Protein 9JN6 (pdb70)

Structure (mmCIF, N/CA/C/O backbone):
data_9JN6
#
_entry.id   9JN6
#
_cell.length_a   90.878
_cell.length_b   101.613
_cell.length_c   111.155
_cell.angle_alpha   90.00
_cell.angle_beta   90.00
_cell.angle_gamma   90.00
#
_symmetry.space_group_name_H-M   'P 21 21 21'
#
loop_
_entity.id
_entity.type
_entity.pdbx_description
1 polymer 'FMN-binding protein'
2 non-polymer 'PROTOPORPHYRIN IX CONTAINING FE'
3 non-polymer '(3~{S})-1,2-diazinane-3-carboxylic acid'
4 water water
#
loop_
_atom_site.group_PDB
_atom_site.id
_atom_site.type_symbol
_atom_site.label_atom_id
_atom_site.label_alt_id
_atom_site.label_comp_id
_atom_site.label_asym_id
_atom_site.label_entity_id
_atom_site.label_seq_id
_atom_site.pdbx_PDB_ins_code
_atom_site.Cartn_x
_atom_site.Cartn_y
_atom_site.Cartn_z
_atom_site.occupancy
_atom_site.B_iso_or_equiv
_atom_site.auth_seq_id
_atom_site.auth_comp_id
_atom_site.auth_asym_id
_atom_site.auth_atom_id
_atom_site.pdbx_PDB_model_num
ATOM 1 N N . GLY A 1 4 ? -33.892 7.811 21.176 1.00 45.59 -1 GLY B N 1
ATOM 2 C CA . GLY A 1 4 ? -34.911 6.737 21.030 1.00 42.61 -1 GLY B CA 1
ATOM 3 C C . GLY A 1 4 ? -36.289 7.134 21.545 1.00 40.72 -1 GLY B C 1
ATOM 4 O O . GLY A 1 4 ? -36.507 8.315 21.908 1.00 43.55 -1 GLY B O 1
ATOM 5 N N . ALA A 1 5 ? -37.215 6.178 21.555 1.00 32.63 0 ALA B N 1
ATOM 6 C CA . ALA A 1 5 ? -38.624 6.389 21.940 1.00 32.33 0 ALA B CA 1
ATOM 7 C C . ALA A 1 5 ? -38.747 6.395 23.470 1.00 30.24 0 ALA B C 1
ATOM 8 O O . ALA A 1 5 ? -39.804 6.893 23.973 1.00 27.63 0 ALA B O 1
ATOM 10 N N . MET A 1 6 ? -37.773 5.803 24.172 1.00 27.27 1 MET B N 1
ATOM 11 C CA . MET A 1 6 ? -37.742 5.811 25.657 1.00 25.17 1 MET B CA 1
ATOM 12 C C . MET A 1 6 ? -36.446 6.466 26.133 1.00 24.37 1 MET B C 1
ATOM 13 O O . MET A 1 6 ? -35.352 6.088 25.658 1.00 26.95 1 MET B O 1
ATOM 18 N N . PHE A 1 7 ? -36.542 7.398 27.072 1.00 24.12 2 PHE B N 1
ATOM 19 C CA . PHE A 1 7 ? -35.355 8.080 27.635 1.00 23.65 2 PHE B CA 1
ATOM 20 C C . PHE A 1 7 ? -34.689 7.173 28.678 1.00 26.55 2 PHE B C 1
ATOM 21 O O . PHE A 1 7 ? -35.304 6.982 29.772 1.00 25.90 2 PHE B O 1
ATOM 29 N N . VAL A 1 8 ? -33.468 6.683 28.415 1.00 22.64 3 VAL B N 1
ATOM 30 C CA . VAL A 1 8 ? -32.752 5.813 29.392 1.00 22.86 3 VAL B CA 1
ATOM 31 C C . VAL A 1 8 ? -31.330 6.310 29.520 1.00 26.26 3 VAL B C 1
ATOM 32 O O . VAL A 1 8 ? -30.533 6.036 28.613 1.00 28.16 3 VAL B O 1
ATOM 36 N N . PRO A 1 9 ? -30.991 6.978 30.648 1.00 25.96 4 PRO B N 1
ATOM 37 C CA . PRO A 1 9 ? -29.620 7.409 30.912 1.00 28.27 4 PRO B CA 1
ATOM 38 C C . PRO A 1 9 ? -28.670 6.211 30.810 1.00 28.34 4 PRO B C 1
ATOM 39 O O . PRO A 1 9 ? -29.014 5.127 31.259 1.00 24.01 4 PRO B O 1
ATOM 43 N N . GLY A 1 10 ? -27.466 6.451 30.285 1.00 29.04 5 GLY B N 1
ATOM 44 C CA . GLY A 1 10 ? -26.453 5.416 30.014 1.00 28.70 5 GLY B CA 1
ATOM 45 C C . GLY A 1 10 ? -26.246 4.451 31.179 1.00 27.56 5 GLY B C 1
ATOM 46 O O . GLY A 1 10 ? -26.142 3.235 30.970 1.00 30.15 5 GLY B O 1
ATOM 47 N N . PRO A 1 11 ? -26.149 4.923 32.442 1.00 26.00 6 PRO B N 1
ATOM 48 C CA . PRO A 1 11 ? -25.865 4.006 33.545 1.00 27.38 6 PRO B CA 1
ATOM 49 C C . PRO A 1 11 ? -26.964 2.955 33.777 1.00 25.33 6 PRO B C 1
ATOM 50 O O . PRO A 1 11 ? -26.733 1.989 34.468 1.00 22.71 6 PRO B O 1
ATOM 54 N N . TYR A 1 12 ? -28.161 3.200 33.258 1.00 23.56 7 TYR B N 1
ATOM 55 C CA . TYR A 1 12 ? -29.346 2.381 33.575 1.00 21.52 7 TYR B CA 1
ATOM 56 C C . TYR A 1 12 ? -29.691 1.461 32.408 1.00 24.84 7 TYR B C 1
ATOM 57 O O . TYR A 1 12 ? -30.759 0.833 32.393 1.00 22.66 7 TYR B O 1
ATOM 66 N N . HIS A 1 13 ? -28.797 1.346 31.436 1.00 24.84 8 HIS B N 1
ATOM 67 C CA . HIS A 1 13 ? -28.936 0.318 30.373 1.00 25.04 8 HIS B CA 1
ATOM 68 C C . HIS A 1 13 ? -28.721 -1.061 30.998 1.00 23.65 8 HIS B C 1
ATOM 69 O O . HIS A 1 13 ? -27.824 -1.225 31.821 1.00 26.86 8 HIS B O 1
ATOM 76 N N . ALA A 1 14 ? -29.506 -2.059 30.596 1.00 24.95 9 ALA B N 1
ATOM 77 C CA . ALA A 1 14 ? -29.257 -3.449 31.002 1.00 26.73 9 ALA B CA 1
ATOM 78 C C . ALA A 1 14 ? -27.863 -3.854 30.528 1.00 28.52 9 ALA B C 1
ATOM 79 O O . ALA A 1 14 ? -27.400 -3.411 29.464 1.00 26.13 9 ALA B O 1
ATOM 81 N N . PRO A 1 15 ? -27.184 -4.713 31.306 1.00 28.36 10 PRO B N 1
ATOM 82 C CA . PRO A 1 15 ? -25.929 -5.331 30.874 1.00 31.22 10 PRO B CA 1
ATOM 83 C C . PRO A 1 15 ? -26.027 -6.181 29.598 1.00 33.84 10 PRO B C 1
ATOM 84 O O . PRO A 1 15 ? -25.058 -6.267 28.888 1.00 32.63 10 PRO B O 1
ATOM 88 N N . GLU A 1 16 ? -27.180 -6.818 29.361 1.00 30.74 11 GLU B N 1
ATOM 89 C CA . GLU A 1 16 ? -27.385 -7.813 28.268 1.00 33.99 11 GLU B CA 1
ATOM 90 C C . GLU A 1 16 ? -28.803 -7.633 27.747 1.00 30.81 11 GLU B C 1
ATOM 91 O O . GLU A 1 16 ? -29.677 -7.361 28.582 1.00 27.29 11 GLU B O 1
ATOM 97 N N . ASP A 1 17 ? -29.031 -7.843 26.452 1.00 27.47 12 ASP B N 1
ATOM 98 C CA . ASP A 1 17 ? -30.391 -7.827 25.859 1.00 29.44 12 ASP B CA 1
ATOM 99 C C . ASP A 1 17 ? -31.308 -8.788 26.619 1.00 24.34 12 ASP B C 1
ATOM 100 O O . ASP A 1 17 ? -32.521 -8.508 26.680 1.00 25.42 12 ASP B O 1
ATOM 105 N N . ARG A 1 18 ? -30.785 -9.910 27.089 1.00 24.68 13 ARG B N 1
ATOM 106 C CA . ARG A 1 18 ? -31.575 -10.971 27.771 1.00 25.42 13 ARG B CA 1
ATOM 107 C C . ARG A 1 18 ? -32.349 -10.394 28.970 1.00 22.90 13 ARG B C 1
ATOM 108 O O . ARG A 1 18 ? -33.467 -10.910 29.225 1.00 24.17 13 ARG B O 1
ATOM 116 N N . TRP A 1 19 ? -31.831 -9.362 29.656 1.00 22.99 14 TRP B N 1
ATOM 117 C CA . TRP A 1 19 ? -32.500 -8.782 30.841 1.00 20.19 14 TRP B CA 1
ATOM 118 C C . TRP A 1 19 ? -33.887 -8.275 30.453 1.00 19.13 14 TRP B C 1
ATOM 119 O O . TRP A 1 19 ? -34.744 -8.281 31.329 1.00 20.24 14 TRP B O 1
ATOM 130 N N . LEU A 1 20 ? -34.040 -7.708 29.258 1.00 20.84 15 LEU B N 1
ATOM 131 C CA . LEU A 1 20 ? -35.338 -7.137 28.843 1.00 20.30 15 LEU B CA 1
ATOM 132 C C . LEU A 1 20 ? -36.321 -8.296 28.638 1.00 19.29 15 LEU B C 1
ATOM 133 O O . LEU A 1 20 ? -37.516 -8.138 28.940 1.00 19.22 15 LEU B O 1
ATOM 138 N N . VAL A 1 21 ? -35.877 -9.368 27.985 1.00 19.71 16 VAL B N 1
ATOM 139 C CA . VAL A 1 21 ? -36.729 -10.556 27.734 1.00 19.90 16 VAL B CA 1
ATOM 140 C C . VAL A 1 21 ? -37.116 -11.114 29.098 1.00 18.87 16 VAL B C 1
ATOM 141 O O . VAL A 1 21 ? -38.290 -11.437 29.303 1.00 18.09 16 VAL B O 1
ATOM 145 N N . ASP A 1 22 ? -36.174 -11.204 30.018 1.00 19.21 17 ASP B N 1
ATOM 146 C CA . ASP A 1 22 ? -36.465 -11.776 31.356 1.00 20.54 17 ASP B CA 1
ATOM 147 C C . ASP A 1 22 ? -37.553 -10.943 32.044 1.00 18.34 17 ASP B C 1
ATOM 148 O O . ASP A 1 22 ? -38.371 -11.521 32.784 1.00 18.75 17 ASP B O 1
ATOM 153 N N . LEU A 1 23 ? -37.510 -9.620 31.897 1.00 17.51 18 LEU B N 1
ATOM 154 C CA . LEU A 1 23 ? -38.471 -8.753 32.633 1.00 19.44 18 LEU B CA 1
ATOM 155 C C . LEU A 1 23 ? -39.849 -8.988 32.012 1.00 18.03 18 LEU B C 1
ATOM 156 O O . LEU A 1 23 ? -40.866 -9.087 32.743 1.00 18.62 18 LEU B O 1
ATOM 161 N N . VAL A 1 24 ? -39.912 -9.066 30.687 1.00 18.13 19 VAL B N 1
ATOM 162 C CA . VAL A 1 24 ? -41.205 -9.336 30.006 1.00 17.12 19 VAL B CA 1
ATOM 163 C C . VAL A 1 24 ? -41.795 -10.660 30.510 1.00 18.70 19 VAL B C 1
ATOM 164 O O . VAL A 1 24 ? -43.022 -10.741 30.799 1.00 19.06 19 VAL B O 1
ATOM 168 N N . ARG A 1 25 ? -40.991 -11.695 30.593 1.00 17.95 20 ARG B N 1
ATOM 169 C CA . ARG A 1 25 ? -41.453 -13.018 31.091 1.00 19.35 20 ARG B CA 1
ATOM 170 C C . ARG A 1 25 ? -41.882 -12.941 32.555 1.00 18.87 20 ARG B C 1
ATOM 171 O O . ARG A 1 25 ? -42.877 -13.592 32.935 1.00 18.14 20 ARG B O 1
ATOM 179 N N . GLY A 1 26 ? -41.173 -12.154 33.352 1.00 19.06 21 GLY B N 1
ATOM 180 C CA . GLY A 1 26 ? -41.415 -12.052 34.794 1.00 18.58 21 GLY B CA 1
ATOM 181 C C . GLY A 1 26 ? -42.669 -11.267 35.153 1.00 16.94 21 GLY B C 1
ATOM 182 O O . GLY A 1 26 ? -43.128 -11.435 36.290 1.00 17.55 21 GLY B O 1
ATOM 183 N N . HIS A 1 27 ? -43.104 -10.365 34.266 1.00 15.89 22 HIS B N 1
ATOM 184 C CA . HIS A 1 27 ? -44.096 -9.277 34.534 1.00 19.09 22 HIS B CA 1
ATOM 185 C C . HIS A 1 27 ? -45.022 -9.134 33.345 1.00 18.50 22 HIS B C 1
ATOM 186 O O . HIS A 1 27 ? -45.077 -8.079 32.705 1.00 18.66 22 HIS B O 1
ATOM 193 N N . PRO A 1 28 ? -45.786 -10.192 33.035 1.00 17.44 23 PRO B N 1
ATOM 194 C CA . PRO A 1 28 ? -46.582 -10.235 31.802 1.00 17.72 23 PRO B CA 1
ATOM 195 C C . PRO A 1 28 ? -47.793 -9.295 31.762 1.00 19.71 23 PRO B C 1
ATOM 196 O O . PRO A 1 28 ? -48.307 -9.117 30.656 1.00 17.67 23 PRO B O 1
ATOM 200 N N . LEU A 1 29 ? -48.250 -8.769 32.909 1.00 17.08 24 LEU B N 1
ATOM 201 C CA . LEU A 1 29 ? -49.398 -7.839 32.895 1.00 16.30 24 LEU B CA 1
ATOM 202 C C . LEU A 1 29 ? -48.852 -6.446 32.541 1.00 16.69 24 LEU B C 1
ATOM 203 O O . LEU A 1 29 ? -48.482 -5.683 33.417 1.00 18.13 24 LEU B O 1
ATOM 208 N N . ALA A 1 30 ? -48.863 -6.133 31.250 1.00 16.70 25 ALA B N 1
ATOM 209 C CA . ALA A 1 30 ? -48.312 -4.896 30.674 1.00 17.21 25 ALA B CA 1
ATOM 210 C C . ALA A 1 30 ? -49.365 -3.808 30.615 1.00 16.27 25 ALA B C 1
ATOM 211 O O . ALA A 1 30 ? -50.605 -4.104 30.595 1.00 18.52 25 ALA B O 1
ATOM 213 N N . GLN A 1 31 ? -48.879 -2.572 30.590 1.00 15.45 26 GLN B N 1
ATOM 214 C CA . GLN A 1 31 ? -49.741 -1.400 30.277 1.00 16.96 26 GLN B CA 1
ATOM 215 C C . GLN A 1 31 ? -49.605 -1.135 28.787 1.00 16.01 26 GLN B C 1
ATOM 216 O O . GLN A 1 31 ? -48.500 -0.795 28.279 1.00 15.57 26 GLN B O 1
ATOM 222 N N . LEU A 1 32 ? -50.686 -1.382 28.078 1.00 15.72 27 LEU B N 1
ATOM 223 C CA . LEU A 1 32 ? -50.720 -1.142 26.623 1.00 17.42 27 LEU B CA 1
ATOM 224 C C . LEU A 1 32 ? -51.256 0.278 26.402 1.00 17.29 27 LEU B C 1
ATOM 225 O O . LEU A 1 32 ? -52.346 0.522 26.832 1.00 18.03 27 LEU B O 1
ATOM 230 N N . ALA A 1 33 ? -50.519 1.114 25.693 1.00 18.33 28 ALA B N 1
ATOM 231 C CA . ALA A 1 33 ? -50.849 2.516 25.429 1.00 17.26 28 ALA B CA 1
ATOM 232 C C . ALA A 1 33 ? -50.921 2.774 23.913 1.00 17.67 28 ALA B C 1
ATOM 233 O O . ALA A 1 33 ? -50.015 2.379 23.176 1.00 17.71 28 ALA B O 1
ATOM 235 N N . SER A 1 34 ? -51.978 3.452 23.517 1.00 19.38 29 SER B N 1
ATOM 236 C CA . SER A 1 34 ? -52.127 4.049 22.179 1.00 21.53 29 SER B CA 1
ATOM 237 C C . SER A 1 34 ? -52.705 5.458 22.277 1.00 19.21 29 SER B C 1
ATOM 238 O O . SER A 1 34 ? -53.286 5.819 23.288 1.00 20.18 29 SER B O 1
ATOM 241 N N . ASN A 1 35 ? -52.590 6.214 21.202 1.00 20.15 30 ASN B N 1
ATOM 242 C CA . ASN A 1 35 ? -52.950 7.647 21.190 1.00 21.08 30 ASN B CA 1
ATOM 243 C C . ASN A 1 35 ? -54.453 7.803 21.405 1.00 21.74 30 ASN B C 1
ATOM 244 O O . ASN A 1 35 ? -55.219 6.998 20.843 1.00 21.97 30 ASN B O 1
ATOM 249 N N . GLY A 1 36 ? -54.856 8.831 22.152 1.00 21.46 31 GLY B N 1
ATOM 250 C CA . GLY A 1 36 ? -56.260 9.261 22.241 1.00 24.40 31 GLY B CA 1
ATOM 251 C C . GLY A 1 36 ? -56.604 10.001 20.965 1.00 26.53 31 GLY B C 1
ATOM 252 O O . GLY A 1 36 ? -55.671 10.512 20.297 1.00 28.73 31 GLY B O 1
ATOM 253 N N . ALA A 1 37 ? -57.879 9.975 20.589 1.00 31.09 32 ALA B N 1
ATOM 254 C CA . ALA A 1 37 ? -58.388 10.641 19.368 1.00 34.83 32 ALA B CA 1
ATOM 255 C C . ALA A 1 37 ? -58.517 12.124 19.686 1.00 36.85 32 ALA B C 1
ATOM 256 O O . ALA A 1 37 ? -58.887 12.419 20.861 1.00 34.84 32 ALA B O 1
ATOM 258 N N . GLY A 1 38 ? -58.204 12.970 18.691 1.00 42.03 33 GLY B N 1
ATOM 259 C CA . GLY A 1 38 ? -58.448 14.423 18.699 1.00 42.75 33 GLY B CA 1
ATOM 260 C C . GLY A 1 38 ? -57.916 15.042 19.976 1.00 49.13 33 GLY B C 1
ATOM 261 O O . GLY A 1 38 ? -58.724 15.585 20.753 1.00 50.89 33 GLY B O 1
ATOM 262 N N . GLY A 1 39 ? -56.618 14.854 20.231 1.00 44.07 34 GLY B N 1
ATOM 263 C CA . GLY A 1 39 ? -55.892 15.518 21.330 1.00 48.38 34 GLY B CA 1
ATOM 264 C C . GLY A 1 39 ? -56.110 14.897 22.710 1.00 41.10 34 GLY B C 1
ATOM 265 O O . GLY A 1 39 ? -55.408 15.358 23.635 1.00 44.39 34 GLY B O 1
ATOM 266 N N . ALA A 1 40 ? -56.993 13.897 22.869 1.00 36.60 35 ALA B N 1
ATOM 267 C CA . ALA A 1 40 ? -57.284 13.255 24.177 1.00 31.37 35 ALA B CA 1
ATOM 268 C C . ALA A 1 40 ? -56.040 12.516 24.654 1.00 26.44 35 ALA B C 1
ATOM 269 O O . ALA A 1 40 ? -55.117 12.294 23.859 1.00 27.94 35 ALA B O 1
ATOM 271 N N . ALA A 1 41 ? -55.977 12.258 25.955 1.00 25.53 36 ALA B N 1
ATOM 272 C CA . ALA A 1 41 ? -54.849 11.509 26.537 1.00 23.65 36 ALA B CA 1
ATOM 273 C C . ALA A 1 41 ? -54.905 10.090 25.975 1.00 22.08 36 ALA B C 1
ATOM 274 O O . ALA A 1 41 ? -55.956 9.592 25.539 1.00 19.76 36 ALA B O 1
ATOM 276 N N . PRO A 1 42 ? -53.762 9.397 25.942 1.00 19.55 37 PRO B N 1
ATOM 277 C CA . PRO A 1 42 ? -53.717 7.994 25.553 1.00 19.27 37 PRO B CA 1
ATOM 278 C C . PRO A 1 42 ? -54.722 7.094 26.289 1.00 18.33 37 PRO B C 1
ATOM 279 O O . PRO A 1 42 ? -55.038 7.317 27.470 1.00 17.91 37 PRO B O 1
ATOM 283 N N . HIS A 1 43 ? -55.184 6.052 25.595 1.00 19.75 38 HIS B N 1
ATOM 284 C CA . HIS A 1 43 ? -55.885 4.886 26.173 1.00 21.62 38 HIS B CA 1
ATOM 285 C C . HIS A 1 43 ? -54.827 3.984 26.790 1.00 20.42 38 HIS B C 1
ATOM 286 O O . HIS A 1 43 ? -53.764 3.830 26.150 1.00 19.50 38 HIS B O 1
ATOM 293 N N . ILE A 1 44 ? -55.075 3.525 28.016 1.00 18.41 39 ILE B N 1
ATOM 294 C CA . ILE A 1 44 ? -54.149 2.618 28.731 1.00 19.23 39 ILE B CA 1
ATOM 295 C C . ILE A 1 44 ? -54.954 1.429 29.244 1.00 18.47 39 ILE B C 1
ATOM 296 O O . ILE A 1 44 ? -55.986 1.633 29.913 1.00 19.03 39 ILE B O 1
ATOM 301 N N . THR A 1 45 ? -54.553 0.211 28.864 1.00 16.95 40 THR B N 1
ATOM 302 C CA . THR A 1 45 ? -55.174 -1.016 29.353 1.00 17.47 40 THR B CA 1
ATOM 303 C C . THR A 1 45 ? -54.123 -1.978 29.884 1.00 17.19 40 THR B C 1
ATOM 304 O O . THR A 1 45 ? -53.097 -2.168 29.169 1.00 16.95 40 THR B O 1
ATOM 308 N N . HIS A 1 46 ? -54.380 -2.546 31.071 1.00 17.49 41 HIS B N 1
ATOM 309 C CA . HIS A 1 46 ? -53.574 -3.680 31.591 1.00 16.61 41 HIS B CA 1
ATOM 310 C C . HIS A 1 46 ? -53.959 -4.955 30.884 1.00 16.04 41 HIS B C 1
ATOM 311 O O . HIS A 1 46 ? -55.116 -5.364 30.963 1.00 18.18 41 HIS B O 1
ATOM 318 N N . VAL A 1 47 ? -53.025 -5.538 30.181 1.00 14.76 42 VAL B N 1
ATOM 319 C CA . VAL A 1 47 ? -53.249 -6.746 29.351 1.00 15.32 42 VAL B CA 1
ATOM 320 C C . VAL A 1 47 ? -52.120 -7.735 29.527 1.00 14.22 42 VAL B C 1
ATOM 321 O O . VAL A 1 47 ? -50.932 -7.348 29.664 1.00 15.09 42 VAL B O 1
ATOM 325 N N . PRO A 1 48 ? -52.486 -9.025 29.530 1.00 15.84 43 PRO B N 1
ATOM 326 C CA . PRO A 1 48 ? -51.489 -10.088 29.638 1.00 16.97 43 PRO B CA 1
ATOM 327 C C . PRO A 1 48 ? -50.812 -10.267 28.297 1.00 16.49 43 PRO B C 1
ATOM 328 O O . PRO A 1 48 ? -51.491 -10.541 27.274 1.00 16.94 43 PRO B O 1
ATOM 332 N N . ILE A 1 49 ? -49.483 -10.243 28.322 1.00 17.27 44 ILE B N 1
ATOM 333 C CA . ILE A 1 49 ? -48.696 -10.322 27.065 1.00 17.54 44 ILE B CA 1
ATOM 334 C C . ILE A 1 49 ? -47.558 -11.320 27.245 1.00 19.76 44 ILE B C 1
ATOM 335 O O . ILE A 1 49 ? -46.872 -11.239 28.269 1.00 19.10 44 ILE B O 1
ATOM 340 N N . ILE A 1 50 ? -47.363 -12.211 26.264 1.00 18.22 45 ILE B N 1
ATOM 341 C CA . ILE A 1 50 ? -46.338 -13.298 26.308 1.00 19.18 45 ILE B CA 1
ATOM 342 C C . ILE A 1 50 ? -45.498 -13.259 25.048 1.00 19.61 45 ILE B C 1
ATOM 343 O O . ILE A 1 50 ? -45.939 -12.762 24.009 1.00 18.41 45 ILE B O 1
ATOM 348 N N . VAL A 1 51 ? -44.276 -13.751 25.163 1.00 21.03 46 VAL B N 1
ATOM 349 C CA . VAL A 1 51 ? -43.439 -14.028 23.975 1.00 20.56 46 VAL B CA 1
ATOM 350 C C . VAL A 1 51 ? -44.075 -15.126 23.125 1.00 19.67 46 VAL B C 1
ATOM 351 O O . VAL A 1 51 ? -44.584 -16.125 23.646 1.00 21.33 46 VAL B O 1
ATOM 355 N N . ASP A 1 52 ? -44.023 -14.965 21.818 1.00 22.96 47 ASP B N 1
ATOM 356 C CA . ASP A 1 52 ? -44.384 -15.974 20.803 1.00 22.26 47 ASP B CA 1
ATOM 357 C C . ASP A 1 52 ? -44.023 -17.351 21.327 1.00 20.03 47 ASP B C 1
ATOM 358 O O . ASP A 1 52 ? -42.861 -17.640 21.533 1.00 21.30 47 ASP B O 1
ATOM 363 N N . PRO A 1 53 ? -45.009 -18.213 21.572 1.00 21.66 48 PRO B N 1
ATOM 364 C CA . PRO A 1 53 ? -44.734 -19.552 22.109 1.00 23.26 48 PRO B CA 1
ATOM 365 C C . PRO A 1 53 ? -44.061 -20.506 21.113 1.00 24.80 48 PRO B C 1
ATOM 366 O O . PRO A 1 53 ? -43.618 -21.551 21.536 1.00 25.76 48 PRO B O 1
ATOM 370 N N . GLU A 1 54 ? -44.026 -20.131 19.834 1.00 24.41 49 GLU B N 1
ATOM 371 C CA . GLU A 1 54 ? -43.447 -20.975 18.757 1.00 25.03 49 GLU B CA 1
ATOM 372 C C . GLU A 1 54 ? -41.923 -20.759 18.680 1.00 29.30 49 GLU B C 1
ATOM 373 O O . GLU A 1 54 ? -41.274 -21.504 17.929 1.00 30.78 49 GLU B O 1
ATOM 379 N N . LEU A 1 55 ? -41.340 -19.795 19.399 1.00 26.02 50 LEU B N 1
ATOM 380 C CA . LEU A 1 55 ? -39.881 -19.608 19.335 1.00 31.87 50 LEU B CA 1
ATOM 381 C C . LEU A 1 55 ? -39.182 -20.790 20.003 1.00 37.81 50 LEU B C 1
ATOM 382 O O . LEU A 1 55 ? -39.544 -21.142 21.145 1.00 37.20 50 LEU B O 1
ATOM 387 N N . ASP A 1 56 ? -38.264 -21.392 19.258 1.00 44.38 51 ASP B N 1
ATOM 388 C CA . ASP A 1 56 ? -37.202 -22.294 19.769 1.00 55.17 51 ASP B CA 1
ATOM 389 C C . ASP A 1 56 ? -35.891 -21.507 19.770 1.00 62.26 51 ASP B C 1
ATOM 390 O O . ASP A 1 56 ? -35.833 -20.399 19.165 1.00 63.12 51 ASP B O 1
ATOM 395 N N . GLY A 1 57 ? -34.869 -22.096 20.378 1.00 63.76 52 GLY B N 1
ATOM 396 C CA . GLY A 1 57 ? -33.571 -21.454 20.625 1.00 65.34 52 GLY B CA 1
ATOM 397 C C . GLY A 1 57 ? -33.678 -20.505 21.812 1.00 65.38 52 GLY B C 1
ATOM 398 O O . GLY A 1 57 ? -34.787 -20.185 22.256 1.00 64.04 52 GLY B O 1
ATOM 399 N N . PRO A 1 58 ? -32.529 -20.055 22.365 1.00 61.34 53 PRO B N 1
ATOM 400 C CA . PRO A 1 58 ? -32.528 -19.001 23.376 1.00 55.08 53 PRO B CA 1
ATOM 401 C C . PRO A 1 58 ? -33.153 -17.747 22.756 1.00 45.06 53 PRO B C 1
ATOM 402 O O . PRO A 1 58 ? -32.873 -17.476 21.593 1.00 43.47 53 PRO B O 1
ATOM 406 N N . VAL A 1 59 ? -34.001 -17.046 23.513 1.00 41.34 54 VAL B N 1
ATOM 407 C CA . VAL A 1 59 ? -34.547 -15.722 23.113 1.00 33.48 54 VAL B CA 1
ATOM 408 C C . VAL A 1 59 ? -33.766 -14.649 23.868 1.00 31.72 54 VAL B C 1
ATOM 409 O O . VAL A 1 59 ? -34.015 -14.454 25.069 1.00 28.54 54 VAL B O 1
ATOM 413 N N . ASP A 1 60 ? -32.828 -13.991 23.188 1.00 33.02 55 ASP B N 1
ATOM 414 C CA . ASP A 1 60 ? -31.911 -12.998 23.808 1.00 35.21 55 ASP B CA 1
ATOM 415 C C . ASP A 1 60 ? -32.370 -11.563 23.551 1.00 34.30 55 ASP B C 1
ATOM 416 O O . ASP A 1 60 ? -31.983 -10.695 24.354 1.00 37.05 55 ASP B O 1
ATOM 421 N N . ARG A 1 61 ? -33.135 -11.318 22.483 1.00 28.70 56 ARG B N 1
ATOM 422 C CA . ARG A 1 61 ? -33.506 -9.968 22.009 1.00 29.33 56 ARG B CA 1
ATOM 423 C C . ARG A 1 61 ? -35.015 -9.916 21.795 1.00 26.45 56 ARG B C 1
ATOM 424 O O . ARG A 1 61 ? -35.558 -10.833 21.168 1.00 27.85 56 ARG B O 1
ATOM 432 N N . LEU A 1 62 ? -35.639 -8.822 22.200 1.00 24.78 57 LEU B N 1
ATOM 433 C CA . LEU A 1 62 ? -37.093 -8.610 21.925 1.00 21.95 57 LEU B CA 1
ATOM 434 C C . LEU A 1 62 ? -37.289 -8.080 20.514 1.00 23.25 57 LEU B C 1
ATOM 435 O O . LEU A 1 62 ? -38.344 -8.385 19.927 1.00 25.31 57 LEU B O 1
ATOM 440 N N . VAL A 1 63 ? -36.360 -7.270 19.999 1.00 23.99 58 VAL B N 1
ATOM 441 C CA . VAL A 1 63 ? -36.568 -6.639 18.666 1.00 23.48 58 VAL B CA 1
ATOM 442 C C . VAL A 1 63 ? -36.635 -7.757 17.617 1.00 25.22 58 VAL B C 1
ATOM 443 O O . VAL A 1 63 ? -35.694 -8.549 17.541 1.00 26.25 58 VAL B O 1
ATOM 447 N N . GLY A 1 64 ? -37.745 -7.821 16.877 1.00 24.21 59 GLY B N 1
ATOM 448 C CA . GLY A 1 64 ? -37.988 -8.748 15.757 1.00 29.37 59 GLY B CA 1
ATOM 449 C C . GLY A 1 64 ? -38.816 -9.948 16.169 1.00 31.47 59 GLY B C 1
ATOM 450 O O . GLY A 1 64 ? -39.190 -10.740 15.298 1.00 37.10 59 GLY B O 1
ATOM 451 N N . ILE A 1 65 ? -39.121 -10.112 17.456 1.00 26.38 60 ILE B N 1
ATOM 452 C CA . ILE A 1 65 ? -40.061 -11.184 17.863 1.00 25.81 60 ILE B CA 1
ATOM 453 C C . ILE A 1 65 ? -41.476 -10.602 17.932 1.00 23.28 60 ILE B C 1
ATOM 454 O O . ILE A 1 65 ? -41.645 -9.372 18.005 1.00 24.41 60 ILE B O 1
ATOM 459 N N . THR A 1 66 ? -42.447 -11.489 17.844 1.00 21.21 61 THR B N 1
ATOM 460 C CA . THR A 1 66 ? -43.892 -11.181 17.947 1.00 21.75 61 THR B CA 1
ATOM 461 C C . THR A 1 66 ? -44.325 -11.511 19.375 1.00 22.61 61 THR B C 1
ATOM 462 O O . THR A 1 66 ? -44.012 -12.596 19.849 1.00 26.02 61 THR B O 1
ATOM 466 N N . LEU A 1 67 ? -45.025 -10.596 20.014 1.00 19.61 62 LEU B N 1
ATOM 467 C CA . LEU A 1 67 ? -45.671 -10.835 21.311 1.00 19.25 62 LEU B CA 1
ATOM 468 C C . LEU A 1 67 ? -47.146 -11.130 21.058 1.00 17.90 62 LEU B C 1
ATOM 469 O O . LEU A 1 67 ? -47.706 -10.582 20.104 1.00 18.73 62 LEU B O 1
ATOM 474 N N . TRP A 1 68 ? -47.710 -12.002 21.883 1.00 16.44 63 TRP B N 1
ATOM 475 C CA . TRP A 1 68 ? -49.161 -12.314 21.845 1.00 16.98 63 TRP B CA 1
ATOM 476 C C . TRP A 1 68 ? -49.809 -11.664 23.040 1.00 17.14 63 TRP B C 1
ATOM 477 O O . TRP A 1 68 ? -49.272 -11.773 24.149 1.00 17.36 63 TRP B O 1
ATOM 488 N N . GLY A 1 69 ? -51.076 -11.278 22.923 1.00 17.26 64 GLY B N 1
ATOM 489 C CA . GLY A 1 69 ? -51.778 -10.744 24.077 1.00 17.08 64 GLY B CA 1
ATOM 490 C C . GLY A 1 69 ? -53.258 -10.769 23.811 1.00 17.55 64 GLY B C 1
ATOM 491 O O . GLY A 1 69 ? -53.666 -11.138 22.677 1.00 16.63 64 GLY B O 1
ATOM 492 N N . HIS A 1 70 ? -54.051 -10.454 24.798 1.00 15.69 65 HIS B N 1
ATOM 493 C CA . HIS A 1 70 ? -55.517 -10.329 24.600 1.00 16.82 65 HIS B CA 1
ATOM 494 C C . HIS A 1 70 ? -56.071 -9.237 25.518 1.00 20.72 65 HIS B C 1
ATOM 495 O O . HIS A 1 70 ? -55.436 -8.873 26.508 1.00 18.34 65 HIS B O 1
ATOM 502 N N . MET A 1 71 ? -57.303 -8.816 25.239 1.00 18.46 66 MET B N 1
ATOM 503 C CA . MET A 1 71 ? -57.979 -7.792 26.041 1.00 18.61 66 MET B CA 1
ATOM 504 C C . MET A 1 71 ? -59.456 -8.047 25.804 1.00 17.51 66 MET B C 1
ATOM 505 O O . MET A 1 71 ? -59.775 -9.003 25.086 1.00 19.27 66 MET B O 1
ATOM 510 N N . ASN A 1 72 ? -60.280 -7.279 26.462 1.00 16.57 67 ASN B N 1
ATOM 511 C CA . ASN A 1 72 ? -61.764 -7.374 26.355 1.00 18.36 67 ASN B CA 1
ATOM 512 C C . ASN A 1 72 ? -62.223 -6.611 25.102 1.00 19.45 67 ASN B C 1
ATOM 513 O O . ASN A 1 72 ? -61.960 -5.392 25.032 1.00 20.05 67 ASN B O 1
ATOM 518 N N . ARG A 1 73 ? -62.975 -7.261 24.199 1.00 20.57 68 ARG B N 1
ATOM 519 C CA . ARG A 1 73 ? -63.605 -6.545 23.048 1.00 27.44 68 ARG B CA 1
ATOM 520 C C . ARG A 1 73 ? -64.554 -5.443 23.507 1.00 23.73 68 ARG B C 1
ATOM 521 O O . ARG A 1 73 ? -64.748 -4.518 22.704 1.00 33.82 68 ARG B O 1
ATOM 529 N N . ALA A 1 74 ? -65.154 -5.569 24.691 1.00 26.94 69 ALA B N 1
ATOM 530 C CA . ALA A 1 74 ? -66.125 -4.621 25.274 1.00 26.64 69 ALA B CA 1
ATOM 531 C C . ALA A 1 74 ? -65.411 -3.336 25.700 1.00 26.34 69 ALA B C 1
ATOM 532 O O . ALA A 1 74 ? -66.082 -2.343 25.941 1.00 25.10 69 ALA B O 1
ATOM 534 N N . ASN A 1 75 ? -64.101 -3.413 25.952 1.00 22.59 70 ASN B N 1
ATOM 535 C CA . ASN A 1 75 ? -63.258 -2.255 26.324 1.00 22.43 70 ASN B CA 1
ATOM 536 C C . ASN A 1 75 ? -63.202 -1.321 25.120 1.00 21.48 70 ASN B C 1
ATOM 537 O O . ASN A 1 75 ? -62.696 -1.715 24.079 1.00 25.12 70 ASN B O 1
ATOM 542 N N . PRO A 1 76 ? -63.595 -0.024 25.221 1.00 19.96 71 PRO B N 1
ATOM 543 C CA . PRO A 1 76 ? -63.487 0.899 24.080 1.00 19.26 71 PRO B CA 1
ATOM 544 C C . PRO A 1 76 ? -62.112 0.990 23.422 1.00 20.83 71 PRO B C 1
ATOM 545 O O . PRO A 1 76 ? -61.929 1.417 22.278 1.00 23.02 71 PRO B O 1
ATOM 549 N N . HIS A 1 77 ? -61.095 0.602 24.165 1.00 19.16 72 HIS B N 1
ATOM 550 C CA . HIS A 1 77 ? -59.716 0.643 23.660 1.00 19.33 72 HIS B CA 1
ATOM 551 C C . HIS A 1 77 ? -59.593 -0.308 22.454 1.00 20.37 72 HIS B C 1
ATOM 552 O O . HIS A 1 77 ? -58.881 0.020 21.472 1.00 21.60 72 HIS B O 1
ATOM 559 N N . TRP A 1 78 ? -60.245 -1.457 22.527 1.00 20.27 73 TRP B N 1
ATOM 560 C CA . TRP A 1 78 ? -60.246 -2.423 21.389 1.00 20.78 73 TRP B CA 1
ATOM 561 C C . TRP A 1 78 ? -60.709 -1.729 20.089 1.00 23.94 73 TRP B C 1
ATOM 562 O O . TRP A 1 78 ? -60.010 -1.781 19.088 1.00 21.17 73 TRP B O 1
ATOM 573 N N . ALA A 1 79 ? -61.904 -1.137 20.054 1.00 23.63 74 ALA B N 1
ATOM 574 C CA . ALA A 1 79 ? -62.379 -0.403 18.853 1.00 28.53 74 ALA B CA 1
ATOM 575 C C . ALA A 1 79 ? -61.399 0.718 18.481 1.00 28.28 74 ALA B C 1
ATOM 576 O O . ALA A 1 79 ? -61.166 0.942 17.296 1.00 28.44 74 ALA B O 1
ATOM 578 N N . ALA A 1 80 ? -60.815 1.401 19.470 1.00 28.53 75 ALA B N 1
ATOM 579 C CA . ALA A 1 80 ? -59.980 2.603 19.259 1.00 28.15 75 ALA B CA 1
ATOM 580 C C . ALA A 1 80 ? -58.708 2.189 18.526 1.00 30.63 75 ALA B C 1
ATOM 581 O O . ALA A 1 80 ? -58.141 3.015 17.813 1.00 32.67 75 ALA B O 1
ATOM 583 N N . LEU A 1 81 ? -58.282 0.929 18.656 1.00 29.46 76 LEU B N 1
ATOM 584 C CA . LEU A 1 81 ? -57.008 0.497 18.030 1.00 29.73 76 LEU B CA 1
ATOM 585 C C . LEU A 1 81 ? -57.185 0.423 16.501 1.00 38.32 76 LEU B C 1
ATOM 586 O O . LEU A 1 81 ? -56.165 0.519 15.757 1.00 41.21 76 LEU B O 1
ATOM 591 N N . GLY A 1 82 ? -58.421 0.259 16.043 1.00 40.22 77 GLY B N 1
ATOM 592 C CA . GLY A 1 82 ? -58.718 0.127 14.607 1.00 53.13 77 GLY B CA 1
ATOM 593 C C . GLY A 1 82 ? -57.739 -0.830 13.944 1.00 59.98 77 GLY B C 1
ATOM 594 O O . GLY A 1 82 ? -57.547 -1.944 14.490 1.00 60.79 77 GLY B O 1
ATOM 595 N N . GLY A 1 83 ? -57.091 -0.394 12.860 1.00 59.79 78 GLY B N 1
ATOM 596 C CA . GLY A 1 83 ? -56.264 -1.258 11.994 1.00 65.87 78 GLY B CA 1
ATOM 597 C C . GLY A 1 83 ? -54.883 -1.512 12.572 1.00 64.45 78 GLY B C 1
ATOM 598 O O . GLY A 1 83 ? -54.760 -2.333 13.497 1.00 77.76 78 GLY B O 1
ATOM 599 N N . ALA A 1 84 ? -53.875 -0.825 12.038 1.00 62.06 79 ALA B N 1
ATOM 600 C CA . ALA A 1 84 ? -52.444 -1.037 12.346 1.00 57.68 79 ALA B CA 1
ATOM 601 C C . ALA A 1 84 ? -51.970 0.042 13.335 1.00 51.61 79 ALA B C 1
ATOM 602 O O . ALA A 1 84 ? -51.121 0.879 12.941 1.00 55.45 79 ALA B O 1
ATOM 604 N N . ALA A 1 85 ? -52.475 0.017 14.574 1.00 40.00 80 ALA B N 1
ATOM 605 C CA . ALA A 1 85 ? -52.184 1.062 15.589 1.00 34.04 80 ALA B CA 1
ATOM 606 C C . ALA A 1 85 ? -50.729 0.928 16.049 1.00 29.34 80 ALA B C 1
ATOM 607 O O . ALA A 1 85 ? -50.303 -0.185 16.342 1.00 26.94 80 ALA B O 1
ATOM 609 N N . ASN A 1 86 ? -50.014 2.046 16.110 1.00 25.30 81 ASN B N 1
ATOM 610 C CA . ASN A 1 86 ? -48.665 2.098 16.695 1.00 25.68 81 ASN B CA 1
ATOM 611 C C . ASN A 1 86 ? -48.864 2.180 18.199 1.00 25.15 81 ASN B C 1
ATOM 612 O O . ASN A 1 86 ? -49.616 3.044 18.646 1.00 28.13 81 ASN B O 1
ATOM 617 N N . VAL A 1 87 ? -48.303 1.233 18.927 1.00 23.08 82 VAL B N 1
ATOM 618 C CA . VAL A 1 87 ? -48.567 1.121 20.389 1.00 21.01 82 VAL B CA 1
ATOM 619 C C . VAL A 1 87 ? -47.250 1.018 21.126 1.00 19.19 82 VAL B C 1
ATOM 620 O O . VAL A 1 87 ? -46.257 0.683 20.539 1.00 18.59 82 VAL B O 1
ATOM 624 N N . VAL A 1 88 ? -47.322 1.251 22.433 1.00 18.85 83 VAL B N 1
ATOM 625 C CA . VAL A 1 88 ? -46.228 0.925 23.383 1.00 18.99 83 VAL B CA 1
ATOM 626 C C . VAL A 1 88 ? -46.823 -0.011 24.441 1.00 18.25 83 VAL B C 1
ATOM 627 O O . VAL A 1 88 ? -48.048 0.145 24.783 1.00 19.06 83 VAL B O 1
ATOM 631 N N . ALA A 1 89 ? -46.094 -1.061 24.782 1.00 17.23 84 ALA B N 1
ATOM 632 C CA . ALA A 1 89 ? -46.460 -1.948 25.931 1.00 15.83 84 ALA B CA 1
ATOM 633 C C . ALA A 1 89 ? -45.345 -1.864 26.936 1.00 15.89 84 ALA B C 1
ATOM 634 O O . ALA A 1 89 ? -44.158 -2.033 26.554 1.00 18.50 84 ALA B O 1
ATOM 636 N N . THR A 1 90 ? -45.702 -1.447 28.151 1.00 16.42 85 THR B N 1
ATOM 637 C CA . THR A 1 90 ? -44.707 -1.198 29.219 1.00 15.62 85 THR B CA 1
ATOM 638 C C . THR A 1 90 ? -44.848 -2.304 30.256 1.00 17.73 85 THR B C 1
ATOM 639 O O . THR A 1 90 ? -45.976 -2.572 30.714 1.00 16.46 85 THR B O 1
ATOM 643 N N . PHE A 1 91 ? -43.729 -2.904 30.605 1.00 15.27 86 PHE B N 1
ATOM 644 C CA . PHE A 1 91 ? -43.649 -4.023 31.565 1.00 17.26 86 PHE B CA 1
ATOM 645 C C . PHE A 1 91 ? -42.855 -3.461 32.738 1.00 19.12 86 PHE B C 1
ATOM 646 O O . PHE A 1 91 ? -41.757 -2.938 32.537 1.00 21.24 86 PHE B O 1
ATOM 654 N N . ALA A 1 92 ? -43.383 -3.562 33.932 1.00 15.61 87 ALA B N 1
ATOM 655 C CA . ALA A 1 92 ? -42.793 -2.930 35.130 1.00 19.04 87 ALA B CA 1
ATOM 656 C C . ALA A 1 92 ? -42.354 -4.058 36.065 1.00 19.24 87 ALA B C 1
ATOM 657 O O . ALA A 1 92 ? -43.202 -4.893 36.437 1.00 20.69 87 ALA B O 1
ATOM 659 N N . GLY A 1 93 ? -41.068 -4.109 36.404 1.00 16.70 88 GLY B N 1
ATOM 660 C CA . GLY A 1 93 ? -40.531 -5.145 37.277 1.00 17.92 88 GLY B CA 1
ATOM 661 C C . GLY A 1 93 ? -40.289 -4.631 38.702 1.00 18.67 88 GLY B C 1
ATOM 662 O O . GLY A 1 93 ? -40.919 -3.698 39.184 1.00 18.32 88 GLY B O 1
ATOM 663 N N . PRO A 1 94 ? -39.346 -5.283 39.403 1.00 18.80 89 PRO B N 1
ATOM 664 C CA . PRO A 1 94 ? -39.002 -4.923 40.773 1.00 17.67 89 PRO B CA 1
ATOM 665 C C . PRO A 1 94 ? -38.648 -3.442 40.881 1.00 16.59 89 PRO B C 1
ATOM 666 O O . PRO A 1 94 ? -38.070 -2.856 39.938 1.00 16.33 89 PRO B O 1
ATOM 670 N N . ASN A 1 95 ? -39.004 -2.875 42.019 1.00 16.24 90 ASN B N 1
ATOM 671 C CA . ASN A 1 95 ? -38.783 -1.442 42.271 1.00 17.10 90 ASN B CA 1
ATOM 672 C C . ASN A 1 95 ? -38.858 -1.178 43.770 1.00 16.97 90 ASN B C 1
ATOM 673 O O . ASN A 1 95 ? -39.560 -1.945 44.493 1.00 17.06 90 ASN B O 1
ATOM 678 N N . ALA A 1 96 ? -38.131 -0.160 44.227 1.00 15.36 91 ALA B N 1
ATOM 679 C CA . ALA A 1 96 ? -38.144 0.215 45.658 1.00 15.87 91 ALA B CA 1
ATOM 680 C C . ALA A 1 96 ? -37.615 1.631 45.843 1.00 15.25 91 ALA B C 1
ATOM 681 O O . ALA A 1 96 ? -36.586 2.020 45.204 1.00 17.64 91 ALA B O 1
ATOM 683 N N . TYR A 1 97 ? -38.265 2.383 46.715 1.00 15.10 92 TYR B N 1
ATOM 684 C CA . TYR A 1 97 ? -37.775 3.716 47.165 1.00 15.48 92 TYR B CA 1
ATOM 685 C C . TYR A 1 97 ? -36.398 3.607 47.852 1.00 15.16 92 TYR B C 1
ATOM 686 O O . TYR A 1 97 ? -36.118 2.635 48.599 1.00 16.72 92 TYR B O 1
ATOM 695 N N . VAL A 1 98 ? -35.560 4.557 47.568 1.00 15.27 93 VAL B N 1
ATOM 696 C CA . VAL A 1 98 ? -34.147 4.583 48.091 1.00 16.19 93 VAL B CA 1
ATOM 697 C C . VAL A 1 98 ? -34.063 5.797 49.028 1.00 15.90 93 VAL B C 1
ATOM 698 O O . VAL A 1 98 ? -34.024 6.980 48.535 1.00 16.35 93 VAL B O 1
ATOM 702 N N . SER A 1 99 ? -34.008 5.539 50.329 1.00 14.48 94 SER B N 1
ATOM 703 C CA . SER A 1 99 ? -33.834 6.599 51.344 1.00 15.84 94 SER B CA 1
ATOM 704 C C . SER A 1 99 ? -32.362 6.954 51.373 1.00 17.42 94 SER B C 1
ATOM 705 O O . SER A 1 99 ? -31.602 6.025 51.529 1.00 16.64 94 SER B O 1
ATOM 708 N N . PRO A 1 100 ? -31.944 8.240 51.329 1.00 17.29 95 PRO B N 1
ATOM 709 C CA . PRO A 1 100 ? -30.563 8.607 51.600 1.00 19.46 95 PRO B CA 1
ATOM 710 C C . PRO A 1 100 ? -30.032 8.181 52.971 1.00 19.57 95 PRO B C 1
ATOM 711 O O . PRO A 1 100 ? -28.810 8.134 53.071 1.00 19.15 95 PRO B O 1
ATOM 715 N N . ALA A 1 101 ? -30.907 7.850 53.928 1.00 19.80 96 ALA B N 1
ATOM 716 C CA . ALA A 1 101 ? -30.526 7.194 55.211 1.00 20.64 96 ALA B CA 1
ATOM 717 C C . ALA A 1 101 ? -29.677 5.958 54.936 1.00 22.56 96 ALA B C 1
ATOM 718 O O . ALA A 1 101 ? -28.701 5.733 55.677 1.00 23.34 96 ALA B O 1
ATOM 720 N N . VAL A 1 102 ? -29.954 5.218 53.870 1.00 19.33 97 VAL B N 1
ATOM 721 C CA . VAL A 1 102 ? -29.221 3.961 53.553 1.00 18.91 97 VAL B CA 1
ATOM 722 C C . VAL A 1 102 ? -27.816 4.324 53.069 1.00 20.78 97 VAL B C 1
ATOM 723 O O . VAL A 1 102 ? -26.915 3.534 53.261 1.00 22.76 97 VAL B O 1
ATOM 727 N N . TYR A 1 103 ? -27.657 5.451 52.357 1.00 20.60 98 TYR B N 1
ATOM 728 C CA . TYR A 1 103 ? -26.338 5.846 51.817 1.00 20.35 98 TYR B CA 1
ATOM 729 C C . TYR A 1 103 ? -25.358 6.128 52.938 1.00 20.58 98 TYR B C 1
ATOM 730 O O . TYR A 1 103 ? -24.129 5.872 52.740 1.00 22.28 98 TYR B O 1
ATOM 739 N N . ARG A 1 104 ? -25.863 6.730 54.029 1.00 21.43 99 ARG B N 1
ATOM 740 C CA . ARG A 1 104 ? -25.081 7.252 55.203 1.00 27.09 99 ARG B CA 1
ATOM 741 C C . ARG A 1 104 ? -24.053 8.302 54.740 1.00 29.67 99 ARG B C 1
ATOM 742 O O . ARG A 1 104 ? -22.933 8.372 55.303 1.00 32.55 99 ARG B O 1
ATOM 750 N N . THR A 1 105 ? -24.390 9.050 53.702 1.00 27.64 100 THR B N 1
ATOM 751 C CA . THR A 1 105 ? -23.531 10.090 53.077 1.00 27.20 100 THR B CA 1
ATOM 752 C C . THR A 1 105 ? -24.332 11.382 53.019 1.00 28.05 100 THR B C 1
ATOM 753 O O . THR A 1 105 ? -25.563 11.342 53.153 1.00 27.05 100 THR B O 1
ATOM 757 N N . ALA A 1 106 ? -23.660 12.506 52.867 1.00 26.77 101 ALA B N 1
ATOM 758 C CA . ALA A 1 106 ? -24.312 13.825 52.768 1.00 25.74 101 ALA B CA 1
ATOM 759 C C . ALA A 1 106 ? -23.441 14.679 51.870 1.00 27.77 101 ALA B C 1
ATOM 760 O O . ALA A 1 106 ? -22.246 14.449 51.853 1.00 27.19 101 ALA B O 1
ATOM 762 N N . PRO A 1 107 ? -24.006 15.594 51.041 1.00 26.47 102 PRO B N 1
ATOM 763 C CA . PRO A 1 107 ? -25.456 15.689 50.838 1.00 22.68 102 PRO B CA 1
ATOM 764 C C . PRO A 1 107 ? -25.956 14.581 49.893 1.00 21.33 102 PRO B C 1
ATOM 765 O O . PRO A 1 107 ? -25.168 13.875 49.275 1.00 20.82 102 PRO B O 1
ATOM 769 N N . ALA A 1 108 ? -27.281 14.500 49.698 1.00 20.05 103 ALA B N 1
ATOM 770 C CA . ALA A 1 108 ? -27.860 13.452 48.829 1.00 19.61 103 ALA B CA 1
ATOM 771 C C . ALA A 1 108 ? -29.290 13.833 48.524 1.00 18.82 103 ALA B C 1
ATOM 772 O O . ALA A 1 108 ? -29.780 14.814 49.086 1.00 18.36 103 ALA B O 1
ATOM 774 N N . ALA A 1 109 ? -29.914 13.048 47.662 1.00 18.17 104 ALA B N 1
ATOM 775 C CA . ALA A 1 109 ? -31.357 13.203 47.391 1.00 18.96 104 ALA B CA 1
ATOM 776 C C . ALA A 1 109 ? -31.913 11.804 47.263 1.00 18.34 104 ALA B C 1
ATOM 777 O O . ALA A 1 109 ? -31.197 10.882 46.894 1.00 19.49 104 ALA B O 1
ATOM 779 N N . PRO A 1 110 ? -33.202 11.561 47.586 1.00 17.53 105 PRO B N 1
ATOM 780 C CA . PRO A 1 110 ? -33.693 10.211 47.449 1.00 16.87 105 PRO B CA 1
ATOM 781 C C . PRO A 1 110 ? -33.904 9.875 45.984 1.00 18.38 105 PRO B C 1
ATOM 782 O O . PRO A 1 110 ? -33.838 10.755 45.113 1.00 19.90 105 PRO B O 1
ATOM 786 N N . THR A 1 111 ? -34.175 8.598 45.731 1.00 17.30 106 THR B N 1
ATOM 787 C CA . THR A 1 111 ? -34.630 8.175 44.402 1.00 18.03 106 THR B CA 1
ATOM 788 C C . THR A 1 111 ? -35.540 6.969 44.544 1.00 18.33 106 THR B C 1
ATOM 789 O O . THR A 1 111 ? -35.900 6.565 45.669 1.00 16.66 106 THR B O 1
ATOM 793 N N . TRP A 1 112 ? -35.931 6.451 43.402 1.00 18.36 107 TRP B N 1
ATOM 794 C CA . TRP A 1 112 ? -36.735 5.216 43.315 1.00 17.88 107 TRP B CA 1
ATOM 795 C C . TRP A 1 112 ? -36.038 4.286 42.339 1.00 19.38 107 TRP B C 1
ATOM 796 O O . TRP A 1 112 ? -35.931 4.646 41.178 1.00 17.79 107 TRP B O 1
ATOM 807 N N . ASN A 1 113 ? -35.519 3.151 42.813 1.00 16.70 108 ASN B N 1
ATOM 808 C CA . ASN A 1 113 ? -34.900 2.163 41.910 1.00 16.34 108 ASN B CA 1
ATOM 809 C C . ASN A 1 113 ? -36.060 1.438 41.226 1.00 15.46 108 ASN B C 1
ATOM 810 O O . ASN A 1 113 ? -37.021 1.035 41.940 1.00 17.02 108 ASN B O 1
ATOM 815 N N . PHE A 1 114 ? -36.017 1.216 39.914 1.00 15.46 109 PHE B N 1
ATOM 816 C CA . PHE A 1 114 ? -37.116 0.523 39.246 1.00 15.97 109 PHE B CA 1
ATOM 817 C C . PHE A 1 114 ? -36.599 -0.069 37.952 1.00 17.17 109 PHE B C 1
ATOM 818 O O . PHE A 1 114 ? -35.481 0.289 37.442 1.00 16.87 109 PHE B O 1
ATOM 826 N N . THR A 1 115 ? -37.425 -0.935 37.409 1.00 16.97 110 THR B N 1
ATOM 827 C CA . THR A 1 115 ? -37.105 -1.658 36.162 1.00 16.56 110 THR B CA 1
ATOM 828 C C . THR A 1 115 ? -38.290 -1.520 35.239 1.00 17.82 110 THR B C 1
ATOM 829 O O . THR A 1 115 ? -39.417 -1.679 35.692 1.00 17.06 110 THR B O 1
ATOM 833 N N . SER A 1 116 ? -38.027 -1.273 33.969 1.00 17.24 111 SER B N 1
ATOM 834 C CA . SER A 1 116 ? -39.138 -1.049 33.015 1.00 19.01 111 SER B CA 1
ATOM 835 C C . SER A 1 116 ? -38.669 -1.504 31.639 1.00 18.02 111 SER B C 1
ATOM 836 O O . SER A 1 116 ? -37.469 -1.281 31.334 1.00 19.51 111 SER B O 1
ATOM 839 N N . VAL A 1 117 ? -39.528 -2.174 30.890 1.00 17.16 112 VAL B N 1
ATOM 840 C CA . VAL A 1 117 ? -39.265 -2.428 29.455 1.00 16.03 112 VAL B CA 1
ATOM 841 C C . VAL A 1 117 ? -40.404 -1.803 28.680 1.00 16.34 112 VAL B C 1
ATOM 842 O O . VAL A 1 117 ? -41.579 -2.082 29.021 1.00 16.57 112 VAL B O 1
ATOM 846 N N . GLN A 1 118 ? -40.093 -0.997 27.675 1.00 16.64 113 GLN B N 1
ATOM 847 C CA . GLN A 1 118 ? -41.134 -0.455 26.766 1.00 17.27 113 GLN B CA 1
ATOM 848 C C . GLN A 1 118 ? -40.896 -1.060 25.388 1.00 17.43 113 GLN B C 1
ATOM 849 O O . GLN A 1 118 ? -39.792 -0.949 24.866 1.00 19.79 113 GLN B O 1
ATOM 855 N N . VAL A 1 119 ? -41.865 -1.757 24.862 1.00 17.51 114 VAL B N 1
ATOM 856 C CA . VAL A 1 119 ? -41.762 -2.281 23.491 1.00 18.48 114 VAL B CA 1
ATOM 857 C C . VAL A 1 119 ? -42.708 -1.459 22.630 1.00 17.98 114 VAL B C 1
ATOM 858 O O . VAL A 1 119 ? -43.863 -1.188 23.046 1.00 19.06 114 VAL B O 1
ATOM 862 N N . ARG A 1 120 ? -42.274 -1.160 21.428 1.00 20.35 115 ARG B N 1
ATOM 863 C CA . ARG A 1 120 ? -43.073 -0.377 20.461 1.00 21.15 115 ARG B CA 1
ATOM 864 C C . ARG A 1 120 ? -43.212 -1.152 19.166 1.00 20.19 115 ARG B C 1
ATOM 865 O O . ARG A 1 120 ? -42.271 -1.794 18.760 1.00 21.46 115 ARG B O 1
ATOM 873 N N . GLY A 1 121 ? -44.405 -1.179 18.617 1.00 21.32 116 GLY B N 1
ATOM 874 C CA . GLY A 1 121 ? -44.585 -1.635 17.227 1.00 22.92 116 GLY B CA 1
ATOM 875 C C . GLY A 1 121 ? -46.039 -1.579 16.873 1.00 25.36 116 GLY B C 1
ATOM 876 O O . GLY A 1 121 ? -46.784 -0.878 17.578 1.00 23.89 116 GLY B O 1
ATOM 877 N N . GLU A 1 122 ? -46.420 -2.249 15.802 1.00 24.19 117 GLU B N 1
ATOM 878 C CA . GLU A 1 122 ? -47.790 -2.178 15.245 1.00 25.36 117 GLU B CA 1
ATOM 879 C C . GLU A 1 122 ? -48.603 -3.328 15.830 1.00 25.95 117 GLU B C 1
ATOM 880 O O . GLU A 1 122 ? -48.165 -4.479 15.752 1.00 31.06 117 GLU B O 1
ATOM 886 N N . LEU A 1 123 ? -49.706 -3.015 16.500 1.00 25.84 118 LEU B N 1
ATOM 887 C CA . LEU A 1 123 ? -50.601 -4.045 17.033 1.00 25.70 118 LEU B CA 1
ATOM 888 C C . LEU A 1 123 ? -51.498 -4.470 15.887 1.00 27.53 118 LEU B C 1
ATOM 889 O O . LEU A 1 123 ? -52.034 -3.587 15.204 1.00 27.12 118 LEU B O 1
ATOM 894 N N . ARG A 1 124 ? -51.553 -5.769 15.616 1.00 25.82 119 ARG B N 1
ATOM 895 C CA . ARG A 1 124 ? -52.516 -6.307 14.638 1.00 28.47 119 ARG B CA 1
ATOM 896 C C . ARG A 1 124 ? -53.484 -7.196 15.373 1.00 26.40 119 ARG B C 1
ATOM 897 O O . ARG A 1 124 ? -53.045 -8.059 16.148 1.00 25.01 119 ARG B O 1
ATOM 905 N N . LYS A 1 125 ? -54.767 -6.967 15.133 1.00 24.64 120 LYS B N 1
ATOM 906 C CA . LYS A 1 125 ? -55.837 -7.750 15.740 1.00 25.29 120 LYS B CA 1
ATOM 907 C C . LYS A 1 125 ? -55.869 -9.113 15.069 1.00 30.60 120 LYS B C 1
ATOM 908 O O . LYS A 1 125 ? -55.642 -9.187 13.856 1.00 27.32 120 LYS B O 1
ATOM 914 N N . VAL A 1 126 ? -56.091 -10.144 15.877 1.00 28.24 121 VAL B N 1
ATOM 915 C CA . VAL A 1 126 ? -56.504 -11.506 15.475 1.00 30.56 121 VAL B CA 1
ATOM 916 C C . VAL A 1 126 ? -58.039 -11.492 15.406 1.00 29.94 121 VAL B C 1
ATOM 917 O O . VAL A 1 126 ? -58.693 -11.102 16.405 1.00 32.61 121 VAL B O 1
ATOM 921 N N . GLU A 1 127 ? -58.644 -11.882 14.295 1.00 30.51 122 GLU B N 1
ATOM 922 C CA . GLU A 1 127 ? -60.136 -11.966 14.301 1.00 34.19 122 GLU B CA 1
ATOM 923 C C . GLU A 1 127 ? -60.594 -13.434 14.321 1.00 39.29 122 GLU B C 1
ATOM 924 O O . GLU A 1 127 ? -61.707 -13.672 14.817 1.00 40.57 122 GLU B O 1
ATOM 930 N N . SER A 1 128 ? -59.766 -14.397 13.903 1.00 33.78 123 SER B N 1
ATOM 931 C CA . SER A 1 128 ? -60.200 -15.813 13.816 1.00 34.05 123 SER B CA 1
ATOM 932 C C . SER A 1 128 ? -60.341 -16.415 15.219 1.00 30.33 123 SER B C 1
ATOM 933 O O . SER A 1 128 ? -59.492 -16.107 16.139 1.00 26.29 123 SER B O 1
ATOM 936 N N . ALA A 1 129 ? -61.392 -17.206 15.395 1.00 26.18 124 ALA B N 1
ATOM 937 C CA . ALA A 1 129 ? -61.670 -17.923 16.654 1.00 29.23 124 ALA B CA 1
ATOM 938 C C . ALA A 1 129 ? -60.477 -18.848 16.919 1.00 29.96 124 ALA B C 1
ATOM 939 O O . ALA A 1 129 ? -60.136 -19.024 18.088 1.00 25.63 124 ALA B O 1
ATOM 941 N N . ASP A 1 130 ? -59.873 -19.426 15.883 1.00 27.77 125 ASP B N 1
ATOM 942 C CA . ASP A 1 130 ? -58.846 -20.478 16.123 1.00 30.44 125 ASP B CA 1
ATOM 943 C C . ASP A 1 130 ? -57.651 -19.779 16.749 1.00 26.77 125 ASP B C 1
ATOM 944 O O . ASP A 1 130 ? -57.095 -20.345 17.705 1.00 24.49 125 ASP B O 1
ATOM 949 N N . ASP A 1 131 ? -57.275 -18.602 16.240 1.00 24.40 126 ASP B N 1
ATOM 950 C CA . ASP A 1 131 ? -56.056 -17.879 16.695 1.00 24.31 126 ASP B CA 1
ATOM 951 C C . ASP A 1 131 ? -56.319 -17.168 18.032 1.00 22.22 126 ASP B C 1
ATOM 952 O O . ASP A 1 131 ? -55.345 -16.936 18.749 1.00 21.99 126 ASP B O 1
ATOM 957 N N . THR A 1 132 ? -57.568 -16.834 18.335 1.00 20.20 127 THR B N 1
ATOM 958 C CA . THR A 1 132 ? -58.033 -16.290 19.630 1.00 18.69 127 THR B CA 1
ATOM 959 C C . THR A 1 132 ? -57.922 -17.382 20.693 1.00 19.84 127 THR B C 1
ATOM 960 O O . THR A 1 132 ? -57.272 -17.158 21.726 1.00 19.82 127 THR B O 1
ATOM 964 N N . LEU A 1 133 ? -58.373 -18.600 20.367 1.00 16.72 128 LEU B N 1
ATOM 965 C CA . LEU A 1 133 ? -58.294 -19.719 21.319 1.00 17.39 128 LEU B CA 1
ATOM 966 C C . LEU A 1 133 ? -56.803 -20.031 21.527 1.00 17.61 128 LEU B C 1
ATOM 967 O O . LEU A 1 133 ? -56.421 -20.204 22.652 1.00 17.47 128 LEU B O 1
ATOM 972 N N . ALA A 1 134 ? -56.025 -20.100 20.476 1.00 16.25 129 ALA B N 1
ATOM 973 C CA . ALA A 1 134 ? -54.557 -20.315 20.614 1.00 19.38 129 ALA B CA 1
ATOM 974 C C . ALA A 1 134 ? -53.977 -19.305 21.607 1.00 20.14 129 ALA B C 1
ATOM 975 O O . ALA A 1 134 ? -53.003 -19.690 22.361 1.00 19.55 129 ALA B O 1
ATOM 977 N N . THR A 1 135 ? -54.348 -18.024 21.438 1.00 18.45 130 THR B N 1
ATOM 978 C CA . THR A 1 135 ? -53.778 -16.938 22.249 1.00 19.10 130 THR B CA 1
ATOM 979 C C . THR A 1 135 ? -54.009 -17.270 23.716 1.00 18.01 130 THR B C 1
ATOM 980 O O . THR A 1 135 ? -53.032 -17.195 24.527 1.00 16.68 130 THR B O 1
ATOM 984 N N . VAL A 1 136 ? -55.260 -17.501 24.117 1.00 17.02 131 VAL B N 1
ATOM 985 C CA . VAL A 1 136 ? -55.556 -17.692 25.554 1.00 16.76 131 VAL B CA 1
ATOM 986 C C . VAL A 1 136 ? -54.988 -19.025 26.056 1.00 16.99 131 VAL B C 1
ATOM 987 O O . VAL A 1 136 ? -54.490 -19.013 27.196 1.00 17.26 131 VAL B O 1
ATOM 991 N N . ARG A 1 137 ? -54.955 -20.113 25.255 1.00 16.53 132 ARG B N 1
ATOM 992 C CA . ARG A 1 137 ? -54.382 -21.388 25.721 1.00 16.36 132 ARG B CA 1
ATOM 993 C C . ARG A 1 137 ? -52.856 -21.216 25.890 1.00 15.95 132 ARG B C 1
ATOM 994 O O . ARG A 1 137 ? -52.327 -21.730 26.830 1.00 17.34 132 ARG B O 1
ATOM 1002 N N . ALA A 1 138 ? -52.191 -20.479 25.028 1.00 15.96 133 ALA B N 1
ATOM 1003 C CA . ALA A 1 138 ? -50.735 -20.277 25.098 1.00 15.30 133 ALA B CA 1
ATOM 1004 C C . ALA A 1 138 ? -50.427 -19.453 26.354 1.00 16.09 133 ALA B C 1
ATOM 1005 O O . ALA A 1 138 ? -49.371 -19.691 27.052 1.00 17.32 133 ALA B O 1
ATOM 1007 N N . THR A 1 139 ? -51.297 -18.508 26.627 1.00 16.54 134 THR B N 1
ATOM 1008 C CA . THR A 1 139 ? -51.148 -17.617 27.811 1.00 16.76 134 THR B CA 1
ATOM 1009 C C . THR A 1 139 ? -51.317 -18.478 29.063 1.00 16.33 134 THR B C 1
ATOM 1010 O O . THR A 1 139 ? -50.558 -18.278 30.012 1.00 17.18 134 THR B O 1
ATOM 1014 N N . VAL A 1 140 ? -52.297 -19.370 29.112 1.00 16.22 135 VAL B N 1
ATOM 1015 C CA . VAL A 1 140 ? -52.427 -20.236 30.328 1.00 17.43 135 VAL B CA 1
ATOM 1016 C C . VAL A 1 140 ? -51.110 -20.990 30.443 1.00 17.14 135 VAL B C 1
ATOM 1017 O O . VAL A 1 140 ? -50.582 -21.103 31.579 1.00 17.39 135 VAL B O 1
ATOM 1021 N N . ALA A 1 141 ? -50.663 -21.637 29.373 1.00 17.21 136 ALA B N 1
ATOM 1022 C CA . ALA A 1 141 ? -49.469 -22.515 29.485 1.00 18.50 136 ALA B CA 1
ATOM 1023 C C . ALA A 1 141 ? -48.278 -21.737 30.057 1.00 22.67 136 ALA B C 1
ATOM 1024 O O . ALA A 1 141 ? -47.554 -22.291 31.001 1.00 23.11 136 ALA B O 1
ATOM 1026 N N . ALA A 1 142 ? -48.048 -20.527 29.539 1.00 20.34 137 ALA B N 1
ATOM 1027 C CA . ALA A 1 142 ? -46.889 -19.698 29.939 1.00 18.32 137 ALA B CA 1
ATOM 1028 C C . ALA A 1 142 ? -47.098 -19.198 31.376 1.00 18.30 137 ALA B C 1
ATOM 1029 O O . ALA A 1 142 ? -46.143 -19.245 32.157 1.00 21.09 137 ALA B O 1
ATOM 1031 N N . LEU A 1 143 ? -48.312 -18.807 31.764 1.00 14.63 138 LEU B N 1
ATOM 1032 C CA . LEU A 1 143 ? -48.438 -18.111 33.079 1.00 16.31 138 LEU B CA 1
ATOM 1033 C C . LEU A 1 143 ? -48.650 -19.144 34.202 1.00 16.74 138 LEU B C 1
ATOM 1034 O O . LEU A 1 143 ? -48.152 -18.901 35.292 1.00 16.90 138 LEU B O 1
ATOM 1039 N N . GLU A 1 144 ? -49.465 -20.181 33.986 1.00 18.69 139 GLU B N 1
ATOM 1040 C CA . GLU A 1 144 ? -49.761 -21.165 35.052 1.00 17.85 139 GLU B CA 1
ATOM 1041 C C . GLU A 1 144 ? -48.429 -21.815 35.453 1.00 19.00 139 GLU B C 1
ATOM 1042 O O . GLU A 1 144 ? -48.232 -22.018 36.671 1.00 18.75 139 GLU B O 1
ATOM 1048 N N . SER A 1 145 ? -47.588 -22.161 34.481 1.00 22.40 140 SER B N 1
ATOM 1049 C CA . SER A 1 145 ? -46.253 -22.779 34.757 1.00 25.16 140 SER B CA 1
ATOM 1050 C C . SER A 1 145 ? -45.423 -21.814 35.618 1.00 23.88 140 SER B C 1
ATOM 1051 O O . SER A 1 145 ? -44.915 -22.207 36.678 1.00 26.05 140 SER B O 1
ATOM 1054 N N . ARG A 1 146 ? -45.384 -20.535 35.285 1.00 22.84 141 ARG B N 1
ATOM 1055 C CA . ARG A 1 146 ? -44.450 -19.599 35.957 1.00 22.44 141 ARG B CA 1
ATOM 1056 C C . ARG A 1 146 ? -44.992 -19.043 37.273 1.00 20.63 141 ARG B C 1
ATOM 1057 O O . ARG A 1 146 ? -44.200 -18.812 38.165 1.00 22.20 141 ARG B O 1
ATOM 1065 N N . PHE A 1 147 ? -46.297 -18.783 37.411 1.00 17.26 142 PHE B N 1
ATOM 1066 C CA . PHE A 1 147 ? -46.892 -18.030 38.538 1.00 18.26 142 PHE B CA 1
ATOM 1067 C C . PHE A 1 147 ? -47.962 -18.838 39.280 1.00 18.52 142 PHE B C 1
ATOM 1068 O O . PHE A 1 147 ? -48.484 -18.340 40.300 1.00 20.93 142 PHE B O 1
ATOM 1076 N N . GLY A 1 148 ? -48.306 -20.008 38.761 1.00 19.75 143 GLY B N 1
ATOM 1077 C CA . GLY A 1 148 ? -49.504 -20.718 39.221 1.00 20.69 143 GLY B CA 1
ATOM 1078 C C . GLY A 1 148 ? -49.227 -21.765 40.279 1.00 23.51 143 GLY B C 1
ATOM 1079 O O . GLY A 1 148 ? -48.177 -21.703 40.953 1.00 24.25 143 GLY B O 1
ATOM 1080 N N . ALA A 1 149 ? -50.143 -22.729 40.358 1.00 24.30 144 ALA B N 1
ATOM 1081 C CA . ALA A 1 149 ? -50.245 -23.721 41.452 1.00 26.20 144 ALA B CA 1
ATOM 1082 C C . ALA A 1 149 ? -50.649 -25.076 40.869 1.00 27.52 144 ALA B C 1
ATOM 1083 O O . ALA A 1 149 ? -51.349 -25.827 41.559 1.00 28.52 144 ALA B O 1
ATOM 1085 N N . GLY A 1 150 ? -50.166 -25.393 39.673 1.00 23.44 145 GLY B N 1
ATOM 1086 C CA . GLY A 1 150 ? -50.281 -26.714 39.039 1.00 23.75 145 GLY B CA 1
ATOM 1087 C C . GLY A 1 150 ? -51.677 -26.974 38.505 1.00 26.01 145 GLY B C 1
ATOM 1088 O O . GLY A 1 150 ? -52.111 -28.165 38.345 1.00 24.24 145 GLY B O 1
ATOM 1089 N N . TRP A 1 151 ? -52.391 -25.928 38.155 1.00 20.40 146 TRP B N 1
ATOM 1090 C CA . TRP A 1 151 ? -53.739 -26.128 37.588 1.00 20.40 146 TRP B CA 1
ATOM 1091 C C . TRP A 1 151 ? -53.625 -26.732 36.194 1.00 21.89 146 TRP B C 1
ATOM 1092 O O . TRP A 1 151 ? -52.822 -26.242 35.358 1.00 23.33 146 TRP B O 1
ATOM 1103 N N . ASP A 1 152 ? -54.486 -27.699 35.916 1.00 22.45 147 ASP B N 1
ATOM 1104 C CA . ASP A 1 152 ? -54.531 -28.366 34.589 1.00 20.82 147 ASP B CA 1
ATOM 1105 C C . ASP A 1 152 ? -55.722 -27.817 33.832 1.00 19.71 147 ASP B C 1
ATOM 1106 O O . ASP A 1 152 ? -56.868 -28.024 34.260 1.00 22.00 147 ASP B O 1
ATOM 1111 N N . MET A 1 153 ? -55.479 -27.142 32.706 1.00 19.77 148 MET B N 1
ATOM 1112 C CA . MET A 1 153 ? -56.539 -26.513 31.888 1.00 21.00 148 MET B CA 1
ATOM 1113 C C . MET A 1 153 ? -57.338 -27.587 31.145 1.00 21.03 148 MET B C 1
ATOM 1114 O O . MET A 1 153 ? -58.405 -27.243 30.632 1.00 19.64 148 MET B O 1
ATOM 1119 N N . THR A 1 154 ? -56.903 -28.856 31.158 1.00 21.82 149 THR B N 1
ATOM 1120 C CA . THR A 1 154 ? -57.528 -29.889 30.295 1.00 21.30 149 THR B CA 1
ATOM 1121 C C . THR A 1 154 ? -59.046 -29.888 30.498 1.00 22.67 149 THR B C 1
ATOM 1122 O O . THR A 1 154 ? -59.790 -29.804 29.505 1.00 22.43 149 THR B O 1
ATOM 1126 N N . GLY A 1 155 ? -59.491 -29.957 31.745 1.00 23.89 150 GLY B N 1
ATOM 1127 C CA . GLY A 1 155 ? -60.938 -30.008 32.047 1.00 23.33 150 GLY B CA 1
ATOM 1128 C C . GLY A 1 155 ? -61.707 -28.784 31.598 1.00 24.44 150 GLY B C 1
ATOM 1129 O O . GLY A 1 155 ? -62.992 -28.826 31.648 1.00 26.52 150 GLY B O 1
ATOM 1130 N N . SER A 1 156 ? -61.037 -27.683 31.260 1.00 20.72 151 SER B N 1
ATOM 1131 C CA . SER A 1 156 ? -61.672 -26.377 30.942 1.00 19.98 151 SER B CA 1
ATOM 1132 C C . SER A 1 156 ? -61.485 -26.053 29.466 1.00 19.07 151 SER B C 1
ATOM 1133 O O . SER A 1 156 ? -61.837 -24.955 29.010 1.00 20.42 151 SER B O 1
ATOM 1136 N N . LEU A 1 157 ? -60.927 -26.991 28.677 1.00 21.49 152 LEU B N 1
ATOM 1137 C CA . LEU A 1 157 ? -60.623 -26.615 27.275 1.00 20.64 152 LEU B CA 1
ATOM 1138 C C . LEU A 1 157 ? -61.889 -26.281 26.514 1.00 20.43 152 LEU B C 1
ATOM 1139 O O . LEU A 1 157 ? -61.877 -25.297 25.720 1.00 20.95 152 LEU B O 1
ATOM 1144 N N . ASP A 1 158 ? -62.972 -27.017 26.749 1.00 23.08 153 ASP B N 1
ATOM 1145 C CA . ASP A 1 158 ? -64.237 -26.705 26.037 1.00 25.37 153 ASP B CA 1
ATOM 1146 C C . ASP A 1 158 ? -64.861 -25.448 26.638 1.00 22.74 153 ASP B C 1
ATOM 1147 O O . ASP A 1 158 ? -65.424 -24.653 25.898 1.00 19.02 153 ASP B O 1
ATOM 1152 N N . TYR A 1 159 ? -64.749 -25.260 27.949 1.00 23.36 154 TYR B N 1
ATOM 1153 C CA . TYR A 1 159 ? -65.226 -24.014 28.609 1.00 22.14 154 TYR B CA 1
ATOM 1154 C C . TYR A 1 159 ? -64.597 -22.782 27.955 1.00 19.95 154 TYR B C 1
ATOM 1155 O O . TYR A 1 159 ? -65.248 -21.810 27.663 1.00 20.90 154 TYR B O 1
ATOM 1164 N N . PHE A 1 160 ? -63.292 -22.789 27.674 1.00 19.26 155 PHE B N 1
ATOM 1165 C CA . PHE A 1 160 ? -62.652 -21.669 26.975 1.00 19.97 155 PHE B CA 1
ATOM 1166 C C . PHE A 1 160 ? -63.399 -21.339 25.694 1.00 20.66 155 PHE B C 1
ATOM 1167 O O . PHE A 1 160 ? -63.548 -20.154 25.375 1.00 18.68 155 PHE B O 1
ATOM 1175 N N . ARG A 1 161 ? -63.760 -22.353 24.915 1.00 17.76 156 ARG B N 1
ATOM 1176 C CA . ARG A 1 161 ? -64.407 -22.121 23.631 1.00 20.74 156 ARG B CA 1
ATOM 1177 C C . ARG A 1 161 ? -65.803 -21.577 23.935 1.00 18.65 156 ARG B C 1
ATOM 1178 O O . ARG A 1 161 ? -66.246 -20.732 23.196 1.00 20.66 156 ARG B O 1
ATOM 1186 N N . ARG A 1 162 ? -66.393 -21.987 25.054 1.00 20.22 157 ARG B N 1
ATOM 1187 C CA . ARG A 1 162 ? -67.788 -21.558 25.426 1.00 20.16 157 ARG B CA 1
ATOM 1188 C C . ARG A 1 162 ? -67.822 -20.103 25.966 1.00 20.39 157 ARG B C 1
ATOM 1189 O O . ARG A 1 162 ? -68.914 -19.552 26.054 1.00 20.14 157 ARG B O 1
ATOM 1197 N N . ILE A 1 163 ? -66.693 -19.500 26.326 1.00 19.45 158 ILE B N 1
ATOM 1198 C CA . ILE A 1 163 ? -66.631 -18.094 26.808 1.00 19.40 158 ILE B CA 1
ATOM 1199 C C . ILE A 1 163 ? -65.756 -17.249 25.864 1.00 19.94 158 ILE B C 1
ATOM 1200 O O . ILE A 1 163 ? -65.474 -16.086 26.204 1.00 23.63 158 ILE B O 1
ATOM 1205 N N . LEU A 1 164 ? -65.476 -17.687 24.655 1.00 21.46 159 LEU B N 1
ATOM 1206 C CA . LEU A 1 164 ? -64.426 -17.045 23.795 1.00 20.37 159 LEU B CA 1
ATOM 1207 C C . LEU A 1 164 ? -64.813 -15.719 23.152 1.00 22.76 159 LEU B C 1
ATOM 1208 O O . LEU A 1 164 ? -63.918 -14.983 22.760 1.00 23.28 159 LEU B O 1
ATOM 1213 N N . PRO A 1 165 ? -66.077 -15.420 22.758 1.00 20.39 160 PRO B N 1
ATOM 1214 C CA . PRO A 1 165 ? -66.330 -14.246 21.919 1.00 20.92 160 PRO B CA 1
ATOM 1215 C C . PRO A 1 165 ? -65.829 -12.874 22.431 1.00 22.72 160 PRO B C 1
ATOM 1216 O O . PRO A 1 165 ? -65.513 -12.017 21.606 1.00 24.00 160 PRO B O 1
ATOM 1220 N N . GLY A 1 166 ? -65.749 -12.687 23.749 1.00 22.56 161 GLY B N 1
ATOM 1221 C CA . GLY A 1 166 ? -65.390 -11.433 24.394 1.00 21.36 161 GLY B CA 1
ATOM 1222 C C . GLY A 1 166 ? -63.892 -11.206 24.296 1.00 20.49 161 GLY B C 1
ATOM 1223 O O . GLY A 1 166 ? -63.459 -10.074 24.440 1.00 17.52 161 GLY B O 1
ATOM 1224 N N . VAL A 1 167 ? -63.135 -12.250 23.950 1.00 19.66 162 VAL B N 1
ATOM 1225 C CA . VAL A 1 167 ? -61.654 -12.085 23.792 1.00 19.89 162 VAL B CA 1
ATOM 1226 C C . VAL A 1 167 ? -61.295 -11.287 22.534 1.00 19.21 162 VAL B C 1
ATOM 1227 O O . VAL A 1 167 ? -61.640 -11.721 21.414 1.00 20.93 162 VAL B O 1
ATOM 1231 N N . GLY A 1 168 ? -60.468 -10.249 22.700 1.00 19.27 163 GLY B N 1
ATOM 1232 C CA . GLY A 1 168 ? -59.799 -9.509 21.624 1.00 17.10 163 GLY B CA 1
ATOM 1233 C C . GLY A 1 168 ? -58.332 -9.836 21.609 1.00 18.58 163 GLY B C 1
ATOM 1234 O O . GLY A 1 168 ? -57.550 -9.241 22.378 1.00 20.87 163 GLY B O 1
ATOM 1235 N N . ALA A 1 169 ? -57.956 -10.804 20.794 1.00 18.61 164 ALA B N 1
ATOM 1236 C CA . ALA A 1 169 ? -56.549 -11.250 20.731 1.00 17.39 164 ALA B CA 1
ATOM 1237 C C . ALA A 1 169 ? -55.789 -10.389 19.755 1.00 20.27 164 ALA B C 1
ATOM 1238 O O . ALA A 1 169 ? -56.379 -9.891 18.794 1.00 22.56 164 ALA B O 1
ATOM 1240 N N . PHE A 1 170 ? -54.470 -10.272 19.959 1.00 18.86 165 PHE B N 1
ATOM 1241 C CA . PHE A 1 170 ? -53.607 -9.417 19.132 1.00 19.53 165 PHE B CA 1
ATOM 1242 C C . PHE A 1 170 ? -52.181 -9.959 19.132 1.00 19.07 165 PHE B C 1
ATOM 1243 O O . PHE A 1 170 ? -51.793 -10.834 19.925 1.00 18.97 165 PHE B O 1
ATOM 1251 N N . ARG A 1 171 ? -51.453 -9.443 18.174 1.00 18.18 166 ARG B N 1
ATOM 1252 C CA . ARG A 1 171 ? -50.019 -9.705 17.923 1.00 18.39 166 ARG B CA 1
ATOM 1253 C C . ARG A 1 171 ? -49.328 -8.350 17.913 1.00 21.27 166 ARG B C 1
ATOM 1254 O O . ARG A 1 171 ? -49.826 -7.363 17.298 1.00 22.02 166 ARG B O 1
ATOM 1262 N N . LEU A 1 172 ? -48.119 -8.321 18.446 1.00 20.53 167 LEU B N 1
ATOM 1263 C CA . LEU A 1 172 ? -47.360 -7.075 18.445 1.00 21.43 167 LEU B CA 1
ATOM 1264 C C . LEU A 1 172 ? -45.949 -7.429 18.016 1.00 21.74 167 LEU B C 1
ATOM 1265 O O . LEU A 1 172 ? -45.260 -8.038 18.799 1.00 22.23 167 LEU B O 1
ATOM 1270 N N . ARG A 1 173 ? -45.560 -7.092 16.783 1.00 24.14 168 ARG B N 1
ATOM 1271 C CA . ARG A 1 173 ? -44.152 -7.321 16.359 1.00 25.93 168 ARG B CA 1
ATOM 1272 C C . ARG A 1 173 ? -43.331 -6.165 16.910 1.00 26.20 168 ARG B C 1
ATOM 1273 O O . ARG A 1 173 ? -43.593 -4.985 16.587 1.00 26.80 168 ARG B O 1
ATOM 1281 N N . VAL A 1 174 ? -42.298 -6.517 17.649 1.00 24.94 169 VAL B N 1
ATOM 1282 C CA . VAL A 1 174 ? -41.462 -5.531 18.356 1.00 25.35 169 VAL B CA 1
ATOM 1283 C C . VAL A 1 174 ? -40.518 -4.858 17.352 1.00 24.59 169 VAL B C 1
ATOM 1284 O O . VAL A 1 174 ? -39.619 -5.533 16.891 1.00 25.35 169 VAL B O 1
ATOM 1288 N N . ALA A 1 175 ? -40.748 -3.568 17.055 1.00 23.37 170 ALA B N 1
ATOM 1289 C CA . ALA A 1 175 ? -39.864 -2.726 16.212 1.00 27.83 170 ALA B CA 1
ATOM 1290 C C . ALA A 1 175 ? -38.741 -2.124 17.051 1.00 27.42 170 ALA B C 1
ATOM 1291 O O . ALA A 1 175 ? -37.629 -1.938 16.542 1.00 27.73 170 ALA B O 1
ATOM 1293 N N . GLU A 1 176 ? -39.044 -1.809 18.313 1.00 25.71 171 GLU B N 1
ATOM 1294 C CA . GLU A 1 176 ? -38.188 -1.045 19.231 1.00 24.77 171 GLU B CA 1
ATOM 1295 C C . GLU A 1 176 ? -38.388 -1.631 20.626 1.00 21.88 171 GLU B C 1
ATOM 1296 O O . GLU A 1 176 ? -39.566 -1.875 21.005 1.00 19.63 171 GLU B O 1
ATOM 1302 N N . ALA A 1 177 ? -37.292 -1.831 21.354 1.00 23.32 172 ALA B N 1
ATOM 1303 C CA . ALA A 1 177 ? -37.358 -2.247 22.768 1.00 21.87 172 ALA B CA 1
ATOM 1304 C C . ALA A 1 177 ? -36.355 -1.437 23.578 1.00 25.20 172 ALA B C 1
ATOM 1305 O O . ALA A 1 177 ? -35.138 -1.415 23.241 1.00 25.95 172 ALA B O 1
ATOM 1307 N N . ASP A 1 178 ? -36.819 -0.819 24.655 1.00 21.91 173 ASP B N 1
ATOM 1308 C CA . ASP A 1 178 ? -35.945 -0.007 25.534 1.00 24.24 173 ASP B CA 1
ATOM 1309 C C . ASP A 1 178 ? -36.169 -0.512 26.949 1.00 21.44 173 ASP B C 1
ATOM 1310 O O . ASP A 1 178 ? -37.264 -0.952 27.242 1.00 19.71 173 ASP B O 1
ATOM 1315 N N . GLY A 1 179 ? -35.109 -0.526 27.721 1.00 20.05 174 GLY B N 1
ATOM 1316 C CA . GLY A 1 179 ? -35.074 -1.084 29.075 1.00 22.11 174 GLY B CA 1
ATOM 1317 C C . GLY A 1 179 ? -34.450 -0.095 30.023 1.00 21.05 174 GLY B C 1
ATOM 1318 O O . GLY A 1 179 ? -33.230 0.289 29.799 1.00 22.26 174 GLY B O 1
ATOM 1319 N N . MET A 1 180 ? -35.193 0.272 31.065 1.00 21.05 175 MET B N 1
ATOM 1320 C CA . MET A 1 180 ? -34.689 1.080 32.198 1.00 19.47 175 MET B CA 1
ATOM 1321 C C . MET A 1 180 ? -34.395 0.159 33.381 1.00 19.63 175 MET B C 1
ATOM 1322 O O . MET A 1 180 ? -35.296 -0.506 33.862 1.00 18.51 175 MET B O 1
ATOM 1327 N N . PHE A 1 181 ? -33.115 0.016 33.747 1.00 18.73 176 PHE B N 1
ATOM 1328 C CA . PHE A 1 181 ? -32.692 -0.764 34.919 1.00 18.47 176 PHE B CA 1
ATOM 1329 C C . PHE A 1 181 ? -32.036 0.203 35.903 1.00 19.55 176 PHE B C 1
ATOM 1330 O O . PHE A 1 181 ? -30.780 0.324 35.972 1.00 19.98 176 PHE B O 1
ATOM 1338 N N . LYS A 1 182 ? -32.887 0.917 36.636 1.00 18.76 177 LYS B N 1
ATOM 1339 C CA . LYS A 1 182 ? -32.423 1.966 37.563 1.00 18.66 177 LYS B CA 1
ATOM 1340 C C . LYS A 1 182 ? -32.128 1.298 38.916 1.00 19.07 177 LYS B C 1
ATOM 1341 O O . LYS A 1 182 ? -33.065 1.046 39.675 1.00 17.74 177 LYS B O 1
ATOM 1347 N N . LEU A 1 183 ? -30.834 1.042 39.190 1.00 16.95 178 LEU B N 1
ATOM 1348 C CA . LEU A 1 183 ? -30.383 0.106 40.235 1.00 19.15 178 LEU B CA 1
ATOM 1349 C C . LEU A 1 183 ? -29.130 0.686 40.893 1.00 19.71 178 LEU B C 1
ATOM 1350 O O . LEU A 1 183 ? -28.293 -0.097 41.265 1.00 20.64 178 LEU B O 1
ATOM 1355 N N . SER A 1 184 ? -29.125 1.997 41.126 1.00 17.63 179 SER B N 1
ATOM 1356 C CA . SER A 1 184 ? -28.089 2.733 41.891 1.00 20.61 179 SER B CA 1
ATOM 1357 C C . SER A 1 184 ? -26.725 2.704 41.165 1.00 18.06 179 SER B C 1
ATOM 1358 O O . SER A 1 184 ? -25.741 3.030 41.844 1.00 21.72 179 SER B O 1
ATOM 1361 N N . GLN A 1 185 ? -26.676 2.442 39.868 1.00 18.38 180 GLN B N 1
ATOM 1362 C CA . GLN A 1 185 ? -25.399 2.409 39.097 1.00 20.28 180 GLN B CA 1
ATOM 1363 C C . GLN A 1 185 ? -24.700 3.773 39.138 1.00 24.16 180 GLN B C 1
ATOM 1364 O O . GLN A 1 185 ? -23.424 3.795 39.044 1.00 27.64 180 GLN B O 1
ATOM 1370 N N . GLU A 1 186 ? -25.430 4.859 39.361 1.00 23.08 181 GLU B N 1
ATOM 1371 C CA . GLU A 1 186 ? -24.882 6.245 39.470 1.00 26.01 181 GLU B CA 1
ATOM 1372 C C . GLU A 1 186 ? -24.086 6.436 40.774 1.00 28.65 181 GLU B C 1
ATOM 1373 O O . GLU A 1 186 ? -23.292 7.370 40.830 1.00 30.12 181 GLU B O 1
ATOM 1379 N N . GLN A 1 187 ? -24.306 5.622 41.814 1.00 27.04 182 GLN B N 1
ATOM 1380 C CA . GLN A 1 187 ? -23.634 5.822 43.122 1.00 23.55 182 GLN B CA 1
ATOM 1381 C C . GLN A 1 187 ? -22.221 5.213 43.052 1.00 22.08 182 GLN B C 1
ATOM 1382 O O . GLN A 1 187 ? -21.978 4.329 42.199 1.00 23.30 182 GLN B O 1
ATOM 1388 N N . GLN A 1 188 ? -21.372 5.626 43.976 1.00 26.09 183 GLN B N 1
ATOM 1389 C CA . GLN A 1 188 ? -20.026 5.026 44.172 1.00 28.61 183 GLN B CA 1
ATOM 1390 C C . GLN A 1 188 ? -20.222 3.580 44.626 1.00 30.39 183 GLN B C 1
ATOM 1391 O O . GLN A 1 188 ? -21.219 3.244 45.273 1.00 26.19 183 GLN B O 1
ATOM 1397 N N . PRO A 1 189 ? -19.260 2.673 44.365 1.00 30.73 184 PRO B N 1
ATOM 1398 C CA . PRO A 1 189 ? -19.439 1.257 44.701 1.00 31.21 184 PRO B CA 1
ATOM 1399 C C . PRO A 1 189 ? -19.820 0.928 46.147 1.00 29.05 184 PRO B C 1
ATOM 1400 O O . PRO A 1 189 ? -20.666 0.034 46.330 1.00 27.68 184 PRO B O 1
ATOM 1404 N N . ALA A 1 190 ? -19.189 1.588 47.126 1.00 29.63 185 ALA B N 1
ATOM 1405 C CA . ALA A 1 190 ? -19.472 1.379 48.567 1.00 29.28 185 ALA B CA 1
ATOM 1406 C C . ALA A 1 190 ? -20.943 1.743 48.861 1.00 26.68 185 ALA B C 1
ATOM 1407 O O . ALA A 1 190 ? -21.546 1.106 49.717 1.00 26.59 185 ALA B O 1
ATOM 1409 N N . ILE A 1 191 ? -21.475 2.774 48.215 1.00 26.25 186 ILE B N 1
ATOM 1410 C CA . ILE A 1 191 ? -22.879 3.232 48.436 1.00 24.93 186 ILE B CA 1
ATOM 1411 C C . ILE A 1 191 ? -23.818 2.229 47.746 1.00 24.63 186 ILE B C 1
ATOM 1412 O O . ILE A 1 191 ? -24.869 1.884 48.335 1.00 24.14 186 ILE B O 1
ATOM 1417 N N . ARG A 1 192 ? -23.488 1.776 46.547 1.00 22.89 187 ARG B N 1
ATOM 1418 C CA . ARG A 1 192 ? -24.275 0.745 45.824 1.00 26.02 187 ARG B CA 1
ATOM 1419 C C . ARG A 1 192 ? -24.394 -0.508 46.704 1.00 24.57 187 ARG B C 1
ATOM 1420 O O . ARG A 1 192 ? -25.498 -1.076 46.808 1.00 21.16 187 ARG B O 1
ATOM 1428 N N . ARG A 1 193 ? -23.287 -0.936 47.313 1.00 22.55 188 ARG B N 1
ATOM 1429 C CA . ARG A 1 193 ? -23.283 -2.126 48.200 1.00 24.29 188 ARG B CA 1
ATOM 1430 C C . ARG A 1 193 ? -24.219 -1.888 49.393 1.00 21.62 188 ARG B C 1
ATOM 1431 O O . ARG A 1 193 ? -24.917 -2.827 49.775 1.00 22.18 188 ARG B O 1
ATOM 1439 N N . ARG A 1 194 ? -24.237 -0.676 49.958 1.00 19.87 189 ARG B N 1
ATOM 1440 C CA . ARG A 1 194 ? -25.093 -0.372 51.133 1.00 20.02 189 ARG B CA 1
ATOM 1441 C C . ARG A 1 194 ? -26.564 -0.491 50.710 1.00 18.70 189 ARG B C 1
ATOM 1442 O O . ARG A 1 194 ? -27.379 -0.966 51.488 1.00 18.81 189 ARG B O 1
ATOM 1450 N N . VAL A 1 195 ? -26.901 -0.004 49.526 1.00 18.26 190 VAL B N 1
ATOM 1451 C CA . VAL A 1 195 ? -28.319 -0.085 49.038 1.00 18.44 190 VAL B CA 1
ATOM 1452 C C . VAL A 1 195 ? -28.674 -1.562 48.829 1.00 18.02 190 VAL B C 1
ATOM 1453 O O . VAL A 1 195 ? -29.765 -2.040 49.239 1.00 17.48 190 VAL B O 1
ATOM 1457 N N . ARG A 1 196 ? -27.796 -2.308 48.184 1.00 19.67 191 ARG B N 1
ATOM 1458 C CA . ARG A 1 196 ? -28.035 -3.743 47.896 1.00 19.17 191 ARG B CA 1
ATOM 1459 C C . ARG A 1 196 ? -28.255 -4.493 49.218 1.00 20.43 191 ARG B C 1
ATOM 1460 O O . ARG A 1 196 ? -29.184 -5.313 49.287 1.00 20.66 191 ARG B O 1
ATOM 1468 N N . HIS A 1 197 ? -27.393 -4.288 50.213 1.00 20.32 192 HIS B N 1
ATOM 1469 C CA . HIS A 1 197 ? -27.525 -5.004 51.513 1.00 20.39 192 HIS B CA 1
ATOM 1470 C C . HIS A 1 197 ? -28.816 -4.568 52.203 1.00 23.25 192 HIS B C 1
ATOM 1471 O O . HIS A 1 197 ? -29.483 -5.437 52.760 1.00 21.23 192 HIS B O 1
ATOM 1478 N N . SER A 1 198 ? -29.167 -3.282 52.156 1.00 20.02 193 SER B N 1
ATOM 1479 C CA . SER A 1 198 ? -30.421 -2.802 52.780 1.00 20.83 193 SER B CA 1
ATOM 1480 C C . SER A 1 198 ? -31.606 -3.511 52.099 1.00 19.50 193 SER B C 1
ATOM 1481 O O . SER A 1 198 ? -32.454 -4.077 52.808 1.00 21.91 193 SER B O 1
ATOM 1484 N N . PHE A 1 199 ? -31.643 -3.605 50.770 1.00 19.27 194 PHE B N 1
ATOM 1485 C CA . PHE A 1 199 ? -32.787 -4.224 50.035 1.00 18.35 194 PHE B CA 1
ATOM 1486 C C . PHE A 1 199 ? -32.841 -5.740 50.277 1.00 18.82 194 PHE B C 1
ATOM 1487 O O . PHE A 1 199 ? -33.937 -6.297 50.267 1.00 17.62 194 PHE B O 1
ATOM 1495 N N . GLY A 1 200 ? -31.721 -6.383 50.584 1.00 18.00 195 GLY B N 1
ATOM 1496 C CA . GLY A 1 200 ? -31.676 -7.818 50.888 1.00 17.48 195 GLY B CA 1
ATOM 1497 C C . GLY A 1 200 ? -32.263 -8.140 52.243 1.00 19.06 195 GLY B C 1
ATOM 1498 O O . GLY A 1 200 ? -32.497 -9.345 52.492 1.00 20.06 195 GLY B O 1
ATOM 1499 N N . GLY A 1 201 ? -32.537 -7.140 53.086 1.00 20.07 196 GLY B N 1
ATOM 1500 C CA . GLY A 1 201 ? -33.000 -7.331 54.468 1.00 19.97 196 GLY B CA 1
ATOM 1501 C C . GLY A 1 201 ? -34.524 -7.338 54.596 1.00 21.13 196 GLY B C 1
ATOM 1502 O O . GLY A 1 201 ? -35.000 -7.482 55.724 1.00 22.12 196 GLY B O 1
ATOM 1503 N N . ALA A 1 202 ? -35.263 -7.296 53.502 1.00 18.06 197 ALA B N 1
ATOM 1504 C CA . ALA A 1 202 ? -36.755 -7.387 53.538 1.00 20.37 197 ALA B CA 1
ATOM 1505 C C . ALA A 1 202 ? -37.254 -8.041 52.269 1.00 22.13 197 ALA B C 1
ATOM 1506 O O . ALA A 1 202 ? -36.780 -7.699 51.171 1.00 21.73 197 ALA B O 1
ATOM 1508 N N . GLU A 1 203 ? -38.233 -8.925 52.410 1.00 19.82 198 GLU B N 1
ATOM 1509 C CA . GLU A 1 203 ? -38.760 -9.653 51.251 1.00 21.83 198 GLU B CA 1
ATOM 1510 C C . GLU A 1 203 ? -39.266 -8.656 50.190 1.00 21.43 198 GLU B C 1
ATOM 1511 O O . GLU A 1 203 ? -39.096 -8.949 49.000 1.00 22.30 198 GLU B O 1
ATOM 1517 N N . ALA A 1 204 ? -39.868 -7.540 50.586 1.00 19.91 199 ALA B N 1
ATOM 1518 C CA . ALA A 1 204 ? -40.492 -6.568 49.651 1.00 23.58 199 ALA B CA 1
ATOM 1519 C C . ALA A 1 204 ? -39.457 -6.028 48.672 1.00 22.88 199 ALA B C 1
ATOM 1520 O O . ALA A 1 204 ? -39.858 -5.589 47.591 1.00 24.87 199 ALA B O 1
ATOM 1522 N N . THR A 1 205 ? -38.184 -5.997 49.051 1.00 20.77 200 THR B N 1
ATOM 1523 C CA . THR A 1 205 ? -37.103 -5.340 48.261 1.00 20.77 200 THR B CA 1
ATOM 1524 C C . THR A 1 205 ? -36.063 -6.358 47.782 1.00 19.88 200 THR B C 1
ATOM 1525 O O . THR A 1 205 ? -35.161 -5.946 47.035 1.00 20.20 200 THR B O 1
ATOM 1529 N N . ARG A 1 206 ? -36.214 -7.631 48.108 1.00 20.01 201 ARG B N 1
ATOM 1530 C CA . ARG A 1 206 ? -35.190 -8.658 47.808 1.00 20.34 201 ARG B CA 1
ATOM 1531 C C . ARG A 1 206 ? -34.991 -8.825 46.286 1.00 19.47 201 ARG B C 1
ATOM 1532 O O . ARG A 1 206 ? -33.809 -9.002 45.853 1.00 19.49 201 ARG B O 1
ATOM 1540 N N . ALA A 1 207 ? -36.046 -8.688 45.488 1.00 18.18 202 ALA B N 1
ATOM 1541 C CA . ALA A 1 207 ? -35.966 -8.846 44.017 1.00 19.99 202 ALA B CA 1
ATOM 1542 C C . ALA A 1 207 ? -35.094 -7.752 43.438 1.00 18.90 202 ALA B C 1
ATOM 1543 O O . ALA A 1 207 ? -34.330 -8.056 42.492 1.00 20.93 202 ALA B O 1
ATOM 1545 N N . VAL A 1 208 ? -35.176 -6.530 43.974 1.00 18.62 203 VAL B N 1
ATOM 1546 C CA . VAL A 1 208 ? -34.328 -5.409 43.498 1.00 18.71 203 VAL B CA 1
ATOM 1547 C C . VAL A 1 208 ? -32.890 -5.740 43.881 1.00 17.96 203 VAL B C 1
ATOM 1548 O O . VAL A 1 208 ? -31.996 -5.578 43.076 1.00 19.41 203 VAL B O 1
ATOM 1552 N N . ALA A 1 209 ? -32.663 -6.197 45.118 1.00 17.14 204 ALA B N 1
ATOM 1553 C CA . ALA A 1 209 ? -31.306 -6.579 45.570 1.00 17.78 204 ALA B CA 1
ATOM 1554 C C . ALA A 1 209 ? -30.748 -7.657 44.646 1.00 19.54 204 ALA B C 1
ATOM 1555 O O . ALA A 1 209 ? -29.527 -7.637 44.386 1.00 19.48 204 ALA B O 1
ATOM 1557 N N . GLY A 1 210 ? -31.573 -8.618 44.252 1.00 20.53 205 GLY B N 1
ATOM 1558 C CA . GLY A 1 210 ? -31.201 -9.720 43.336 1.00 21.77 205 GLY B CA 1
ATOM 1559 C C . GLY A 1 210 ? -30.679 -9.181 42.008 1.00 22.76 205 GLY B C 1
ATOM 1560 O O . GLY A 1 210 ? -29.644 -9.653 41.518 1.00 25.01 205 GLY B O 1
ATOM 1561 N N . LEU A 1 211 ? -31.379 -8.221 41.411 1.00 22.70 206 LEU B N 1
ATOM 1562 C CA . LEU A 1 211 ? -30.905 -7.604 40.148 1.00 23.70 206 LEU B CA 1
ATOM 1563 C C . LEU A 1 211 ? -29.613 -6.852 40.410 1.00 21.55 206 LEU B C 1
ATOM 1564 O O . LEU A 1 211 ? -28.703 -6.993 39.603 1.00 24.12 206 LEU B O 1
ATOM 1569 N N . MET A 1 212 ? -29.520 -6.102 41.508 1.00 19.88 207 MET B N 1
ATOM 1570 C CA . MET A 1 212 ? -28.277 -5.334 41.811 1.00 20.61 207 MET B CA 1
ATOM 1571 C C . MET A 1 212 ? -27.097 -6.281 41.965 1.00 23.72 207 MET B C 1
ATOM 1572 O O . MET A 1 212 ? -25.997 -5.935 41.518 1.00 23.85 207 MET B O 1
ATOM 1577 N N . ASP A 1 213 ? -27.332 -7.456 42.527 1.00 23.13 208 ASP B N 1
ATOM 1578 C CA . ASP A 1 213 ? -26.271 -8.463 42.740 1.00 27.04 208 ASP B CA 1
ATOM 1579 C C . ASP A 1 213 ? -25.778 -9.024 41.400 1.00 29.34 208 ASP B C 1
ATOM 1580 O O . ASP A 1 213 ? -24.655 -9.494 41.367 1.00 29.10 208 ASP B O 1
ATOM 1585 N N . ARG A 1 214 ? -26.591 -9.002 40.353 1.00 24.60 209 ARG B N 1
ATOM 1586 C CA . ARG A 1 214 ? -26.256 -9.563 39.013 1.00 28.36 209 ARG B CA 1
ATOM 1587 C C . ARG A 1 214 ? -25.640 -8.511 38.084 1.00 27.90 209 ARG B C 1
ATOM 1588 O O . ARG A 1 214 ? -25.233 -8.894 36.974 1.00 28.27 209 ARG B O 1
ATOM 1596 N N . LEU A 1 215 ? -25.505 -7.253 38.502 1.00 28.28 210 LEU B N 1
ATOM 1597 C CA . LEU A 1 215 ? -24.823 -6.235 37.666 1.00 30.62 210 LEU B CA 1
ATOM 1598 C C . LEU A 1 215 ? -23.328 -6.529 37.705 1.00 36.74 210 LEU B C 1
ATOM 1599 O O . LEU A 1 215 ? -22.834 -6.991 38.735 1.00 32.83 210 LEU B O 1
ATOM 1604 N N . PRO A 1 216 ? -22.599 -6.241 36.596 1.00 40.46 211 PRO B N 1
ATOM 1605 C CA . PRO A 1 216 ? -21.162 -6.530 36.490 1.00 46.45 211 PRO B CA 1
ATOM 1606 C C . PRO A 1 216 ? -20.317 -6.091 37.693 1.00 44.09 211 PRO B C 1
ATOM 1607 O O . PRO A 1 216 ? -20.527 -4.957 38.122 1.00 51.18 211 PRO B O 1
ATOM 1611 N N . ALA B 1 5 ? -62.979 7.223 30.307 1.00 37.88 0 ALA C N 1
ATOM 1612 C CA . ALA B 1 5 ? -61.674 7.195 29.558 1.00 38.72 0 ALA C CA 1
ATOM 1613 C C . ALA B 1 5 ? -60.838 5.969 29.959 1.00 34.95 0 ALA C C 1
ATOM 1614 O O . ALA B 1 5 ? -59.934 5.602 29.192 1.00 38.61 0 ALA C O 1
ATOM 1616 N N . MET B 1 6 ? -61.079 5.392 31.132 1.00 33.81 1 MET C N 1
ATOM 1617 C CA . MET B 1 6 ? -60.531 4.061 31.486 1.00 31.53 1 MET C CA 1
ATOM 1618 C C . MET B 1 6 ? -61.699 3.082 31.563 1.00 28.47 1 MET C C 1
ATOM 1619 O O . MET B 1 6 ? -62.694 3.384 32.239 1.00 32.90 1 MET C O 1
ATOM 1624 N N . PHE B 1 7 ? -61.571 1.905 30.964 1.00 28.87 2 PHE C N 1
ATOM 1625 C CA . PHE B 1 7 ? -62.657 0.895 31.033 1.00 29.49 2 PHE C CA 1
ATOM 1626 C C . PHE B 1 7 ? -62.540 0.111 32.338 1.00 27.56 2 PHE C C 1
ATOM 1627 O O . PHE B 1 7 ? -61.548 -0.652 32.520 1.00 31.09 2 PHE C O 1
ATOM 1635 N N . VAL B 1 8 ? -63.521 0.247 33.220 1.00 24.72 3 VAL C N 1
ATOM 1636 C CA . VAL B 1 8 ? -63.555 -0.538 34.485 1.00 22.17 3 VAL C CA 1
ATOM 1637 C C . VAL B 1 8 ? -64.883 -1.255 34.557 1.00 25.38 3 VAL C C 1
ATOM 1638 O O . VAL B 1 8 ? -65.909 -0.587 34.687 1.00 22.00 3 VAL C O 1
ATOM 1642 N N . PRO B 1 9 ? -64.897 -2.597 34.443 1.00 25.51 4 PRO C N 1
ATOM 1643 C CA . PRO B 1 9 ? -66.124 -3.360 34.662 1.00 25.22 4 PRO C CA 1
ATOM 1644 C C . PRO B 1 9 ? -66.726 -3.074 36.044 1.00 28.66 4 PRO C C 1
ATOM 1645 O O . PRO B 1 9 ? -66.007 -2.903 37.012 1.00 26.38 4 PRO C O 1
ATOM 1649 N N . GLY B 1 10 ? -68.062 -3.019 36.109 1.00 30.78 5 GLY C N 1
ATOM 1650 C CA . GLY B 1 10 ? -68.815 -2.660 37.326 1.00 30.80 5 GLY C CA 1
ATOM 1651 C C . GLY B 1 10 ? -68.286 -3.301 38.605 1.00 29.75 5 GLY C C 1
ATOM 1652 O O . GLY B 1 10 ? -68.086 -2.585 39.597 1.00 29.58 5 GLY C O 1
ATOM 1653 N N . PRO B 1 11 ? -68.027 -4.641 38.639 1.00 28.82 6 PRO C N 1
ATOM 1654 C CA . PRO B 1 11 ? -67.642 -5.317 39.864 1.00 27.83 6 PRO C CA 1
ATOM 1655 C C . PRO B 1 11 ? -66.257 -4.867 40.346 1.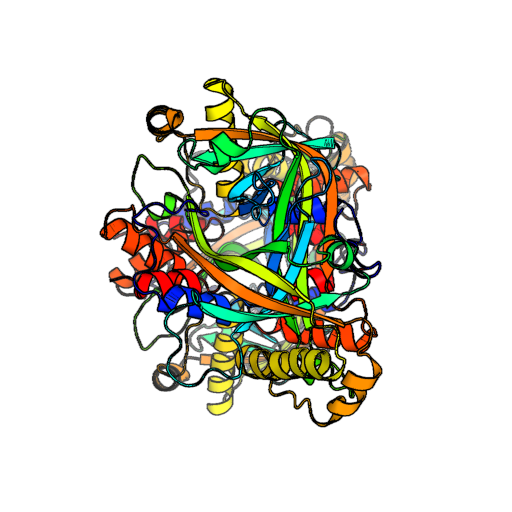00 23.53 6 PRO C C 1
ATOM 1656 O O . PRO B 1 11 ? -65.963 -5.157 41.477 1.00 22.50 6 PRO C O 1
ATOM 1660 N N . TYR B 1 12 ? -65.486 -4.159 39.515 1.00 22.83 7 TYR C N 1
ATOM 1661 C CA . TYR B 1 12 ? -64.086 -3.804 39.871 1.00 20.61 7 TYR C CA 1
ATOM 1662 C C . TYR B 1 12 ? -63.999 -2.329 40.286 1.00 23.24 7 TYR C C 1
ATOM 1663 O O . TYR B 1 12 ? -62.863 -1.788 40.475 1.00 21.10 7 TYR C O 1
ATOM 1672 N N . HIS B 1 13 ? -65.137 -1.668 40.509 1.00 21.04 8 HIS C N 1
ATOM 1673 C CA . HIS B 1 13 ? -65.112 -0.281 41.040 1.00 22.77 8 HIS C CA 1
ATOM 1674 C C . HIS B 1 13 ? -64.715 -0.308 42.505 1.00 23.29 8 HIS C C 1
ATOM 1675 O O . HIS B 1 13 ? -65.157 -1.189 43.241 1.00 26.13 8 HIS C O 1
ATOM 1682 N N . ALA B 1 14 ? -63.943 0.684 42.942 1.00 23.64 9 ALA C N 1
ATOM 1683 C CA . ALA B 1 14 ? -63.648 0.832 44.379 1.00 26.60 9 ALA C CA 1
ATOM 1684 C C . ALA B 1 14 ? -64.965 1.043 45.117 1.00 26.02 9 ALA C C 1
ATOM 1685 O O . ALA B 1 14 ? -65.863 1.712 44.605 1.00 25.33 9 ALA C O 1
ATOM 1687 N N . PRO B 1 15 ? -65.087 0.539 46.353 1.00 27.46 10 PRO C N 1
ATOM 1688 C CA . PRO B 1 15 ? -66.257 0.842 47.178 1.00 29.45 10 PRO C CA 1
ATOM 1689 C C . PRO B 1 15 ? -66.384 2.328 47.545 1.00 29.39 10 PRO C C 1
ATOM 1690 O O . PRO B 1 15 ? -67.482 2.762 47.761 1.00 28.62 10 PRO C O 1
ATOM 1694 N N . GLU B 1 16 ? -65.273 3.067 47.649 1.00 28.43 11 GLU C N 1
ATOM 1695 C CA . GLU B 1 16 ? -65.250 4.507 48.035 1.00 29.44 11 GLU C CA 1
ATOM 1696 C C . GLU B 1 16 ? -64.214 5.247 47.185 1.00 27.15 11 GLU C C 1
ATOM 1697 O O . GLU B 1 16 ? -63.178 4.642 46.857 1.00 23.35 11 GLU C O 1
ATOM 1703 N N . ASP B 1 17 ? -64.452 6.525 46.903 1.00 26.07 12 ASP C N 1
ATOM 1704 C CA . ASP B 1 17 ? -63.497 7.394 46.171 1.00 26.57 12 ASP C CA 1
ATOM 1705 C C . ASP B 1 17 ? -62.130 7.392 46.874 1.00 24.10 12 ASP C C 1
ATOM 1706 O O . ASP B 1 17 ? -61.121 7.511 46.173 1.00 21.26 12 ASP C O 1
ATOM 1711 N N . ARG B 1 18 ? -62.102 7.273 48.194 1.00 23.58 13 ARG C N 1
ATOM 1712 C CA . ARG B 1 18 ? -60.837 7.366 48.967 1.00 24.10 13 ARG C CA 1
ATOM 1713 C C . ARG B 1 18 ? -59.860 6.257 48.557 1.00 23.08 13 ARG C C 1
ATOM 1714 O O . ARG B 1 18 ? -58.600 6.489 48.659 1.00 23.26 13 ARG C O 1
ATOM 1722 N N . TRP B 1 19 ? -60.361 5.136 48.042 1.00 21.48 14 TRP C N 1
ATOM 1723 C CA . TRP B 1 19 ? -59.469 4.019 47.632 1.00 22.14 14 TRP C CA 1
ATOM 1724 C C . TRP B 1 19 ? -58.532 4.507 46.523 1.00 19.68 14 TRP C C 1
ATOM 1725 O O . TRP B 1 19 ? -57.351 4.066 46.512 1.00 20.01 14 TRP C O 1
ATOM 1736 N N . LEU B 1 20 ? -59.015 5.371 45.628 1.00 19.15 15 LEU C N 1
ATOM 1737 C CA . LEU B 1 20 ? -58.185 5.818 44.492 1.00 19.79 15 LEU C CA 1
ATOM 1738 C C . LEU B 1 20 ? -57.088 6.712 45.054 1.00 19.44 15 LEU C C 1
ATOM 1739 O O . LEU B 1 20 ? -55.944 6.558 44.646 1.00 18.65 15 LEU C O 1
ATOM 1744 N N . VAL B 1 21 ? -57.424 7.590 46.016 1.00 17.33 16 VAL C N 1
ATOM 1745 C CA . VAL B 1 21 ? -56.409 8.480 46.642 1.00 19.76 16 VAL C CA 1
ATOM 1746 C C . VAL B 1 21 ? -55.369 7.623 47.364 1.00 17.55 16 VAL C C 1
ATOM 1747 O O . VAL B 1 21 ? -54.164 7.891 47.231 1.00 18.36 16 VAL C O 1
ATOM 1751 N N . ASP B 1 22 ? -55.811 6.613 48.126 1.00 20.47 17 ASP C N 1
ATOM 1752 C CA . ASP B 1 22 ? -54.916 5.680 48.884 1.00 21.18 17 ASP C CA 1
ATOM 1753 C C . ASP B 1 22 ? -53.944 4.980 47.934 1.00 20.66 17 ASP C C 1
ATOM 1754 O O . ASP B 1 22 ? -52.745 4.850 48.283 1.00 19.59 17 ASP C O 1
ATOM 1759 N N . LEU B 1 23 ? -54.409 4.586 46.749 1.00 18.87 18 LEU C N 1
ATOM 1760 C CA . LEU B 1 23 ? -53.508 3.905 45.776 1.00 20.06 18 LEU C CA 1
ATOM 1761 C C . LEU B 1 23 ? -52.459 4.890 45.272 1.00 18.03 18 LEU C C 1
ATOM 1762 O O . LEU B 1 23 ? -51.269 4.498 45.212 1.00 18.38 18 LEU C O 1
ATOM 1767 N N . VAL B 1 24 ? -52.856 6.118 44.917 1.00 19.24 19 VAL C N 1
ATOM 1768 C CA . VAL B 1 24 ? -51.904 7.155 44.418 1.00 19.64 19 VAL C CA 1
ATOM 1769 C C . VAL B 1 24 ? -50.877 7.399 45.514 1.00 19.58 19 VAL C C 1
ATOM 1770 O O . VAL B 1 24 ? -49.661 7.442 45.224 1.00 18.06 19 VAL C O 1
ATOM 1774 N N . ARG B 1 25 ? -51.307 7.574 46.750 1.00 18.20 20 ARG C N 1
ATOM 1775 C CA . ARG B 1 25 ? -50.312 7.828 47.838 1.00 20.51 20 ARG C CA 1
ATOM 1776 C C . ARG B 1 25 ? -49.383 6.641 48.044 1.00 19.81 20 ARG C C 1
ATOM 1777 O O . ARG B 1 25 ? -48.189 6.848 48.381 1.00 19.59 20 ARG C O 1
ATOM 1785 N N . GLY B 1 26 ? -49.882 5.417 47.922 1.00 17.97 21 GLY C N 1
ATOM 1786 C CA . GLY B 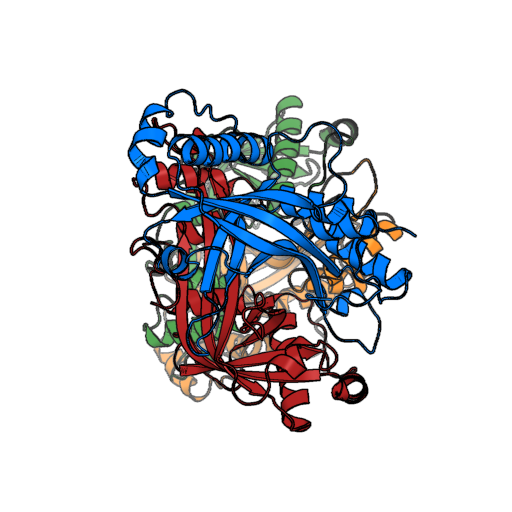1 26 ? -49.090 4.216 48.215 1.00 17.71 21 GLY C CA 1
ATOM 1787 C C . GLY B 1 26 ? -48.155 3.810 47.081 1.00 17.37 21 GLY C C 1
ATOM 1788 O O . GLY B 1 26 ? -47.313 2.909 47.345 1.00 19.70 21 GLY C O 1
ATOM 1789 N N . HIS B 1 27 ? -48.343 4.361 45.863 1.00 17.22 22 HIS C N 1
ATOM 1790 C CA . HIS B 1 27 ? -47.661 3.922 44.620 1.00 18.18 22 HIS C CA 1
ATOM 1791 C C . HIS B 1 27 ? -47.334 5.141 43.762 1.00 18.36 22 HIS C C 1
ATOM 1792 O O . HIS B 1 27 ? -47.745 5.244 42.620 1.00 17.63 22 HIS C O 1
ATOM 1799 N N . PRO B 1 28 ? -46.492 6.055 44.286 1.00 17.12 23 PRO C N 1
ATOM 1800 C CA . PRO B 1 28 ? -46.264 7.348 43.634 1.00 17.43 23 PRO C CA 1
ATOM 1801 C C . PRO B 1 28 ? -45.474 7.335 42.326 1.00 17.91 23 PRO C C 1
ATOM 1802 O O . PRO B 1 28 ? -45.499 8.350 41.633 1.00 17.78 23 PRO C O 1
ATOM 1806 N N . LEU B 1 29 ? -44.710 6.259 42.055 1.00 17.99 24 LEU C N 1
ATOM 1807 C CA . LEU B 1 29 ? -43.977 6.197 40.775 1.00 17.78 24 LEU C CA 1
ATOM 1808 C C . LEU B 1 29 ? -44.953 5.771 39.675 1.00 17.16 24 LEU C C 1
ATOM 1809 O O . LEU B 1 29 ? -45.148 4.553 39.420 1.00 18.36 24 LEU C O 1
ATOM 1814 N N . ALA B 1 30 ? -45.522 6.783 39.026 1.00 17.04 25 ALA C N 1
ATOM 1815 C CA . ALA B 1 30 ? -46.589 6.669 38.032 1.00 16.85 25 ALA C CA 1
ATOM 1816 C C . ALA B 1 30 ? -45.972 6.511 36.651 1.00 18.62 25 ALA C C 1
ATOM 1817 O O . ALA B 1 30 ? -44.844 6.931 36.462 1.00 20.34 25 ALA C O 1
ATOM 1819 N N . GLN B 1 31 ? -46.704 5.930 35.726 1.00 16.92 26 GLN C N 1
ATOM 1820 C CA . GLN B 1 31 ? -46.346 6.005 34.289 1.00 16.60 26 GLN C CA 1
ATOM 1821 C C . GLN B 1 31 ? -47.135 7.173 33.704 1.00 17.35 26 GLN C C 1
ATOM 1822 O O . GLN B 1 31 ? -48.395 7.079 33.601 1.00 18.52 26 GLN C O 1
ATOM 1828 N N . LEU B 1 32 ? -46.424 8.204 33.307 1.00 18.40 27 LEU C N 1
ATOM 1829 C CA . LEU B 1 32 ? -47.018 9.399 32.687 1.00 17.07 27 LEU C CA 1
ATOM 1830 C C . LEU B 1 32 ? -47.027 9.159 31.182 1.00 17.57 27 LEU C C 1
ATOM 1831 O O . LEU B 1 32 ? -45.932 8.914 30.617 1.00 14.52 27 LEU C O 1
ATOM 1836 N N . ALA B 1 33 ? -48.219 9.183 30.565 1.00 13.71 28 ALA C N 1
ATOM 1837 C CA . ALA B 1 33 ? -48.340 8.969 29.112 1.00 16.24 28 ALA C CA 1
ATOM 1838 C C . ALA B 1 33 ? -48.884 10.228 28.427 1.00 16.32 28 ALA C C 1
ATOM 1839 O O . ALA B 1 33 ? -49.920 10.751 28.862 1.00 17.16 28 ALA C O 1
ATOM 1841 N N . SER B 1 34 ? -48.330 10.522 27.260 1.00 18.17 29 SER C N 1
ATOM 1842 C CA . SER B 1 34 ? -48.894 11.518 26.330 1.00 17.12 29 SER C CA 1
ATOM 1843 C C . SER B 1 34 ? -48.786 11.053 24.877 1.00 18.57 29 SER C C 1
ATOM 1844 O O . SER B 1 34 ? -48.047 10.129 24.581 1.00 21.31 29 SER C O 1
ATOM 1847 N N . ASN B 1 35 ? -49.606 11.630 24.012 1.00 21.67 30 ASN C N 1
ATOM 1848 C CA . ASN B 1 35 ? -49.698 11.162 22.608 1.00 24.08 30 ASN C CA 1
ATOM 1849 C C . ASN B 1 35 ? -48.373 11.334 21.869 1.00 24.37 30 ASN C C 1
ATOM 1850 O O . ASN B 1 35 ? -47.636 12.364 22.089 1.00 24.92 30 ASN C O 1
ATOM 1855 N N . GLY B 1 36 ? -48.078 10.358 20.994 1.00 22.44 31 GLY C N 1
ATOM 1856 C CA . GLY B 1 36 ? -46.902 10.398 20.118 1.00 24.30 31 GLY C CA 1
ATOM 1857 C C . GLY B 1 36 ? -47.279 11.241 18.903 1.00 26.78 31 GLY C C 1
ATOM 1858 O O . GLY B 1 36 ? -48.439 11.180 18.499 1.00 32.07 31 GLY C O 1
ATOM 1859 N N . ALA B 1 37 ? -46.373 12.055 18.406 1.00 30.12 32 ALA C N 1
ATOM 1860 C CA . ALA B 1 37 ? -46.626 12.952 17.256 1.00 33.69 32 ALA C CA 1
ATOM 1861 C C . ALA B 1 37 ? -46.671 12.084 16.003 1.00 35.62 32 ALA C C 1
ATOM 1862 O O . ALA B 1 37 ? -45.892 11.094 15.954 1.00 34.03 32 ALA C O 1
ATOM 1864 N N . GLY B 1 38 ? -47.594 12.412 15.086 1.00 40.22 33 GLY C N 1
ATOM 1865 C CA . GLY B 1 38 ? -47.677 11.821 13.739 1.00 42.08 33 GLY C CA 1
ATOM 1866 C C . GLY B 1 38 ? -48.071 10.362 13.814 1.00 41.79 33 GLY C C 1
ATOM 1867 O O . GLY B 1 38 ? -47.487 9.576 13.089 1.00 41.04 33 GLY C O 1
ATOM 1868 N N . GLY B 1 39 ? -49.042 10.042 14.672 1.00 45.65 34 GLY C N 1
ATOM 1869 C CA . GLY B 1 39 ? -49.556 8.679 14.910 1.00 43.96 34 GLY C CA 1
ATOM 1870 C C . GLY B 1 39 ? -48.517 7.721 15.481 1.00 39.15 34 GLY C C 1
ATOM 1871 O O . GLY B 1 39 ? -48.790 6.502 15.476 1.00 43.66 34 GLY C O 1
ATOM 1872 N N . ALA B 1 40 ? -47.391 8.211 15.989 1.00 28.24 35 ALA C N 1
ATOM 1873 C CA . ALA B 1 40 ? -46.400 7.374 16.701 1.00 30.74 35 ALA C CA 1
ATOM 1874 C C . ALA B 1 40 ? -46.996 6.934 18.052 1.00 27.63 35 ALA C C 1
ATOM 1875 O O . ALA B 1 40 ? -48.002 7.501 18.509 1.00 28.67 35 ALA C O 1
ATOM 1877 N N . ALA B 1 41 ? -46.481 5.850 18.616 1.00 25.51 36 ALA C N 1
ATOM 1878 C CA . ALA B 1 41 ? -46.919 5.350 19.934 1.00 23.80 36 ALA C CA 1
ATOM 1879 C C . ALA B 1 41 ? -46.747 6.469 20.967 1.00 23.24 36 ALA C C 1
ATOM 1880 O O . ALA B 1 41 ? -45.823 7.279 20.892 1.00 20.41 36 ALA C O 1
ATOM 1882 N N . PRO B 1 42 ? -47.560 6.464 22.032 1.00 19.97 37 PRO C N 1
ATOM 1883 C CA . PRO B 1 42 ? -47.335 7.362 23.147 1.00 19.30 37 PRO C CA 1
ATOM 1884 C C . PRO B 1 42 ? -45.915 7.377 23.722 1.00 18.14 37 PRO C C 1
ATOM 1885 O O . PRO B 1 42 ? -45.222 6.389 23.667 1.00 19.07 37 PRO C O 1
ATOM 1889 N N . HIS B 1 43 ? -45.541 8.544 24.276 1.00 20.08 38 HIS C N 1
ATOM 1890 C CA . HIS B 1 43 ? -44.400 8.742 25.204 1.00 19.39 38 HIS C CA 1
ATOM 1891 C C . HIS B 1 43 ? -44.832 8.265 26.600 1.00 17.33 38 HIS C C 1
ATOM 1892 O O . HIS B 1 43 ? -45.991 8.525 26.973 1.00 18.97 38 HIS C O 1
ATOM 1899 N N . ILE B 1 44 ? -43.974 7.512 27.266 1.00 18.25 39 ILE C N 1
ATOM 1900 C CA . ILE B 1 44 ? -44.169 6.925 28.627 1.00 14.93 39 ILE C CA 1
ATOM 1901 C C . ILE B 1 44 ? -42.953 7.253 29.466 1.00 18.48 39 ILE C C 1
ATOM 1902 O O . ILE B 1 44 ? -41.861 6.827 29.070 1.00 17.57 39 ILE C O 1
ATOM 1907 N N . THR B 1 45 ? -43.149 7.916 30.614 1.00 16.47 40 THR C N 1
ATOM 1908 C CA . THR B 1 45 ? -42.036 8.144 31.558 1.00 18.47 40 THR C CA 1
ATOM 1909 C C . THR B 1 45 ? -42.520 7.797 32.953 1.00 16.62 40 THR C C 1
ATOM 1910 O O . THR B 1 45 ? -43.654 8.139 33.320 1.00 16.77 40 THR C O 1
ATOM 1914 N N . HIS B 1 46 ? -41.679 7.059 33.672 1.00 16.81 41 HIS C N 1
ATOM 1915 C CA . HIS B 1 46 ? -41.894 6.758 35.108 1.00 17.34 41 HIS C CA 1
ATOM 1916 C C . HIS B 1 46 ? -41.518 7.999 35.922 1.00 15.99 41 HIS C C 1
ATOM 1917 O O . HIS B 1 46 ? -40.369 8.411 35.912 1.00 16.24 41 HIS C O 1
ATOM 1924 N N . VAL B 1 47 ? -42.484 8.588 36.586 1.00 14.53 42 VAL C N 1
ATOM 1925 C CA . VAL B 1 47 ? -42.283 9.856 37.328 1.00 15.29 42 VAL C CA 1
ATOM 1926 C C . VAL B 1 47 ? -42.908 9.769 38.711 1.00 15.30 42 VAL C C 1
ATOM 1927 O O . VAL B 1 47 ? -44.029 9.259 38.852 1.00 14.55 42 VAL C O 1
ATOM 1931 N N . PRO B 1 48 ? -42.306 10.428 39.727 1.00 16.60 43 PRO C N 1
ATOM 19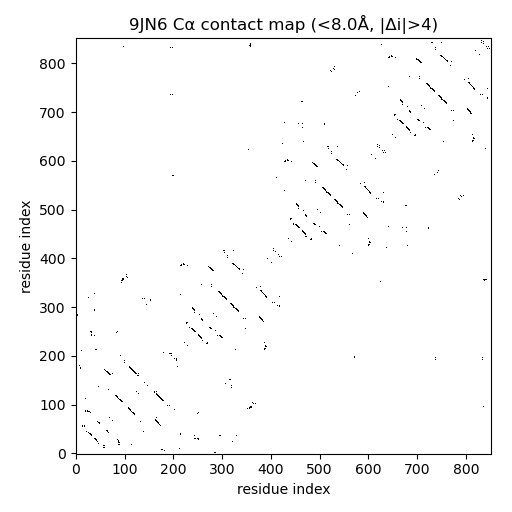32 C CA . PRO B 1 48 ? -42.840 10.510 41.088 1.00 16.66 43 PRO C CA 1
ATOM 1933 C C . PRO B 1 48 ? -43.893 11.615 41.175 1.00 17.97 43 PRO C C 1
ATOM 1934 O O . PRO B 1 48 ? -43.612 12.769 40.904 1.00 17.78 43 PRO C O 1
ATOM 1938 N N . ILE B 1 49 ? -45.138 11.207 41.433 1.00 15.72 44 ILE C N 1
ATOM 1939 C CA . ILE B 1 49 ? -46.289 12.121 41.528 1.00 16.27 44 ILE C CA 1
ATOM 1940 C C . ILE B 1 49 ? -46.879 12.019 42.928 1.00 15.30 44 ILE C C 1
ATOM 1941 O O . ILE B 1 49 ? -47.073 10.906 43.453 1.00 16.70 44 ILE C O 1
ATOM 1946 N N . ILE B 1 50 ? -47.150 13.187 43.508 1.00 15.87 45 ILE C N 1
ATOM 1947 C CA . ILE B 1 50 ? -47.833 13.294 44.828 1.00 19.14 45 ILE C CA 1
ATOM 1948 C C . ILE B 1 50 ? -49.088 14.164 44.729 1.00 17.48 45 ILE C C 1
ATOM 1949 O O . ILE B 1 50 ? -49.233 15.030 43.837 1.00 17.29 45 ILE C O 1
ATOM 1954 N N . VAL B 1 51 ? -49.955 14.003 45.706 1.00 19.24 46 VAL C N 1
ATOM 1955 C CA . VAL B 1 51 ? -51.104 14.927 45.906 1.00 22.53 46 VAL C CA 1
ATOM 1956 C C . VAL B 1 51 ? -50.604 16.295 46.421 1.00 22.57 46 VAL C C 1
ATOM 1957 O O . VAL B 1 51 ? -49.698 16.346 47.293 1.00 22.60 46 VAL C O 1
ATOM 1961 N N . ASP B 1 52 ? -51.176 17.372 45.883 1.00 24.12 47 ASP C N 1
ATOM 1962 C CA . ASP B 1 52 ? -50.977 18.784 46.326 1.00 23.25 47 ASP C CA 1
ATOM 1963 C C . ASP B 1 52 ? -50.738 18.844 47.836 1.00 23.87 47 ASP C C 1
ATOM 1964 O O . ASP B 1 52 ? -51.623 18.528 48.621 1.00 23.61 47 ASP C O 1
ATOM 1969 N N . PRO B 1 53 ? -49.496 19.119 48.299 1.00 22.94 48 PRO C N 1
ATOM 1970 C CA . PRO B 1 53 ? -49.187 19.051 49.727 1.00 26.68 48 PRO C CA 1
ATOM 1971 C C . PRO B 1 53 ? -49.819 20.191 50.542 1.00 27.98 48 PRO C C 1
ATOM 1972 O O . PRO B 1 53 ? -49.737 20.154 51.767 1.00 31.37 48 PRO C O 1
ATOM 1976 N N . GLU B 1 54 ? -50.394 21.183 49.853 1.00 30.25 49 GLU C N 1
ATOM 1977 C CA . GLU B 1 54 ? -51.038 22.372 50.483 1.00 32.78 49 GLU C CA 1
ATOM 1978 C C . GLU B 1 54 ? -52.493 22.051 50.856 1.00 33.07 49 GLU C C 1
ATOM 1979 O O . GLU B 1 54 ? -53.123 22.871 51.513 1.00 32.06 49 GLU C O 1
ATOM 1985 N N . LEU B 1 55 ? -53.022 20.899 50.466 1.00 29.11 50 LEU C N 1
ATOM 1986 C CA . LEU B 1 55 ? -54.393 20.485 50.880 1.00 33.71 50 LEU C CA 1
ATOM 1987 C C . LEU B 1 55 ? -54.289 20.058 52.338 1.00 38.34 50 LEU C C 1
ATOM 1988 O O . LEU B 1 55 ? -53.508 19.136 52.638 1.00 37.34 50 LEU C O 1
ATOM 1993 N N . ASP B 1 56 ? -54.998 20.771 53.201 1.00 47.10 51 ASP C N 1
ATOM 1994 C CA . ASP B 1 56 ? -55.222 20.390 54.612 1.00 55.25 51 ASP C CA 1
ATOM 1995 C C . ASP B 1 56 ? -56.609 19.741 54.618 1.00 56.00 51 ASP C C 1
ATOM 1996 O O . ASP B 1 56 ? -57.460 20.137 53.766 1.00 56.03 51 ASP C O 1
ATOM 2001 N N . GLY B 1 57 ? -56.787 18.735 55.476 1.00 49.90 52 GLY C N 1
ATOM 2002 C CA . GLY B 1 57 ? -58.063 18.029 55.679 1.00 43.08 52 GLY C CA 1
ATOM 2003 C C . GLY B 1 57 ? -58.079 16.764 54.838 1.00 40.27 52 GLY C C 1
ATOM 2004 O O . GLY B 1 57 ? -57.276 16.632 53.911 1.00 34.63 52 GLY C O 1
ATOM 2005 N N . PRO B 1 58 ? -58.974 15.803 55.136 1.00 35.89 53 PRO C N 1
ATOM 2006 C CA . PRO B 1 58 ? -58.967 14.526 54.428 1.00 36.65 53 PRO C CA 1
ATOM 2007 C C . PRO B 1 58 ? -59.184 14.749 52.924 1.00 33.79 53 PRO C C 1
ATOM 2008 O O . PRO B 1 58 ? -60.009 15.573 52.531 1.00 31.48 53 PRO C O 1
ATOM 2012 N N . VAL B 1 59 ? -58.376 14.074 52.109 1.00 29.59 54 VAL C N 1
ATOM 2013 C CA . VAL B 1 59 ? -58.523 14.119 50.629 1.00 26.85 54 VAL C CA 1
ATOM 2014 C C . VAL B 1 59 ? -59.268 12.855 50.248 1.00 27.77 54 VAL C C 1
ATOM 2015 O O . VAL B 1 59 ? -58.645 11.776 50.261 1.00 28.52 54 VAL C O 1
ATOM 2019 N N . ASP B 1 60 ? -60.560 12.986 49.968 1.00 30.91 55 ASP C N 1
ATOM 2020 C CA . ASP B 1 60 ? -61.430 11.813 49.724 1.00 32.36 55 ASP C CA 1
ATOM 2021 C C . ASP B 1 60 ? -61.542 11.523 48.234 1.00 28.82 55 ASP C C 1
ATOM 2022 O O . ASP B 1 60 ? -61.933 10.393 47.931 1.00 36.25 55 ASP C O 1
ATOM 2027 N N . ARG B 1 61 ? -61.312 12.506 47.360 1.00 24.97 56 ARG C N 1
ATOM 2028 C CA . ARG B 1 61 ? -61.571 12.402 45.897 1.00 26.67 56 ARG C CA 1
ATOM 2029 C C . ARG B 1 61 ? -60.368 12.969 45.143 1.00 24.59 56 ARG C C 1
ATOM 2030 O O . ARG B 1 61 ? -59.880 14.026 45.548 1.00 24.12 56 ARG C O 1
ATOM 2038 N N . LEU B 1 62 ? -59.990 12.359 44.016 1.00 23.54 57 LEU C N 1
ATOM 2039 C CA . LEU B 1 62 ? -58.922 12.882 43.143 1.00 21.20 57 LEU C CA 1
ATOM 2040 C C . LEU B 1 62 ? -59.467 13.947 42.200 1.00 22.53 57 LEU C C 1
ATOM 2041 O O . LEU B 1 62 ? -58.725 14.868 41.871 1.00 23.70 57 LEU C O 1
ATOM 2046 N N . VAL B 1 63 ? -60.696 13.795 41.685 1.00 22.17 58 VAL C N 1
ATOM 2047 C CA . VAL B 1 63 ? -61.219 14.776 40.698 1.00 25.26 58 VAL C CA 1
ATOM 2048 C C . VAL B 1 63 ? -61.277 16.143 41.375 1.00 23.79 58 VAL C C 1
ATOM 2049 O O . VAL B 1 63 ? -61.745 16.245 42.520 1.00 25.82 58 VAL C O 1
ATOM 2053 N N . GLY B 1 64 ? -60.667 17.124 40.719 1.00 23.68 59 GLY C N 1
ATOM 2054 C CA . GLY B 1 64 ? -60.666 18.520 41.164 1.00 25.17 59 GLY C CA 1
ATOM 2055 C C . GLY B 1 64 ? -59.400 18.926 41.886 1.00 29.06 59 GLY C C 1
ATOM 2056 O O . GLY B 1 64 ? -59.196 20.124 42.077 1.00 35.49 59 GLY C O 1
ATOM 2057 N N . ILE B 1 65 ? -58.539 18.000 42.268 1.00 24.59 60 ILE C N 1
ATOM 2058 C CA . ILE B 1 65 ? -57.272 18.368 42.947 1.00 25.14 60 ILE C CA 1
ATOM 2059 C C . ILE B 1 65 ? -56.140 18.405 41.923 1.00 22.58 60 ILE C C 1
ATOM 2060 O O . ILE B 1 65 ? -56.254 17.875 40.768 1.00 21.15 60 ILE C O 1
ATOM 2065 N N . THR B 1 66 ? -55.027 18.993 42.347 1.00 22.33 61 THR C N 1
ATOM 2066 C CA . THR B 1 66 ? -53.816 19.101 41.526 1.00 23.63 61 THR C CA 1
ATOM 2067 C C . THR B 1 66 ? -52.806 18.099 42.072 1.00 21.71 61 THR C C 1
ATOM 2068 O O . THR B 1 66 ? -52.605 18.032 43.304 1.00 23.96 61 THR C O 1
ATOM 2072 N N . LEU B 1 67 ? -52.226 17.337 41.159 1.00 19.24 62 LEU C N 1
ATOM 2073 C CA . LEU B 1 67 ? -51.045 16.517 41.471 1.00 18.96 62 LEU C CA 1
ATOM 2074 C C . LEU B 1 67 ? -49.797 17.271 41.055 1.00 19.14 62 LEU C C 1
ATOM 2075 O O . LEU B 1 67 ? -49.885 18.037 40.081 1.00 21.12 62 LEU C O 1
ATOM 2080 N N . TRP B 1 68 ? -48.694 17.015 41.780 1.00 17.89 63 TRP C N 1
ATOM 2081 C CA . TRP B 1 68 ? -47.329 17.586 41.625 1.00 18.13 63 TRP C CA 1
ATOM 2082 C C . TRP B 1 68 ? -46.384 16.471 41.215 1.00 16.94 63 TRP C C 1
ATOM 2083 O O . TRP B 1 68 ? -46.508 15.336 41.820 1.00 16.09 63 TRP C O 1
ATOM 2094 N N . GLY B 1 69 ? -45.592 16.683 40.153 1.00 16.65 64 GLY C N 1
ATOM 2095 C CA . GLY B 1 69 ? -44.617 15.721 39.673 1.00 17.36 64 GLY C CA 1
ATOM 2096 C C . GLY B 1 69 ? -43.364 16.393 39.163 1.00 18.95 64 GLY C C 1
ATOM 2097 O O . GLY B 1 69 ? -43.322 17.628 39.014 1.00 16.97 64 GLY C O 1
ATOM 2098 N N . HIS B 1 70 ? -42.365 15.600 38.857 1.00 17.10 65 HIS C N 1
ATOM 2099 C CA . HIS B 1 70 ? -41.158 16.088 38.141 1.00 17.83 65 HIS C CA 1
ATOM 2100 C C . HIS B 1 70 ? -40.619 15.000 37.249 1.00 15.93 65 HIS C C 1
ATOM 2101 O O . HIS B 1 70 ? -40.837 13.764 37.509 1.00 17.08 65 HIS C O 1
ATOM 2108 N N . MET B 1 71 ? -39.856 15.435 36.265 1.00 17.93 66 MET C N 1
ATOM 2109 C CA . MET B 1 71 ? -39.105 14.551 35.387 1.00 18.02 66 MET C CA 1
ATOM 2110 C C . MET B 1 71 ? -37.819 15.278 35.029 1.00 17.79 66 MET C C 1
ATOM 2111 O O . MET B 1 71 ? -37.596 16.403 35.516 1.00 16.98 66 MET C O 1
ATOM 2116 N N . ASN B 1 72 ? -37.046 14.656 34.162 1.00 19.07 67 ASN C N 1
ATOM 2117 C CA . ASN B 1 72 ? -35.763 15.199 33.690 1.00 18.19 67 ASN C CA 1
ATOM 2118 C C . ASN B 1 72 ? -36.106 16.157 32.534 1.00 18.29 67 ASN C C 1
ATOM 2119 O O . ASN B 1 72 ? -36.677 15.699 31.550 1.00 18.20 67 ASN C O 1
ATOM 2124 N N . ARG B 1 73 ? -35.741 17.422 32.621 1.00 18.14 68 ARG C N 1
ATOM 2125 C CA . ARG B 1 73 ? -35.931 18.369 31.481 1.00 21.34 68 ARG C CA 1
ATOM 2126 C C . ARG B 1 73 ? -35.237 17.898 30.210 1.00 23.05 68 ARG C C 1
ATOM 2127 O O . ARG B 1 73 ? -35.626 18.330 29.173 1.00 26.23 68 ARG C O 1
ATOM 2135 N N . ALA B 1 74 ? -34.215 17.040 30.308 1.00 22.57 69 ALA C N 1
ATOM 2136 C CA . ALA B 1 74 ? -33.429 16.535 29.169 1.00 24.48 69 ALA C CA 1
ATOM 2137 C C . ALA B 1 74 ? -34.116 15.305 28.561 1.00 21.71 69 ALA C C 1
ATOM 2138 O O . ALA B 1 74 ? -33.743 14.853 27.449 1.00 24.63 69 ALA C O 1
ATOM 2140 N N . ASN B 1 75 ? -35.103 14.737 29.242 1.00 20.41 70 ASN C N 1
ATOM 2141 C CA . ASN B 1 75 ? -35.969 13.671 28.681 1.00 20.83 70 ASN C CA 1
ATOM 2142 C C . ASN B 1 75 ? -36.750 14.285 27.514 1.00 20.55 70 ASN C C 1
ATOM 2143 O O . ASN B 1 75 ? -37.500 15.246 27.691 1.00 20.42 70 ASN C O 1
ATOM 2148 N N . PRO B 1 76 ? -36.679 13.695 26.295 1.00 19.90 71 PRO C N 1
ATOM 2149 C CA . PRO B 1 76 ? -37.434 14.246 25.164 1.00 21.32 71 PRO C CA 1
ATOM 2150 C C . PRO B 1 76 ? -38.951 14.315 25.393 1.00 19.19 71 PRO C C 1
ATOM 2151 O O . PRO B 1 76 ? -39.624 15.070 24.703 1.00 20.24 71 PRO C O 1
ATOM 2155 N N . HIS B 1 77 ? -39.472 13.581 26.375 1.00 17.97 72 HIS C N 1
ATOM 2156 C CA . HIS B 1 77 ? -40.918 13.632 26.724 1.00 17.30 72 HIS C CA 1
ATOM 2157 C C . HIS B 1 77 ? -41.240 15.063 27.192 1.00 17.43 72 HIS C C 1
ATOM 2158 O O . HIS B 1 77 ? -42.300 15.560 26.941 1.00 17.73 72 HIS C O 1
ATOM 2165 N N . TRP B 1 78 ? -40.338 15.699 27.887 1.00 17.16 73 TRP C N 1
ATOM 2166 C CA . TRP B 1 78 ? -40.588 17.083 28.399 1.00 18.38 73 TRP C CA 1
ATOM 2167 C C . TRP B 1 78 ? -40.872 18.035 27.219 1.00 19.28 73 TRP C C 1
ATOM 2168 O O . TRP B 1 78 ? -41.944 18.622 27.177 1.00 20.61 73 TRP C O 1
ATOM 2179 N N . ALA B 1 79 ? -40.033 18.033 26.197 1.00 20.63 74 ALA C N 1
ATOM 2180 C CA . ALA B 1 79 ? -40.255 18.859 24.986 1.00 22.00 74 ALA C CA 1
ATOM 2181 C C . ALA B 1 79 ? -41.576 18.467 24.301 1.00 26.46 74 ALA C C 1
ATOM 2182 O O . ALA B 1 79 ? -42.264 19.388 23.805 1.00 26.20 74 ALA C O 1
ATOM 2184 N N . ALA B 1 80 ? -41.932 17.169 24.283 1.00 23.53 75 ALA C N 1
ATOM 2185 C CA . ALA B 1 80 ? -43.051 16.647 23.507 1.00 26.30 75 ALA C CA 1
ATOM 2186 C C . ALA B 1 80 ? -44.333 17.089 24.204 1.00 28.79 75 ALA C C 1
ATOM 2187 O O . ALA B 1 80 ? -45.359 17.220 23.540 1.00 33.48 75 ALA C O 1
ATOM 2189 N N . LEU B 1 81 ? -44.290 17.396 25.493 1.00 27.23 76 LEU C N 1
ATOM 2190 C CA . LEU B 1 81 ? -45.553 17.736 26.186 1.00 28.19 76 LEU C CA 1
ATOM 2191 C C . LEU B 1 81 ? -46.086 19.056 25.625 1.00 40.25 76 LEU C C 1
ATOM 2192 O O . LEU B 1 81 ? -47.347 19.179 25.465 1.00 41.96 76 LEU C O 1
ATOM 2197 N N . GLY B 1 82 ? -45.182 19.955 25.226 1.00 43.97 77 GLY C N 1
ATOM 2198 C CA . GLY B 1 82 ? -45.599 21.293 24.790 1.00 50.37 77 GLY C CA 1
ATOM 2199 C C . GLY B 1 82 ? -46.296 21.947 25.965 1.00 57.18 77 GLY C C 1
ATOM 2200 O O . GLY B 1 82 ? -45.989 21.522 27.123 1.00 56.81 77 GLY C O 1
ATOM 2201 N N . GLY B 1 83 ? -47.262 22.833 25.700 1.00 57.98 78 GLY C N 1
ATOM 2202 C CA . GLY B 1 83 ? -47.826 23.730 26.725 1.00 54.85 78 GLY C CA 1
ATOM 2203 C C . GLY B 1 83 ? -49.004 23.108 27.450 1.00 52.91 78 GLY C C 1
ATOM 2204 O O . GLY B 1 83 ? -49.062 23.198 28.686 1.00 58.84 78 GLY C O 1
ATOM 2205 N N . ALA B 1 84 ? -49.947 22.538 26.708 1.00 53.55 79 ALA C N 1
ATOM 2206 C CA . ALA B 1 84 ? -51.309 22.232 27.200 1.00 54.01 79 ALA C CA 1
ATOM 2207 C C . ALA B 1 84 ? -51.660 20.763 26.924 1.00 45.93 79 ALA C C 1
ATOM 2208 O O . ALA B 1 84 ? -52.788 20.499 26.455 1.00 46.60 79 ALA C O 1
ATOM 2210 N N . ALA B 1 85 ? -50.739 19.845 27.237 1.00 42.66 80 ALA C N 1
ATOM 2211 C CA . ALA B 1 85 ? -50.847 18.411 26.865 1.00 36.46 80 ALA C CA 1
ATOM 2212 C C . ALA B 1 85 ? -51.924 17.739 27.721 1.00 33.01 80 ALA C C 1
ATOM 2213 O O . ALA B 1 85 ? -51.911 17.879 28.977 1.00 29.50 80 ALA C O 1
ATOM 2215 N N . ASN B 1 86 ? -52.855 17.063 27.059 1.00 27.68 81 ASN C N 1
ATOM 2216 C CA . ASN B 1 86 ? -53.796 16.131 27.736 1.00 27.93 81 ASN C CA 1
ATOM 2217 C C . ASN B 1 86 ? -53.062 14.833 28.049 1.00 24.30 81 ASN C C 1
ATOM 2218 O O . ASN B 1 86 ? -52.579 14.183 27.097 1.00 23.83 81 ASN C O 1
ATOM 2223 N N . VAL B 1 87 ? -52.937 14.531 29.333 1.00 20.10 82 VAL C N 1
ATOM 2224 C CA . VAL B 1 87 ? -52.085 13.395 29.745 1.00 18.95 82 VAL C CA 1
ATOM 2225 C C . VAL B 1 87 ? -52.881 12.411 30.580 1.00 16.53 82 VAL C C 1
ATOM 2226 O O . VAL B 1 87 ? -53.958 12.731 31.084 1.00 17.68 82 VAL C O 1
ATOM 2230 N N . VAL B 1 88 ? -52.352 11.198 30.651 1.00 16.49 83 VAL C N 1
ATOM 2231 C CA . VAL B 1 88 ? -52.810 10.212 31.658 1.00 15.85 83 VAL C CA 1
ATOM 2232 C C . VAL B 1 88 ? -51.640 9.830 32.544 1.00 16.69 83 VAL C C 1
ATOM 2233 O O . VAL B 1 88 ? -50.504 9.668 32.029 1.00 18.01 83 VAL C O 1
ATOM 2237 N N . ALA B 1 89 ? -51.904 9.665 33.833 1.00 16.50 84 ALA C N 1
ATOM 2238 C CA . ALA B 1 89 ? -50.872 9.146 34.765 1.00 15.88 84 ALA C CA 1
ATOM 2239 C C . ALA B 1 89 ? -51.470 7.923 35.426 1.00 16.87 84 ALA C C 1
ATOM 2240 O O . ALA B 1 89 ? -52.622 8.006 35.931 1.00 16.86 84 ALA C O 1
ATOM 2242 N N . THR B 1 90 ? -50.757 6.817 35.306 1.00 15.87 85 THR C N 1
ATOM 2243 C CA . THR B 1 90 ? -51.231 5.500 35.759 1.00 17.04 85 THR C CA 1
ATOM 2244 C C . THR B 1 90 ? -50.405 5.080 36.972 1.00 16.73 85 THR C C 1
ATOM 2245 O O . THR B 1 90 ? -49.109 5.050 36.929 1.00 18.84 85 THR C O 1
ATOM 2249 N N . PHE B 1 91 ? -51.127 4.793 38.028 1.00 16.13 86 PHE C N 1
ATOM 2250 C CA . PHE B 1 91 ? -50.584 4.284 39.305 1.00 17.08 86 PHE C CA 1
ATOM 2251 C C . PHE B 1 91 ? -51.021 2.830 39.438 1.00 20.32 86 PHE C C 1
ATOM 2252 O O . PHE B 1 91 ? -52.216 2.500 39.342 1.00 20.30 86 PHE C O 1
ATOM 2260 N N . ALA B 1 92 ? -50.071 1.985 39.744 1.00 17.77 87 ALA C N 1
ATOM 2261 C CA . ALA B 1 92 ? -50.273 0.532 39.807 1.00 19.45 87 ALA C CA 1
ATOM 2262 C C . ALA B 1 92 ? -49.988 0.048 41.207 1.00 18.90 87 ALA C C 1
ATOM 2263 O O . ALA B 1 92 ? -48.824 0.159 41.637 1.00 17.84 87 ALA C O 1
ATOM 2265 N N . GLY B 1 93 ? -50.978 -0.538 41.854 1.00 17.35 88 GLY C N 1
ATOM 2266 C CA . GLY B 1 93 ? -50.812 -1.155 43.169 1.00 17.99 88 GLY C CA 1
ATOM 2267 C C . GLY B 1 93 ? -50.591 -2.672 43.204 1.00 17.47 88 GLY C C 1
ATOM 2268 O O . GLY B 1 93 ? -50.079 -3.325 42.296 1.00 15.59 88 GLY C O 1
ATOM 2269 N N . PRO B 1 94 ? -50.927 -3.279 44.366 1.00 17.50 89 PRO C N 1
ATOM 2270 C CA . PRO B 1 94 ? -50.810 -4.720 44.581 1.00 18.68 89 PRO C CA 1
ATOM 2271 C C . PRO B 1 94 ? -51.461 -5.493 43.422 1.00 18.88 89 PRO C C 1
ATOM 2272 O O . PRO B 1 94 ? -52.520 -5.095 42.885 1.00 18.15 89 PRO C O 1
ATOM 2276 N N . ASN B 1 95 ? -50.877 -6.646 43.131 1.00 19.23 90 ASN C N 1
ATOM 2277 C CA . ASN B 1 95 ? -51.360 -7.505 42.033 1.00 17.36 90 ASN C CA 1
ATOM 2278 C C . ASN B 1 95 ? -50.866 -8.910 42.260 1.00 18.31 90 ASN C C 1
ATOM 2279 O O . ASN B 1 95 ? -49.767 -9.107 42.864 1.00 16.55 90 ASN C O 1
ATOM 2284 N N . ALA B 1 96 ? -51.573 -9.867 41.677 1.00 16.48 91 ALA C N 1
ATOM 2285 C CA . ALA B 1 96 ? -51.190 -11.288 41.751 1.00 14.81 91 ALA C CA 1
ATOM 2286 C C . ALA B 1 96 ? -51.931 -12.128 40.746 1.00 17.10 91 ALA C C 1
ATOM 2287 O O . ALA B 1 96 ? -53.173 -11.985 40.615 1.00 15.96 91 ALA C O 1
ATOM 2289 N N . TYR B 1 97 ? -51.208 -13.079 40.182 1.00 17.60 92 TYR C N 1
ATOM 2290 C CA . TYR B 1 97 ? -51.772 -14.151 39.336 1.00 18.16 92 TYR C CA 1
ATOM 2291 C C . TYR B 1 97 ? -52.719 -15.028 40.140 1.00 17.54 92 TYR C C 1
ATOM 2292 O O . TYR B 1 97 ? -52.408 -15.388 41.276 1.00 18.25 92 TYR C O 1
ATOM 2301 N N . VAL B 1 98 ? -53.915 -15.258 39.584 1.00 17.61 93 VAL C N 1
ATOM 2302 C CA . VAL B 1 98 ? -54.959 -16.165 40.143 1.00 16.60 93 VAL C CA 1
ATOM 2303 C C . VAL B 1 98 ? -54.967 -17.498 39.373 1.00 16.61 93 VAL C C 1
ATOM 2304 O O . VAL B 1 98 ? -55.497 -17.543 38.249 1.00 17.75 93 VAL C O 1
ATOM 2308 N N . SER B 1 99 ? -54.404 -18.526 39.996 1.00 16.20 94 SER C N 1
ATOM 2309 C CA . SER B 1 99 ? -54.463 -19.927 39.535 1.00 17.18 94 SER C CA 1
ATOM 2310 C C . SER B 1 99 ? -55.863 -20.458 39.823 1.00 17.64 94 SER C C 1
ATOM 2311 O O . SER B 1 99 ? -56.289 -20.453 40.984 1.00 18.45 94 SER C O 1
ATOM 2314 N N . PRO B 1 100 ? -56.577 -21.040 38.844 1.00 19.78 95 PRO C N 1
ATOM 2315 C CA . PRO B 1 100 ? -57.840 -21.717 39.160 1.00 18.46 95 PRO C CA 1
ATOM 2316 C C . PRO B 1 100 ? -57.690 -22.883 40.143 1.00 19.78 95 PRO C C 1
ATOM 2317 O O . PRO B 1 100 ? -58.701 -23.353 40.663 1.00 19.08 95 PRO C O 1
ATOM 2321 N N . ALA B 1 101 ? -56.463 -23.347 40.421 1.00 18.00 96 ALA C N 1
ATOM 2322 C CA . ALA B 1 101 ? -56.280 -24.431 41.412 1.00 21.53 96 ALA C CA 1
ATOM 2323 C C . ALA B 1 101 ? -56.868 -23.955 42.738 1.00 24.57 96 ALA C C 1
ATOM 2324 O O . ALA B 1 101 ? -57.342 -24.806 43.524 1.00 22.74 96 ALA C O 1
ATOM 2326 N N . VAL B 1 102 ? -56.781 -22.651 43.002 1.00 22.26 97 VAL C N 1
ATOM 2327 C CA . VAL B 1 102 ? -57.201 -22.021 44.284 1.00 26.03 97 VAL C CA 1
ATOM 2328 C C . VAL B 1 102 ? -58.728 -22.111 44.400 1.00 25.05 97 VAL C C 1
ATOM 2329 O O . VAL B 1 102 ? -59.233 -22.285 45.523 1.00 27.52 97 VAL C O 1
ATOM 2333 N N . TYR B 1 103 ? -59.423 -22.002 43.273 1.00 23.84 98 TYR C N 1
ATOM 2334 C CA . TYR B 1 103 ? -60.911 -21.987 43.230 1.00 24.54 98 TYR C CA 1
ATOM 2335 C C . TYR B 1 103 ? -61.452 -23.335 43.701 1.00 27.09 98 TYR C C 1
ATOM 2336 O O . TYR B 1 103 ? -62.540 -23.329 44.280 1.00 26.34 98 TYR C O 1
ATOM 2345 N N . ARG B 1 104 ? -60.731 -24.424 43.386 1.00 27.06 99 ARG C N 1
ATOM 2346 C CA . ARG B 1 104 ? -61.140 -25.837 43.619 1.00 30.32 99 ARG C CA 1
ATOM 2347 C C . ARG B 1 104 ? -62.473 -26.070 42.910 1.00 31.87 99 ARG C C 1
ATOM 2348 O O . ARG B 1 104 ? -63.306 -26.790 43.440 1.00 34.90 99 ARG C O 1
ATOM 2356 N N . THR B 1 105 ? -62.720 -25.378 41.805 1.00 30.44 100 THR C N 1
ATOM 2357 C CA . THR B 1 105 ? -63.967 -25.564 41.016 1.00 31.49 100 THR C CA 1
ATOM 2358 C C . THR B 1 105 ? -63.571 -25.859 39.577 1.00 29.26 100 THR C C 1
ATOM 2359 O O . THR B 1 105 ? -62.389 -25.672 39.196 1.00 26.91 100 THR C O 1
ATOM 2363 N N . ALA B 1 106 ? -64.525 -26.310 38.786 1.00 25.92 101 ALA C N 1
ATOM 2364 C CA . ALA B 1 106 ? -64.262 -26.629 37.378 1.00 24.33 101 ALA C CA 1
ATOM 2365 C C . ALA B 1 106 ? -65.561 -26.490 36.632 1.00 25.78 101 ALA C C 1
ATOM 2366 O O . ALA B 1 106 ? -66.614 -26.816 37.182 1.00 27.09 101 ALA C O 1
ATOM 2368 N N . PRO B 1 107 ? -65.554 -26.054 35.359 1.00 22.15 102 PRO C N 1
ATOM 2369 C CA . PRO B 1 107 ? -64.371 -25.534 34.678 1.00 24.00 102 PRO C CA 1
ATOM 2370 C C . PRO B 1 107 ? -64.076 -24.089 35.112 1.00 23.85 102 PRO C C 1
ATOM 2371 O O . PRO B 1 107 ? -64.892 -23.477 35.823 1.00 21.47 102 PRO C O 1
ATOM 2375 N N . ALA B 1 108 ? -62.927 -23.559 34.695 1.00 21.58 103 ALA C N 1
ATOM 2376 C CA . ALA B 1 108 ? -62.478 -22.202 35.085 1.00 20.24 103 ALA C CA 1
ATOM 2377 C C . ALA B 1 108 ? -61.449 -21.674 34.105 1.00 18.53 103 ALA C C 1
ATOM 2378 O O . ALA B 1 108 ? -60.996 -22.394 33.231 1.00 17.59 103 ALA C O 1
ATOM 2380 N N . ALA B 1 109 ? -61.095 -20.405 34.240 1.00 18.14 104 ALA C N 1
ATOM 2381 C CA . ALA B 1 109 ? -59.955 -19.827 33.521 1.00 19.75 104 ALA C CA 1
ATOM 2382 C C . ALA B 1 109 ? -59.178 -18.998 34.525 1.00 18.49 104 ALA C C 1
ATOM 2383 O O . ALA B 1 109 ? -59.748 -18.414 35.440 1.00 16.87 104 ALA C O 1
ATOM 2385 N N . PRO B 1 110 ? -57.851 -18.940 34.417 1.00 18.78 105 PRO C N 1
ATOM 2386 C CA . PRO B 1 110 ? -57.093 -18.048 35.282 1.00 16.95 105 PRO C CA 1
ATOM 2387 C C . PRO B 1 110 ? -57.356 -16.566 35.000 1.00 18.70 105 PRO C C 1
ATOM 2388 O O . PRO B 1 110 ? -57.867 -16.157 33.981 1.00 19.17 105 PRO C O 1
ATOM 2392 N N . THR B 1 111 ? -56.877 -15.726 35.911 1.00 19.22 106 THR C N 1
ATOM 2393 C CA . THR B 1 111 ? -56.819 -14.275 35.661 1.00 18.50 106 THR C CA 1
ATOM 2394 C C . THR B 1 111 ? -55.680 -13.641 36.455 1.00 17.58 106 THR C C 1
ATOM 2395 O O . THR B 1 111 ? -54.771 -14.348 36.992 1.00 17.54 106 THR C O 1
ATOM 2399 N N . TRP B 1 112 ? -55.646 -12.328 36.404 1.00 17.59 107 TRP C N 1
ATOM 2400 C CA . TRP B 1 112 ? -54.641 -11.587 37.182 1.00 18.89 107 TRP C CA 1
ATOM 2401 C C . TRP B 1 112 ? -55.393 -10.532 37.989 1.00 17.35 107 TRP C C 1
ATOM 2402 O O . TRP B 1 112 ? -56.091 -9.735 37.396 1.00 20.11 107 TRP C O 1
ATOM 2413 N N . ASN B 1 113 ? -55.327 -10.604 39.313 1.00 16.26 108 ASN C N 1
ATOM 2414 C CA . ASN B 1 113 ? -55.916 -9.547 40.174 1.00 17.52 108 ASN C CA 1
ATOM 2415 C C . ASN B 1 113 ? -54.929 -8.406 40.165 1.00 18.51 108 ASN C C 1
ATOM 2416 O O . ASN B 1 113 ? -53.714 -8.662 40.416 1.00 17.23 108 ASN C O 1
ATOM 2421 N N . PHE B 1 114 ? -55.414 -7.183 40.065 1.00 18.07 109 PHE C N 1
ATOM 2422 C CA . PHE B 1 114 ? -54.527 -6.023 40.084 1.00 18.26 109 PHE C CA 1
ATOM 2423 C C . PHE B 1 114 ? -55.333 -4.791 40.432 1.00 17.11 109 PHE C C 1
ATOM 2424 O O . PHE B 1 114 ? -56.620 -4.769 40.376 1.00 16.58 109 PHE C O 1
ATOM 2432 N N . THR B 1 115 ? -54.582 -3.771 40.776 1.00 18.28 110 THR C N 1
ATOM 2433 C CA . THR B 1 115 ? -55.103 -2.437 41.180 1.00 18.55 110 THR C CA 1
ATOM 2434 C C . THR B 1 115 ? -54.464 -1.373 40.311 1.00 18.78 110 THR C C 1
ATOM 2435 O O . THR B 1 115 ? -53.248 -1.336 40.154 1.00 18.19 110 THR C O 1
ATOM 2439 N N . SER B 1 116 ? -55.260 -0.489 39.753 1.00 19.30 111 SER C N 1
ATOM 2440 C CA . SER B 1 116 ? -54.752 0.624 38.931 1.00 18.65 111 SER C CA 1
ATOM 2441 C C . SER B 1 116 ? -55.569 1.858 39.227 1.00 18.21 111 SER C C 1
ATOM 2442 O O . SER B 1 116 ? -56.773 1.758 39.292 1.00 18.88 111 SER C O 1
ATOM 2445 N N . VAL B 1 117 ? -54.919 3.017 39.237 1.00 16.35 112 VAL C N 1
ATOM 2446 C CA . VAL B 1 117 ? -55.632 4.308 39.110 1.00 15.90 112 VAL C CA 1
ATOM 2447 C C . VAL B 1 117 ? -55.081 5.011 37.858 1.00 16.80 112 VAL C C 1
ATOM 2448 O O . VAL B 1 117 ? -53.875 5.190 37.761 1.00 15.92 112 VAL C O 1
ATOM 2452 N N . GLN B 1 118 ? -55.964 5.468 37.000 1.00 16.30 113 GLN C N 1
ATOM 2453 C CA . GLN B 1 118 ? -55.657 6.335 35.858 1.00 17.19 113 GLN C CA 1
ATOM 2454 C C . GLN B 1 118 ? -56.255 7.697 36.104 1.00 19.32 113 GLN C C 1
ATOM 2455 O O . GLN B 1 118 ? -57.501 7.810 36.249 1.00 19.66 113 GLN C O 1
ATOM 2461 N N . VAL B 1 119 ? -55.394 8.683 36.208 1.00 17.86 114 VAL C N 1
ATOM 2462 C CA . VAL B 1 119 ? -55.843 10.115 36.268 1.00 18.68 114 VAL C CA 1
ATOM 2463 C C . VAL B 1 119 ? -55.554 10.822 34.948 1.00 21.58 114 VAL C C 1
ATOM 2464 O O . VAL B 1 119 ? -54.501 10.588 34.291 1.00 19.08 114 VAL C O 1
ATOM 2468 N N . ARG B 1 120 ? -56.505 11.635 34.535 1.00 20.54 115 ARG C N 1
ATOM 2469 C CA . ARG B 1 120 ? -56.364 12.374 33.269 1.00 19.44 115 ARG C CA 1
ATOM 2470 C C . ARG B 1 120 ? -56.632 13.857 33.515 1.00 20.95 115 ARG C C 1
ATOM 2471 O O . ARG B 1 120 ? -57.569 14.223 34.339 1.00 22.01 115 ARG C O 1
ATOM 2479 N N . GLY B 1 121 ? -55.842 14.655 32.807 1.00 19.15 116 GLY C N 1
ATOM 2480 C CA . GLY B 1 121 ? -56.067 16.099 32.702 1.00 20.13 116 GLY C CA 1
ATOM 2481 C C . GLY B 1 121 ? -54.951 16.805 31.999 1.00 21.55 116 GLY C C 1
ATOM 2482 O O . GLY B 1 121 ? -54.136 16.154 31.296 1.00 20.27 116 GLY C O 1
ATOM 2483 N N . GLU B 1 122 ? -54.949 18.129 32.160 1.00 21.06 117 GLU C N 1
ATOM 2484 C CA . GLU B 1 122 ? -53.976 18.996 31.497 1.00 23.48 117 GLU C CA 1
ATOM 2485 C C . GLU B 1 122 ? -52.713 19.057 32.332 1.00 22.40 117 GLU C C 1
ATOM 2486 O O . GLU B 1 122 ? -52.811 19.273 33.553 1.00 27.60 117 GLU C O 1
ATOM 2492 N N . LEU B 1 123 ? -51.572 18.842 31.695 1.00 20.58 118 LEU C N 1
ATOM 2493 C CA . LEU B 1 123 ? -50.283 18.998 32.363 1.00 21.47 118 LEU C CA 1
ATOM 2494 C C . LEU B 1 123 ? -49.776 20.427 32.112 1.00 22.65 118 LEU C C 1
ATOM 2495 O O . LEU B 1 123 ? -49.613 20.847 30.928 1.00 26.54 118 LEU C O 1
ATOM 2500 N N . ARG B 1 124 ? -49.449 21.132 33.179 1.00 22.46 119 ARG C N 1
ATOM 2501 C CA . ARG B 1 124 ? -48.822 22.475 33.102 1.00 20.61 119 ARG C CA 1
ATOM 2502 C C . ARG B 1 124 ? -47.362 22.355 33.585 1.00 21.93 119 ARG C C 1
ATOM 2503 O O . ARG B 1 124 ? -47.121 21.862 34.696 1.00 22.46 119 ARG C O 1
ATOM 2511 N N . LYS B 1 125 ? -46.429 22.767 32.760 1.00 19.43 120 LYS C N 1
ATOM 2512 C CA . LYS B 1 125 ? -45.003 22.839 33.161 1.00 20.27 120 LYS C CA 1
ATOM 2513 C C . LYS B 1 125 ? -44.801 24.028 34.101 1.00 22.30 120 LYS C C 1
ATOM 2514 O O . LYS B 1 125 ? -45.304 25.131 33.844 1.00 20.78 120 LYS C O 1
ATOM 2520 N N . VAL B 1 126 ? -44.078 23.784 35.177 1.00 19.48 121 VAL C N 1
ATOM 2521 C CA . VAL B 1 126 ? -43.615 24.767 36.177 1.00 19.83 121 VAL C CA 1
ATOM 2522 C C . VAL B 1 126 ? -42.310 25.349 35.641 1.00 19.76 121 VAL C C 1
ATOM 2523 O O . VAL B 1 126 ? -41.474 24.560 35.176 1.00 19.35 121 VAL C O 1
ATOM 2527 N N . GLU B 1 127 ? -42.219 26.675 35.544 1.00 21.94 122 GLU C N 1
ATOM 2528 C CA . GLU B 1 127 ? -40.934 27.308 35.155 1.00 23.19 122 GLU C CA 1
ATOM 2529 C C . GLU B 1 127 ? -40.262 27.948 36.380 1.00 22.51 122 GLU C C 1
ATOM 2530 O O . GLU B 1 127 ? -39.000 28.037 36.382 1.00 26.46 122 GLU C O 1
ATOM 2536 N N . SER B 1 128 ? -41.057 28.424 37.330 1.00 25.14 123 SER C N 1
ATOM 2537 C CA . SER B 1 128 ? -40.572 29.116 38.555 1.00 25.89 123 SER C CA 1
ATOM 2538 C C . SER B 1 128 ? -39.540 28.267 39.295 1.00 23.41 123 SER C C 1
ATOM 2539 O O . SER B 1 128 ? -39.808 27.098 39.572 1.00 24.19 123 SER C O 1
ATOM 2542 N N . ALA B 1 129 ? -38.354 28.803 39.586 1.00 25.22 124 ALA C N 1
ATOM 2543 C CA . ALA B 1 129 ? -37.373 28.088 40.425 1.00 25.91 124 ALA C CA 1
ATOM 2544 C C . ALA B 1 129 ? -37.953 27.841 41.828 1.00 26.64 124 ALA C C 1
ATOM 2545 O O . ALA B 1 129 ? -37.762 26.731 42.362 1.00 22.99 124 ALA C O 1
ATOM 2547 N N . ASP B 1 130 ? -38.712 28.778 42.408 1.00 26.35 125 ASP C N 1
ATOM 2548 C CA . ASP B 1 130 ? -39.329 28.578 43.749 1.00 28.67 125 ASP C CA 1
ATOM 2549 C C . ASP B 1 130 ? -40.269 27.367 43.718 1.00 26.04 125 ASP C C 1
ATOM 2550 O O . ASP B 1 130 ? -40.137 26.480 44.612 1.00 23.59 125 ASP C O 1
ATOM 2555 N N . ASP B 1 131 ? -41.182 27.323 42.742 1.00 24.54 126 ASP C N 1
ATOM 2556 C CA . ASP B 1 131 ? -42.183 26.237 42.624 1.00 22.11 126 ASP C CA 1
ATOM 2557 C C . ASP B 1 131 ? -41.487 24.892 42.311 1.00 20.17 126 ASP C C 1
ATOM 2558 O O . ASP B 1 131 ? -41.992 23.830 42.776 1.00 20.82 126 ASP C O 1
ATOM 2563 N N . THR B 1 132 ? -40.402 24.887 41.540 1.00 21.57 127 THR C N 1
ATOM 2564 C CA . THR B 1 132 ? -39.654 23.661 41.207 1.00 20.33 127 THR C CA 1
ATOM 2565 C C . THR B 1 132 ? -39.052 23.090 42.497 1.00 19.76 127 THR C C 1
ATOM 2566 O O . THR B 1 132 ? -39.183 21.878 42.786 1.00 19.52 127 THR C O 1
ATOM 2570 N N . LEU B 1 133 ? -38.359 23.934 43.248 1.00 21.37 128 LEU C N 1
ATOM 2571 C CA . LEU B 1 133 ? -37.763 23.512 44.537 1.00 18.58 128 LEU C CA 1
ATOM 2572 C C . LEU B 1 133 ? -38.868 23.083 45.528 1.00 20.21 128 LEU C C 1
ATOM 2573 O O . LEU B 1 133 ? -38.719 22.034 46.160 1.00 19.76 128 LEU C O 1
ATOM 2578 N N . ALA B 1 134 ? -40.019 23.751 45.592 1.00 18.66 129 ALA C N 1
ATOM 2579 C CA . ALA B 1 134 ? -41.165 23.300 46.422 1.00 19.43 129 ALA C CA 1
ATOM 2580 C C . ALA B 1 134 ? -41.594 21.874 46.017 1.00 17.96 129 ALA C C 1
ATOM 2581 O O . ALA B 1 134 ? -41.974 21.027 46.879 1.00 16.99 129 ALA C O 1
ATOM 2583 N N . THR B 1 135 ? -41.661 21.639 44.712 1.00 18.05 130 THR C N 1
ATOM 2584 C CA . THR B 1 135 ? -42.076 20.331 44.157 1.00 17.06 130 THR C CA 1
ATOM 2585 C C . THR B 1 135 ? -41.177 19.222 44.695 1.00 17.81 130 THR C C 1
ATOM 2586 O O . THR B 1 135 ? -41.659 18.218 45.249 1.00 18.58 130 THR C O 1
ATOM 2590 N N . VAL B 1 136 ? -39.870 19.368 44.522 1.00 17.71 131 VAL C N 1
ATOM 2591 C CA . VAL B 1 136 ? -38.967 18.248 44.898 1.00 16.90 131 VAL C CA 1
ATOM 2592 C C . VAL B 1 136 ? -38.905 18.140 46.426 1.00 16.85 131 VAL C C 1
ATOM 2593 O O . VAL B 1 136 ? -38.885 16.980 46.921 1.00 16.77 131 VAL C O 1
ATOM 2597 N N . ARG B 1 137 ? -38.955 19.237 47.157 1.00 18.12 132 ARG C N 1
ATOM 2598 C CA . ARG B 1 137 ? -38.988 19.156 48.635 1.00 17.86 132 ARG C CA 1
ATOM 2599 C C . ARG B 1 137 ? -40.281 18.478 49.112 1.00 18.51 132 ARG C C 1
ATOM 2600 O O . ARG B 1 137 ? -40.215 17.683 50.089 1.00 18.86 132 ARG C O 1
ATOM 2608 N N . ALA B 1 138 ? -41.446 18.822 48.564 1.00 17.57 133 ALA C N 1
ATOM 2609 C CA . ALA B 1 138 ? -42.700 18.155 48.952 1.00 17.82 133 ALA C CA 1
ATOM 2610 C C . ALA B 1 138 ? -42.651 16.639 48.643 1.00 18.95 133 ALA C C 1
ATOM 2611 O O . ALA B 1 138 ? -43.222 15.822 49.422 1.00 19.58 133 ALA C O 1
ATOM 2613 N N . THR B 1 139 ? -42.072 16.270 47.503 1.00 19.68 134 THR C N 1
ATOM 2614 C CA . THR B 1 139 ? -41.894 14.862 47.084 1.00 19.25 134 THR C CA 1
ATOM 2615 C C . THR B 1 139 ? -41.046 14.139 48.133 1.00 18.55 134 THR C C 1
ATOM 2616 O O . THR B 1 139 ? -41.358 13.027 48.515 1.00 17.41 134 THR C O 1
ATOM 2620 N N . VAL B 1 140 ? -39.927 14.735 48.544 1.00 19.04 135 VAL C N 1
ATOM 2621 C CA . VAL B 1 140 ? -39.103 14.114 49.600 1.00 18.92 135 VAL C CA 1
ATOM 2622 C C . VAL B 1 140 ? -39.972 13.946 50.852 1.00 17.24 135 VAL C C 1
ATOM 2623 O O . VAL B 1 140 ? -39.965 12.854 51.441 1.00 14.82 135 VAL C O 1
ATOM 2627 N N . ALA B 1 141 ? -40.686 14.994 51.263 1.00 19.85 136 ALA C N 1
ATOM 2628 C CA . ALA B 1 141 ? -41.477 14.979 52.524 1.00 21.24 136 ALA C CA 1
ATOM 2629 C C . ALA B 1 141 ? -42.477 13.815 52.495 1.00 22.65 136 ALA C C 1
ATOM 2630 O O . ALA B 1 141 ? -42.542 12.996 53.487 1.00 21.38 136 ALA C O 1
ATOM 2632 N N . ALA B 1 142 ? -43.176 13.650 51.374 1.00 19.78 137 ALA C N 1
ATOM 2633 C CA . ALA B 1 142 ? -44.260 12.665 51.219 1.00 19.49 137 ALA C CA 1
ATOM 2634 C C . ALA B 1 142 ? -43.659 11.262 51.127 1.00 18.93 137 ALA C C 1
ATOM 2635 O O . ALA B 1 142 ? -44.128 10.379 51.831 1.00 19.74 137 ALA C O 1
ATOM 2637 N N . LEU B 1 143 ? -42.641 11.073 50.310 1.00 18.25 138 LEU C N 1
ATOM 2638 C CA . LEU B 1 143 ? -42.103 9.712 50.046 1.00 18.77 138 LEU C CA 1
ATOM 2639 C C . LEU B 1 143 ? -41.199 9.272 51.206 1.00 16.58 138 LEU C C 1
ATOM 2640 O O . LEU B 1 143 ? -41.257 8.085 51.555 1.00 16.71 138 LEU C O 1
ATOM 2645 N N . GLU B 1 144 ? -40.356 10.132 51.754 1.00 19.02 139 GLU C N 1
ATOM 2646 C CA . GLU B 1 144 ? -39.508 9.713 52.896 1.00 21.09 139 GLU C CA 1
ATOM 2647 C C . GLU B 1 144 ? -40.424 9.333 54.077 1.00 21.31 139 GLU C C 1
ATOM 2648 O O . GLU B 1 144 ? -40.191 8.271 54.740 1.00 19.04 139 GLU C O 1
ATOM 2654 N N . SER B 1 145 ? -41.537 10.034 54.278 1.00 21.76 140 SER C N 1
ATOM 2655 C CA . SER B 1 145 ? -42.491 9.678 55.354 1.00 24.22 140 SER C CA 1
ATOM 2656 C C . SER B 1 145 ? -43.095 8.270 55.154 1.00 21.86 140 SER C C 1
ATOM 2657 O O . SER B 1 145 ? -43.253 7.499 56.122 1.00 22.23 140 SER C O 1
ATOM 2660 N N . ARG B 1 146 ? -43.501 7.920 53.956 1.00 19.55 141 ARG C N 1
ATOM 2661 C CA . ARG B 1 146 ? -44.268 6.696 53.687 1.00 23.51 141 ARG C CA 1
ATOM 2662 C C . ARG B 1 146 ? -43.350 5.508 53.435 1.00 22.03 141 ARG C C 1
ATOM 2663 O O . ARG B 1 146 ? -43.776 4.384 53.732 1.00 22.85 141 ARG C O 1
ATOM 2671 N N . PHE B 1 147 ? -42.150 5.714 52.879 1.00 18.52 142 PHE C N 1
ATOM 2672 C CA . PHE B 1 147 ? -41.313 4.627 52.324 1.00 17.05 142 PHE C CA 1
ATOM 2673 C C . PHE B 1 147 ? -39.891 4.639 52.889 1.00 15.94 142 PHE C C 1
ATOM 2674 O O . PHE B 1 147 ? -39.138 3.725 52.577 1.00 19.33 142 PHE C O 1
ATOM 2682 N N . GLY B 1 148 ? -39.533 5.665 53.626 1.00 16.40 143 GLY C N 1
ATOM 2683 C CA . GLY B 1 148 ? -38.107 5.852 53.971 1.00 15.64 143 GLY C CA 1
ATOM 2684 C C . GLY B 1 148 ? -37.807 5.509 55.427 1.00 18.16 143 GLY C C 1
ATOM 2685 O O . GLY B 1 148 ? -38.343 4.522 55.968 1.00 19.85 143 GLY C O 1
ATOM 2686 N N . ALA B 1 149 ? -36.860 6.246 55.993 1.00 19.66 144 ALA C N 1
ATOM 2687 C CA . ALA B 1 149 ? -36.200 5.896 57.261 1.00 20.81 144 ALA C CA 1
ATOM 2688 C C . ALA B 1 149 ? -35.809 7.190 57.992 1.00 21.86 144 ALA C C 1
ATOM 2689 O O . ALA B 1 149 ? -34.694 7.297 58.515 1.00 24.16 144 ALA C O 1
ATOM 2691 N N . GLY B 1 150 ? -36.675 8.191 57.953 1.00 21.97 145 GLY C N 1
ATOM 2692 C CA . GLY B 1 150 ? -36.534 9.396 58.767 1.00 20.68 145 GLY C CA 1
ATOM 2693 C C . GLY B 1 150 ? -35.393 10.299 58.303 1.00 24.08 145 GLY C C 1
ATOM 2694 O O . GLY B 1 150 ? -34.943 11.122 59.117 1.00 24.05 145 GLY C O 1
ATOM 2695 N N . TRP B 1 151 ? -34.960 10.212 57.047 1.00 20.79 146 TRP C N 1
ATOM 2696 C CA . TRP B 1 151 ? -33.887 11.072 56.518 1.00 20.07 146 TRP C CA 1
ATOM 2697 C C . TRP B 1 151 ? -34.331 12.543 56.506 1.00 20.63 146 TRP C C 1
ATOM 2698 O O . TRP B 1 151 ? -35.457 12.884 56.062 1.00 20.54 146 TRP C O 1
ATOM 2709 N N . ASP B 1 152 ? -33.435 13.404 56.971 1.00 21.11 147 ASP C N 1
ATOM 2710 C CA . ASP B 1 152 ? -33.690 14.854 57.121 1.00 21.83 147 ASP C CA 1
ATOM 2711 C C . ASP B 1 152 ? -33.029 15.529 55.927 1.00 21.21 147 ASP C C 1
ATOM 2712 O O . ASP B 1 152 ? -31.777 15.443 55.776 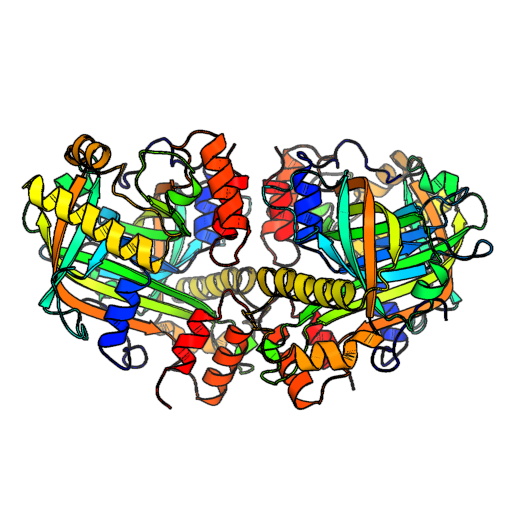1.00 21.27 147 ASP C O 1
ATOM 2717 N N . MET B 1 153 ? -33.823 16.131 55.046 1.00 22.48 148 MET C N 1
ATOM 2718 C CA . MET B 1 153 ? -33.289 16.797 53.822 1.00 22.67 148 MET C CA 1
ATOM 2719 C C . MET B 1 153 ? -32.576 18.133 54.131 1.00 22.46 148 MET C C 1
ATOM 2720 O O . MET B 1 153 ? -31.929 18.644 53.205 1.00 21.95 148 MET C O 1
ATOM 2725 N N . THR B 1 154 ? -32.628 18.644 55.366 1.00 23.90 149 THR C N 1
ATOM 2726 C CA . THR B 1 154 ? -32.206 20.039 55.708 1.00 25.49 149 THR C CA 1
ATOM 2727 C C . THR B 1 154 ? -30.774 20.264 55.221 1.00 26.79 149 THR C C 1
ATOM 2728 O O . THR B 1 154 ? -30.517 21.257 54.502 1.00 26.79 149 THR C O 1
ATOM 2732 N N . GLY B 1 155 ? -29.870 19.368 55.562 1.00 23.48 150 GLY C N 1
ATOM 2733 C CA . GLY B 1 155 ? -28.455 19.528 55.158 1.00 23.04 150 GLY C CA 1
ATOM 2734 C C . GLY B 1 155 ? -28.185 19.316 53.668 1.00 24.87 150 GLY C C 1
ATOM 2735 O O . GLY B 1 155 ? -26.986 19.433 53.241 1.00 26.88 150 GLY C O 1
ATOM 2736 N N . SER B 1 156 ? -29.194 18.967 52.873 1.00 21.30 151 SER C N 1
ATOM 2737 C CA . SER B 1 156 ? -29.000 18.715 51.424 1.00 21.23 151 SER C CA 1
ATOM 2738 C C . SER B 1 156 ? -29.712 19.798 50.605 1.00 21.68 151 SER C C 1
ATOM 2739 O O . SER B 1 156 ? -29.636 19.691 49.362 1.00 21.84 151 SER C O 1
ATOM 2742 N N . LEU B 1 157 ? -30.371 20.771 51.239 1.00 23.64 152 LEU C N 1
ATOM 2743 C CA . LEU B 1 157 ? -31.113 21.823 50.470 1.00 26.84 152 LEU C CA 1
ATOM 2744 C C . LEU B 1 157 ? -30.174 22.596 49.534 1.00 27.84 152 LEU C C 1
ATOM 2745 O O . LEU B 1 157 ? -30.623 22.930 48.434 1.00 26.75 152 LEU C O 1
ATOM 2750 N N . ASP B 1 158 ? -28.931 22.910 49.914 1.00 27.19 153 ASP C N 1
ATOM 2751 C CA . ASP B 1 158 ? -28.010 23.618 48.980 1.00 29.78 153 ASP C CA 1
ATOM 2752 C C . ASP B 1 158 ? -27.735 22.726 47.768 1.00 25.33 153 ASP C C 1
ATOM 2753 O O . ASP B 1 158 ? -27.715 23.235 46.610 1.00 22.49 153 ASP C O 1
ATOM 2758 N N . TYR B 1 159 ? -27.566 21.416 47.984 1.00 22.39 154 TYR C N 1
ATOM 2759 C CA . TYR B 1 159 ? -27.351 20.435 46.899 1.00 19.91 154 TYR C CA 1
ATOM 2760 C C . TYR B 1 159 ? -28.583 20.445 45.993 1.00 18.74 154 TYR C C 1
ATOM 2761 O O . TYR B 1 159 ? -28.443 20.410 44.765 1.00 21.78 154 TYR C O 1
ATOM 2770 N N . PHE B 1 160 ? -29.765 20.469 46.572 1.00 19.93 155 PHE C N 1
ATOM 2771 C CA . PHE B 1 160 ? -30.975 20.454 45.746 1.00 17.73 155 PHE C CA 1
ATOM 2772 C C . PHE B 1 160 ? -30.893 21.668 44.802 1.00 19.68 155 PHE C C 1
ATOM 2773 O O . PHE B 1 160 ? -31.248 21.555 43.631 1.00 20.54 155 PHE C O 1
ATOM 2781 N N . ARG B 1 161 ? -30.534 22.839 45.343 1.00 20.88 156 ARG C N 1
ATOM 2782 C CA . ARG B 1 161 ? -30.549 24.084 44.531 1.00 20.96 156 ARG C CA 1
ATOM 2783 C C . ARG B 1 161 ? -29.510 23.951 43.432 1.00 22.20 156 ARG C C 1
ATOM 2784 O O . ARG B 1 161 ? -29.761 24.418 42.290 1.00 21.88 156 ARG C O 1
ATOM 2792 N N . ARG B 1 162 ? -28.381 23.320 43.725 1.00 20.86 157 ARG C N 1
ATOM 2793 C CA . ARG B 1 162 ? -27.296 23.130 42.736 1.00 24.65 157 ARG C CA 1
ATOM 2794 C C . ARG B 1 162 ? -27.786 22.268 41.546 1.00 22.27 157 ARG C C 1
ATOM 2795 O O . ARG B 1 162 ? -27.396 22.557 40.389 1.00 22.16 157 ARG C O 1
ATOM 2803 N N . ILE B 1 163 ? -28.635 21.258 41.767 1.00 22.60 158 ILE C N 1
ATOM 2804 C CA . ILE B 1 163 ? -29.035 20.338 40.669 1.00 20.33 158 ILE C CA 1
ATOM 2805 C C . ILE B 1 163 ? -30.433 20.711 40.124 1.00 19.71 158 ILE C C 1
ATOM 2806 O O . ILE B 1 163 ? -30.807 20.148 39.105 1.00 20.05 158 ILE C O 1
ATOM 2811 N N . LEU B 1 164 ? -31.107 21.650 40.745 1.00 19.80 159 LEU C N 1
ATOM 2812 C CA . LEU B 1 164 ? -32.462 22.153 40.379 1.00 19.90 159 LEU C CA 1
ATOM 2813 C C . LEU B 1 164 ? -32.607 22.454 38.881 1.00 20.00 159 LEU C C 1
ATOM 2814 O O . LEU B 1 164 ? -33.687 22.238 38.320 1.00 18.10 159 LEU C O 1
ATOM 2819 N N . PRO B 1 165 ? -31.625 23.020 38.156 1.00 20.57 160 PRO C N 1
ATOM 2820 C CA . PRO B 1 165 ? -31.869 23.384 36.750 1.00 19.47 160 PRO C CA 1
ATOM 2821 C C . PRO B 1 165 ? -32.318 22.219 35.848 1.00 20.13 160 PRO C C 1
ATOM 2822 O O . PRO B 1 165 ? -32.966 22.480 34.858 1.00 19.68 160 PRO C O 1
ATOM 2826 N N . GLY B 1 166 ? -31.988 20.984 36.209 1.00 18.48 161 GLY C N 1
ATOM 2827 C CA . GLY B 1 166 ? -32.337 19.779 35.433 1.00 17.63 161 GLY C CA 1
ATOM 2828 C C . GLY B 1 166 ? -33.790 19.358 35.657 1.00 17.43 161 GLY C C 1
ATOM 2829 O O . GLY B 1 166 ? -34.291 18.567 34.893 1.00 18.74 161 GLY C O 1
ATOM 2830 N N . VAL B 1 167 ? -34.426 19.858 36.684 1.00 16.96 162 VAL C N 1
ATOM 2831 C CA . VAL B 1 167 ? -35.791 19.424 37.053 1.00 17.36 162 VAL C CA 1
ATOM 2832 C C . VAL B 1 167 ? -36.815 20.041 36.100 1.00 16.84 162 VAL C C 1
ATOM 2833 O O . VAL B 1 167 ? -36.803 21.269 35.916 1.00 16.57 162 VAL C O 1
ATOM 2837 N N . GLY B 1 168 ? -37.660 19.185 35.530 1.00 16.96 163 GLY C N 1
ATOM 2838 C CA . GLY B 1 168 ? -38.910 19.561 34.893 1.00 16.88 163 GLY C CA 1
ATOM 2839 C C . GLY B 1 168 ? -40.081 19.273 35.819 1.00 16.56 163 GLY C C 1
ATOM 2840 O O . GLY B 1 168 ? -40.630 18.139 35.784 1.00 18.60 163 GLY C O 1
ATOM 2841 N N . ALA B 1 169 ? -40.483 20.254 36.601 1.00 16.50 164 ALA C N 1
ATOM 2842 C CA . ALA B 1 169 ? -41.587 20.098 37.554 1.00 15.98 164 ALA C CA 1
ATOM 2843 C C . ALA B 1 169 ? -42.870 20.350 36.802 1.00 14.59 164 ALA C C 1
ATOM 2844 O O . ALA B 1 169 ? -42.898 21.134 35.843 1.00 18.28 164 ALA C O 1
ATOM 2846 N N . PHE B 1 170 ? -43.940 19.706 37.232 1.00 16.91 165 PHE C N 1
ATOM 2847 C CA . PHE B 1 170 ? -45.246 19.934 36.598 1.00 16.60 165 PHE C CA 1
ATOM 2848 C C . PHE B 1 170 ? -46.384 19.838 37.599 1.00 18.75 165 PHE C C 1
ATOM 2849 O O . PHE B 1 170 ? -46.263 19.342 38.723 1.00 19.19 165 PHE C O 1
ATOM 2857 N N . ARG B 1 171 ? -47.530 20.264 37.081 1.00 18.64 166 ARG C N 1
ATOM 2858 C CA . ARG B 1 171 ? -48.821 20.288 37.794 1.00 20.96 166 ARG C CA 1
ATOM 2859 C C . ARG B 1 171 ? -49.837 19.601 36.884 1.00 20.39 166 ARG C C 1
ATOM 2860 O O . ARG B 1 171 ? -49.902 19.913 35.671 1.00 23.16 166 ARG C O 1
ATOM 2868 N N . LEU B 1 172 ? -50.584 18.665 37.459 1.00 20.95 167 LEU C N 1
ATOM 2869 C CA . LEU B 1 172 ? -51.616 17.912 36.712 1.00 22.71 167 LEU C CA 1
ATOM 2870 C C . LEU B 1 172 ? -52.941 18.108 37.448 1.00 22.47 167 LEU C C 1
ATOM 2871 O O . LEU B 1 172 ? -53.141 17.552 38.516 1.00 20.27 167 LEU C O 1
ATOM 2876 N N . ARG B 1 173 ? -53.814 18.914 36.858 1.00 26.69 168 ARG C N 1
ATOM 2877 C CA . ARG B 1 173 ? -55.181 19.216 37.335 1.00 27.57 168 ARG C CA 1
ATOM 2878 C C . ARG B 1 173 ? -56.048 18.020 36.939 1.00 19.95 168 ARG C C 1
ATOM 2879 O O . ARG B 1 173 ? -56.136 17.754 35.780 1.00 23.22 168 ARG C O 1
ATOM 2887 N N . VAL B 1 174 ? -56.545 17.280 37.913 1.00 22.29 169 VAL C N 1
ATOM 2888 C CA . VAL B 1 174 ? -57.235 15.985 37.672 1.00 21.17 169 VAL C CA 1
ATOM 2889 C C . VAL B 1 174 ? -58.663 16.295 37.218 1.00 19.23 169 VAL C C 1
ATOM 2890 O O . VAL B 1 174 ? -59.429 16.754 38.042 1.00 20.29 169 VAL C O 1
ATOM 2894 N N . ALA B 1 175 ? -58.921 16.111 35.930 1.00 21.73 170 ALA C N 1
ATOM 2895 C CA . ALA B 1 175 ? -60.272 16.250 35.327 1.00 21.83 170 ALA C CA 1
ATOM 2896 C C . ALA B 1 175 ? -61.078 14.951 35.461 1.00 24.36 170 ALA C C 1
ATOM 2897 O O . ALA B 1 175 ? -62.324 15.017 35.573 1.00 25.01 170 ALA C O 1
ATOM 2899 N N . GLU B 1 176 ? -60.413 13.804 35.304 1.00 23.35 171 GLU C N 1
ATOM 2900 C CA . GLU B 1 176 ? -61.036 12.454 35.262 1.00 24.92 171 GLU C CA 1
ATOM 2901 C C . GLU B 1 176 ? -60.190 11.526 36.134 1.00 21.32 171 GLU C C 1
ATOM 2902 O O . GLU B 1 176 ? -58.955 11.582 36.043 1.00 19.57 171 GLU C O 1
ATOM 2908 N N . ALA B 1 177 ? -60.793 10.665 36.920 1.00 21.34 172 ALA C N 1
ATOM 2909 C CA . ALA B 1 177 ? -60.032 9.636 37.681 1.00 22.18 172 ALA C CA 1
ATOM 2910 C C . ALA B 1 177 ? -60.830 8.354 37.686 1.00 24.46 172 ALA C C 1
ATOM 2911 O O . ALA B 1 177 ? -62.057 8.383 37.979 1.00 25.16 172 ALA C O 1
ATOM 2913 N N . ASP B 1 178 ? -60.158 7.262 37.345 1.00 23.82 173 ASP C N 1
ATOM 2914 C CA . ASP B 1 178 ? -60.765 5.922 37.217 1.00 24.31 173 ASP C CA 1
ATOM 2915 C C . ASP B 1 178 ? -59.901 4.962 38.043 1.00 22.77 173 ASP C C 1
ATOM 2916 O O . ASP B 1 178 ? -58.664 5.141 38.075 1.00 22.04 173 ASP C O 1
ATOM 2921 N N . GLY B 1 179 ? -60.537 4.024 38.722 1.00 21.69 174 GLY C N 1
ATOM 2922 C CA . GLY B 1 179 ? -59.837 3.012 39.536 1.00 22.32 174 GLY C CA 1
ATOM 2923 C C . GLY B 1 179 ? -60.309 1.596 39.239 1.00 21.08 174 GLY C C 1
ATOM 2924 O O . GLY B 1 179 ? -61.516 1.335 39.301 1.00 18.92 174 GLY C O 1
ATOM 2925 N N . MET B 1 180 ? -59.393 0.764 38.813 1.00 19.09 175 MET C N 1
ATOM 2926 C CA . MET B 1 180 ? -59.566 -0.682 38.585 1.00 19.07 175 MET C CA 1
ATOM 2927 C C . MET B 1 180 ? -59.182 -1.384 39.881 1.00 17.98 175 MET C C 1
ATOM 2928 O O . MET B 1 180 ? -57.954 -1.392 40.250 1.00 20.43 175 MET C O 1
ATOM 2933 N N . PHE B 1 181 ? -60.150 -1.996 40.561 1.00 18.23 176 PHE C N 1
ATOM 2934 C CA . PHE B 1 181 ? -59.826 -2.843 41.727 1.00 19.25 176 PHE C CA 1
ATOM 2935 C C . PHE B 1 181 ? -60.271 -4.276 41.392 1.00 20.11 176 PHE C C 1
ATOM 2936 O O . PHE B 1 181 ? -61.403 -4.708 41.761 1.00 18.39 176 PHE C O 1
ATOM 2944 N N . LYS B 1 182 ? -59.422 -4.958 40.617 1.00 20.26 177 LYS C N 1
ATOM 2945 C CA . LYS B 1 182 ? -59.791 -6.268 40.051 1.00 20.14 177 LYS C CA 1
ATOM 2946 C C . LYS B 1 182 ? -59.398 -7.305 41.086 1.00 19.21 177 LYS C C 1
ATOM 2947 O O . LYS B 1 182 ? -58.163 -7.662 41.214 1.00 17.00 177 LYS C O 1
ATOM 2953 N N . LEU B 1 183 ? -60.366 -7.723 41.890 1.00 16.92 178 LEU C N 1
ATOM 2954 C CA . LEU B 1 183 ? -60.083 -8.448 43.150 1.00 18.44 178 LEU C CA 1
ATOM 2955 C C . LEU B 1 183 ? -61.060 -9.619 43.318 1.00 19.20 178 LEU C C 1
ATOM 2956 O O . LEU B 1 183 ? -61.489 -9.865 44.463 1.00 19.52 178 LEU C O 1
ATOM 2961 N N . SER B 1 184 ? -61.350 -10.338 42.239 1.00 19.05 179 SER C N 1
ATOM 2962 C CA . SER B 1 184 ? -62.174 -11.580 42.274 1.00 19.65 179 SER C CA 1
ATOM 2963 C C . SER B 1 184 ? -63.628 -11.296 42.657 1.00 21.10 179 SER C C 1
ATOM 2964 O O . SER B 1 184 ? -64.340 -12.266 42.963 1.00 22.89 179 SER C O 1
ATOM 2967 N N . GLN B 1 185 ? -64.085 -10.059 42.534 1.00 20.33 180 GLN C N 1
ATOM 2968 C CA . GLN B 1 185 ? -65.507 -9.712 42.816 1.00 22.59 180 GLN C CA 1
ATOM 2969 C C . GLN B 1 185 ? -66.465 -10.460 41.871 1.00 26.13 180 GLN C C 1
ATOM 2970 O O . GLN B 1 185 ? -67.630 -10.621 42.297 1.00 25.42 180 GLN C O 1
ATOM 2976 N N . GLU B 1 186 ? -66.029 -10.872 40.671 1.00 25.39 181 GLU C N 1
ATOM 2977 C CA . GLU B 1 186 ? -66.821 -11.644 39.667 1.00 29.39 181 GLU C CA 1
ATOM 2978 C C . GLU B 1 186 ? -67.111 -13.063 40.179 1.00 30.28 181 GLU C C 1
ATOM 2979 O O . GLU B 1 186 ? -68.108 -13.634 39.733 1.00 33.20 181 GLU C O 1
ATOM 2985 N N . GLN B 1 187 ? -66.303 -13.605 41.080 1.00 25.35 182 GLN C N 1
ATOM 2986 C CA . GLN B 1 187 ? -66.486 -14.989 41.582 1.00 25.72 182 GLN C CA 1
ATOM 2987 C C . GLN B 1 187 ? -67.577 -15.015 42.665 1.00 24.22 182 GLN C C 1
ATOM 2988 O O . GLN B 1 187 ? -67.916 -13.974 43.280 1.00 26.16 182 GLN C O 1
ATOM 2994 N N . GLN B 1 188 ? -68.115 -16.201 42.890 1.00 26.13 183 GLN C N 1
ATOM 2995 C CA . GLN B 1 188 ? -69.051 -16.480 44.002 1.00 28.68 183 GLN C CA 1
ATOM 2996 C C . GLN B 1 188 ? -68.332 -16.293 45.341 1.00 27.29 183 GLN C C 1
ATOM 2997 O O . GLN B 1 188 ? -67.110 -16.515 45.453 1.00 24.75 183 GLN C O 1
ATOM 3003 N N . PRO B 1 189 ? -69.055 -15.917 46.416 1.00 32.77 184 PRO C N 1
ATOM 3004 C CA . PRO B 1 189 ? -68.434 -15.614 47.723 1.00 34.02 184 PRO C CA 1
ATOM 3005 C C . PRO B 1 189 ? -67.458 -16.645 48.309 1.00 33.51 184 PRO C C 1
ATOM 3006 O O . PRO B 1 189 ? -66.410 -16.245 48.784 1.00 33.46 184 PRO C O 1
ATOM 3010 N N . ALA B 1 190 ? -67.785 -17.934 48.284 1.00 30.47 185 ALA C N 1
ATOM 3011 C CA . ALA B 1 190 ? -66.895 -18.993 48.802 1.00 31.71 185 ALA C CA 1
ATOM 3012 C C . ALA B 1 190 ? -65.598 -19.033 47.992 1.00 29.57 185 ALA C C 1
ATOM 3013 O O . ALA B 1 190 ? -64.569 -19.431 48.546 1.00 33.56 185 ALA C O 1
ATOM 3015 N N . ILE B 1 191 ? -65.668 -18.758 46.687 1.00 27.83 186 ILE C N 1
ATOM 3016 C CA . ILE B 1 191 ? -64.468 -18.769 45.816 1.00 28.87 186 ILE C CA 1
ATOM 3017 C C . ILE B 1 191 ? -63.611 -17.536 46.155 1.00 25.32 186 ILE C C 1
ATOM 3018 O O . ILE B 1 191 ? -62.376 -17.685 46.250 1.00 24.40 186 ILE C O 1
ATOM 3023 N N . ARG B 1 192 ? -64.225 -16.365 46.305 1.00 26.50 187 ARG C N 1
ATOM 3024 C CA . ARG B 1 192 ? -63.503 -15.137 46.753 1.00 26.39 187 ARG C CA 1
ATOM 3025 C C . ARG B 1 192 ? -62.767 -15.429 48.065 1.00 26.07 187 ARG C C 1
ATOM 3026 O O . ARG B 1 192 ? -61.557 -15.079 48.206 1.00 22.62 187 ARG C O 1
ATOM 3034 N N . ARG B 1 193 ? -63.411 -16.147 48.984 1.00 26.05 188 ARG C N 1
ATOM 3035 C CA . ARG B 1 193 ? -62.779 -16.527 50.283 1.00 28.35 188 ARG C CA 1
ATOM 3036 C C . ARG B 1 193 ? -61.591 -17.450 50.040 1.00 26.20 188 ARG C C 1
ATOM 3037 O O . ARG B 1 193 ? -60.569 -17.234 50.699 1.00 22.50 188 ARG C O 1
ATOM 3045 N N . ARG B 1 194 ? -61.690 -18.392 49.091 1.00 22.11 189 ARG C N 1
ATOM 3046 C CA . ARG B 1 194 ? -60.564 -19.316 48.831 1.00 22.54 189 ARG C CA 1
ATOM 3047 C C . ARG B 1 194 ? -59.379 -18.533 48.256 1.00 22.16 189 ARG C C 1
ATOM 3048 O O . ARG B 1 194 ? -58.240 -18.851 48.627 1.00 22.76 189 ARG C O 1
ATOM 3056 N N . VAL B 1 195 ? -59.662 -17.570 47.373 1.00 22.98 190 VAL C N 1
ATOM 3057 C CA . VAL B 1 195 ? -58.602 -16.720 46.758 1.00 22.45 190 VAL C CA 1
ATOM 3058 C C . VAL B 1 195 ? -57.928 -15.916 47.864 1.00 21.89 190 VAL C C 1
ATOM 3059 O O . VAL B 1 195 ? -56.675 -15.943 47.951 1.00 20.69 190 VAL C O 1
ATOM 3063 N N . ARG B 1 196 ? -58.729 -15.233 48.677 1.00 23.09 191 ARG C N 1
ATOM 3064 C CA . ARG B 1 196 ? -58.225 -14.381 49.788 1.00 26.02 191 ARG C CA 1
ATOM 3065 C C . ARG B 1 196 ? -57.340 -15.245 50.687 1.00 27.74 191 ARG C C 1
ATOM 3066 O O . ARG B 1 196 ? -56.230 -14.785 51.035 1.00 26.23 191 ARG C O 1
ATOM 3074 N N . HIS B 1 197 ? -57.793 -16.453 51.053 1.00 26.17 192 HIS C N 1
ATOM 3075 C CA . HIS B 1 197 ? -57.053 -17.319 52.003 1.00 27.34 192 HIS C CA 1
ATOM 3076 C C . HIS B 1 197 ? -55.708 -17.682 51.375 1.00 27.78 192 HIS C C 1
ATOM 3077 O O . HIS B 1 197 ? -54.651 -17.635 52.067 1.00 28.94 192 HIS C O 1
ATOM 3084 N N . SER B 1 198 ? -55.747 -18.034 50.095 1.00 25.68 193 SER C N 1
ATOM 3085 C CA . SER B 1 198 ? -54.558 -18.474 49.337 1.00 26.48 193 SER C CA 1
ATOM 3086 C C . SER B 1 198 ? -53.500 -17.352 49.285 1.00 23.20 193 SER C C 1
ATOM 3087 O O . SER B 1 198 ? -52.324 -17.634 49.441 1.00 29.37 193 SER C O 1
ATOM 3090 N N . PHE B 1 199 ? -53.910 -16.113 49.119 1.00 22.63 194 PHE C N 1
ATOM 3091 C CA . PHE B 1 199 ? -52.984 -14.962 48.999 1.00 21.44 194 PHE C CA 1
ATOM 3092 C C . PHE B 1 199 ? -52.433 -14.551 50.379 1.00 23.86 194 PHE C C 1
ATOM 3093 O O . PHE B 1 199 ? -51.407 -13.863 50.424 1.00 23.20 194 PHE C O 1
ATOM 3101 N N . GLY B 1 200 ? -53.149 -14.890 51.451 1.00 24.70 195 GLY C N 1
ATOM 3102 C CA . GLY B 1 200 ? -52.707 -14.658 52.845 1.00 28.42 195 GLY C CA 1
ATOM 3103 C C . GLY B 1 200 ? -51.379 -15.317 53.186 1.00 33.26 195 GLY C C 1
ATOM 3104 O O . GLY B 1 200 ? -50.701 -14.822 54.096 1.00 38.15 195 GLY C O 1
ATOM 3105 N N . GLY B 1 201 ? -51.022 -16.408 52.513 1.00 38.61 196 GLY C N 1
ATOM 3106 C CA . GLY B 1 201 ? -49.953 -17.311 52.969 1.00 42.15 196 GLY C CA 1
ATOM 3107 C C . GLY B 1 201 ? -48.594 -16.974 52.380 1.00 44.24 196 GLY C C 1
ATOM 3108 O O . GLY B 1 201 ? -47.678 -17.814 52.536 1.00 44.89 196 GLY C O 1
ATOM 3109 N N . ALA B 1 202 ? -48.435 -15.821 51.724 1.00 39.44 197 ALA C N 1
ATOM 3110 C CA . ALA B 1 202 ? -47.157 -15.461 51.063 1.00 40.14 197 ALA C CA 1
ATOM 3111 C C . ALA B 1 202 ? -47.009 -13.951 50.951 1.00 34.66 197 ALA C C 1
ATOM 3112 O O . ALA B 1 202 ? -47.988 -13.279 50.665 1.00 37.52 197 ALA C O 1
ATOM 3114 N N . GLU B 1 203 ? -45.802 -13.419 51.128 1.00 34.06 198 GLU C N 1
ATOM 3115 C CA . GLU B 1 203 ? -45.547 -11.965 51.068 1.00 30.60 198 GLU C CA 1
ATOM 3116 C C . GLU B 1 203 ? -45.969 -11.325 49.731 1.00 35.64 198 GLU C C 1
ATOM 3117 O O . GLU B 1 203 ? -46.395 -10.152 49.747 1.00 35.02 198 GLU C O 1
ATOM 3123 N N . ALA B 1 204 ? -45.744 -12.013 48.604 1.00 31.62 199 ALA C N 1
ATOM 3124 C CA . ALA B 1 204 ? -45.934 -11.496 47.229 1.00 30.89 199 ALA C CA 1
ATOM 3125 C C . ALA B 1 204 ? -47.404 -11.105 47.039 1.00 26.97 199 ALA C C 1
ATOM 3126 O O . ALA B 1 204 ? -47.709 -10.306 46.138 1.00 27.33 199 ALA C O 1
ATOM 3128 N N . THR B 1 205 ? -48.280 -11.734 47.811 1.00 25.48 200 THR C N 1
ATOM 3129 C CA . THR B 1 205 ? -49.763 -11.690 47.590 1.00 23.96 200 THR C CA 1
ATOM 3130 C C . THR B 1 205 ? -50.529 -11.146 48.800 1.00 24.65 200 THR C C 1
ATOM 3131 O O . THR B 1 205 ? -51.781 -10.969 48.688 1.00 22.76 200 THR C O 1
ATOM 3135 N N . ARG B 1 206 ? -49.867 -10.857 49.931 1.00 23.98 201 ARG C N 1
ATOM 3136 C CA . ARG B 1 206 ? -50.600 -10.429 51.153 1.00 25.78 201 ARG C CA 1
ATOM 3137 C C . ARG B 1 206 ? -51.306 -9.076 50.986 1.00 23.55 201 ARG C C 1
ATOM 3138 O O . ARG B 1 206 ? -52.410 -8.888 51.583 1.00 24.62 201 ARG C O 1
ATOM 3146 N N . ALA B 1 207 ? -50.736 -8.140 50.221 1.00 22.21 202 ALA C N 1
ATOM 3147 C CA . ALA B 1 207 ? -51.331 -6.807 50.025 1.00 23.88 202 ALA C CA 1
ATOM 3148 C C . ALA B 1 207 ? -52.608 -6.952 49.203 1.00 20.25 202 ALA C C 1
ATOM 3149 O O . ALA B 1 207 ? -53.492 -6.166 49.422 1.00 23.39 202 ALA C O 1
ATOM 3151 N N . VAL B 1 208 ? -52.649 -7.896 48.252 1.00 20.57 203 VAL C N 1
ATOM 3152 C CA . VAL B 1 208 ? -53.900 -8.192 47.499 1.00 20.23 203 VAL C CA 1
ATOM 3153 C C . VAL B 1 208 ? -54.936 -8.749 48.478 1.00 18.98 203 VAL C C 1
ATOM 3154 O O . VAL B 1 208 ? -56.105 -8.281 48.430 1.00 19.58 203 VAL C O 1
ATOM 3158 N N . ALA B 1 209 ? -54.555 -9.750 49.288 1.00 19.06 204 ALA C N 1
ATOM 3159 C CA . ALA B 1 209 ? -55.436 -10.355 50.305 1.00 21.28 204 ALA C CA 1
ATOM 3160 C C . ALA B 1 209 ? -55.986 -9.244 51.222 1.00 22.13 204 ALA C C 1
ATOM 3161 O O . ALA B 1 209 ? -57.175 -9.259 51.561 1.00 24.76 204 ALA C O 1
ATOM 3163 N N . GLY B 1 210 ? -55.126 -8.303 51.601 1.00 22.36 205 GLY C N 1
ATOM 3164 C CA . GLY B 1 210 ? -55.469 -7.130 52.431 1.00 25.38 205 GLY C CA 1
ATOM 3165 C C . GLY B 1 210 ? -56.592 -6.325 51.808 1.00 24.68 205 GLY C C 1
ATOM 3166 O O . GLY B 1 210 ? -57.563 -5.969 52.499 1.00 26.01 205 GLY C O 1
ATOM 3167 N N . LEU B 1 211 ? -56.510 -6.044 50.507 1.00 21.81 206 LEU C N 1
ATOM 3168 C CA . LEU B 1 211 ? -57.585 -5.257 49.865 1.00 19.82 206 LEU C CA 1
ATOM 3169 C C . LEU B 1 211 ? -58.868 -6.095 49.745 1.00 21.28 206 LEU C C 1
ATOM 3170 O O . LEU B 1 211 ? -59.999 -5.531 49.897 1.00 21.36 206 LEU C O 1
ATOM 3175 N N . MET B 1 212 ? -58.737 -7.389 49.395 1.00 22.72 207 MET C N 1
ATOM 3176 C CA . MET B 1 212 ? -59.912 -8.297 49.273 1.00 22.96 207 MET C CA 1
ATOM 3177 C C . MET B 1 212 ? -60.668 -8.330 50.607 1.00 25.64 207 MET C C 1
ATOM 3178 O O . MET B 1 212 ? -61.937 -8.328 50.605 1.00 24.54 207 MET C O 1
ATOM 3183 N N . ASP B 1 213 ? -59.938 -8.294 51.710 1.00 26.81 208 ASP C N 1
ATOM 3184 C CA . ASP B 1 213 ? -60.483 -8.263 53.094 1.00 30.10 208 ASP C CA 1
ATOM 3185 C C . ASP B 1 213 ? -61.307 -6.994 53.332 1.00 32.15 208 ASP C C 1
ATOM 3186 O O . ASP B 1 213 ? -62.278 -7.068 54.103 1.00 33.89 208 ASP C O 1
ATOM 3191 N N . ARG B 1 214 ? -60.963 -5.876 52.697 1.00 29.32 209 ARG C N 1
ATOM 3192 C CA . ARG B 1 214 ? -61.608 -4.564 52.948 1.00 33.90 209 ARG C CA 1
ATOM 3193 C C . ARG B 1 214 ? -62.804 -4.333 52.046 1.00 33.14 209 ARG C C 1
ATOM 3194 O O . ARG B 1 214 ? -63.460 -3.334 52.276 1.00 36.38 209 ARG C O 1
ATOM 3202 N N . LEU B 1 215 ? -63.121 -5.228 51.101 1.00 31.69 210 LEU C N 1
ATOM 3203 C CA . LEU B 1 215 ? -64.323 -5.036 50.266 1.00 36.16 210 LEU C CA 1
ATOM 3204 C C . LEU B 1 215 ? -65.565 -5.283 51.122 1.00 40.30 210 LEU C C 1
ATOM 3205 O O . LEU B 1 215 ? -65.559 -6.142 51.987 1.00 42.79 210 LEU C O 1
ATOM 3210 N N . PRO B 1 216 ? -66.674 -4.538 50.918 1.00 52.18 211 PRO C N 1
ATOM 3211 C CA . PRO B 1 216 ? -67.866 -4.675 51.765 1.00 55.35 211 PRO C CA 1
ATOM 3212 C C . PRO B 1 216 ? -68.300 -6.129 52.026 1.00 56.37 211 PRO C C 1
ATOM 3213 O O . PRO B 1 216 ? -68.559 -6.856 51.079 1.00 56.18 211 PRO C O 1
ATOM 3217 N N . GLY C 1 4 ? -66.386 -12.670 81.319 1.00 61.90 -1 GLY D N 1
ATOM 3218 C CA . GLY C 1 4 ? -65.137 -12.324 80.567 1.00 56.92 -1 GLY D CA 1
ATOM 3219 C C . GLY C 1 4 ? -63.909 -12.297 81.471 1.00 50.77 -1 GLY D C 1
ATOM 3220 O O . GLY C 1 4 ? -63.950 -11.597 82.510 1.00 48.39 -1 GLY D O 1
ATOM 3221 N N . ALA C 1 5 ? -62.839 -13.004 81.078 1.00 39.47 0 ALA D N 1
ATOM 3222 C CA . ALA C 1 5 ? -61.534 -13.025 81.781 1.00 36.90 0 ALA D CA 1
ATOM 3223 C C . ALA C 1 5 ? -60.715 -11.787 81.400 1.00 32.65 0 ALA D C 1
ATOM 3224 O O . ALA C 1 5 ? -59.818 -11.413 82.175 1.00 32.41 0 ALA D O 1
ATOM 3226 N N . MET C 1 6 ? -61.049 -11.128 80.290 1.00 32.33 1 MET D N 1
ATOM 3227 C CA . MET C 1 6 ? -60.477 -9.808 79.923 1.00 30.71 1 MET D CA 1
ATOM 3228 C C . MET C 1 6 ? -61.610 -8.790 79.911 1.00 28.55 1 MET D C 1
ATOM 3229 O O . MET C 1 6 ? -62.659 -9.097 79.338 1.00 29.16 1 MET D O 1
ATOM 3234 N N . PHE C 1 7 ? -61.424 -7.629 80.529 1.00 26.92 2 PHE D N 1
ATOM 3235 C CA . PHE C 1 7 ? -62.453 -6.553 80.529 1.00 27.29 2 PHE D CA 1
ATOM 3236 C C . PHE C 1 7 ? -62.364 -5.775 79.209 1.00 26.33 2 PHE D C 1
ATOM 3237 O O . PHE C 1 7 ? -61.326 -5.160 78.945 1.00 29.58 2 PHE D O 1
ATOM 3245 N N . VAL C 1 8 ? -63.387 -5.902 78.367 1.00 23.84 3 VAL D N 1
ATOM 3246 C CA . VAL C 1 8 ? -63.482 -5.199 77.050 1.00 20.66 3 VAL D CA 1
ATOM 3247 C C . VAL C 1 8 ? -64.853 -4.572 76.958 1.00 24.08 3 VAL D C 1
ATOM 3248 O O . VAL C 1 8 ? -65.823 -5.288 76.733 1.00 25.38 3 VAL D O 1
ATOM 3252 N N . PRO C 1 9 ? -64.933 -3.241 77.061 1.00 25.51 4 PRO D N 1
ATOM 3253 C CA . PRO C 1 9 ? -66.193 -2.537 76.838 1.00 26.77 4 PRO D CA 1
ATOM 3254 C C . PRO C 1 9 ? -66.772 -2.889 75.464 1.00 28.75 4 PRO D C 1
ATOM 3255 O O . PRO C 1 9 ? -66.049 -3.039 74.482 1.00 26.51 4 PRO D O 1
ATOM 3259 N N . GLY C 1 10 ? -68.101 -3.021 75.406 1.00 28.60 5 GLY D N 1
ATOM 3260 C CA . GLY C 1 10 ? -68.845 -3.389 74.183 1.00 29.41 5 GLY D CA 1
ATOM 3261 C C . GLY C 1 10 ? -68.361 -2.666 72.921 1.00 27.86 5 GLY D C 1
ATOM 3262 O O . GLY C 1 10 ? -68.142 -3.315 71.897 1.00 28.88 5 GLY D O 1
ATOM 3263 N N . PRO C 1 11 ? -68.137 -1.330 72.957 1.00 27.77 6 PRO D N 1
ATOM 3264 C CA . PRO C 1 11 ? -67.769 -0.572 71.767 1.00 26.18 6 PRO D CA 1
ATOM 3265 C C . PRO C 1 11 ? -66.385 -0.956 71.219 1.00 23.69 6 PRO D C 1
ATOM 3266 O O . PRO C 1 11 ? -66.105 -0.589 70.105 1.00 23.36 6 PRO D O 1
ATOM 3270 N N . TYR C 1 12 ? -65.564 -1.625 72.027 1.00 21.29 7 TYR D N 1
ATOM 3271 C CA . TYR C 1 12 ? -64.170 -1.972 71.612 1.00 21.59 7 TYR D CA 1
ATOM 3272 C C . TYR C 1 12 ? -64.038 -3.444 71.247 1.00 23.14 7 TYR D C 1
ATOM 3273 O O . TYR C 1 12 ? -62.897 -3.973 71.082 1.00 19.66 7 TYR D O 1
ATOM 3282 N N . HIS C 1 13 ? -65.157 -4.137 71.083 1.00 21.98 8 HIS D N 1
ATOM 3283 C CA . HIS C 1 13 ? -65.169 -5.504 70.512 1.00 24.45 8 HIS D CA 1
ATOM 3284 C C . HIS C 1 13 ? -64.819 -5.467 69.017 1.00 24.66 8 HIS D C 1
ATOM 3285 O O . HIS C 1 13 ? -65.277 -4.543 68.281 1.00 23.88 8 HIS D O 1
ATOM 3292 N N . ALA C 1 14 ? -64.085 -6.484 68.529 1.00 26.93 9 ALA D N 1
ATOM 3293 C CA . ALA C 1 14 ? -63.764 -6.590 67.082 1.00 28.57 9 ALA D CA 1
ATOM 3294 C C . ALA C 1 14 ? -65.063 -6.744 66.305 1.00 28.30 9 ALA D C 1
ATOM 3295 O O . ALA C 1 14 ? -65.983 -7.375 66.791 1.00 25.30 9 ALA D O 1
ATOM 3297 N N . PRO C 1 15 ? -65.184 -6.191 65.086 1.00 29.62 10 PRO D N 1
ATOM 3298 C CA . PRO C 1 15 ? -66.379 -6.437 64.284 1.00 32.02 10 PRO D CA 1
ATOM 3299 C C . PRO C 1 15 ? -66.532 -7.916 63.882 1.00 32.78 10 PRO D C 1
ATOM 3300 O O . PRO C 1 15 ? -67.626 -8.298 63.541 1.00 32.31 10 PRO D O 1
ATOM 3304 N N . GLU C 1 16 ? -65.446 -8.693 63.846 1.00 30.33 11 GLU D N 1
ATOM 3305 C CA . GLU C 1 16 ? -65.468 -10.128 63.443 1.00 30.13 11 GLU D CA 1
ATOM 3306 C C . GLU C 1 16 ? -64.405 -10.879 64.238 1.00 28.85 11 GLU D C 1
ATOM 3307 O O . GLU C 1 16 ? -63.362 -10.278 64.503 1.00 25.51 11 GLU D O 1
ATOM 3313 N N . ASP C 1 17 ? -64.612 -12.171 64.483 1.00 26.93 12 ASP D N 1
ATOM 3314 C CA . ASP C 1 17 ? -63.647 -13.045 65.202 1.00 27.87 12 ASP D CA 1
ATOM 3315 C C . ASP C 1 17 ? -62.284 -13.048 64.489 1.00 27.91 12 ASP D C 1
ATOM 3316 O O . ASP C 1 17 ? -61.236 -13.178 65.172 1.00 23.77 12 ASP D O 1
ATOM 3321 N N . ARG C 1 18 ? -62.276 -12.956 63.159 1.00 24.97 13 ARG D N 1
ATOM 3322 C CA . ARG C 1 18 ? -61.011 -13.084 62.370 1.00 25.60 13 ARG D CA 1
ATOM 3323 C C . ARG C 1 18 ? -60.025 -11.960 62.756 1.00 24.09 13 ARG D C 1
ATOM 3324 O O . ARG C 1 18 ? -58.800 -12.190 62.618 1.00 22.85 13 ARG D O 1
ATOM 3332 N N . TRP C 1 19 ? -60.500 -10.818 63.279 1.00 21.70 14 TRP D N 1
ATOM 3333 C CA . TRP C 1 19 ? -59.612 -9.688 63.668 1.00 22.20 14 TRP D CA 1
ATOM 3334 C C . TRP C 1 19 ? -58.646 -10.167 64.753 1.00 20.22 14 TRP D C 1
ATOM 3335 O O . TRP C 1 19 ? -57.477 -9.744 64.762 1.00 19.70 14 TRP D O 1
ATOM 3346 N N . LEU C 1 20 ? -59.115 -11.014 65.661 1.00 21.68 15 LEU D N 1
ATOM 3347 C CA . LEU C 1 20 ? -58.288 -11.526 66.775 1.00 20.62 15 LEU D CA 1
ATOM 3348 C C . LEU C 1 20 ? -57.220 -12.444 66.197 1.00 20.51 15 LEU D C 1
ATOM 3349 O O . LEU C 1 20 ? -56.076 -12.339 66.613 1.00 18.15 15 LEU D O 1
ATOM 3354 N N . VAL C 1 21 ? -57.560 -13.288 65.219 1.00 18.28 16 VAL D N 1
ATOM 3355 C CA . VAL C 1 21 ? -56.557 -14.187 64.561 1.00 21.10 16 VAL D CA 1
ATOM 3356 C C . VAL C 1 21 ? -55.514 -13.332 63.825 1.00 20.48 16 VAL D C 1
ATOM 3357 O O . VAL C 1 21 ? -54.301 -13.623 63.961 1.00 19.96 16 VAL D O 1
ATOM 3361 N N . ASP C 1 22 ? -55.968 -12.310 63.094 1.00 20.02 17 ASP D N 1
ATOM 3362 C CA . ASP C 1 22 ? -55.089 -11.367 62.356 1.00 22.12 17 ASP D CA 1
ATOM 3363 C C . ASP C 1 22 ? -54.106 -10.741 63.332 1.00 20.64 17 ASP D C 1
ATOM 3364 O O . ASP C 1 22 ? -52.901 -10.622 62.971 1.00 19.07 17 ASP D O 1
ATOM 3369 N N . LEU C 1 23 ? -54.558 -10.350 64.524 1.00 20.30 18 LEU D N 1
ATOM 3370 C CA . LEU C 1 23 ? -53.630 -9.659 65.457 1.00 20.86 18 LEU D CA 1
ATOM 3371 C C . LEU C 1 23 ? -52.600 -10.668 65.923 1.00 19.08 18 LEU D C 1
ATOM 3372 O O . LEU C 1 23 ? -51.375 -10.276 65.935 1.00 19.19 18 LEU D O 1
ATOM 3377 N N . VAL C 1 24 ? -53.015 -11.914 66.254 1.00 19.12 19 VAL D N 1
ATOM 3378 C CA . VAL C 1 24 ? -52.045 -12.958 66.703 1.00 19.92 19 VAL D CA 1
ATOM 3379 C C . VAL C 1 24 ? -50.997 -13.176 65.601 1.00 19.08 19 VAL D C 1
ATOM 3380 O O . VAL C 1 24 ? -49.786 -13.221 65.893 1.00 18.80 19 VAL D O 1
ATOM 3384 N N . ARG C 1 25 ? -51.407 -13.315 64.361 1.00 20.45 20 ARG D N 1
ATOM 3385 C CA . ARG C 1 25 ? -50.460 -13.539 63.242 1.00 21.55 20 ARG D CA 1
ATOM 3386 C C . ARG C 1 25 ? -49.561 -12.327 63.042 1.00 22.46 20 ARG D C 1
ATOM 3387 O O . ARG C 1 25 ? -48.360 -12.561 62.747 1.00 20.70 20 ARG D O 1
ATOM 3395 N N . GLY C 1 26 ? -50.071 -11.086 63.217 1.00 18.94 21 GLY D N 1
ATOM 3396 C CA . GLY C 1 26 ? -49.302 -9.871 62.940 1.00 19.54 21 GLY D CA 1
ATOM 3397 C C . GLY C 1 26 ? -48.293 -9.554 64.019 1.00 17.82 21 GLY D C 1
ATOM 3398 O O . GLY C 1 26 ? -47.482 -8.690 63.767 1.00 19.35 21 GLY D O 1
ATOM 3399 N N . HIS C 1 27 ? -48.467 -10.117 65.230 1.00 17.22 22 HIS D N 1
ATOM 3400 C CA . HIS C 1 27 ? -47.760 -9.694 66.460 1.00 18.06 22 HIS D CA 1
ATOM 3401 C C . HIS C 1 27 ? -47.440 -10.904 67.326 1.00 19.35 22 HIS D C 1
ATOM 3402 O O . HIS C 1 27 ? -47.873 -11.032 68.485 1.00 19.10 22 HIS D O 1
ATOM 3409 N N . PRO C 1 28 ? -46.626 -11.839 66.794 1.00 17.99 23 PRO D N 1
ATOM 3410 C CA . PRO C 1 28 ? -46.427 -13.122 67.457 1.00 17.89 23 PRO D CA 1
ATOM 3411 C C . PRO C 1 28 ? -45.598 -13.117 68.743 1.00 16.85 23 PRO D C 1
ATOM 3412 O O . PRO C 1 28 ? -45.599 -14.141 69.398 1.00 16.70 23 PRO D O 1
ATOM 3416 N N . LEU C 1 29 ? -44.853 -12.046 69.022 1.00 16.81 24 LEU D N 1
ATOM 3417 C CA . LEU C 1 29 ? -44.054 -12.025 70.259 1.00 17.67 24 LEU D CA 1
ATOM 3418 C C . LEU C 1 29 ? -45.038 -11.635 71.359 1.00 17.70 24 LEU D C 1
ATOM 3419 O O . LEU C 1 29 ? -45.209 -10.417 71.573 1.00 17.24 24 LEU D O 1
ATOM 3424 N N . ALA C 1 30 ? -45.581 -12.663 72.018 1.00 18.18 25 ALA D N 1
ATOM 3425 C CA . ALA C 1 30 ? -46.626 -12.560 73.047 1.00 18.81 25 ALA D CA 1
ATOM 3426 C C . ALA C 1 30 ? -45.963 -12.403 74.422 1.00 19.53 25 ALA D C 1
ATOM 3427 O O . ALA C 1 30 ? -44.847 -12.852 74.594 1.00 20.18 25 ALA D O 1
ATOM 3429 N N . GLN C 1 31 ? -46.672 -11.773 75.355 1.00 17.77 26 GLN D N 1
ATOM 3430 C CA . GLN C 1 31 ? -46.345 -11.869 76.793 1.00 17.38 26 GLN D CA 1
ATOM 3431 C C . GLN C 1 31 ? -47.111 -13.037 77.393 1.00 18.64 26 GLN D C 1
ATOM 3432 O O . GLN C 1 31 ? -48.370 -12.965 77.482 1.00 18.96 26 GLN D O 1
ATOM 3438 N N . LEU C 1 32 ? -46.379 -14.073 77.769 1.00 17.43 27 LEU D N 1
ATOM 3439 C CA . LEU C 1 32 ? -46.982 -15.276 78.406 1.00 17.39 27 LEU D CA 1
ATOM 3440 C C . LEU C 1 32 ? -46.957 -15.029 79.913 1.00 17.68 27 LEU D C 1
ATOM 3441 O O . LEU C 1 32 ? -45.876 -14.778 80.452 1.00 16.14 27 LEU D O 1
ATOM 3446 N N . ALA C 1 33 ? -48.120 -15.040 80.560 1.00 15.95 28 ALA D N 1
ATOM 3447 C CA . ALA C 1 33 ? -48.188 -14.831 82.032 1.00 15.69 28 ALA D CA 1
ATOM 3448 C C . ALA C 1 33 ? -48.787 -16.066 82.718 1.00 16.12 28 ALA D C 1
ATOM 3449 O O . ALA C 1 33 ? -49.805 -16.616 82.283 1.00 18.60 28 ALA D O 1
ATOM 3451 N N . SER C 1 34 ? -48.224 -16.400 83.863 1.00 18.37 29 SER D N 1
ATOM 3452 C CA . SER C 1 34 ? -48.778 -17.439 84.749 1.00 20.22 29 SER D CA 1
ATOM 3453 C C . SER C 1 34 ? -48.641 -16.973 86.190 1.00 21.15 29 SER D C 1
ATOM 3454 O O . SER C 1 34 ? -47.788 -16.111 86.462 1.00 21.03 29 SER D O 1
ATOM 3457 N N . ASN C 1 35 ? -49.464 -17.530 87.073 1.00 21.13 30 ASN D N 1
ATOM 3458 C CA . ASN C 1 35 ? -49.477 -17.107 88.497 1.00 24.39 30 ASN D CA 1
ATOM 3459 C C . ASN C 1 35 ? -48.122 -17.301 89.167 1.00 25.08 30 ASN D C 1
ATOM 3460 O O . ASN C 1 35 ? -47.425 -18.288 88.911 1.00 24.43 30 ASN D O 1
ATOM 3465 N N . GLY C 1 36 ? -47.756 -16.347 90.025 1.00 25.94 31 GLY D N 1
ATOM 3466 C CA . GLY C 1 36 ? -46.558 -16.424 90.862 1.00 26.70 31 GLY D CA 1
ATOM 3467 C C . GLY C 1 36 ? -46.913 -17.249 92.081 1.00 29.09 31 GLY D C 1
ATOM 3468 O O . GLY C 1 36 ? -48.086 -17.241 92.443 1.00 32.94 31 GLY D O 1
ATOM 3469 N N . ALA C 1 37 ? -45.981 -18.041 92.582 1.00 32.32 32 ALA D N 1
ATOM 3470 C CA . ALA C 1 37 ? -46.195 -18.948 93.735 1.00 34.39 32 ALA D CA 1
ATOM 3471 C C . ALA C 1 37 ? -46.198 -18.108 95.008 1.00 36.93 32 ALA D C 1
ATOM 3472 O O . ALA C 1 37 ? -45.394 -17.177 95.064 1.00 34.12 32 ALA D O 1
ATOM 3474 N N . GLY C 1 38 ? -47.043 -18.453 95.985 1.00 41.94 33 GLY D N 1
ATOM 3475 C CA . GLY C 1 38 ? -47.101 -17.812 97.315 1.00 47.18 33 GLY D CA 1
ATOM 3476 C C . GLY C 1 38 ? -47.566 -16.367 97.218 1.00 47.52 33 GLY D C 1
ATOM 3477 O O . GLY C 1 38 ? -46.919 -15.510 97.829 1.00 48.97 33 GLY D O 1
ATOM 3478 N N . GLY C 1 39 ? -48.617 -16.105 96.431 1.00 44.98 34 GLY D N 1
ATOM 3479 C CA . GLY C 1 39 ? -49.140 -14.752 96.144 1.00 43.95 34 GLY D CA 1
ATOM 3480 C C . GLY C 1 39 ? -48.083 -13.790 95.596 1.00 40.09 34 GLY D C 1
ATOM 3481 O O . GLY C 1 39 ? -48.316 -12.564 95.677 1.00 42.86 34 GLY D O 1
ATOM 3482 N N . ALA C 1 40 ? -46.959 -14.276 95.068 1.00 34.17 35 ALA D N 1
ATOM 3483 C CA . ALA C 1 40 ? -45.979 -13.422 94.349 1.00 34.62 35 ALA D CA 1
ATOM 3484 C C . ALA C 1 40 ? -46.619 -12.959 93.031 1.00 30.68 35 ALA D C 1
ATOM 3485 O O . ALA C 1 40 ? -47.704 -13.445 92.658 1.00 32.57 35 ALA D O 1
ATOM 3487 N N . ALA C 1 41 ? -46.048 -11.921 92.430 1.00 30.29 36 ALA D N 1
ATOM 3488 C CA . ALA C 1 41 ? -46.491 -11.372 91.130 1.00 28.03 36 ALA D CA 1
ATOM 3489 C C . ALA C 1 41 ? -46.358 -12.470 90.080 1.00 23.63 36 ALA D C 1
ATOM 3490 O O . ALA C 1 41 ? -45.429 -13.287 90.131 1.00 22.39 36 ALA D O 1
ATOM 3492 N N . PRO C 1 42 ? -47.207 -12.452 89.042 1.00 22.26 37 PRO D N 1
ATOM 3493 C CA . PRO C 1 42 ? -47.015 -13.359 87.915 1.00 20.55 37 PRO D CA 1
ATOM 3494 C C . PRO C 1 42 ? -45.627 -13.346 87.274 1.00 20.28 37 PRO D C 1
ATOM 3495 O O . PRO C 1 42 ? -45.011 -12.282 87.247 1.00 20.62 37 PRO D O 1
ATOM 3499 N N . HIS C 1 43 ? -45.260 -14.508 86.724 1.00 19.39 38 HIS D N 1
ATOM 3500 C CA . HIS C 1 43 ? -44.161 -14.678 85.748 1.00 20.48 38 HIS D CA 1
ATOM 3501 C C . HIS C 1 43 ? -44.666 -14.144 84.407 1.00 17.87 38 HIS D C 1
ATOM 3502 O O . HIS C 1 43 ? -45.818 -14.414 84.042 1.00 19.27 38 HIS D O 1
ATOM 3509 N N . ILE C 1 44 ? -43.818 -13.418 83.716 1.00 19.15 39 ILE D N 1
ATOM 3510 C CA . ILE C 1 44 ? -44.077 -12.831 82.370 1.00 16.59 39 ILE D CA 1
ATOM 3511 C C . ILE C 1 44 ? -42.857 -13.148 81.508 1.00 17.68 39 ILE D C 1
ATOM 3512 O O . ILE C 1 44 ? -41.755 -12.723 81.874 1.00 19.23 39 ILE D O 1
ATOM 3517 N N . THR C 1 45 ? -43.050 -13.840 80.406 1.00 16.68 40 THR D N 1
ATOM 3518 C CA . THR C 1 45 ? -41.975 -14.037 79.407 1.00 17.76 40 THR D CA 1
ATOM 3519 C C . THR C 1 45 ? -42.483 -13.673 78.020 1.00 16.93 40 THR D C 1
ATOM 3520 O O . THR C 1 45 ? -43.657 -14.007 77.674 1.00 15.48 40 THR D O 1
ATOM 3524 N N . HIS C 1 46 ? -41.664 -12.944 77.279 1.00 18.59 41 HIS D N 1
ATOM 3525 C CA . HIS C 1 46 ? -41.885 -12.641 75.848 1.00 18.76 41 HIS D CA 1
ATOM 3526 C C . HIS C 1 46 ? -41.508 -13.865 75.013 1.00 18.68 41 HIS D C 1
ATOM 3527 O O . HIS C 1 46 ? -40.335 -14.232 75.006 1.00 15.87 41 HIS D O 1
ATOM 3534 N N . VAL C 1 47 ? -42.502 -14.470 74.367 1.00 15.90 42 VAL D N 1
ATOM 3535 C CA . VAL C 1 47 ? -42.351 -15.747 73.633 1.00 17.39 42 VAL D CA 1
ATOM 3536 C C . VAL C 1 47 ? -43.012 -15.641 72.270 1.00 17.86 42 VAL D C 1
ATOM 3537 O O . VAL C 1 47 ? -44.102 -15.057 72.134 1.00 17.14 42 VAL D O 1
ATOM 3541 N N . PRO C 1 48 ? -42.422 -16.258 71.234 1.00 17.81 43 PRO D N 1
ATOM 3542 C CA . PRO C 1 48 ? -43.017 -16.324 69.904 1.00 18.14 43 PRO D CA 1
ATOM 3543 C C . PRO C 1 48 ? -44.095 -17.405 69.845 1.00 17.68 43 PRO D C 1
ATOM 3544 O O . PRO C 1 48 ? -43.807 -18.576 70.126 1.00 18.03 43 PRO D O 1
ATOM 3548 N N . ILE C 1 49 ? -45.310 -17.001 69.471 1.00 17.80 44 ILE D N 1
ATOM 3549 C CA . ILE C 1 49 ? -46.471 -17.905 69.468 1.00 17.95 44 ILE D CA 1
ATOM 3550 C C . ILE C 1 49 ? -47.124 -17.805 68.096 1.00 18.60 44 ILE D C 1
ATOM 3551 O O . ILE C 1 49 ? -47.323 -16.681 67.595 1.00 19.11 44 ILE D O 1
ATOM 3556 N N . ILE C 1 50 ? -47.370 -18.974 67.491 1.00 16.93 45 ILE D N 1
ATOM 3557 C CA . ILE C 1 50 ? -48.079 -19.094 66.193 1.00 18.77 45 ILE D CA 1
ATOM 3558 C C . ILE C 1 50 ? -49.336 -19.968 66.332 1.00 18.22 45 ILE D C 1
ATOM 3559 O O . ILE C 1 50 ? -49.440 -20.837 67.249 1.00 17.92 45 ILE D O 1
ATOM 3564 N N . VAL C 1 51 ? -50.235 -19.762 65.395 1.00 21.31 46 VAL D N 1
ATOM 3565 C CA . VAL C 1 51 ? -51.411 -20.658 65.204 1.00 22.57 46 VAL D CA 1
ATOM 3566 C C . VAL C 1 51 ? -50.904 -22.025 64.702 1.00 23.86 46 VAL D C 1
ATOM 3567 O O . VAL C 1 51 ? -49.957 -22.072 63.878 1.00 21.06 46 VAL D O 1
ATOM 3571 N N . ASP C 1 52 ? -51.472 -23.113 65.234 1.00 23.00 47 ASP D N 1
ATOM 3572 C CA . ASP C 1 52 ? -51.254 -24.514 64.796 1.00 25.33 47 ASP D CA 1
ATOM 3573 C C . ASP C 1 52 ? -51.029 -24.547 63.286 1.00 24.61 47 ASP D C 1
ATOM 3574 O O . ASP C 1 52 ? -51.941 -24.266 62.514 1.00 22.32 47 ASP D O 1
ATOM 3579 N N . PRO C 1 53 ? -49.812 -24.845 62.807 1.00 24.60 48 PRO D N 1
ATOM 3580 C CA . PRO C 1 53 ? -49.544 -24.792 61.371 1.00 27.22 48 PRO D CA 1
ATOM 3581 C C . PRO C 1 53 ? -50.211 -25.915 60.567 1.00 29.91 48 PRO D C 1
ATOM 3582 O O . PRO C 1 53 ? -50.153 -25.848 59.351 1.00 30.04 48 PRO D O 1
ATOM 3586 N N . GLU C 1 54 ? -50.771 -26.923 61.250 1.00 30.18 49 GLU D N 1
ATOM 3587 C CA . GLU C 1 54 ? -51.418 -28.098 60.593 1.00 30.93 49 GLU D CA 1
ATOM 3588 C C . GLU C 1 54 ? -52.857 -27.749 60.214 1.00 35.55 49 GLU D C 1
ATOM 3589 O O . GLU C 1 54 ? -53.468 -28.525 59.473 1.00 35.26 49 GLU D O 1
ATOM 3595 N N . LEU C 1 55 ? -53.400 -26.635 60.705 1.00 32.57 50 LEU D N 1
ATOM 3596 C CA . LEU C 1 55 ? -54.740 -26.182 60.257 1.00 37.82 50 LEU D CA 1
ATOM 3597 C C . LEU C 1 55 ? -54.592 -25.713 58.810 1.00 44.95 50 LEU D C 1
ATOM 3598 O O . LEU C 1 55 ? -53.845 -24.758 58.558 1.00 45.97 50 LEU D O 1
ATOM 3603 N N . ASP C 1 56 ? -55.216 -26.448 57.899 1.00 52.16 51 ASP D N 1
ATOM 3604 C CA . ASP C 1 56 ? -55.450 -26.016 56.502 1.00 59.32 51 ASP D CA 1
ATOM 3605 C C . ASP C 1 56 ? -56.806 -25.295 56.503 1.00 55.25 51 ASP D C 1
ATOM 3606 O O . ASP C 1 56 ? -57.691 -25.671 57.310 1.00 59.73 51 ASP D O 1
ATOM 3611 N N . GLY C 1 57 ? -56.944 -24.267 55.669 1.00 52.37 52 GLY D N 1
ATOM 3612 C CA . GLY C 1 57 ? -58.205 -23.514 55.517 1.00 46.57 52 GLY D CA 1
ATOM 3613 C C . GLY C 1 57 ? -58.215 -22.301 56.438 1.00 41.54 52 GLY D C 1
ATOM 3614 O O . GLY C 1 57 ? -57.430 -22.233 57.385 1.00 38.91 52 GLY D O 1
ATOM 3615 N N . PRO C 1 58 ? -59.107 -21.321 56.185 1.00 39.68 53 PRO D N 1
ATOM 3616 C CA . PRO C 1 58 ? -59.122 -20.079 56.953 1.00 37.65 53 PRO D CA 1
ATOM 3617 C C . PRO C 1 58 ? -59.382 -20.406 58.429 1.00 35.70 53 PRO D C 1
ATOM 3618 O O . PRO C 1 58 ? -60.202 -21.259 58.707 1.00 33.04 53 PRO D O 1
ATOM 3622 N N . VAL C 1 59 ? -58.621 -19.768 59.313 1.00 31.68 54 VAL D N 1
ATOM 3623 C CA . VAL C 1 59 ? -58.819 -19.821 60.784 1.00 29.43 54 VAL D CA 1
ATOM 3624 C C . VAL C 1 59 ? -59.562 -18.540 61.135 1.00 29.79 54 VAL D C 1
ATOM 3625 O O . VAL C 1 59 ? -58.952 -17.459 61.086 1.00 29.89 54 VAL D O 1
ATOM 3629 N N . ASP C 1 60 ? -60.852 -18.658 61.395 1.00 32.54 55 ASP D N 1
ATOM 3630 C CA . ASP C 1 60 ? -61.760 -17.506 61.633 1.00 34.96 55 ASP D CA 1
ATOM 3631 C C . ASP C 1 60 ? -61.897 -17.201 63.125 1.00 30.07 55 ASP D C 1
ATOM 3632 O O . ASP C 1 60 ? -62.321 -16.087 63.430 1.00 32.28 55 ASP D O 1
ATOM 3637 N N . ARG C 1 61 ? -61.609 -18.159 64.003 1.00 25.99 56 ARG D N 1
ATOM 3638 C CA . ARG C 1 61 ? -61.793 -18.045 65.472 1.00 28.97 56 ARG D CA 1
ATOM 3639 C C . ARG C 1 61 ? -60.569 -18.635 66.185 1.00 25.00 56 ARG D C 1
ATOM 3640 O O . ARG C 1 61 ? -60.074 -19.715 65.781 1.00 27.45 56 ARG D O 1
ATOM 3648 N N . LEU C 1 62 ? -60.171 -18.023 67.290 1.00 23.46 57 LEU D N 1
ATOM 3649 C CA . LEU C 1 62 ? -59.112 -18.546 68.171 1.00 23.29 57 LEU D CA 1
ATOM 3650 C C . LEU C 1 62 ? -59.643 -19.621 69.125 1.00 24.28 57 LEU D C 1
ATOM 3651 O O . LEU C 1 62 ? -58.909 -20.546 69.397 1.00 23.44 57 LEU D O 1
ATOM 3656 N N . VAL C 1 63 ? -60.871 -19.506 69.634 1.00 23.97 58 VAL D N 1
ATOM 3657 C CA . VAL C 1 63 ? -61.359 -20.462 70.662 1.00 24.25 58 VAL D CA 1
ATOM 3658 C C . VAL C 1 63 ? -61.432 -21.831 69.991 1.00 22.94 58 VAL D C 1
ATOM 3659 O O . VAL C 1 63 ? -61.957 -21.941 68.880 1.00 26.62 58 VAL D O 1
ATOM 3663 N N . GLY C 1 64 ? -60.868 -22.831 70.648 1.00 24.77 59 GLY D N 1
ATOM 3664 C CA . GLY C 1 64 ? -60.885 -24.219 70.189 1.00 25.84 59 GLY D CA 1
ATOM 3665 C C . GLY C 1 64 ? -59.656 -24.592 69.380 1.00 27.62 59 GLY D C 1
ATOM 3666 O O . GLY C 1 64 ? -59.516 -25.770 69.107 1.00 34.26 59 GLY D O 1
ATOM 3667 N N . ILE C 1 65 ? -58.803 -23.665 68.964 1.00 25.96 60 ILE D N 1
ATOM 3668 C CA . ILE C 1 65 ? -57.534 -24.041 68.273 1.00 25.33 60 ILE D CA 1
ATOM 3669 C C . ILE C 1 65 ? -56.397 -24.120 69.282 1.00 23.61 60 ILE D C 1
ATOM 3670 O O . ILE C 1 65 ? -56.538 -23.642 70.407 1.00 22.93 60 ILE D O 1
ATOM 3675 N N . THR C 1 66 ? -55.282 -24.708 68.853 1.00 22.19 61 THR D N 1
ATOM 3676 C CA . THR C 1 66 ? -54.064 -24.833 69.666 1.00 22.30 61 THR D CA 1
ATOM 3677 C C . THR C 1 66 ? -53.042 -23.845 69.115 1.00 22.85 61 THR D C 1
ATOM 3678 O O . THR C 1 66 ? -52.894 -23.758 67.886 1.00 23.26 61 THR D O 1
ATOM 3682 N N . LEU C 1 67 ? -52.408 -23.104 70.022 1.00 19.80 62 LEU D N 1
ATOM 3683 C CA . LEU C 1 67 ? -51.259 -22.244 69.652 1.00 19.02 62 LEU D CA 1
ATOM 3684 C C . LEU C 1 67 ? -49.986 -23.004 70.015 1.00 18.16 62 LEU D C 1
ATOM 3685 O O . LEU C 1 67 ? -50.023 -23.813 70.942 1.00 20.64 62 LEU D O 1
ATOM 3690 N N . TRP C 1 68 ? -48.931 -22.774 69.246 1.00 18.51 63 TRP D N 1
ATOM 3691 C CA . TRP C 1 68 ? -47.570 -23.323 69.442 1.00 17.69 63 TRP D CA 1
ATOM 3692 C C . TRP C 1 68 ? -46.629 -22.189 69.820 1.00 19.78 63 TRP D C 1
ATOM 3693 O O . TRP C 1 68 ? -46.685 -21.100 69.188 1.00 17.66 63 TRP D O 1
ATOM 3704 N N . GLY C 1 69 ? -45.778 -22.445 70.796 1.00 17.65 64 GLY D N 1
ATOM 3705 C CA . GLY C 1 69 ? -44.723 -21.508 71.188 1.00 18.49 64 GLY D CA 1
ATOM 3706 C C . GLY C 1 69 ? -43.547 -22.218 71.775 1.00 16.53 64 GLY D C 1
ATOM 3707 O O . GLY C 1 69 ? -43.567 -23.452 71.897 1.00 18.21 64 GLY D O 1
ATOM 3708 N N . HIS C 1 70 ? -42.485 -21.471 72.040 1.00 18.25 65 HIS D N 1
ATOM 3709 C CA . HIS C 1 70 ? -41.328 -21.953 72.825 1.00 18.53 65 HIS D CA 1
ATOM 3710 C C . HIS C 1 70 ? -40.742 -20.849 73.686 1.00 19.37 65 HIS D C 1
ATOM 3711 O O . HIS C 1 70 ? -40.986 -19.629 73.445 1.00 18.76 65 HIS D O 1
ATOM 3718 N N . MET C 1 71 ? -39.975 -21.293 74.659 1.00 19.52 66 MET D N 1
ATOM 3719 C CA . MET C 1 71 ? -39.209 -20.419 75.555 1.00 20.46 66 MET D CA 1
ATOM 3720 C C . MET C 1 71 ? -37.913 -21.164 75.870 1.00 18.00 66 MET D C 1
ATOM 3721 O O . MET C 1 71 ? -37.741 -22.316 75.397 1.00 19.50 66 MET D O 1
ATOM 3726 N N . ASN C 1 72 ? -37.130 -20.569 76.728 1.00 18.69 67 ASN D N 1
ATOM 3727 C CA . ASN C 1 72 ? -35.828 -21.117 77.171 1.00 18.53 67 ASN D CA 1
ATOM 3728 C C . ASN C 1 72 ? -36.119 -22.062 78.348 1.00 17.83 67 ASN D C 1
ATOM 3729 O O . ASN C 1 72 ? -36.764 -21.617 79.308 1.00 16.43 67 ASN D O 1
ATOM 3734 N N . ARG C 1 73 ? -35.769 -23.348 78.241 1.00 18.46 68 ARG D N 1
ATOM 3735 C CA . ARG C 1 73 ? -35.909 -24.272 79.407 1.00 21.80 68 ARG D CA 1
ATOM 3736 C C . ARG C 1 73 ? -35.213 -23.716 80.633 1.00 24.23 68 ARG D C 1
ATOM 3737 O O . ARG C 1 73 ? -35.604 -24.111 81.705 1.00 26.42 68 ARG D O 1
ATOM 3745 N N . ALA C 1 74 ? -34.151 -22.931 80.475 1.00 22.52 69 ALA D N 1
ATOM 3746 C CA . ALA C 1 74 ? -33.348 -22.358 81.585 1.00 24.50 69 ALA D CA 1
ATOM 3747 C C . ALA C 1 74 ? -34.064 -21.176 82.226 1.00 23.38 69 ALA D C 1
ATOM 3748 O O . ALA C 1 74 ? -33.680 -20.740 83.326 1.00 22.63 69 ALA D O 1
ATOM 3750 N N . ASN C 1 75 ? -35.083 -20.643 81.575 1.00 23.22 70 ASN D N 1
ATOM 3751 C CA . ASN C 1 75 ? -35.910 -19.581 82.173 1.00 21.20 70 ASN D CA 1
ATOM 3752 C C . ASN C 1 75 ? -36.650 -20.206 83.347 1.00 19.77 70 ASN D C 1
ATOM 3753 O O . ASN C 1 75 ? -37.423 -21.144 83.151 1.00 20.77 70 ASN D O 1
ATOM 3758 N N . PRO C 1 76 ? -36.546 -19.655 84.562 1.00 19.32 71 PRO D N 1
ATOM 3759 C CA . PRO C 1 76 ? -37.337 -20.181 85.687 1.00 20.89 71 PRO D CA 1
ATOM 3760 C C . PRO C 1 76 ? -38.846 -20.265 85.473 1.00 20.42 71 PRO D C 1
ATOM 3761 O O . PRO C 1 76 ? -39.513 -21.004 86.184 1.00 20.50 71 PRO D O 1
ATOM 3765 N N . HIS C 1 77 ? -39.380 -19.476 84.538 1.00 20.41 72 HIS D N 1
ATOM 3766 C CA . HIS C 1 77 ? -40.825 -19.545 84.167 1.00 18.70 72 HIS D CA 1
ATOM 3767 C C . HIS C 1 77 ? -41.160 -20.968 83.697 1.00 18.72 72 HIS D C 1
ATOM 3768 O O . HIS C 1 77 ? -42.247 -21.493 83.980 1.00 19.14 72 HIS D O 1
ATOM 3775 N N . TRP C 1 78 ? -40.264 -21.575 82.974 1.00 19.32 73 TRP D N 1
ATOM 3776 C CA . TRP C 1 78 ? -40.496 -22.943 82.443 1.00 20.33 73 TRP D CA 1
ATOM 3777 C C . TRP C 1 78 ? -40.756 -23.887 83.634 1.00 22.50 73 TRP D C 1
ATOM 3778 O O . TRP C 1 78 ? -41.723 -24.639 83.573 1.00 23.98 73 TRP D O 1
ATOM 3789 N N . ALA C 1 79 ? -39.929 -23.838 84.677 1.00 20.59 74 ALA D N 1
ATOM 3790 C CA . ALA C 1 79 ? -40.037 -24.777 85.825 1.00 25.37 74 ALA D CA 1
ATOM 3791 C C . ALA C 1 79 ? -41.308 -24.449 86.603 1.00 27.32 74 ALA D C 1
ATOM 3792 O O . ALA C 1 79 ? -41.991 -25.390 87.083 1.00 30.65 74 ALA D O 1
ATOM 3794 N N . ALA C 1 80 ? -41.722 -23.174 86.569 1.00 28.04 75 ALA D N 1
ATOM 3795 C CA . ALA C 1 80 ? -42.870 -22.653 87.344 1.00 25.00 75 ALA D CA 1
ATOM 3796 C C . ALA C 1 80 ? -44.158 -23.055 86.673 1.00 29.52 75 ALA D C 1
ATOM 3797 O O . ALA C 1 80 ? -45.193 -23.191 87.391 1.00 30.92 75 ALA D O 1
ATOM 3799 N N . LEU C 1 81 ? -44.119 -23.348 85.382 1.00 29.35 76 LEU D N 1
ATOM 3800 C CA . LEU C 1 81 ? -45.348 -23.747 84.671 1.00 31.53 76 LEU D CA 1
ATOM 3801 C C . LEU C 1 81 ? -45.789 -25.134 85.149 1.00 44.66 76 LEU D C 1
ATOM 3802 O O . LEU C 1 81 ? -47.006 -25.314 85.423 1.00 48.23 76 LEU D O 1
ATOM 3807 N N . GLY C 1 82 ? -44.844 -26.054 85.309 1.00 47.10 77 GLY D N 1
ATOM 3808 C CA . GLY C 1 82 ? -45.176 -27.414 85.767 1.00 58.82 77 GLY D CA 1
ATOM 3809 C C . GLY C 1 82 ? -46.265 -28.021 84.900 1.00 65.88 77 GLY D C 1
ATOM 3810 O O . GLY C 1 82 ? -46.322 -27.697 83.679 1.00 70.08 77 GLY D O 1
ATOM 3811 N N . GLY C 1 83 ? -47.123 -28.837 85.510 1.00 72.03 78 GLY D N 1
ATOM 3812 C CA . GLY C 1 83 ? -47.962 -29.814 84.796 1.00 72.74 78 GLY D CA 1
ATOM 3813 C C . GLY C 1 83 ? -48.863 -29.152 83.776 1.00 69.72 78 GLY D C 1
ATOM 3814 O O . GLY C 1 83 ? -48.605 -29.313 82.568 1.00 77.60 78 GLY D O 1
ATOM 3815 N N . ALA C 1 84 ? -49.876 -28.431 84.256 1.00 61.97 79 ALA D N 1
ATOM 3816 C CA . ALA C 1 84 ? -51.079 -28.048 83.484 1.00 52.76 79 ALA D CA 1
ATOM 3817 C C . ALA C 1 84 ? -51.482 -26.625 83.881 1.00 50.94 79 ALA D C 1
ATOM 3818 O O . ALA C 1 84 ? -52.629 -26.417 84.324 1.00 49.26 79 ALA D O 1
ATOM 3820 N N . ALA C 1 85 ? -50.553 -25.678 83.746 1.00 42.47 80 ALA D N 1
ATOM 3821 C CA . ALA C 1 85 ? -50.753 -24.283 84.200 1.00 36.66 80 ALA D CA 1
ATOM 3822 C C . ALA C 1 85 ? -51.851 -23.622 83.361 1.00 32.28 80 ALA D C 1
ATOM 3823 O O . ALA C 1 85 ? -51.891 -23.828 82.108 1.00 30.64 80 ALA D O 1
ATOM 3825 N N . ASN C 1 86 ? -52.734 -22.874 84.023 1.00 29.67 81 ASN D N 1
ATOM 3826 C CA . ASN C 1 86 ? -53.721 -21.981 83.355 1.00 28.96 81 ASN D CA 1
ATOM 3827 C C . ASN C 1 86 ? -53.016 -20.665 83.054 1.00 24.71 81 ASN D C 1
ATOM 3828 O O . ASN C 1 86 ? -52.514 -20.042 84.004 1.00 25.88 81 ASN D O 1
ATOM 3833 N N . VAL C 1 87 ? -52.883 -20.314 81.779 1.00 21.97 82 VAL D N 1
ATOM 3834 C CA . VAL C 1 87 ? -52.003 -19.173 81.423 1.00 21.66 82 VAL D CA 1
ATOM 3835 C C . VAL C 1 87 ? -52.819 -18.182 80.618 1.00 19.37 82 VAL D C 1
ATOM 3836 O O . VAL C 1 87 ? -53.914 -18.517 80.154 1.00 19.84 82 VAL D O 1
ATOM 3840 N N . VAL C 1 88 ? -52.258 -16.993 80.468 1.00 18.52 83 VAL D N 1
ATOM 3841 C CA . VAL C 1 88 ? -52.743 -15.999 79.474 1.00 17.19 83 VAL D CA 1
ATOM 3842 C C . VAL C 1 88 ? -51.562 -15.648 78.594 1.00 15.76 83 VAL D C 1
ATOM 3843 O O . VAL C 1 88 ? -50.409 -15.476 79.108 1.00 17.95 83 VAL D O 1
ATOM 3847 N N . ALA C 1 89 ? -51.840 -15.513 77.304 1.00 16.55 84 ALA D N 1
ATOM 3848 C CA . ALA C 1 89 ? -50.886 -14.964 76.313 1.00 17.81 84 ALA D CA 1
ATOM 3849 C C . ALA C 1 89 ? -51.537 -13.746 75.697 1.00 16.44 84 ALA D C 1
ATOM 3850 O O . ALA C 1 89 ? -52.687 -13.805 75.180 1.00 19.36 84 ALA D O 1
ATOM 3852 N N . THR C 1 90 ? -50.839 -12.647 75.835 1.00 16.49 85 THR D N 1
ATOM 3853 C CA . THR C 1 90 ? -51.299 -11.326 75.370 1.00 16.16 85 THR D CA 1
ATOM 3854 C C . THR C 1 90 ? -50.507 -10.904 74.156 1.00 15.83 85 THR D C 1
ATOM 3855 O O . THR C 1 90 ? -49.232 -10.874 74.201 1.00 15.94 85 THR D O 1
ATOM 3859 N N . PHE C 1 91 ? -51.243 -10.558 73.129 1.00 14.64 86 PHE D N 1
ATOM 3860 C CA . PHE C 1 91 ? -50.712 -10.050 71.848 1.00 16.98 86 PHE D CA 1
ATOM 3861 C C . PHE C 1 91 ? -51.106 -8.598 71.687 1.00 17.09 86 PHE D C 1
ATOM 3862 O O . PHE C 1 91 ? -52.293 -8.229 71.711 1.00 19.08 86 PHE D O 1
ATOM 3870 N N . ALA C 1 92 ? -50.117 -7.767 71.472 1.00 17.70 87 ALA D N 1
ATOM 3871 C CA . ALA C 1 92 ? -50.333 -6.290 71.416 1.00 19.54 87 ALA D CA 1
ATOM 3872 C C . ALA C 1 92 ? -50.055 -5.780 70.024 1.00 20.83 87 ALA D C 1
ATOM 3873 O O . ALA C 1 92 ? -48.929 -5.966 69.530 1.00 19.08 87 ALA D O 1
ATOM 3875 N N . GLY C 1 93 ? -51.047 -5.158 69.438 1.00 18.45 88 GLY D N 1
ATOM 3876 C CA . GLY C 1 93 ? -50.961 -4.595 68.088 1.00 17.98 88 GLY D CA 1
ATOM 3877 C C . GLY C 1 93 ? -50.690 -3.106 68.043 1.00 17.04 88 GLY D C 1
ATOM 3878 O O . GLY C 1 93 ? -50.115 -2.489 68.960 1.00 17.88 88 GLY D O 1
ATOM 3879 N N . PRO C 1 94 ? -51.020 -2.514 66.883 1.00 19.23 89 PRO D N 1
ATOM 3880 C CA . PRO C 1 94 ? -50.883 -1.085 66.693 1.00 19.81 89 PRO D CA 1
ATOM 3881 C C . PRO C 1 94 ? -51.521 -0.305 67.854 1.00 17.50 89 PRO D C 1
ATOM 3882 O O . PRO C 1 94 ? -52.597 -0.661 68.401 1.00 17.41 89 PRO D O 1
ATOM 3886 N N . ASN C 1 95 ? -50.924 0.849 68.115 1.00 18.27 90 ASN D N 1
ATOM 3887 C CA . ASN C 1 95 ? -51.405 1.725 69.218 1.00 16.30 90 ASN D CA 1
ATOM 3888 C C . ASN C 1 95 ? -50.911 3.143 68.963 1.00 17.12 90 ASN D C 1
ATOM 3889 O O . ASN C 1 95 ? -49.798 3.324 68.432 1.00 17.42 90 ASN D O 1
ATOM 3894 N N . ALA C 1 96 ? -51.601 4.135 69.514 1.00 17.22 91 ALA D N 1
ATOM 3895 C CA . ALA C 1 96 ? -51.130 5.533 69.487 1.00 17.66 91 ALA D CA 1
ATOM 3896 C C . ALA C 1 96 ? -51.856 6.366 70.531 1.00 19.08 91 ALA D C 1
ATOM 3897 O O . ALA C 1 96 ? -53.091 6.194 70.699 1.00 17.22 91 ALA D O 1
ATOM 3899 N N . TYR C 1 97 ? -51.126 7.302 71.113 1.00 19.74 92 TYR D N 1
ATOM 3900 C CA . TYR C 1 97 ?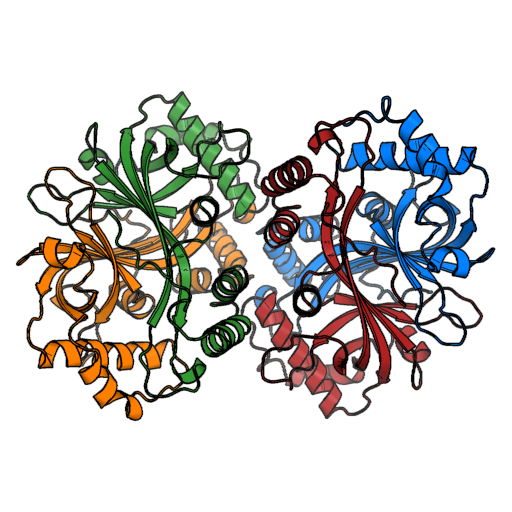 -51.711 8.349 71.988 1.00 18.96 92 TYR D CA 1
ATOM 3901 C C . TYR C 1 97 ? -52.696 9.223 71.222 1.00 18.23 92 TYR D C 1
ATOM 3902 O O . TYR C 1 97 ? -52.418 9.589 70.069 1.00 17.28 92 TYR D O 1
ATOM 3911 N N . VAL C 1 98 ? -53.884 9.458 71.812 1.00 18.43 93 VAL D N 1
ATOM 3912 C CA . VAL C 1 98 ? -54.921 10.360 71.245 1.00 16.30 93 VAL D CA 1
ATOM 3913 C C . VAL C 1 98 ? -54.908 11.667 72.034 1.00 17.94 93 VAL D C 1
ATOM 3914 O O . VAL C 1 98 ? -55.363 11.702 73.210 1.00 17.84 93 VAL D O 1
ATOM 3918 N N . SER C 1 99 ? -54.444 12.721 71.388 1.00 17.21 94 SER D N 1
ATOM 3919 C CA . SER C 1 99 ? -54.509 14.114 71.909 1.00 17.14 94 SER D CA 1
ATOM 3920 C C . SER C 1 99 ? -55.901 14.686 71.681 1.00 16.76 94 SER D C 1
ATOM 3921 O O . SER C 1 99 ? -56.325 14.810 70.543 1.00 18.22 94 SER D O 1
ATOM 3924 N N . PRO C 1 100 ? -56.592 15.206 72.717 1.00 18.67 95 PRO D N 1
ATOM 3925 C CA . PRO C 1 100 ? -57.910 15.801 72.456 1.00 18.68 95 PRO D CA 1
ATOM 3926 C C . PRO C 1 100 ? -57.770 17.005 71.506 1.00 18.00 95 PRO D C 1
ATOM 3927 O O . PRO C 1 100 ? -58.730 17.500 71.025 1.00 18.86 95 PRO D O 1
ATOM 3931 N N . ALA C 1 101 ? -56.551 17.538 71.302 1.00 17.58 96 ALA D N 1
ATOM 3932 C CA . ALA C 1 101 ? -56.425 18.659 70.331 1.00 19.81 96 ALA D CA 1
ATOM 3933 C C . ALA C 1 101 ? -56.977 18.202 68.973 1.00 23.03 96 ALA D C 1
ATOM 3934 O O . ALA C 1 101 ? -57.392 19.060 68.201 1.00 23.40 96 ALA D O 1
ATOM 3936 N N . VAL C 1 102 ? -56.954 16.897 68.673 1.00 20.86 97 VAL D N 1
ATOM 3937 C CA . VAL C 1 102 ? -57.282 16.377 67.314 1.00 21.46 97 VAL D CA 1
ATOM 3938 C C . VAL C 1 102 ? -58.815 16.397 67.227 1.00 21.94 97 VAL D C 1
ATOM 3939 O O . VAL C 1 102 ? -59.342 16.576 66.141 1.00 26.84 97 VAL D O 1
ATOM 3943 N N . TYR C 1 103 ? -59.492 16.216 68.350 1.00 21.28 98 TYR D N 1
ATOM 3944 C CA . TYR C 1 103 ? -60.997 16.194 68.398 1.00 18.84 98 TYR D CA 1
ATOM 3945 C C . TYR C 1 103 ? -61.605 17.546 68.023 1.00 22.99 98 TYR D C 1
ATOM 3946 O O . TYR C 1 103 ? -62.711 17.526 67.446 1.00 26.23 98 TYR D O 1
ATOM 3955 N N . ARG C 1 104 ? -60.946 18.659 68.353 1.00 22.11 99 ARG D N 1
ATOM 3956 C CA . ARG C 1 104 ? -61.460 20.052 68.214 1.00 28.88 99 ARG D CA 1
ATOM 3957 C C . ARG C 1 104 ? -62.799 20.188 68.961 1.00 30.83 99 ARG D C 1
ATOM 3958 O O . ARG C 1 104 ? -63.716 20.813 68.444 1.00 35.07 99 ARG D O 1
ATOM 3966 N N . THR C 1 105 ? -62.919 19.562 70.131 1.00 32.34 100 THR D N 1
ATOM 3967 C CA . THR C 1 105 ? -64.135 19.603 70.973 1.00 30.97 100 THR D CA 1
ATOM 3968 C C . THR C 1 105 ? -63.719 19.881 72.409 1.00 30.86 100 THR D C 1
ATOM 3969 O O . THR C 1 105 ? -62.540 19.696 72.744 1.00 25.01 100 THR D O 1
ATOM 3973 N N . ALA C 1 106 ? -64.669 20.307 73.216 1.00 26.30 101 ALA D N 1
ATOM 3974 C CA . ALA C 1 106 ? -64.458 20.607 74.644 1.00 25.63 101 ALA D CA 1
ATOM 3975 C C . ALA C 1 106 ? -65.771 20.367 75.345 1.00 25.87 101 ALA D C 1
ATOM 3976 O O . ALA C 1 106 ? -66.814 20.567 74.730 1.00 27.96 101 ALA D O 1
ATOM 3978 N N . PRO C 1 107 ? -65.763 19.790 76.557 1.00 24.62 102 PRO D N 1
ATOM 3979 C CA . PRO C 1 107 ? -64.543 19.309 77.176 1.00 23.00 102 PRO D CA 1
ATOM 3980 C C . PRO C 1 107 ? -64.189 17.897 76.688 1.00 22.29 102 PRO D C 1
ATOM 3981 O O . PRO C 1 107 ? -64.944 17.293 75.917 1.00 19.01 102 PRO D O 1
ATOM 3985 N N . ALA C 1 108 ? -63.001 17.442 77.050 1.00 21.69 103 ALA D N 1
ATOM 3986 C CA . ALA C 1 108 ? -62.472 16.131 76.592 1.00 20.03 103 ALA D CA 1
ATOM 3987 C C . ALA C 1 108 ? -61.412 15.621 77.557 1.00 18.84 103 ALA D C 1
ATOM 3988 O O . ALA C 1 108 ? -61.034 16.299 78.527 1.00 17.72 103 ALA D O 1
ATOM 3990 N N . ALA C 1 109 ? -61.006 14.381 77.372 1.00 19.20 104 ALA D N 1
ATOM 3991 C CA . ALA C 1 109 ? -59.827 13.831 78.066 1.00 20.11 104 ALA D CA 1
ATOM 3992 C C . ALA C 1 109 ? -59.060 12.986 77.056 1.00 18.78 104 ALA D C 1
ATOM 3993 O O . ALA C 1 109 ? -59.641 12.471 76.121 1.00 17.13 104 ALA D O 1
ATOM 3995 N N . PRO C 1 110 ? -57.715 12.876 77.181 1.00 17.18 105 PRO D N 1
ATOM 3996 C CA . PRO C 1 110 ? -56.939 12.098 76.237 1.00 16.61 105 PRO D CA 1
ATOM 3997 C C . PRO C 1 110 ? -57.205 10.616 76.467 1.00 17.39 105 PRO D C 1
ATOM 3998 O O . PRO C 1 110 ? -57.793 10.172 77.505 1.00 19.14 105 PRO D O 1
ATOM 4002 N N . THR C 1 111 ? -56.785 9.843 75.492 1.00 16.20 106 THR D N 1
ATOM 4003 C CA . THR C 1 111 ? -56.784 8.373 75.655 1.00 17.88 106 THR D CA 1
ATOM 4004 C C . THR C 1 111 ? -55.604 7.764 74.893 1.00 18.32 106 THR D C 1
ATOM 4005 O O . THR C 1 111 ? -54.776 8.489 74.342 1.00 18.99 106 THR D O 1
ATOM 4009 N N . TRP C 1 112 ? -55.502 6.445 74.954 1.00 17.98 107 TRP D N 1
ATOM 4010 C CA . TRP C 1 112 ? -54.528 5.721 74.116 1.00 17.38 107 TRP D CA 1
ATOM 4011 C C . TRP C 1 112 ? -55.333 4.721 73.329 1.00 19.67 107 TRP D C 1
ATOM 4012 O O . TRP C 1 112 ? -56.000 3.880 73.953 1.00 20.73 107 TRP D O 1
ATOM 4023 N N . ASN C 1 113 ? -55.304 4.828 72.015 1.00 17.08 108 ASN D N 1
ATOM 4024 C CA . ASN C 1 113 ? -55.958 3.812 71.184 1.00 15.50 108 ASN D CA 1
ATOM 4025 C C . ASN C 1 113 ? -54.998 2.628 71.115 1.00 17.11 108 ASN D C 1
ATOM 4026 O O . ASN C 1 113 ? -53.780 2.854 70.857 1.00 17.58 108 ASN D O 1
ATOM 4031 N N . PHE C 1 114 ? -55.512 1.406 71.210 1.00 16.09 109 PHE D N 1
ATOM 4032 C CA . PHE C 1 114 ? -54.619 0.231 71.185 1.00 17.66 109 PHE D CA 1
ATOM 4033 C C . PHE C 1 114 ? -55.408 -1.017 70.856 1.00 17.08 109 PHE D C 1
ATOM 4034 O O . PHE C 1 114 ? -56.646 -1.012 70.927 1.00 16.82 109 PHE D O 1
ATOM 4042 N N . THR C 1 115 ? -54.642 -2.039 70.470 1.00 17.01 110 THR D N 1
ATOM 4043 C CA . THR C 1 115 ? -55.160 -3.353 70.071 1.00 18.62 110 THR D CA 1
ATOM 4044 C C . THR C 1 115 ? -54.526 -4.391 70.957 1.00 18.31 110 THR D C 1
ATOM 4045 O O . THR C 1 115 ? -53.289 -4.373 71.141 1.00 15.13 110 THR D O 1
ATOM 4049 N N . SER C 1 116 ? -55.327 -5.280 71.502 1.00 18.06 111 SER D N 1
ATOM 4050 C CA . SER C 1 116 ? -54.806 -6.374 72.339 1.00 19.86 111 SER D CA 1
ATOM 4051 C C . SER C 1 116 ? -55.701 -7.596 72.145 1.00 19.68 111 SER D C 1
ATOM 4052 O O . SER C 1 116 ? -56.917 -7.469 72.145 1.00 22.86 111 SER D O 1
ATOM 4055 N N . VAL C 1 117 ? -55.065 -8.744 72.098 1.00 17.08 112 VAL D N 1
ATOM 4056 C CA . VAL C 1 117 ? -55.729 -10.059 72.186 1.00 17.95 112 VAL D CA 1
ATOM 4057 C C . VAL C 1 117 ? -55.154 -10.781 73.392 1.00 17.39 112 VAL D C 1
ATOM 4058 O O . VAL C 1 117 ? -53.907 -10.893 73.506 1.00 15.85 112 VAL D O 1
ATOM 4062 N N . GLN C 1 118 ? -56.060 -11.269 74.231 1.00 15.65 113 GLN D N 1
ATOM 4063 C CA . GLN C 1 118 ? -55.744 -12.131 75.373 1.00 16.15 113 GLN D CA 1
ATOM 4064 C C . GLN C 1 118 ? -56.370 -13.494 75.160 1.00 19.02 113 GLN D C 1
ATOM 4065 O O . GLN C 1 118 ? -57.601 -13.602 75.034 1.00 18.75 113 GLN D O 1
ATOM 4071 N N . VAL C 1 119 ? -55.519 -14.486 75.073 1.00 17.72 114 VAL D N 1
ATOM 4072 C CA . VAL C 1 119 ? -55.923 -15.912 74.991 1.00 18.89 114 VAL D CA 1
ATOM 4073 C C . VAL C 1 119 ? -55.578 -16.614 76.308 1.00 19.36 114 VAL D C 1
ATOM 4074 O O . VAL C 1 119 ? -54.470 -16.466 76.881 1.00 19.68 114 VAL D O 1
ATOM 4078 N N . ARG C 1 120 ? -56.529 -17.388 76.772 1.00 21.00 115 ARG D N 1
ATOM 4079 C CA . ARG C 1 120 ? -56.382 -18.159 78.015 1.00 19.80 115 ARG D CA 1
ATOM 4080 C C . ARG C 1 120 ? -56.652 -19.632 77.729 1.00 21.86 115 ARG D C 1
ATOM 4081 O O . ARG C 1 120 ? -57.587 -19.960 76.948 1.00 21.01 115 ARG D O 1
ATOM 4089 N N . GLY C 1 121 ? -55.854 -20.458 78.380 1.00 20.25 116 GLY D N 1
ATOM 4090 C CA . GLY C 1 121 ? -56.100 -21.902 78.450 1.00 21.01 116 GLY D CA 1
ATOM 4091 C C . GLY C 1 121 ? -55.000 -22.625 79.178 1.00 23.34 116 GLY D C 1
ATOM 4092 O O . GLY C 1 121 ? -54.166 -21.997 79.870 1.00 22.34 116 GLY D O 1
ATOM 4093 N N . GLU C 1 122 ? -54.984 -23.938 78.985 1.00 25.11 117 GLU D N 1
ATOM 4094 C CA . GLU C 1 122 ? -54.027 -24.851 79.641 1.00 27.91 117 GLU D CA 1
ATOM 4095 C C . GLU C 1 122 ? -52.757 -24.895 78.807 1.00 24.58 117 GLU D C 1
ATOM 4096 O O . GLU C 1 122 ? -52.835 -25.122 77.605 1.00 28.61 117 GLU D O 1
ATOM 4102 N N . LEU C 1 123 ? -51.620 -24.697 79.430 1.00 23.16 118 LEU D N 1
ATOM 4103 C CA . LEU C 1 123 ? -50.343 -24.850 78.723 1.00 22.85 118 LEU D CA 1
ATOM 4104 C C . LEU C 1 123 ? -49.804 -26.249 78.996 1.00 23.04 118 LEU D C 1
ATOM 4105 O O . LEU C 1 123 ? -49.669 -26.623 80.169 1.00 24.33 118 LEU D O 1
ATOM 4110 N N . ARG C 1 124 ? -49.518 -26.980 77.930 1.00 23.07 119 ARG D N 1
ATOM 4111 C CA . ARG C 1 124 ? -48.892 -28.327 78.013 1.00 22.97 119 ARG D CA 1
ATOM 4112 C C . ARG C 1 124 ? -47.457 -28.207 77.510 1.00 25.35 119 ARG D C 1
ATOM 4113 O O . ARG C 1 124 ? -47.284 -27.666 76.431 1.00 23.67 119 ARG D O 1
ATOM 4121 N N . LYS C 1 125 ? -46.491 -28.684 78.288 1.00 23.95 120 LYS D N 1
ATOM 4122 C CA . LYS C 1 125 ? -45.079 -28.737 77.841 1.00 24.92 120 LYS D CA 1
ATOM 4123 C C . LYS C 1 125 ? -44.907 -29.875 76.850 1.00 27.90 120 LYS D C 1
ATOM 4124 O O . LYS C 1 125 ? -45.363 -31.004 77.110 1.00 28.14 120 LYS D O 1
ATOM 4130 N N . VAL C 1 126 ? -44.218 -29.598 75.761 1.00 23.63 121 VAL D N 1
ATOM 4131 C CA . VAL C 1 126 ? -43.768 -30.594 74.776 1.00 22.77 121 VAL D CA 1
ATOM 4132 C C . VAL C 1 126 ? -42.471 -31.168 75.306 1.00 22.06 121 VAL D C 1
ATOM 4133 O O . VAL C 1 126 ? -41.613 -30.403 75.753 1.00 22.12 121 VAL D O 1
ATOM 4137 N N . GLU C 1 127 ? -42.389 -32.503 75.349 1.00 25.65 122 GLU D N 1
ATOM 4138 C CA . GLU C 1 127 ? -41.117 -33.167 75.693 1.00 26.34 122 GLU D CA 1
ATOM 4139 C C . GLU C 1 127 ? -40.543 -33.863 74.462 1.00 26.93 122 GLU D C 1
ATOM 4140 O O . GLU C 1 127 ? -39.298 -33.966 74.425 1.00 27.30 122 GLU D O 1
ATOM 4146 N N . SER C 1 128 ? -41.384 -34.361 73.552 1.00 24.19 123 SER D N 1
ATOM 4147 C CA . SER C 1 128 ? -40.954 -35.002 72.290 1.00 25.22 123 SER D CA 1
ATOM 4148 C C . SER C 1 128 ? -39.929 -34.137 71.560 1.00 30.11 123 SER D C 1
ATOM 4149 O O . SER C 1 128 ? -40.146 -32.926 71.480 1.00 28.56 123 SER D O 1
ATOM 4152 N N . ALA C 1 129 ? -38.841 -34.734 71.069 1.00 29.54 124 ALA D N 1
ATOM 4153 C CA . ALA C 1 129 ? -37.825 -34.035 70.247 1.00 32.61 124 ALA D CA 1
ATOM 4154 C C . ALA C 1 129 ? -38.432 -33.703 68.888 1.00 29.88 124 ALA D C 1
ATOM 4155 O O . ALA C 1 129 ? -38.166 -32.601 68.357 1.00 28.69 124 ALA D O 1
ATOM 4157 N N . ASP C 1 130 ? -39.193 -34.630 68.312 1.00 30.85 125 ASP D N 1
ATOM 4158 C CA . ASP C 1 130 ? -39.825 -34.403 66.987 1.00 36.15 125 ASP D CA 1
ATOM 4159 C C . ASP C 1 130 ? -40.745 -33.168 67.076 1.00 31.13 125 ASP D C 1
ATOM 4160 O O . ASP C 1 130 ? -40.680 -32.307 66.150 1.00 27.11 125 ASP D O 1
ATOM 4165 N N . ASP C 1 131 ? -41.571 -33.090 68.117 1.00 25.89 126 ASP D N 1
ATOM 4166 C CA . ASP C 1 131 ? -42.595 -32.023 68.253 1.00 26.82 126 ASP D CA 1
ATOM 4167 C C . ASP C 1 131 ? -41.885 -30.712 68.600 1.00 23.22 126 ASP D C 1
ATOM 4168 O O . ASP C 1 131 ? -42.356 -29.647 68.152 1.00 21.78 126 ASP D O 1
ATOM 4173 N N . THR C 1 132 ? -40.758 -30.777 69.293 1.00 22.01 127 THR D N 1
ATOM 4174 C CA . THR C 1 132 ? -39.974 -29.564 69.631 1.00 21.91 127 THR D CA 1
ATOM 4175 C C . THR C 1 132 ? -39.391 -29.005 68.334 1.00 21.24 127 THR D C 1
ATOM 4176 O O . THR C 1 132 ? -39.517 -27.806 68.063 1.00 19.39 127 THR D O 1
ATOM 4180 N N . LEU C 1 133 ? -38.754 -29.852 67.539 1.00 22.50 128 LEU D N 1
ATOM 4181 C CA . LEU C 1 133 ? -38.154 -29.383 66.272 1.00 22.96 128 LEU D CA 1
ATOM 4182 C C . LEU C 1 133 ? -39.264 -28.881 65.356 1.00 22.01 128 LEU D C 1
ATOM 4183 O O . LEU C 1 133 ? -39.081 -27.850 64.714 1.00 20.38 128 LEU D O 1
ATOM 4188 N N . ALA C 1 134 ? -40.393 -29.565 65.292 1.00 20.76 129 ALA D N 1
ATOM 4189 C CA . ALA C 1 134 ? -41.542 -29.097 64.486 1.00 22.11 129 ALA D CA 1
ATOM 4190 C C . ALA C 1 134 ? -41.958 -27.676 64.914 1.00 20.69 129 ALA D C 1
ATOM 4191 O O . ALA C 1 134 ? -42.335 -26.854 64.028 1.00 18.74 129 ALA D O 1
ATOM 4193 N N . THR C 1 135 ? -41.968 -27.396 66.211 1.00 19.90 130 THR D N 1
ATOM 4194 C CA . THR C 1 135 ? -42.442 -26.102 66.742 1.00 17.25 130 THR D CA 1
ATOM 4195 C C . THR C 1 135 ? -41.554 -24.984 66.189 1.00 19.38 130 THR D C 1
ATOM 4196 O O . THR C 1 135 ? -42.054 -24.008 65.636 1.00 19.21 130 THR D O 1
ATOM 4200 N N . VAL C 1 136 ? -40.238 -25.167 66.306 1.00 18.31 131 VAL D N 1
ATOM 4201 C CA . VAL C 1 136 ? -39.313 -24.067 65.930 1.00 19.69 131 VAL D CA 1
ATOM 4202 C C . VAL C 1 136 ? -39.270 -23.926 64.401 1.00 17.90 131 VAL D C 1
ATOM 4203 O O . VAL C 1 136 ? -39.202 -22.776 63.933 1.00 19.13 131 VAL D O 1
ATOM 4207 N N . ARG C 1 137 ? -39.362 -25.019 63.659 1.00 19.39 132 ARG D N 1
ATOM 4208 C CA . ARG C 1 137 ? -39.427 -24.950 62.184 1.00 20.15 132 ARG D CA 1
ATOM 4209 C C . ARG C 1 137 ? -40.697 -24.254 61.722 1.00 20.68 132 ARG D C 1
ATOM 4210 O O . ARG C 1 137 ? -40.646 -23.427 60.776 1.00 22.48 132 ARG D O 1
ATOM 4218 N N . ALA C 1 138 ? -41.817 -24.550 62.343 1.00 18.27 133 ALA D N 1
ATOM 4219 C CA . ALA C 1 138 ? -43.072 -23.896 61.946 1.00 18.46 133 ALA D CA 1
ATOM 4220 C C . ALA C 1 138 ? -42.948 -22.404 62.294 1.00 19.11 133 ALA D C 1
ATOM 4221 O O . ALA C 1 138 ? -43.550 -21.566 61.603 1.00 19.01 133 ALA D O 1
ATOM 4223 N N . THR C 1 139 ? -42.272 -22.090 63.393 1.00 17.28 134 THR D N 1
ATOM 4224 C CA . THR C 1 139 ? -42.165 -20.669 63.833 1.00 18.04 134 THR D CA 1
ATOM 4225 C C . THR C 1 139 ? -41.328 -19.920 62.797 1.00 19.16 134 THR D C 1
ATOM 4226 O O . THR C 1 139 ? -41.692 -18.807 62.376 1.00 19.27 134 THR D O 1
ATOM 4230 N N . VAL C 1 140 ? -40.192 -20.509 62.395 1.00 18.22 135 VAL D N 1
ATOM 4231 C CA . VAL C 1 140 ? -39.409 -19.901 61.294 1.00 18.69 135 VAL D CA 1
ATOM 4232 C C . VAL C 1 140 ? -40.304 -19.733 60.056 1.00 20.50 135 VAL D C 1
ATOM 4233 O O . VAL C 1 140 ? -40.315 -18.650 59.452 1.00 18.99 135 VAL D O 1
ATOM 4237 N N . ALA C 1 141 ? -41.011 -20.771 59.633 1.00 20.14 136 ALA D N 1
ATOM 4238 C CA . ALA C 1 141 ? -41.826 -20.700 58.402 1.00 22.40 136 ALA D CA 1
ATOM 4239 C C . ALA C 1 141 ? -42.807 -19.516 58.470 1.00 23.01 136 ALA D C 1
ATOM 4240 O O . ALA C 1 141 ? -42.877 -18.694 57.497 1.00 21.55 136 ALA D O 1
ATOM 4242 N N . ALA C 1 142 ? -43.506 -19.372 59.591 1.00 21.54 137 ALA D N 1
ATOM 4243 C CA . ALA C 1 142 ? -44.560 -18.347 59.750 1.00 20.29 137 ALA D CA 1
ATOM 4244 C C . ALA C 1 142 ? -43.926 -16.954 59.844 1.00 20.86 137 ALA D C 1
ATOM 4245 O O . ALA C 1 142 ? -44.418 -16.027 59.187 1.00 19.93 137 ALA D O 1
ATOM 4247 N N . LEU C 1 143 ? -42.886 -16.793 60.660 1.00 18.00 138 LEU D N 1
ATOM 4248 C CA . LEU C 1 143 ? -42.331 -15.448 60.941 1.00 18.32 138 LEU D CA 1
ATOM 4249 C C . LEU C 1 143 ? -41.448 -14.987 59.782 1.00 17.59 138 LEU D C 1
ATOM 4250 O O . LEU C 1 143 ? -41.494 -13.793 59.434 1.00 16.41 138 LEU D O 1
ATOM 4255 N N . GLU C 1 144 ? -40.638 -15.880 59.210 1.00 19.01 139 GLU D N 1
ATOM 4256 C CA . GLU C 1 144 ? -39.768 -15.458 58.071 1.00 18.92 139 GLU D CA 1
ATOM 4257 C C . GLU C 1 144 ? -40.674 -15.034 56.906 1.00 20.20 139 GLU D C 1
ATOM 4258 O O . GLU C 1 144 ? -40.411 -13.996 56.246 1.00 19.10 139 GLU D O 1
ATOM 4264 N N . SER C 1 145 ? -41.765 -15.746 56.668 1.00 19.70 140 SER D N 1
ATOM 4265 C CA . SER C 1 145 ? -42.743 -15.378 55.610 1.00 23.40 140 SER D CA 1
ATOM 4266 C C . SER C 1 145 ? -43.320 -13.971 55.839 1.00 20.11 140 SER D C 1
ATOM 4267 O O . SER C 1 145 ? -43.430 -13.166 54.901 1.00 21.50 140 SER D O 1
ATOM 4270 N N . ARG C 1 146 ? -43.726 -13.660 57.052 1.00 19.31 141 ARG D N 1
ATOM 4271 C CA . ARG C 1 146 ? -44.460 -12.432 57.360 1.00 21.36 141 ARG D CA 1
ATOM 4272 C C . ARG C 1 146 ? -43.517 -11.272 57.634 1.00 18.79 141 ARG D C 1
ATOM 4273 O O . ARG C 1 146 ? -43.882 -10.134 57.273 1.00 21.65 141 ARG D O 1
ATOM 4281 N N . PHE C 1 147 ? -42.327 -11.463 58.216 1.00 17.45 142 PHE D N 1
ATOM 4282 C CA . PHE C 1 147 ? -41.524 -10.337 58.737 1.00 16.78 142 PHE D CA 1
ATOM 4283 C C . PHE C 1 147 ? -40.092 -10.365 58.144 1.00 17.23 142 PHE D C 1
ATOM 4284 O O . PHE C 1 147 ? -39.310 -9.477 58.446 1.00 18.54 142 PHE D O 1
ATOM 4292 N N . GLY C 1 148 ? -39.775 -11.365 57.342 1.00 18.48 143 GLY D N 1
ATOM 4293 C CA . GLY C 1 148 ? -38.377 -11.685 57.002 1.00 17.46 143 GLY D CA 1
ATOM 4294 C C . GLY C 1 148 ? -37.996 -11.274 55.587 1.00 19.62 143 GLY D C 1
ATOM 4295 O O . GLY C 1 148 ? -38.537 -10.281 55.045 1.00 19.54 143 GLY D O 1
ATOM 4296 N N . ALA C 1 149 ? -37.039 -12.008 55.020 1.00 19.45 144 ALA D N 1
ATOM 4297 C CA . ALA C 1 149 ? -36.393 -11.655 53.738 1.00 20.45 144 ALA D CA 1
ATOM 4298 C C . ALA C 1 149 ? -36.050 -12.958 52.980 1.00 22.22 144 ALA D C 1
ATOM 4299 O O . ALA C 1 149 ? -34.920 -13.102 52.459 1.00 21.91 144 ALA D O 1
ATOM 4301 N N . GLY C 1 150 ? -36.975 -13.906 52.953 1.00 22.06 145 GLY D N 1
ATOM 4302 C CA . GLY C 1 150 ? -36.822 -15.141 52.159 1.00 21.96 145 GLY D CA 1
ATOM 4303 C C . GLY C 1 150 ? -35.667 -16.039 52.591 1.00 23.55 145 GLY D C 1
ATOM 4304 O O . GLY C 1 150 ? -35.234 -16.881 51.782 1.00 23.88 145 GLY D O 1
ATOM 4305 N N . TRP C 1 151 ? -35.235 -15.975 53.847 1.00 20.96 146 TRP D N 1
ATOM 4306 C CA . TRP C 1 151 ? -34.226 -16.910 54.395 1.00 20.30 146 TRP D CA 1
ATOM 4307 C C . TRP C 1 151 ? -34.735 -18.353 54.356 1.00 19.55 146 TRP D C 1
ATOM 4308 O O . TRP C 1 151 ? -35.876 -18.641 54.737 1.00 22.19 146 TRP D O 1
ATOM 4319 N N . ASP C 1 152 ? -33.895 -19.222 53.821 1.00 24.62 147 ASP D N 1
ATOM 4320 C CA . ASP C 1 152 ? -34.171 -20.669 53.667 1.00 23.28 147 ASP D CA 1
ATOM 4321 C C . ASP C 1 152 ? -33.497 -21.389 54.830 1.00 22.76 147 ASP D C 1
ATOM 4322 O O . ASP C 1 152 ? -32.259 -21.349 54.934 1.00 20.44 147 ASP D O 1
ATOM 4327 N N . MET C 1 153 ? -34.283 -21.995 55.712 1.00 23.01 148 MET D N 1
ATOM 4328 C CA . MET C 1 153 ? -33.742 -22.670 56.919 1.00 24.03 148 MET D CA 1
ATOM 4329 C C . MET C 1 153 ? -33.024 -23.992 56.569 1.00 23.66 148 MET D C 1
ATOM 4330 O O . MET C 1 153 ? -32.375 -24.515 57.469 1.00 22.67 148 MET D O 1
ATOM 4335 N N . THR C 1 154 ? -33.151 -24.498 55.341 1.00 26.29 149 THR D N 1
ATOM 4336 C CA . THR C 1 154 ? -32.728 -25.872 54.957 1.00 27.77 149 THR D CA 1
ATOM 4337 C C . THR C 1 154 ? -31.285 -26.122 55.406 1.00 27.60 149 THR D C 1
ATOM 4338 O O . THR C 1 154 ? -31.064 -27.130 56.139 1.00 27.82 149 THR D O 1
ATOM 4342 N N . GLY C 1 155 ? -30.351 -25.214 55.097 1.00 25.06 150 GLY D N 1
ATOM 4343 C CA . GLY C 1 155 ? -28.933 -25.349 55.481 1.00 24.37 150 GLY D CA 1
ATOM 4344 C C . GLY C 1 155 ? -28.673 -25.239 56.977 1.00 26.74 150 GLY D C 1
ATOM 4345 O O . GLY C 1 155 ? -27.510 -25.426 57.418 1.00 26.74 150 GLY D O 1
ATOM 4346 N N . SER C 1 156 ? -29.683 -24.898 57.784 1.00 24.48 151 SER D N 1
ATOM 4347 C CA . SER C 1 156 ? -29.472 -24.687 59.233 1.00 23.80 151 SER D CA 1
ATOM 4348 C C . SER C 1 156 ? -30.188 -25.758 60.051 1.00 23.55 151 SER D C 1
ATOM 4349 O O . SER C 1 156 ? -30.130 -25.639 61.281 1.00 23.25 151 SER D O 1
ATOM 4352 N N . LEU C 1 157 ? -30.843 -26.721 59.408 1.00 27.02 152 LEU D N 1
ATOM 4353 C CA . LEU C 1 157 ? -31.677 -27.714 60.143 1.00 29.15 152 LEU D CA 1
ATOM 4354 C C . LEU C 1 157 ? -30.781 -28.532 61.062 1.00 30.57 152 LEU D C 1
ATOM 4355 O O . LEU C 1 157 ? -31.227 -28.832 62.188 1.00 28.12 152 LEU D O 1
ATOM 4360 N N . ASP C 1 158 ? -29.553 -28.879 60.654 1.00 32.19 153 ASP D N 1
ATOM 4361 C CA . ASP C 1 158 ? -28.648 -29.628 61.556 1.00 31.92 153 ASP D CA 1
ATOM 4362 C C . ASP C 1 158 ? -28.316 -28.748 62.752 1.00 28.87 153 ASP D C 1
ATOM 4363 O O . ASP C 1 158 ? -28.140 -29.270 63.883 1.00 28.05 153 ASP D O 1
ATOM 4368 N N . TYR C 1 159 ? -28.177 -27.436 62.552 1.00 25.30 154 TYR D N 1
ATOM 4369 C CA . TYR C 1 159 ? -27.861 -26.515 63.658 1.00 21.23 154 TYR D CA 1
ATOM 4370 C C . TYR C 1 159 ? -29.045 -26.460 64.622 1.00 17.92 154 TYR D C 1
ATOM 4371 O O . TYR C 1 159 ? -28.790 -26.439 65.821 1.00 21.95 154 TYR D O 1
ATOM 4380 N N . PHE C 1 160 ? -30.275 -26.417 64.106 1.00 20.16 155 PHE D N 1
ATOM 4381 C CA . PHE C 1 160 ? -31.489 -26.416 64.952 1.00 18.26 155 PHE D CA 1
ATOM 4382 C C . PHE C 1 160 ? -31.440 -27.660 65.862 1.00 21.06 155 PHE D C 1
ATOM 4383 O O . PHE C 1 160 ? -31.551 -27.522 67.100 1.00 21.35 155 PHE D O 1
ATOM 4391 N N . ARG C 1 161 ? -31.135 -28.831 65.288 1.00 25.50 156 ARG D N 1
ATOM 4392 C CA . ARG C 1 161 ? -31.064 -30.096 66.082 1.00 25.28 156 ARG D CA 1
ATOM 4393 C C . ARG C 1 161 ? -29.984 -29.977 67.158 1.00 25.09 156 ARG D C 1
ATOM 4394 O O . ARG C 1 161 ? -30.209 -30.435 68.315 1.00 24.60 156 ARG D O 1
ATOM 4402 N N . ARG C 1 162 ? -28.857 -29.364 66.843 1.00 22.75 157 ARG D N 1
ATOM 4403 C CA . ARG C 1 162 ? -27.751 -29.150 67.804 1.00 24.99 157 ARG D CA 1
ATOM 4404 C C . ARG C 1 162 ? -28.153 -28.314 69.022 1.00 25.13 157 ARG D C 1
ATOM 4405 O O . ARG C 1 162 ? -27.725 -28.657 70.149 1.00 23.53 157 ARG D O 1
ATOM 4413 N N . ILE C 1 163 ? -28.948 -27.259 68.861 1.00 23.82 158 ILE D N 1
ATOM 4414 C CA . ILE C 1 163 ? -29.275 -26.380 70.018 1.00 21.55 158 ILE D CA 1
ATOM 4415 C C . ILE C 1 163 ? -30.666 -26.713 70.590 1.00 20.24 158 ILE D C 1
ATOM 4416 O O . ILE C 1 163 ? -31.000 -26.081 71.638 1.00 20.11 158 ILE D O 1
ATOM 4421 N N . LEU C 1 164 ? -31.346 -27.684 69.979 1.00 23.19 159 LEU D N 1
ATOM 4422 C CA . LEU C 1 164 ? -32.718 -28.126 70.320 1.00 23.10 159 LEU D CA 1
ATOM 4423 C C . LEU C 1 164 ? -32.877 -28.438 71.821 1.00 24.29 159 LEU D C 1
ATOM 4424 O O . LEU C 1 164 ? -33.965 -28.183 72.382 1.00 20.97 159 LEU D O 1
ATOM 4429 N N . PRO C 1 165 ? -31.901 -29.023 72.544 1.00 21.32 160 PRO D N 1
ATOM 4430 C CA . PRO C 1 165 ? -32.159 -29.379 73.966 1.00 20.70 160 PRO D CA 1
ATOM 4431 C C . PRO C 1 165 ? -32.596 -28.227 74.897 1.00 19.74 160 PRO D C 1
ATOM 4432 O O . PRO C 1 165 ? -33.247 -28.410 75.923 1.00 18.71 160 PRO D O 1
ATOM 4436 N N . GLY C 1 166 ? -32.194 -27.000 74.564 1.00 20.66 161 GLY D N 1
ATOM 4437 C CA . GLY C 1 166 ? -32.554 -25.832 75.377 1.00 20.33 161 GLY D CA 1
ATOM 4438 C C . GLY C 1 166 ? -33.966 -25.324 75.117 1.00 18.71 161 GLY D C 1
ATOM 4439 O O . GLY C 1 166 ? -34.432 -24.521 75.951 1.00 20.02 161 GLY D O 1
ATOM 4440 N N . VAL C 1 167 ? -34.649 -25.819 74.090 1.00 17.82 162 VAL D N 1
ATOM 4441 C CA . VAL C 1 167 ? -35.994 -25.331 73.677 1.00 19.29 162 VAL D CA 1
ATOM 4442 C C . VAL C 1 167 ? -37.043 -25.912 74.607 1.00 20.98 162 VAL D C 1
ATOM 4443 O O . VAL C 1 167 ? -37.121 -27.147 74.704 1.00 20.72 162 VAL D O 1
ATOM 4447 N N . GLY C 1 168 ? -37.823 -25.050 75.244 1.00 18.99 163 GLY D N 1
ATOM 4448 C CA . GLY C 1 168 ? -39.062 -25.461 75.928 1.00 19.71 163 GLY D CA 1
ATOM 4449 C C . GLY C 1 168 ? -40.264 -25.175 75.056 1.00 18.82 163 GLY D C 1
ATOM 4450 O O . GLY C 1 168 ? -40.744 -24.055 75.103 1.00 20.49 163 GLY D O 1
ATOM 4451 N N . ALA C 1 169 ? -40.654 -26.118 74.223 1.00 17.80 164 ALA D N 1
ATOM 4452 C CA . ALA C 1 169 ? -41.800 -25.927 73.318 1.00 18.23 164 ALA D CA 1
ATOM 4453 C C . ALA C 1 169 ? -43.049 -26.213 74.141 1.00 17.70 164 ALA D C 1
ATOM 4454 O O . ALA C 1 169 ? -43.001 -27.046 75.066 1.00 19.82 164 ALA D O 1
ATOM 4456 N N . PHE C 1 170 ? -44.156 -25.587 73.781 1.00 18.45 165 PHE D N 1
ATOM 4457 C CA . PHE C 1 170 ? -45.439 -25.758 74.495 1.00 17.44 165 PHE D CA 1
ATOM 4458 C C . PHE C 1 170 ? -46.573 -25.659 73.498 1.00 19.39 165 PHE D C 1
ATOM 4459 O O . PHE C 1 170 ? -46.436 -25.175 72.350 1.00 17.25 165 PHE D O 1
ATOM 4467 N N . ARG C 1 171 ? -47.728 -26.102 73.989 1.00 19.11 166 ARG D N 1
ATOM 4468 C CA . ARG C 1 171 ? -49.012 -26.059 73.269 1.00 20.38 166 ARG D CA 1
ATOM 4469 C C . ARG C 1 171 ? -49.997 -25.365 74.196 1.00 21.13 166 ARG D C 1
ATOM 4470 O O . ARG C 1 171 ? -49.971 -25.624 75.391 1.00 20.07 166 ARG D O 1
ATOM 4478 N N . LEU C 1 172 ? -50.820 -24.483 73.654 1.00 22.62 167 LEU D N 1
ATOM 4479 C CA . LEU C 1 172 ? -51.824 -23.720 74.445 1.00 23.78 167 LEU D CA 1
ATOM 4480 C C . LEU C 1 172 ? -53.160 -23.919 73.741 1.00 24.84 167 LEU D C 1
ATOM 4481 O O . LEU C 1 172 ? -53.367 -23.338 72.654 1.00 20.95 167 LEU D O 1
ATOM 4486 N N . ARG C 1 173 ? -54.007 -24.792 74.278 1.00 26.69 168 ARG D N 1
ATOM 4487 C CA . ARG C 1 173 ? -55.375 -24.982 73.754 1.00 29.20 168 ARG D CA 1
ATOM 4488 C C . ARG C 1 173 ? -56.193 -23.782 74.224 1.00 23.09 168 ARG D C 1
ATOM 4489 O O . ARG C 1 173 ? -56.312 -23.557 75.435 1.00 26.19 168 ARG D O 1
ATOM 4497 N N . VAL C 1 174 ? -56.693 -22.997 73.282 1.00 24.21 169 VAL D N 1
ATOM 4498 C CA . VAL C 1 174 ? -57.409 -21.741 73.600 1.00 22.07 169 VAL D CA 1
ATOM 4499 C C . VAL C 1 174 ? -58.829 -22.077 74.082 1.00 21.32 169 VAL D C 1
ATOM 4500 O O . VAL C 1 174 ? -59.562 -22.614 73.288 1.00 22.11 169 VAL D O 1
ATOM 4504 N N . ALA C 1 175 ? -59.100 -21.808 75.361 1.00 22.77 170 ALA D N 1
ATOM 4505 C CA . ALA C 1 175 ? -60.426 -21.952 76.006 1.00 23.44 170 ALA D CA 1
ATOM 4506 C C . ALA C 1 175 ? -61.192 -20.635 75.890 1.00 23.20 170 ALA D C 1
ATOM 4507 O O . ALA C 1 175 ? -62.421 -20.661 75.778 1.00 24.25 170 ALA D O 1
ATOM 4509 N N . GLU C 1 176 ? -60.502 -19.500 75.975 1.00 23.91 171 GLU D N 1
ATOM 4510 C CA . GLU C 1 176 ? -61.143 -18.158 75.913 1.00 26.11 171 GLU D CA 1
ATOM 4511 C C . GLU C 1 176 ? -60.254 -17.248 75.089 1.00 22.20 171 GLU D C 1
ATOM 4512 O O . GLU C 1 176 ? -59.029 -17.390 75.194 1.00 21.99 171 GLU D O 1
ATOM 4518 N N . ALA C 1 177 ? -60.858 -16.350 74.328 1.00 22.69 172 ALA D N 1
ATOM 4519 C CA . ALA C 1 177 ? -60.132 -15.364 73.495 1.00 21.85 172 ALA D CA 1
ATOM 4520 C C . ALA C 1 177 ? -60.878 -14.056 73.589 1.00 23.66 172 ALA D C 1
ATOM 4521 O O . ALA C 1 177 ? -62.096 -14.043 73.310 1.00 25.01 172 ALA D O 1
ATOM 4523 N N . ASP C 1 178 ? -60.196 -13.026 74.062 1.00 22.37 173 ASP D N 1
ATOM 4524 C CA . ASP C 1 178 ? -60.777 -11.675 74.213 1.00 23.69 173 ASP D CA 1
ATOM 4525 C C . ASP C 1 178 ? -59.943 -10.722 73.373 1.00 20.80 173 ASP D C 1
ATOM 4526 O O . ASP C 1 178 ? -58.733 -10.862 73.369 1.00 20.91 173 ASP D O 1
ATOM 4531 N N . GLY C 1 179 ? -60.587 -9.738 72.757 1.00 21.41 174 GLY D N 1
ATOM 4532 C CA . GLY C 1 179 ? -59.933 -8.764 71.879 1.00 22.26 174 GLY D CA 1
ATOM 4533 C C . GLY C 1 179 ? -60.367 -7.360 72.221 1.00 24.03 174 GLY D C 1
ATOM 4534 O O . GLY C 1 179 ? -61.572 -7.080 72.149 1.00 23.96 174 GLY D O 1
ATOM 4535 N N . MET C 1 180 ? -59.406 -6.527 72.600 1.00 20.73 175 MET D N 1
ATOM 4536 C CA . MET C 1 180 ? -59.598 -5.075 72.783 1.00 21.75 175 MET D CA 1
ATOM 4537 C C . MET C 1 180 ? -59.191 -4.337 71.518 1.00 19.68 175 MET D C 1
ATOM 4538 O O . MET C 1 180 ? -57.985 -4.360 71.156 1.00 20.55 175 MET D O 1
ATOM 4543 N N . PHE C 1 181 ? -60.167 -3.766 70.823 1.00 19.07 176 PHE D N 1
ATOM 4544 C CA . PHE C 1 181 ? -59.906 -2.902 69.646 1.00 17.95 176 PHE D CA 1
ATOM 4545 C C . PHE C 1 181 ? -60.326 -1.485 70.027 1.00 18.93 176 PHE D C 1
ATOM 4546 O O . PHE C 1 181 ? -61.409 -1.066 69.662 1.00 19.34 176 PHE D O 1
ATOM 4554 N N . LYS C 1 182 ? -59.454 -0.795 70.745 1.00 17.79 177 LYS D N 1
ATOM 4555 C CA . LYS C 1 182 ? -59.757 0.535 71.320 1.00 18.90 177 LYS D CA 1
ATOM 4556 C C . LYS C 1 182 ? -59.381 1.566 70.261 1.00 18.27 177 LYS D C 1
ATOM 4557 O O . LYS C 1 182 ? -58.185 1.910 70.169 1.00 19.45 177 LYS D O 1
ATOM 4563 N N . LEU C 1 183 ? -60.367 1.959 69.441 1.00 17.72 178 LEU D N 1
ATOM 4564 C CA . LEU C 1 183 ? -60.126 2.684 68.178 1.00 18.41 178 LEU D CA 1
ATOM 4565 C C . LEU C 1 183 ? -61.150 3.825 68.038 1.00 19.06 178 LEU D C 1
ATOM 4566 O O . LEU C 1 183 ? -61.533 4.137 66.908 1.00 21.30 178 LEU D O 1
ATOM 4571 N N . SER C 1 184 ? -61.459 4.518 69.127 1.00 18.67 179 SER D N 1
ATOM 4572 C CA . SER C 1 184 ? -62.262 5.775 69.123 1.00 20.01 179 SER D CA 1
ATOM 4573 C C . SER C 1 184 ? -63.737 5.495 68.735 1.00 20.31 179 SER D C 1
ATOM 4574 O O . SER C 1 184 ? -64.484 6.471 68.446 1.00 21.46 179 SER D O 1
ATOM 4577 N N . GLN C 1 185 ? -64.187 4.256 68.825 1.00 19.69 180 GLN D N 1
ATOM 4578 C CA . GLN C 1 185 ? -65.612 3.886 68.546 1.00 22.11 180 GLN D CA 1
ATOM 4579 C C . GLN C 1 185 ? -66.588 4.648 69.448 1.00 22.66 180 GLN D C 1
ATOM 4580 O O . GLN C 1 185 ? -67.752 4.802 68.990 1.00 26.17 180 GLN D O 1
ATOM 4586 N N . GLU C 1 186 ? -66.172 5.076 70.641 1.00 22.21 181 GLU D N 1
ATOM 4587 C CA . GLU C 1 186 ? -66.945 5.855 71.652 1.00 25.44 181 GLU D CA 1
ATOM 4588 C C . GLU C 1 186 ? -67.183 7.285 71.154 1.00 27.36 181 GLU D C 1
ATOM 4589 O O . GLU C 1 186 ? -68.173 7.923 71.625 1.00 28.81 181 GLU D O 1
ATOM 4595 N N . GLN C 1 187 ? -66.361 7.797 70.229 1.00 24.64 182 GLN D N 1
ATOM 4596 C CA . GLN C 1 187 ? -66.539 9.192 69.758 1.00 23.75 182 GLN D CA 1
ATOM 4597 C C . GLN C 1 187 ? -67.636 9.270 68.680 1.00 22.18 182 GLN D C 1
ATOM 4598 O O . GLN C 1 187 ? -67.980 8.241 68.046 1.00 22.88 182 GLN D O 1
ATOM 4604 N N . GLN C 1 188 ? -68.145 10.481 68.467 1.00 22.98 183 GLN D N 1
ATOM 4605 C CA . GLN C 1 188 ? -69.081 10.783 67.366 1.00 25.58 183 GLN D CA 1
ATOM 4606 C C . GLN C 1 188 ? -68.330 10.588 66.042 1.00 27.36 183 GLN D C 1
ATOM 4607 O O . GLN C 1 188 ? -67.108 10.741 65.965 1.00 24.20 183 GLN D O 1
ATOM 4613 N N . PRO C 1 189 ? -69.046 10.231 64.961 1.00 29.87 184 PRO D N 1
ATOM 4614 C CA . PRO C 1 189 ? -68.447 10.039 63.631 1.00 29.68 184 PRO D CA 1
ATOM 4615 C C . PRO C 1 189 ? -67.475 11.130 63.158 1.00 28.94 184 PRO D C 1
ATOM 4616 O O . PRO C 1 189 ? -66.418 10.771 62.671 1.00 28.11 184 PRO D O 1
ATOM 4620 N N . ALA C 1 190 ? -67.833 12.412 63.306 1.00 29.48 185 ALA D N 1
ATOM 4621 C CA . ALA C 1 190 ? -66.989 13.545 62.874 1.00 30.62 185 ALA D CA 1
ATOM 4622 C C . ALA C 1 190 ? -65.680 13.498 63.661 1.00 29.45 185 ALA D C 1
ATOM 4623 O O . ALA C 1 190 ? -64.643 13.838 63.087 1.00 28.31 185 ALA D O 1
ATOM 4625 N N . ILE C 1 191 ? -65.727 13.107 64.943 1.00 28.25 186 ILE D N 1
ATOM 4626 C CA . ILE C 1 191 ? -64.492 13.066 65.783 1.00 27.24 186 ILE D CA 1
ATOM 4627 C C . ILE C 1 191 ? -63.647 11.883 65.321 1.00 24.57 186 ILE D C 1
ATOM 4628 O O . ILE C 1 191 ? -62.419 12.043 65.180 1.00 22.20 186 ILE D O 1
ATOM 4633 N N . ARG C 1 192 ? -64.263 10.725 65.135 1.00 24.50 187 ARG D N 1
ATOM 4634 C CA . ARG C 1 192 ? -63.563 9.507 64.649 1.00 25.74 187 ARG D CA 1
ATOM 4635 C C . ARG C 1 192 ? -62.842 9.831 63.338 1.00 24.13 187 ARG D C 1
ATOM 4636 O O . ARG C 1 192 ? -61.669 9.409 63.204 1.00 22.82 187 ARG D O 1
ATOM 4644 N N . ARG C 1 193 ? -63.457 10.621 62.458 1.00 25.46 188 ARG D N 1
ATOM 4645 C CA . ARG C 1 193 ? -62.827 10.950 61.153 1.00 26.48 188 ARG D CA 1
ATOM 4646 C C . ARG C 1 193 ? -61.640 11.879 61.393 1.00 24.22 188 ARG D C 1
ATOM 4647 O O . ARG C 1 193 ? -60.569 11.631 60.773 1.00 23.14 188 ARG D O 1
ATOM 4655 N N . ARG C 1 194 ? -61.736 12.795 62.369 1.00 21.23 189 ARG D N 1
ATOM 4656 C CA . ARG C 1 194 ? -60.589 13.690 62.672 1.00 21.31 189 ARG D CA 1
ATOM 4657 C C . ARG C 1 194 ? -59.438 12.882 63.253 1.00 21.39 189 ARG D C 1
ATOM 4658 O O . ARG C 1 194 ? -58.306 13.112 62.839 1.00 21.14 189 ARG D O 1
ATOM 4666 N N . VAL C 1 195 ? -59.722 11.942 64.149 1.00 21.64 190 VAL D N 1
ATOM 4667 C CA . VAL C 1 195 ? -58.662 11.051 64.686 1.00 22.46 190 VAL D CA 1
ATOM 4668 C C . VAL C 1 195 ? -57.983 10.284 63.543 1.00 20.76 190 VAL D C 1
ATOM 4669 O O . VAL C 1 195 ? -56.732 10.280 63.447 1.00 21.73 190 VAL D O 1
ATOM 4673 N N . ARG C 1 196 ? -58.766 9.574 62.759 1.00 23.55 191 ARG D N 1
ATOM 4674 C CA . ARG C 1 196 ? -58.242 8.763 61.626 1.00 28.80 191 ARG D CA 1
ATOM 4675 C C . ARG C 1 196 ? -57.339 9.632 60.744 1.00 26.92 191 ARG D C 1
ATOM 4676 O O . ARG C 1 196 ? -56.236 9.161 60.378 1.00 27.49 191 ARG D O 1
ATOM 4684 N N . HIS C 1 197 ? -57.775 10.847 60.420 1.00 26.03 192 HIS D N 1
ATOM 4685 C CA . HIS C 1 197 ? -57.053 11.752 59.480 1.00 25.00 192 HIS D CA 1
ATOM 4686 C C . HIS C 1 197 ? -55.754 12.145 60.149 1.00 27.26 192 HIS D C 1
ATOM 4687 O O . HIS C 1 197 ? -54.705 12.105 59.469 1.00 31.86 192 HIS D O 1
ATOM 4694 N N . SER C 1 198 ? -55.790 12.407 61.452 1.00 25.43 193 SER D N 1
ATOM 4695 C CA . SER C 1 198 ? -54.591 12.782 62.238 1.00 26.41 193 SER D CA 1
ATOM 4696 C C . SER C 1 198 ? -53.533 11.698 62.178 1.00 23.73 193 SER D C 1
ATOM 4697 O O . SER C 1 198 ? -52.369 12.055 62.178 1.00 29.72 193 SER D O 1
ATOM 4700 N N . PHE C 1 199 ? -53.926 10.442 62.258 1.00 22.19 194 PHE D N 1
ATOM 4701 C CA . PHE C 1 199 ? -53.026 9.264 62.327 1.00 20.78 194 PHE D CA 1
ATOM 4702 C C . PHE C 1 199 ? -52.491 8.897 60.940 1.00 23.32 194 PHE D C 1
ATOM 4703 O O . PHE C 1 199 ? -51.490 8.173 60.865 1.00 22.46 194 PHE D O 1
ATOM 4711 N N . GLY C 1 200 ? -53.171 9.310 59.879 1.00 26.08 195 GLY D N 1
ATOM 4712 C CA . GLY C 1 200 ? -52.755 8.951 58.500 1.00 29.18 195 GLY D CA 1
ATOM 4713 C C . GLY C 1 200 ? -51.468 9.642 58.074 1.00 32.56 195 GLY D C 1
ATOM 4714 O O . GLY C 1 200 ? -50.822 9.159 57.096 1.00 37.38 195 GLY D O 1
ATOM 4715 N N . GLY C 1 201 ? -51.084 10.719 58.758 1.00 35.75 196 GLY D N 1
ATOM 4716 C CA . GLY C 1 201 ? -49.978 11.599 58.340 1.00 41.49 196 GLY D CA 1
ATOM 4717 C C . GLY C 1 201 ? -48.604 11.142 58.808 1.00 45.68 196 GLY D C 1
ATOM 4718 O O . GLY C 1 201 ? -47.664 11.932 58.596 1.00 52.91 196 GLY D O 1
ATOM 4719 N N . ALA C 1 202 ? -48.449 9.969 59.441 1.00 41.60 197 ALA D N 1
ATOM 4720 C CA . ALA C 1 202 ? -47.151 9.571 60.049 1.00 39.18 197 ALA D CA 1
ATOM 4721 C C . ALA C 1 202 ? -46.991 8.052 60.164 1.00 37.75 197 ALA D C 1
ATOM 4722 O O . ALA C 1 202 ? -47.957 7.344 60.502 1.00 39.62 197 ALA D O 1
ATOM 4724 N N . GLU C 1 203 ? -45.782 7.552 59.905 1.00 37.26 198 GLU D N 1
ATOM 4725 C CA . GLU C 1 203 ? -45.466 6.110 59.973 1.00 34.58 198 GLU D CA 1
ATOM 4726 C C . GLU C 1 203 ? -45.867 5.535 61.332 1.00 32.77 198 GLU D C 1
ATOM 4727 O O . GLU C 1 203 ? -46.421 4.439 61.339 1.00 35.57 198 GLU D O 1
ATOM 4733 N N . ALA C 1 204 ? -45.598 6.248 62.435 1.00 30.73 199 ALA D N 1
ATOM 4734 C CA . ALA C 1 204 ? -45.818 5.766 63.818 1.00 30.26 199 ALA D CA 1
ATOM 4735 C C . ALA C 1 204 ? -47.286 5.369 64.032 1.00 27.04 199 ALA D C 1
ATOM 4736 O O . ALA C 1 204 ? -47.566 4.557 64.933 1.00 27.09 199 ALA D O 1
ATOM 4738 N N . THR C 1 205 ? -48.198 5.969 63.279 1.00 25.25 200 THR D N 1
ATOM 4739 C CA . THR C 1 205 ? -49.668 5.885 63.556 1.00 23.33 200 THR D CA 1
ATOM 4740 C C . THR C 1 205 ? -50.468 5.355 62.365 1.00 22.53 200 THR D C 1
ATOM 4741 O O . THR C 1 205 ? -51.690 5.235 62.476 1.00 20.10 200 THR D O 1
ATOM 4745 N N . ARG C 1 206 ? -49.852 5.147 61.208 1.00 22.65 201 ARG D N 1
ATOM 4746 C CA . ARG C 1 206 ? -50.586 4.718 59.985 1.00 26.21 201 ARG D CA 1
ATOM 4747 C C . ARG C 1 206 ? -51.286 3.361 60.207 1.00 22.68 201 ARG D C 1
ATOM 4748 O O . ARG C 1 206 ? -52.413 3.164 59.666 1.00 23.54 201 ARG D O 1
ATOM 4756 N N . ALA C 1 207 ? -50.729 2.438 60.987 1.00 21.80 202 ALA D N 1
ATOM 4757 C CA . ALA C 1 207 ? -51.315 1.094 61.228 1.00 22.47 202 ALA D CA 1
ATOM 4758 C C . ALA C 1 207 ? -52.603 1.247 62.064 1.00 20.76 202 ALA D C 1
ATOM 4759 O O . ALA C 1 207 ? -53.593 0.562 61.809 1.00 23.33 202 ALA D O 1
ATOM 4761 N N . VAL C 1 208 ? -52.591 2.190 63.012 1.00 22.34 203 VAL D N 1
ATOM 4762 C CA . VAL C 1 208 ? -53.843 2.509 63.741 1.00 22.13 203 VAL D CA 1
ATOM 4763 C C . VAL C 1 208 ? -54.866 3.101 62.780 1.00 20.30 203 VAL D C 1
ATOM 4764 O O . VAL C 1 208 ? -56.034 2.610 62.781 1.00 23.52 203 VAL D O 1
ATOM 4768 N N . ALA C 1 209 ? -54.483 4.095 61.988 1.00 20.97 204 ALA D N 1
ATOM 4769 C CA . ALA C 1 209 ? -55.378 4.704 60.975 1.00 22.63 204 ALA D CA 1
ATOM 4770 C C . ALA C 1 209 ? -55.971 3.597 60.082 1.00 24.65 204 ALA D C 1
ATOM 4771 O O . ALA C 1 209 ? -57.208 3.600 59.821 1.00 23.41 204 ALA D O 1
ATOM 4773 N N . GLY C 1 210 ? -55.134 2.660 59.630 1.00 24.72 205 GLY D N 1
ATOM 4774 C CA . GLY C 1 210 ? -55.597 1.536 58.781 1.00 27.15 205 GLY D CA 1
ATOM 4775 C C . GLY C 1 210 ? -56.677 0.685 59.447 1.00 24.73 205 GLY D C 1
ATOM 4776 O O . GLY C 1 210 ? -57.654 0.309 58.760 1.00 26.74 205 GLY D O 1
ATOM 4777 N N . LEU C 1 211 ? -56.541 0.345 60.734 1.00 21.77 206 LEU D N 1
ATOM 4778 C CA . LEU C 1 211 ? -57.600 -0.408 61.446 1.00 22.30 206 LEU D CA 1
ATOM 4779 C C . LEU C 1 211 ? -58.870 0.440 61.594 1.00 22.39 206 LEU D C 1
ATOM 4780 O O . LEU C 1 211 ? -59.950 -0.107 61.464 1.00 21.67 206 LEU D O 1
ATOM 4785 N N . MET C 1 212 ? -58.758 1.708 61.981 1.00 23.08 207 MET D N 1
ATOM 4786 C CA . MET C 1 212 ? -59.932 2.603 62.087 1.00 24.85 207 MET D CA 1
ATOM 4787 C C . MET C 1 212 ? -60.666 2.671 60.741 1.00 27.42 207 MET D C 1
ATOM 4788 O O . MET C 1 212 ? -61.896 2.690 60.768 1.00 26.69 207 MET D O 1
ATOM 4793 N N . ASP C 1 213 ? -59.943 2.645 59.621 1.00 26.51 208 ASP D N 1
ATOM 4794 C CA . ASP C 1 213 ? -60.519 2.608 58.245 1.00 30.39 208 ASP D CA 1
ATOM 4795 C C . ASP C 1 213 ? -61.381 1.364 58.001 1.00 30.95 208 ASP D C 1
ATOM 4796 O O . ASP C 1 213 ? -62.271 1.465 57.153 1.00 33.37 208 ASP D O 1
ATOM 4801 N N . ARG C 1 214 ? -61.119 0.244 58.663 1.00 30.64 209 ARG D N 1
ATOM 4802 C CA . ARG C 1 214 ? -61.788 -1.069 58.412 1.00 35.83 209 ARG D CA 1
ATOM 4803 C C . ARG C 1 214 ? -63.011 -1.261 59.306 1.00 37.31 209 ARG D C 1
ATOM 4804 O O . ARG C 1 214 ? -63.718 -2.251 59.069 1.00 37.77 209 ARG D O 1
ATOM 4812 N N . LEU C 1 215 ? -63.256 -0.376 60.283 1.00 34.26 210 LEU D N 1
ATOM 4813 C CA . LEU C 1 215 ? -64.424 -0.505 61.182 1.00 36.93 210 LEU D CA 1
ATOM 4814 C C . LEU C 1 215 ? -65.670 -0.196 60.369 1.00 42.61 210 LEU D C 1
ATOM 4815 O O . LEU C 1 215 ? -65.642 0.741 59.577 1.00 47.70 210 LEU D O 1
ATOM 4820 N N . PRO C 1 216 ? -66.780 -0.948 60.556 1.00 52.45 211 PRO D N 1
ATOM 4821 C CA . PRO C 1 216 ? -68.009 -0.722 59.790 1.00 56.14 211 PRO D CA 1
ATOM 4822 C C . PRO C 1 216 ? -68.515 0.729 59.865 1.00 57.96 211 PRO D C 1
ATOM 4823 O O . PRO C 1 216 ? -68.461 1.313 60.945 1.00 58.78 211 PRO D O 1
ATOM 4827 N N . GLY D 1 4 ? -33.593 -13.648 89.923 1.00 51.36 -1 GLY A N 1
ATOM 4828 C CA . GLY D 1 4 ? -34.458 -12.565 89.356 1.00 48.83 -1 GLY A CA 1
ATOM 4829 C C . GLY D 1 4 ? -35.913 -12.993 89.247 1.00 40.72 -1 GLY A C 1
ATOM 4830 O O . GLY D 1 4 ? -36.183 -14.223 89.180 1.00 39.82 -1 GLY A O 1
ATOM 4831 N N . ALA D 1 5 ? -36.839 -12.026 89.258 1.00 34.81 0 ALA A N 1
ATOM 4832 C CA . ALA D 1 5 ? -38.279 -12.263 89.002 1.00 36.30 0 ALA A CA 1
ATOM 4833 C C . ALA D 1 5 ? -38.509 -12.322 87.482 1.00 32.41 0 ALA A C 1
ATOM 4834 O O . ALA D 1 5 ? -39.477 -12.932 87.051 1.00 30.22 0 ALA A O 1
ATOM 4836 N N . MET D 1 6 ? -37.641 -11.683 86.712 1.00 31.79 1 MET A N 1
ATOM 4837 C CA . MET D 1 6 ? -37.657 -11.714 85.225 1.00 28.44 1 MET A CA 1
ATOM 4838 C C . MET D 1 6 ? -36.355 -12.354 84.760 1.00 30.10 1 MET A C 1
ATOM 4839 O O . MET D 1 6 ? -35.286 -12.013 85.313 1.00 32.52 1 MET A O 1
ATOM 4844 N N . PHE D 1 7 ? -36.451 -13.310 83.838 1.00 27.78 2 PHE A N 1
ATOM 4845 C CA . PHE D 1 7 ? -35.273 -13.994 83.271 1.00 27.42 2 PHE A CA 1
ATOM 4846 C C . PHE D 1 7 ? -34.651 -13.089 82.205 1.00 27.87 2 PHE A C 1
ATOM 4847 O O . PHE D 1 7 ? -35.340 -12.793 81.193 1.00 27.29 2 PHE A O 1
ATOM 4855 N N . VAL D 1 8 ? -33.399 -12.653 82.417 1.00 25.89 3 VAL A N 1
ATOM 4856 C CA . VAL D 1 8 ? -32.701 -11.799 81.425 1.00 24.44 3 VAL A CA 1
ATOM 4857 C C . VAL D 1 8 ? -31.289 -12.325 81.262 1.00 25.60 3 VAL A C 1
ATOM 4858 O O . VAL D 1 8 ? -30.482 -12.130 82.156 1.00 27.24 3 VAL A O 1
ATOM 4862 N N . PRO D 1 9 ? -30.968 -13.002 80.143 1.00 26.63 4 PRO A N 1
ATOM 4863 C CA . PRO D 1 9 ? -29.582 -13.361 79.845 1.00 27.95 4 PRO A CA 1
ATOM 4864 C C . PRO D 1 9 ? -28.640 -12.163 80.012 1.00 30.38 4 PRO A C 1
ATOM 4865 O O . PRO D 1 9 ? -28.987 -11.041 79.639 1.00 28.76 4 PRO A O 1
ATOM 4869 N N . GLY D 1 10 ? -27.439 -12.431 80.533 1.00 32.40 5 GLY A N 1
ATOM 4870 C CA . GLY D 1 10 ? -26.373 -11.434 80.764 1.00 33.24 5 GLY A CA 1
ATOM 4871 C C . GLY D 1 10 ? -26.179 -10.463 79.599 1.00 28.19 5 GLY A C 1
ATOM 4872 O O . GLY D 1 10 ? -26.123 -9.260 79.824 1.00 31.45 5 GLY A O 1
ATOM 4873 N N . PRO D 1 11 ? -26.106 -10.926 78.333 1.00 28.29 6 PRO A N 1
ATOM 4874 C CA . PRO D 1 11 ? -25.794 -10.043 77.218 1.00 27.86 6 PRO A CA 1
ATOM 4875 C C . PRO D 1 11 ? -26.879 -8.987 77.000 1.00 26.90 6 PRO A C 1
ATOM 4876 O O . PRO D 1 11 ? -26.595 -7.997 76.368 1.00 23.61 6 PRO A O 1
ATOM 4880 N N . TYR D 1 12 ? -28.098 -9.244 77.494 1.00 23.47 7 TYR A N 1
ATOM 4881 C CA . TYR D 1 12 ? -29.275 -8.382 77.222 1.00 24.31 7 TYR A CA 1
ATOM 4882 C C . TYR D 1 12 ? -29.606 -7.454 78.389 1.00 24.94 7 TYR A C 1
ATOM 4883 O O . TYR D 1 12 ? -30.703 -6.849 78.381 1.00 24.30 7 TYR A O 1
ATOM 4892 N N . HIS D 1 13 ? -28.702 -7.298 79.360 1.00 26.93 8 HIS A N 1
ATOM 4893 C CA . HIS D 1 13 ? -28.832 -6.274 80.430 1.00 27.55 8 HIS A CA 1
ATOM 4894 C C . HIS D 1 13 ? -28.605 -4.896 79.807 1.00 26.39 8 HIS A C 1
ATOM 4895 O O . HIS D 1 13 ? -27.735 -4.783 78.920 1.00 27.48 8 HIS A O 1
ATOM 4902 N N . ALA D 1 14 ? -29.379 -3.880 80.222 1.00 27.77 9 ALA A N 1
ATOM 4903 C CA . ALA D 1 14 ? -29.143 -2.467 79.852 1.00 26.54 9 ALA A CA 1
ATOM 4904 C C . ALA D 1 14 ? -27.726 -2.082 80.275 1.00 29.29 9 ALA A C 1
ATOM 4905 O O . ALA D 1 14 ? -27.211 -2.589 81.285 1.00 29.55 9 ALA A O 1
ATOM 4907 N N . PRO D 1 15 ? -27.045 -1.254 79.461 1.00 29.92 10 PRO A N 1
ATOM 4908 C CA . PRO D 1 15 ? -25.753 -0.668 79.816 1.00 35.68 10 PRO A CA 1
ATOM 4909 C C . PRO D 1 15 ? -25.814 0.213 81.080 1.00 35.79 10 PRO A C 1
ATOM 4910 O O . PRO D 1 15 ? -24.811 0.332 81.760 1.00 38.81 10 PRO A O 1
ATOM 4914 N N . GLU D 1 16 ? -26.973 0.820 81.347 1.00 31.75 11 GLU A N 1
ATOM 4915 C CA . GLU D 1 16 ? -27.185 1.863 82.387 1.00 34.53 11 GLU A CA 1
ATOM 4916 C C . GLU D 1 16 ? -28.578 1.686 82.979 1.00 32.12 11 GLU A C 1
ATOM 4917 O O . GLU D 1 16 ? -29.516 1.426 82.206 1.00 27.38 11 GLU A O 1
ATOM 4923 N N . ASP D 1 17 ? -28.733 1.886 84.283 1.00 28.42 12 ASP A N 1
ATOM 4924 C CA . ASP D 1 17 ? -30.072 1.824 84.921 1.00 28.65 12 ASP A CA 1
ATOM 4925 C C . ASP D 1 17 ? -31.046 2.795 84.235 1.00 28.47 12 ASP A C 1
ATOM 4926 O O . ASP D 1 17 ? -32.266 2.501 84.221 1.00 24.15 12 ASP A O 1
ATOM 4931 N N . ARG D 1 18 ? -30.564 3.957 83.789 1.00 24.46 13 ARG A N 1
ATOM 4932 C CA . ARG D 1 18 ? -31.417 5.008 83.182 1.00 24.78 13 ARG A CA 1
ATOM 4933 C C . ARG D 1 18 ? -32.188 4.482 81.952 1.00 23.91 13 ARG A C 1
ATOM 4934 O O . ARG D 1 18 ? -33.294 5.065 81.632 1.00 22.09 13 ARG A O 1
ATOM 4942 N N . TRP D 1 19 ? -31.683 3.446 81.280 1.00 21.82 14 TRP A N 1
ATOM 4943 C CA . TRP D 1 19 ? -32.371 2.894 80.092 1.00 22.34 14 TRP A CA 1
ATOM 4944 C C . TRP D 1 19 ? -33.740 2.372 80.513 1.00 20.54 14 TRP A C 1
ATOM 4945 O O . TRP D 1 19 ? -34.641 2.445 79.662 1.00 23.54 14 TRP A O 1
ATOM 4956 N N . LEU D 1 20 ? -33.876 1.812 81.727 1.00 21.09 15 LEU A N 1
ATOM 4957 C CA . LEU D 1 20 ? -35.161 1.217 82.126 1.00 21.18 15 LEU A CA 1
ATOM 4958 C C . LEU D 1 20 ? -36.136 2.372 82.344 1.00 20.27 15 LEU A C 1
ATOM 4959 O O . LEU D 1 20 ? -37.346 2.248 82.026 1.00 20.29 15 LEU A O 1
ATOM 4964 N N . VAL D 1 21 ? -35.669 3.448 82.986 1.00 21.20 16 VAL A N 1
ATOM 4965 C CA . VAL D 1 21 ? -36.529 4.640 83.212 1.00 19.98 16 VAL A CA 1
ATOM 4966 C C . VAL D 1 21 ? -36.936 5.184 81.840 1.00 17.25 16 VAL A C 1
ATOM 4967 O O . VAL D 1 21 ? -38.162 5.515 81.678 1.00 20.94 16 VAL A O 1
ATOM 4971 N N . ASP D 1 22 ? -35.992 5.307 80.911 1.00 20.84 17 ASP A N 1
ATOM 4972 C CA . ASP D 1 22 ? -36.275 5.878 79.570 1.00 21.29 17 ASP A CA 1
ATOM 4973 C C . ASP D 1 22 ? -37.399 5.041 78.928 1.00 21.62 17 ASP A C 1
ATOM 4974 O O . ASP D 1 22 ? -38.328 5.640 78.283 1.00 22.45 17 ASP A O 1
ATOM 4979 N N . LEU D 1 23 ? -37.346 3.708 79.057 1.00 21.01 18 LEU A N 1
ATOM 4980 C CA . LEU D 1 23 ? -38.367 2.834 78.380 1.00 19.94 18 LEU A CA 1
ATOM 4981 C C . LEU D 1 23 ? -39.739 3.052 79.040 1.00 19.55 18 LEU A C 1
ATOM 4982 O O . LEU D 1 23 ? -40.766 3.167 78.306 1.00 18.29 18 LEU A O 1
ATOM 4987 N N . VAL D 1 24 ? -39.801 3.140 80.372 1.00 18.74 19 VAL A N 1
ATOM 4988 C CA . VAL D 1 24 ? -41.080 3.384 81.083 1.00 19.49 19 VAL A CA 1
ATOM 4989 C C . VAL D 1 24 ? -41.650 4.719 80.602 1.00 19.74 19 VAL A C 1
ATOM 4990 O O . VAL D 1 24 ? -42.876 4.818 80.358 1.00 18.55 19 VAL A O 1
ATOM 4994 N N . ARG D 1 25 ? -40.814 5.760 80.496 1.00 18.95 20 ARG A N 1
ATOM 4995 C CA . ARG D 1 25 ? -41.274 7.098 80.060 1.00 20.35 20 ARG A CA 1
ATOM 4996 C C . ARG D 1 25 ? -41.768 7.026 78.609 1.00 18.81 20 ARG A C 1
ATOM 4997 O O . ARG D 1 25 ? -42.721 7.725 78.276 1.00 20.69 20 ARG A O 1
ATOM 5005 N N . GLY D 1 26 ? -41.115 6.227 77.778 1.00 20.37 21 GLY A N 1
ATOM 5006 C CA . GLY D 1 26 ? -41.372 6.224 76.323 1.00 18.96 21 GLY A CA 1
ATOM 5007 C C . GLY D 1 26 ? -42.596 5.411 75.963 1.00 20.13 21 GLY A C 1
ATOM 5008 O O . GLY D 1 26 ? -43.095 5.578 74.852 1.00 18.49 21 GLY A O 1
ATOM 5009 N N . HIS D 1 27 ? -43.018 4.496 76.847 1.00 17.78 22 HIS A N 1
ATOM 5010 C CA . HIS D 1 27 ? -44.005 3.435 76.529 1.00 18.66 22 HIS A CA 1
ATOM 5011 C C . HIS D 1 27 ? -44.967 3.255 77.688 1.00 19.41 22 HIS A C 1
ATOM 5012 O O . HIS D 1 27 ? -44.956 2.220 78.331 1.00 18.49 22 HIS A O 1
ATOM 5019 N N . PRO D 1 28 ? -45.745 4.293 78.048 1.00 17.11 23 PRO A N 1
ATOM 5020 C CA . PRO D 1 28 ? -46.472 4.304 79.324 1.00 18.55 23 PRO A CA 1
ATOM 5021 C C . PRO D 1 28 ? -47.699 3.377 79.392 1.00 20.26 23 PRO A C 1
ATOM 5022 O O . PRO D 1 28 ? -48.209 3.130 80.484 1.00 16.48 23 PRO A O 1
ATOM 5026 N N . LEU D 1 29 ? -48.168 2.854 78.256 1.00 15.97 24 LEU A N 1
ATOM 5027 C CA . LEU D 1 29 ? -49.337 1.953 78.307 1.00 17.63 24 LEU A CA 1
ATOM 5028 C C . LEU D 1 29 ? -48.804 0.555 78.636 1.00 17.45 24 LEU A C 1
ATOM 5029 O O . LEU D 1 29 ? -48.382 -0.197 77.753 1.00 17.98 24 LEU A O 1
ATOM 5034 N N . ALA D 1 30 ? -48.711 0.262 79.938 1.00 17.32 25 ALA A N 1
ATOM 5035 C CA . ALA D 1 30 ? -48.141 -0.964 80.497 1.00 17.14 25 ALA A CA 1
ATOM 5036 C C . ALA D 1 30 ? -49.187 -2.068 80.570 1.00 17.69 25 ALA A C 1
ATOM 5037 O O . ALA D 1 30 ? -50.412 -1.755 80.578 1.00 17.89 25 ALA A O 1
ATOM 5039 N N . GLN D 1 31 ? -48.703 -3.301 80.574 1.00 15.19 26 GLN A N 1
ATOM 5040 C CA . GLN D 1 31 ? -49.585 -4.458 80.898 1.00 17.16 26 GLN A CA 1
ATOM 5041 C C . GLN D 1 31 ? -49.474 -4.749 82.387 1.00 15.10 26 GLN A C 1
ATOM 5042 O O . GLN D 1 31 ? -48.386 -5.104 82.869 1.00 18.91 26 GLN A O 1
ATOM 5048 N N . LEU D 1 32 ? -50.521 -4.468 83.117 1.00 17.45 27 LEU A N 1
ATOM 5049 C CA . LEU D 1 32 ? -50.562 -4.725 84.593 1.00 17.26 27 LEU A CA 1
ATOM 5050 C C . LEU D 1 32 ? -51.090 -6.151 84.804 1.00 18.96 27 LEU A C 1
ATOM 5051 O O . LEU D 1 32 ? -52.205 -6.454 84.338 1.00 18.44 27 LEU A O 1
ATOM 5056 N N . ALA D 1 33 ? -50.336 -6.986 85.495 1.00 18.93 28 ALA A N 1
ATOM 5057 C CA . ALA D 1 33 ? -50.693 -8.404 85.726 1.00 18.14 28 ALA A CA 1
ATOM 5058 C C . ALA D 1 33 ? -50.710 -8.702 87.224 1.00 18.15 28 ALA A C 1
ATOM 5059 O O . ALA D 1 33 ? -49.800 -8.287 87.956 1.00 19.65 28 ALA A O 1
ATOM 5061 N N . SER D 1 34 ? -51.722 -9.427 87.644 1.00 18.69 29 SER A N 1
ATOM 5062 C CA . SER D 1 34 ? -51.792 -9.971 89.020 1.00 19.86 29 SER A CA 1
ATOM 5063 C C . SER D 1 34 ? -52.394 -11.380 88.967 1.00 21.11 29 SER A C 1
ATOM 5064 O O . SER D 1 34 ? -53.055 -11.740 87.978 1.00 19.90 29 SER A O 1
ATOM 5067 N N . ASN D 1 35 ? -52.175 -12.139 90.020 1.00 20.90 30 ASN A N 1
ATOM 5068 C CA . ASN D 1 35 ? -52.545 -13.566 90.040 1.00 23.88 30 ASN A CA 1
ATOM 5069 C C . ASN D 1 35 ? -54.061 -13.711 89.888 1.00 25.11 30 ASN A C 1
ATOM 5070 O O . ASN D 1 35 ? -54.817 -12.873 90.427 1.00 25.67 30 ASN A O 1
ATOM 5075 N N . GLY D 1 36 ? -54.469 -14.745 89.164 1.00 24.25 31 GLY A N 1
ATOM 5076 C CA . GLY D 1 36 ? -55.870 -15.189 89.081 1.00 25.26 31 GLY A CA 1
ATOM 5077 C C . GLY D 1 36 ? -56.212 -15.979 90.342 1.00 28.73 31 GLY A C 1
ATOM 5078 O O . GLY D 1 36 ? -55.336 -16.672 90.861 1.00 31.11 31 GLY A O 1
ATOM 5079 N N . ALA D 1 37 ? -57.444 -15.861 90.818 1.00 33.22 32 ALA A N 1
ATOM 5080 C CA . ALA D 1 37 ? -57.938 -16.593 92.011 1.00 35.85 32 ALA A CA 1
ATOM 5081 C C . ALA D 1 37 ? -58.066 -18.072 91.649 1.00 38.12 32 ALA A C 1
ATOM 5082 O O . ALA D 1 37 ? -58.625 -18.344 90.563 1.00 38.14 32 ALA A O 1
ATOM 5084 N N . GLY D 1 38 ? -57.611 -18.955 92.551 1.00 42.39 33 GLY A N 1
ATOM 5085 C CA . GLY D 1 38 ? -57.779 -20.422 92.502 1.00 46.71 33 GLY A CA 1
ATOM 5086 C C . GLY D 1 38 ? -57.199 -21.009 91.232 1.00 49.37 33 GLY A C 1
ATOM 5087 O O . GLY D 1 38 ? -57.974 -21.588 90.447 1.00 53.44 33 GLY A O 1
ATOM 5088 N N . GLY D 1 39 ? -55.905 -20.766 90.991 1.00 47.94 34 GLY A N 1
ATOM 5089 C CA . GLY D 1 39 ? -55.142 -21.335 89.862 1.00 48.32 34 GLY A CA 1
ATOM 5090 C C . GLY D 1 39 ? -55.599 -20.867 88.477 1.00 44.79 34 GLY A C 1
ATOM 5091 O O . GLY D 1 39 ? -55.056 -21.428 87.495 1.00 47.49 34 GLY A O 1
ATOM 5092 N N . ALA D 1 40 ? -56.540 -19.912 88.365 1.00 39.24 35 ALA A N 1
ATOM 5093 C CA . ALA D 1 40 ? -56.961 -19.292 87.079 1.00 36.09 35 ALA A CA 1
ATOM 5094 C C . ALA D 1 40 ? -55.793 -18.478 86.526 1.00 27.61 35 ALA A C 1
ATOM 5095 O O . ALA D 1 40 ? -54.867 -18.143 87.293 1.00 29.06 35 ALA A O 1
ATOM 5097 N N . ALA D 1 41 ? -55.835 -18.167 85.226 1.00 27.11 36 ALA A N 1
ATOM 5098 C CA . ALA D 1 41 ? -54.774 -17.361 84.578 1.00 24.47 36 ALA A CA 1
ATOM 5099 C C . ALA D 1 41 ? -54.735 -15.970 85.226 1.00 22.11 36 ALA A C 1
ATOM 5100 O O . ALA D 1 41 ? -55.750 -15.456 85.689 1.00 21.46 36 ALA A O 1
ATOM 5102 N N . PRO D 1 42 ? -53.571 -15.302 85.258 1.00 19.07 37 PRO A N 1
ATOM 5103 C CA . PRO D 1 42 ? -53.509 -13.901 85.656 1.00 18.57 37 PRO A CA 1
ATOM 5104 C C . PRO D 1 42 ? -54.528 -12.988 84.960 1.00 19.46 37 PRO A C 1
ATOM 5105 O O . PRO D 1 42 ? -54.927 -13.172 83.796 1.00 18.75 37 PRO A O 1
ATOM 5109 N N . HIS D 1 43 ? -54.960 -11.972 85.708 1.00 21.14 38 HIS A N 1
ATOM 5110 C CA . HIS D 1 43 ? -55.636 -10.776 85.184 1.00 21.41 38 HIS A CA 1
ATOM 5111 C C . HIS D 1 43 ? -54.600 -9.911 84.488 1.00 18.48 38 HIS A C 1
ATOM 5112 O O . HIS D 1 43 ? -53.529 -9.699 85.062 1.00 22.73 38 HIS A O 1
ATOM 5119 N N . ILE D 1 44 ? -54.924 -9.408 83.307 1.00 19.18 39 ILE A N 1
ATOM 5120 C CA . ILE D 1 44 ? -54.022 -8.474 82.553 1.00 19.12 39 ILE A CA 1
ATOM 5121 C C . ILE D 1 44 ? -54.863 -7.287 82.109 1.00 18.55 39 ILE A C 1
ATOM 5122 O O . ILE D 1 44 ? -55.879 -7.499 81.413 1.00 19.39 39 ILE A O 1
ATOM 5127 N N . THR D 1 45 ? -54.441 -6.082 82.461 1.00 17.26 40 THR A N 1
ATOM 5128 C CA . THR D 1 45 ? -55.062 -4.831 81.971 1.00 18.64 40 THR A CA 1
ATOM 5129 C C . THR D 1 45 ? -53.983 -3.913 81.421 1.00 16.55 40 THR A C 1
ATOM 5130 O O . THR D 1 45 ? -52.938 -3.727 82.100 1.00 19.10 40 THR A O 1
ATOM 5134 N N . HIS D 1 46 ? -54.230 -3.344 80.237 1.00 17.46 41 HIS A N 1
ATOM 5135 C CA . HIS D 1 46 ? -53.470 -2.197 79.710 1.00 17.18 41 HIS A CA 1
ATOM 5136 C C . HIS D 1 46 ? -53.874 -0.914 80.449 1.00 17.34 41 HIS A C 1
ATOM 5137 O O . HIS D 1 46 ? -55.021 -0.490 80.323 1.00 18.96 41 HIS A O 1
ATOM 5144 N N . VAL D 1 47 ? -52.895 -0.294 81.089 1.00 17.72 42 VAL A N 1
ATOM 5145 C CA . VAL D 1 47 ? -53.104 0.893 81.966 1.00 17.12 42 VAL A CA 1
ATOM 5146 C C . VAL D 1 47 ? -51.988 1.891 81.734 1.00 17.12 42 VAL A C 1
ATOM 5147 O O . VAL D 1 47 ? -50.806 1.528 81.620 1.00 15.47 42 VAL A O 1
ATOM 5151 N N . PRO D 1 48 ? -52.340 3.204 81.768 1.00 16.05 43 PRO A N 1
ATOM 5152 C CA . PRO D 1 48 ? -51.372 4.286 81.702 1.00 18.38 43 PRO A CA 1
ATOM 5153 C C . PRO D 1 48 ? -50.652 4.468 83.040 1.00 18.74 43 PRO A C 1
ATOM 5154 O O . PRO D 1 48 ? -51.329 4.708 84.034 1.00 18.74 43 PRO A O 1
ATOM 5158 N N . ILE D 1 49 ? -49.319 4.345 83.005 1.00 18.65 44 ILE A N 1
ATOM 5159 C CA . ILE D 1 49 ? -48.458 4.425 84.218 1.00 19.21 44 ILE A CA 1
ATOM 5160 C C . ILE D 1 49 ? -47.321 5.418 83.971 1.00 20.22 44 ILE A C 1
ATOM 5161 O O . ILE D 1 49 ? -46.670 5.340 82.943 1.00 18.79 44 ILE A O 1
ATOM 5166 N N . ILE D 1 50 ? -47.147 6.333 84.927 1.00 20.83 45 ILE A N 1
ATOM 5167 C CA . ILE D 1 50 ? -46.110 7.387 84.891 1.00 20.50 45 ILE A CA 1
ATOM 5168 C C . ILE D 1 50 ? -45.240 7.310 86.127 1.00 22.13 45 ILE A C 1
ATOM 5169 O O . ILE D 1 50 ? -45.701 6.800 87.148 1.00 20.04 45 ILE A O 1
ATOM 5174 N N . VAL D 1 51 ? -44.027 7.851 85.996 1.00 22.84 46 VAL A N 1
ATOM 5175 C CA . VAL D 1 51 ? -43.122 8.084 87.152 1.00 23.92 46 VAL A CA 1
ATOM 5176 C C . VAL D 1 51 ? -43.714 9.203 88.031 1.00 24.39 46 VAL A C 1
ATOM 5177 O O . VAL D 1 51 ? -44.244 10.173 87.488 1.00 24.96 46 VAL A O 1
ATOM 5181 N N . ASP D 1 52 ? -43.689 9.011 89.364 1.00 22.34 47 ASP A N 1
ATOM 5182 C CA . ASP D 1 52 ? -44.034 10.014 90.404 1.00 23.24 47 ASP A CA 1
ATOM 5183 C C . ASP D 1 52 ? -43.713 11.409 89.882 1.00 21.12 47 ASP A C 1
ATOM 5184 O O . ASP D 1 52 ? -42.546 11.745 89.727 1.00 23.12 47 ASP A O 1
ATOM 5189 N N . PRO D 1 53 ? -44.708 12.264 89.621 1.00 21.94 48 PRO A N 1
ATOM 5190 C CA . PRO D 1 53 ? -44.452 13.613 89.088 1.00 23.99 48 PRO A CA 1
ATOM 5191 C C . PRO D 1 53 ? -43.755 14.560 90.073 1.00 27.62 48 PRO A C 1
ATOM 5192 O O . PRO D 1 53 ? -43.262 15.586 89.634 1.00 28.28 48 PRO A O 1
ATOM 5196 N N . GLU D 1 54 ? -43.673 14.179 91.350 1.00 29.67 49 GLU A N 1
ATOM 5197 C CA . GLU D 1 54 ? -43.098 15.043 92.416 1.00 31.62 49 GLU A CA 1
ATOM 5198 C C . GLU D 1 54 ? -41.581 14.834 92.541 1.00 32.60 49 GLU A C 1
ATOM 5199 O O . GLU D 1 54 ? -41.006 15.572 93.329 1.00 28.98 49 GLU A O 1
ATOM 5205 N N . LEU D 1 55 ? -40.945 13.939 91.763 1.00 30.76 50 LEU A N 1
ATOM 5206 C CA . LEU D 1 55 ? -39.464 13.700 91.830 1.00 35.03 50 LEU A CA 1
ATOM 5207 C C . LEU D 1 55 ? -38.702 14.843 91.150 1.00 38.49 50 LEU A C 1
ATOM 5208 O O . LEU D 1 55 ? -39.076 15.242 90.056 1.00 39.24 50 LEU A O 1
ATOM 5213 N N . ASP D 1 56 ? -37.676 15.372 91.805 1.00 51.57 51 ASP A N 1
ATOM 5214 C CA . ASP D 1 56 ? -36.849 16.486 91.266 1.00 58.30 51 ASP A CA 1
ATOM 5215 C C . ASP D 1 56 ? -35.463 15.941 90.914 1.00 61.78 51 ASP A C 1
ATOM 5216 O O . ASP D 1 56 ? -35.038 14.941 91.533 1.00 63.22 51 ASP A O 1
ATOM 5221 N N . GLY D 1 57 ? -34.782 16.585 89.965 1.00 64.23 52 GLY A N 1
ATOM 5222 C CA . GLY D 1 57 ? -33.433 16.177 89.527 1.00 60.80 52 GLY A CA 1
ATOM 5223 C C . GLY D 1 57 ? -33.501 14.802 88.875 1.00 62.43 52 GLY A C 1
ATOM 5224 O O . GLY D 1 57 ? -34.597 14.236 88.763 1.00 55.92 52 GLY A O 1
ATOM 5225 N N . PRO D 1 58 ? -32.344 14.231 88.459 1.00 57.43 53 PRO A N 1
ATOM 5226 C CA . PRO D 1 58 ? -32.324 13.149 87.471 1.00 57.38 53 PRO A CA 1
ATOM 5227 C C . PRO D 1 58 ? -32.894 11.855 88.072 1.00 45.38 53 PRO A C 1
ATOM 5228 O O . PRO D 1 58 ? -32.654 11.600 89.241 1.00 48.39 53 PRO A O 1
ATOM 5232 N N . VAL D 1 59 ? -33.689 11.102 87.308 1.00 39.53 54 VAL A N 1
ATOM 5233 C CA . VAL D 1 59 ? -34.265 9.815 87.798 1.00 35.34 54 VAL A CA 1
ATOM 5234 C C . VAL D 1 59 ? -33.497 8.708 87.072 1.00 30.47 54 VAL A C 1
ATOM 5235 O O . VAL D 1 59 ? -33.730 8.533 85.898 1.00 30.53 54 VAL A O 1
ATOM 5239 N N . ASP D 1 60 ? -32.532 8.066 87.716 1.00 32.33 55 ASP A N 1
ATOM 5240 C CA . ASP D 1 60 ? -31.667 7.062 87.033 1.00 34.74 55 ASP A CA 1
ATOM 5241 C C . ASP D 1 60 ? -32.125 5.631 87.331 1.00 31.86 55 ASP A C 1
ATOM 5242 O O . ASP D 1 60 ? -31.797 4.727 86.546 1.00 33.36 55 ASP A O 1
ATOM 5247 N N . ARG D 1 61 ? -32.826 5.391 88.426 1.00 29.98 56 ARG A N 1
ATOM 5248 C CA . ARG D 1 61 ? -33.136 4.021 88.867 1.00 33.59 56 ARG A CA 1
ATOM 5249 C C . ARG D 1 61 ? -34.632 3.958 89.105 1.00 29.35 56 ARG A C 1
ATOM 5250 O O . ARG D 1 61 ? -35.172 4.874 89.733 1.00 31.66 56 ARG A O 1
ATOM 5258 N N . LEU D 1 62 ? -35.269 2.873 88.688 1.00 27.02 57 LEU A N 1
ATOM 5259 C CA . LEU D 1 62 ? -36.710 2.658 88.999 1.00 23.08 57 LEU A CA 1
ATOM 5260 C C . LEU D 1 62 ? -36.882 2.141 90.433 1.00 24.18 57 LEU A C 1
ATOM 5261 O O . LEU D 1 62 ? -37.911 2.437 91.059 1.00 25.36 57 LEU A O 1
ATOM 5266 N N . VAL D 1 63 ? -35.968 1.307 90.922 1.00 26.28 58 VAL A N 1
ATOM 5267 C CA . VAL D 1 63 ? -36.156 0.647 92.251 1.00 28.53 58 VAL A CA 1
ATOM 5268 C C . VAL D 1 63 ? -36.235 1.738 93.324 1.00 26.91 58 VAL A C 1
ATOM 5269 O O . VAL D 1 63 ? -35.308 2.570 93.374 1.00 29.36 58 VAL A O 1
ATOM 5273 N N . GLY D 1 64 ? -37.292 1.722 94.126 1.00 26.18 59 GLY A N 1
ATOM 5274 C CA . GLY D 1 64 ? -37.501 2.686 95.216 1.00 29.17 59 GLY A CA 1
ATOM 5275 C C . GLY D 1 64 ? -38.340 3.876 94.822 1.00 30.94 59 GLY A C 1
ATOM 5276 O O . GLY D 1 64 ? -38.699 4.639 95.733 1.00 37.14 59 GLY A O 1
ATOM 5277 N N . ILE D 1 65 ? -38.667 4.065 93.540 1.00 25.57 60 ILE A N 1
ATOM 5278 C CA . ILE D 1 65 ? -39.619 5.149 93.191 1.00 27.27 60 ILE A CA 1
ATOM 5279 C C . ILE D 1 65 ? -41.028 4.568 93.165 1.00 24.38 60 ILE A C 1
ATOM 5280 O O . ILE D 1 65 ? -41.213 3.327 93.102 1.00 25.69 60 ILE A O 1
ATOM 5285 N N . THR D 1 66 ? -41.975 5.468 93.239 1.00 23.65 61 THR A N 1
ATOM 5286 C CA . THR D 1 66 ? -43.413 5.142 93.184 1.00 24.31 61 THR A CA 1
ATOM 5287 C C . THR D 1 66 ? -43.902 5.477 91.781 1.00 24.28 61 THR A C 1
ATOM 5288 O O . THR D 1 66 ? -43.664 6.590 91.307 1.00 25.32 61 THR A O 1
ATOM 5292 N N . LEU D 1 67 ? -44.589 4.532 91.159 1.00 22.69 62 LEU A N 1
ATOM 5293 C CA . LEU D 1 67 ? -45.285 4.784 89.893 1.00 21.07 62 LEU A CA 1
ATOM 5294 C C . LEU D 1 67 ? -46.756 5.052 90.160 1.00 18.21 62 LEU A C 1
ATOM 5295 O O . LEU D 1 67 ? -47.358 4.523 91.080 1.00 20.38 62 LEU A O 1
ATOM 5300 N N . TRP D 1 68 ? -47.293 5.945 89.361 1.00 18.53 63 TRP A N 1
ATOM 5301 C CA . TRP D 1 68 ? -48.720 6.352 89.423 1.00 17.74 63 TRP A CA 1
ATOM 5302 C C . TRP D 1 68 ? -49.460 5.758 88.227 1.00 19.50 63 TRP A C 1
ATOM 5303 O O . TRP D 1 68 ? -48.953 5.857 87.116 1.00 18.81 63 TRP A O 1
ATOM 5314 N N . GLY D 1 69 ? -50.719 5.339 88.408 1.00 17.70 64 GLY A N 1
ATOM 5315 C CA . GLY D 1 69 ? -51.466 4.776 87.276 1.00 17.42 64 GLY A CA 1
ATOM 5316 C C . GLY D 1 69 ? -52.926 4.712 87.582 1.00 17.28 64 GLY A C 1
ATOM 5317 O O . GLY D 1 69 ? -53.308 5.065 88.737 1.00 17.67 64 GLY A O 1
ATOM 5318 N N . HIS D 1 70 ? -53.744 4.438 86.577 1.00 17.62 65 HIS A N 1
ATOM 5319 C CA . HIS D 1 70 ? -55.206 4.283 86.791 1.00 17.71 65 HIS A CA 1
ATOM 5320 C C . HIS D 1 70 ? -55.750 3.221 85.848 1.00 22.35 65 HIS A C 1
ATOM 5321 O O . HIS D 1 70 ? -55.125 2.904 84.860 1.00 19.91 65 HIS A O 1
ATOM 5328 N N . MET D 1 71 ? -56.917 2.707 86.217 1.00 20.67 66 MET A N 1
ATOM 5329 C CA . MET D 1 71 ? -57.673 1.734 85.438 1.00 20.62 66 MET A CA 1
ATOM 5330 C C . MET D 1 71 ? -59.138 2.025 85.733 1.00 19.36 66 MET A C 1
ATOM 5331 O O . MET D 1 71 ? -59.436 3.000 86.460 1.00 20.99 66 MET A O 1
ATOM 5336 N N . ASN D 1 72 ? -60.012 1.325 85.043 1.00 19.08 67 ASN A N 1
ATOM 5337 C CA . ASN D 1 72 ? -61.479 1.434 85.215 1.00 18.57 67 ASN A CA 1
ATOM 5338 C C . ASN D 1 72 ? -61.896 0.688 86.486 1.00 20.14 67 ASN A C 1
ATOM 5339 O O . ASN D 1 72 ? -61.623 -0.497 86.614 1.00 21.34 67 ASN A O 1
ATOM 5344 N N . ARG D 1 73 ? -62.525 1.374 87.437 1.00 24.20 68 ARG A N 1
ATOM 5345 C CA . ARG D 1 73 ? -63.057 0.743 88.670 1.00 27.40 68 ARG A CA 1
ATOM 5346 C C . ARG D 1 73 ? -64.044 -0.369 88.342 1.00 28.64 68 ARG A C 1
ATOM 5347 O O . ARG D 1 73 ? -64.195 -1.290 89.184 1.00 29.68 68 ARG A O 1
ATOM 5355 N N . ALA D 1 74 ? -64.685 -0.329 87.182 1.00 26.52 69 ALA A N 1
ATOM 5356 C CA . ALA D 1 74 ? -65.675 -1.346 86.764 1.00 29.56 69 ALA A CA 1
ATOM 5357 C C . ALA D 1 74 ? -64.975 -2.582 86.200 1.00 28.20 69 ALA A C 1
ATOM 5358 O O . ALA D 1 74 ? -65.622 -3.612 86.001 1.00 28.56 69 ALA A O 1
ATOM 5360 N N . ASN D 1 75 ? -63.683 -2.478 85.895 1.00 25.82 70 ASN A N 1
ATOM 5361 C CA . ASN D 1 75 ? -62.885 -3.625 85.438 1.00 21.49 70 ASN A CA 1
ATOM 5362 C C . ASN D 1 75 ? -62.828 -4.594 86.605 1.00 21.63 70 ASN A C 1
ATOM 5363 O O . ASN D 1 75 ? -62.382 -4.215 87.663 1.00 23.63 70 ASN A O 1
ATOM 5368 N N . PRO D 1 76 ? -63.259 -5.867 86.469 1.00 22.99 71 PRO A N 1
ATOM 5369 C CA . PRO D 1 76 ? -63.121 -6.852 87.560 1.00 22.09 71 PRO A CA 1
ATOM 5370 C C . PRO D 1 76 ? -61.726 -6.981 88.147 1.00 21.53 71 PRO A C 1
ATOM 5371 O O . PRO D 1 76 ? -61.546 -7.392 89.279 1.00 23.34 71 PRO A O 1
ATOM 5375 N N . HIS D 1 77 ? -60.726 -6.595 87.365 1.00 21.94 72 HIS A N 1
ATOM 5376 C CA . HIS D 1 77 ? -59.322 -6.628 87.821 1.00 19.43 72 HIS A CA 1
ATOM 5377 C C . HIS D 1 77 ? -59.221 -5.732 89.065 1.00 19.62 72 HIS A C 1
ATOM 5378 O O . HIS D 1 77 ? -58.487 -6.076 90.002 1.00 22.38 72 HIS A O 1
ATOM 5385 N N . TRP D 1 78 ? -59.943 -4.615 89.072 1.00 20.51 73 TRP A N 1
ATOM 5386 C CA . TRP D 1 78 ? -59.858 -3.641 90.204 1.00 22.10 73 TRP A CA 1
ATOM 5387 C C . TRP D 1 78 ? -60.253 -4.324 91.523 1.00 21.90 73 TRP A C 1
ATOM 5388 O O . TRP D 1 78 ? -59.492 -4.267 92.464 1.00 23.39 73 TRP A O 1
ATOM 5399 N N . ALA D 1 79 ? -61.392 -5.014 91.547 1.00 25.91 74 ALA A N 1
ATOM 5400 C CA . ALA D 1 79 ? -61.880 -5.771 92.734 1.00 26.70 74 ALA A CA 1
ATOM 5401 C C . ALA D 1 79 ? -60.878 -6.873 93.071 1.00 31.19 74 ALA A C 1
ATOM 5402 O O . ALA D 1 79 ? -60.604 -7.121 94.253 1.00 31.47 74 ALA A O 1
ATOM 5404 N N . ALA D 1 80 ? -60.280 -7.493 92.058 1.00 29.74 75 ALA A N 1
ATOM 5405 C CA . ALA D 1 80 ? -59.422 -8.683 92.245 1.00 30.41 75 ALA A CA 1
ATOM 5406 C C . ALA D 1 80 ? -58.122 -8.260 92.912 1.00 31.00 75 ALA A C 1
ATOM 5407 O O . ALA D 1 80 ? -57.517 -9.081 93.623 1.00 35.63 75 ALA A O 1
ATOM 5409 N N . LEU D 1 81 ? -57.722 -7.000 92.773 1.00 30.98 76 LEU A N 1
ATOM 5410 C CA . LEU D 1 81 ? -56.446 -6.537 93.372 1.00 35.12 76 LEU A CA 1
ATOM 5411 C C . LEU D 1 81 ? -56.611 -6.431 94.896 1.00 45.25 76 LEU A C 1
ATOM 5412 O O . LEU D 1 81 ? -55.576 -6.405 95.589 1.00 43.59 76 LEU A O 1
ATOM 5417 N N . GLY D 1 82 ? -57.858 -6.350 95.384 1.00 44.72 77 GLY A N 1
ATOM 5418 C CA . GLY D 1 82 ? -58.158 -6.283 96.826 1.00 54.35 77 GLY A CA 1
ATOM 5419 C C . GLY D 1 82 ? -57.357 -5.174 97.485 1.00 62.77 77 GLY A C 1
ATOM 5420 O O . GLY D 1 82 ? -57.502 -4.017 97.045 1.00 68.46 77 GLY A O 1
ATOM 5421 N N . GLY D 1 83 ? -56.515 -5.512 98.469 1.00 66.18 78 GLY A N 1
ATOM 5422 C CA . GLY D 1 83 ? -55.695 -4.544 99.220 1.00 66.22 78 GLY A CA 1
ATOM 5423 C C . GLY D 1 83 ? -54.303 -4.413 98.625 1.00 71.59 78 GLY A C 1
ATOM 5424 O O . GLY D 1 83 ? -54.140 -3.658 97.640 1.00 85.88 78 GLY A O 1
ATOM 5425 N N . ALA D 1 84 ? -53.346 -5.156 99.182 1.00 66.53 79 ALA A N 1
ATOM 5426 C CA . ALA D 1 84 ? -51.893 -5.038 98.920 1.00 63.06 79 ALA A CA 1
ATOM 5427 C C . ALA D 1 84 ? -51.447 -6.147 97.957 1.00 56.24 79 ALA A C 1
ATOM 5428 O O . ALA D 1 84 ? -50.634 -7.017 98.374 1.00 55.05 79 ALA A O 1
ATOM 5430 N N . ALA D 1 85 ? -51.933 -6.103 96.711 1.00 43.67 80 ALA A N 1
ATOM 5431 C CA . ALA D 1 85 ? -51.633 -7.116 95.665 1.00 37.64 80 ALA A CA 1
ATOM 5432 C C . ALA D 1 85 ? -50.174 -6.990 95.201 1.00 32.50 80 ALA A C 1
ATOM 5433 O O . ALA D 1 85 ? -49.728 -5.871 94.907 1.00 28.49 80 ALA A O 1
ATOM 5435 N N . ASN D 1 86 ? -49.478 -8.115 95.081 1.00 27.51 81 ASN A N 1
ATOM 5436 C CA . ASN D 1 86 ? -48.140 -8.168 94.444 1.00 29.90 81 ASN A CA 1
ATOM 5437 C C . ASN D 1 86 ? -48.363 -8.200 92.939 1.00 26.37 81 ASN A C 1
ATOM 5438 O O . ASN D 1 86 ? -49.057 -9.124 92.489 1.00 28.56 81 ASN A O 1
ATOM 5443 N N . VAL D 1 87 ? -47.884 -7.188 92.217 1.00 22.95 82 VAL A N 1
ATOM 5444 C CA . VAL D 1 87 ? -48.185 -7.057 90.757 1.00 21.20 82 VAL A CA 1
ATOM 5445 C C . VAL D 1 87 ? -46.887 -6.911 89.991 1.00 18.38 82 VAL A C 1
ATOM 5446 O O . VAL D 1 87 ? -45.805 -6.699 90.578 1.00 19.79 82 VAL A O 1
ATOM 5450 N N . VAL D 1 88 ? -46.991 -7.171 88.699 1.00 20.23 83 VAL A N 1
ATOM 5451 C CA . VAL D 1 88 ? -45.926 -6.852 87.713 1.00 20.58 83 VAL A CA 1
ATOM 5452 C C . VAL D 1 88 ? -46.566 -5.918 86.685 1.00 20.68 83 VAL A C 1
ATOM 5453 O O . VAL D 1 88 ? -47.747 -6.157 86.305 1.00 18.95 83 VAL A O 1
ATOM 5457 N N . ALA D 1 89 ? -45.841 -4.862 86.307 1.00 19.84 84 ALA A N 1
ATOM 5458 C CA . ALA D 1 89 ? -46.215 -3.968 85.192 1.00 18.47 84 ALA A CA 1
ATOM 5459 C C . ALA D 1 89 ? -45.127 -4.050 84.151 1.00 18.86 84 ALA A C 1
ATOM 5460 O O . ALA D 1 89 ? -43.906 -3.936 84.511 1.00 17.63 84 ALA A O 1
ATOM 5462 N N . THR D 1 90 ? -45.540 -4.421 82.939 1.00 19.06 85 THR A N 1
ATOM 5463 C CA . THR D 1 90 ? -44.616 -4.700 81.829 1.00 17.42 85 THR A CA 1
ATOM 5464 C C . THR D 1 90 ? -44.746 -3.559 80.829 1.00 16.55 85 THR A C 1
ATOM 5465 O O . THR D 1 90 ? -45.905 -3.240 80.378 1.00 14.32 85 THR A O 1
ATOM 5469 N N . PHE D 1 91 ? -43.598 -2.952 80.523 1.00 15.89 86 PHE A N 1
ATOM 5470 C CA . PHE D 1 91 ? -43.463 -1.849 79.560 1.00 18.37 86 PHE A CA 1
ATOM 5471 C C . PHE D 1 91 ? -42.719 -2.417 78.350 1.00 17.16 86 PHE A C 1
ATOM 5472 O O . PHE D 1 91 ? -41.607 -2.973 78.533 1.00 22.56 86 PHE A O 1
ATOM 5480 N N . ALA D 1 92 ? -43.306 -2.335 77.168 1.00 16.20 87 ALA A N 1
ATOM 5481 C CA . ALA D 1 92 ? -42.737 -2.919 75.926 1.00 18.07 87 ALA A CA 1
ATOM 5482 C C . ALA D 1 92 ? -42.289 -1.796 74.995 1.00 19.85 87 ALA A C 1
ATOM 5483 O O . ALA D 1 92 ? -43.139 -0.947 74.613 1.00 21.27 87 ALA A O 1
ATOM 5485 N N . GLY D 1 93 ? -41.006 -1.792 74.643 1.00 16.69 88 GLY A N 1
ATOM 5486 C CA . GLY D 1 93 ? -40.483 -0.754 73.755 1.00 20.14 88 GLY A CA 1
ATOM 5487 C C . GLY D 1 93 ? -40.246 -1.242 72.321 1.00 18.43 88 GLY A C 1
ATOM 5488 O O . GLY D 1 93 ? -40.864 -2.183 71.871 1.00 19.72 88 GLY A O 1
ATOM 5489 N N . PRO D 1 94 ? -39.327 -0.563 71.603 1.00 19.03 89 PRO A N 1
ATOM 5490 C CA . PRO D 1 94 ? -38.956 -0.901 70.231 1.00 19.70 89 PRO A CA 1
ATOM 5491 C C . PRO D 1 94 ? -38.638 -2.386 70.085 1.00 17.45 89 PRO A C 1
ATOM 5492 O O . PRO D 1 94 ? -38.051 -2.964 71.006 1.00 17.48 89 PRO A O 1
ATOM 5496 N N . ASN D 1 95 ? -38.971 -2.954 68.937 1.00 17.67 90 ASN A N 1
ATOM 5497 C CA . ASN D 1 95 ? -38.771 -4.397 68.719 1.00 18.25 90 ASN A CA 1
ATOM 5498 C C . ASN D 1 95 ? -38.791 -4.630 67.223 1.00 17.94 90 ASN A C 1
ATOM 5499 O O . ASN D 1 95 ? -39.492 -3.874 66.535 1.00 17.46 90 ASN A O 1
ATOM 5504 N N . ALA D 1 96 ? -38.094 -5.646 66.756 1.00 16.31 91 ALA A N 1
ATOM 5505 C CA . ALA D 1 96 ? -38.149 -6.028 65.328 1.00 16.33 91 ALA A CA 1
ATOM 5506 C C . ALA D 1 96 ? -37.638 -7.435 65.149 1.00 16.99 91 ALA A C 1
ATOM 5507 O O . ALA D 1 96 ? -36.646 -7.818 65.810 1.00 16.55 91 ALA A O 1
ATOM 5509 N N . TYR D 1 97 ? -38.294 -8.154 64.257 1.00 15.46 92 TYR A N 1
ATOM 5510 C CA . TYR D 1 97 ? -37.864 -9.485 63.768 1.00 14.45 92 TYR A CA 1
ATOM 5511 C C . TYR D 1 97 ? -36.523 -9.381 63.065 1.00 14.67 92 TYR A C 1
ATOM 5512 O O . TYR D 1 97 ? -36.291 -8.402 62.301 1.00 15.36 92 TYR A O 1
ATOM 5521 N N . VAL D 1 98 ? -35.640 -10.301 63.414 1.00 16.23 93 VAL A N 1
ATOM 5522 C CA . VAL D 1 98 ? -34.293 -10.438 62.780 1.00 15.30 93 VAL A CA 1
ATOM 5523 C C . VAL D 1 98 ? -34.265 -11.664 61.868 1.00 14.26 93 VAL A C 1
ATOM 5524 O O . VAL D 1 98 ? -34.253 -12.834 62.349 1.00 14.64 93 VAL A O 1
ATOM 5528 N N . SER D 1 99 ? -34.275 -11.420 60.562 1.00 15.73 94 SER A N 1
ATOM 5529 C CA . SER D 1 99 ? -34.091 -12.459 59.528 1.00 16.37 94 SER A CA 1
ATOM 5530 C C . SER D 1 99 ? -32.623 -12.841 59.469 1.00 17.98 94 SER A C 1
ATOM 5531 O O . SER D 1 99 ? -31.835 -11.944 59.298 1.00 18.08 94 SER A O 1
ATOM 5534 N N . PRO D 1 100 ? -32.207 -14.125 59.512 1.00 19.82 95 PRO A N 1
ATOM 5535 C CA . PRO D 1 100 ? -30.783 -14.442 59.288 1.00 19.72 95 PRO A CA 1
ATOM 5536 C C . PRO D 1 100 ? -30.237 -14.066 57.894 1.00 20.35 95 PRO A C 1
ATOM 5537 O O . PRO D 1 100 ? -28.993 -14.041 57.731 1.00 19.76 95 PRO A O 1
ATOM 5541 N N . ALA D 1 101 ? -31.100 -13.694 56.947 1.00 19.76 96 ALA A N 1
ATOM 5542 C CA . ALA D 1 101 ? -30.673 -13.051 55.672 1.00 21.67 96 ALA A CA 1
ATOM 5543 C C . ALA D 1 101 ? -29.808 -11.817 55.949 1.00 21.60 96 ALA A C 1
ATOM 5544 O O . ALA D 1 101 ? -28.857 -11.627 55.187 1.00 23.36 96 ALA A O 1
ATOM 5546 N N . VAL D 1 102 ? -30.054 -11.073 57.033 1.00 16.91 97 VAL A N 1
ATOM 5547 C CA . VAL D 1 102 ? -29.378 -9.807 57.353 1.00 18.83 97 VAL A CA 1
ATOM 5548 C C . VAL D 1 102 ? -27.973 -10.203 57.796 1.00 20.80 97 VAL A C 1
ATOM 5549 O O . VAL D 1 102 ? -27.050 -9.442 57.574 1.00 22.78 97 VAL A O 1
ATOM 5553 N N . TYR D 1 103 ? -27.833 -11.361 58.469 1.00 19.68 98 TYR A N 1
ATOM 5554 C CA . TYR D 1 103 ? -26.516 -11.802 58.994 1.00 20.20 98 TYR A CA 1
ATOM 5555 C C . TYR D 1 103 ? -25.543 -12.091 57.857 1.00 19.63 98 TYR A C 1
ATOM 5556 O O . TYR D 1 103 ? -24.311 -11.842 58.056 1.00 24.91 98 TYR A O 1
ATOM 5565 N N . ARG D 1 104 ? -26.020 -12.709 56.768 1.00 22.73 99 ARG A N 1
ATOM 5566 C CA . ARG D 1 104 ? -25.230 -13.220 55.607 1.00 26.15 99 ARG A CA 1
ATOM 5567 C C . ARG D 1 104 ? -24.219 -14.279 56.082 1.00 32.03 99 ARG A C 1
ATOM 5568 O O . ARG D 1 104 ? -23.079 -14.362 55.534 1.00 31.27 99 ARG A O 1
ATOM 5576 N N . THR D 1 105 ? -24.609 -15.038 57.092 1.00 26.90 100 THR A N 1
ATOM 5577 C CA . THR D 1 105 ? -23.820 -16.155 57.676 1.00 29.92 100 THR A CA 1
ATOM 5578 C C . THR D 1 105 ? -24.681 -17.407 57.666 1.00 28.77 100 THR A C 1
ATOM 5579 O O . THR D 1 105 ? -25.901 -17.299 57.518 1.00 26.60 100 THR A O 1
ATOM 5583 N N . ALA D 1 106 ? -24.049 -18.558 57.840 1.00 29.34 101 ALA A N 1
ATOM 5584 C CA . ALA D 1 106 ? -24.712 -19.876 57.903 1.00 29.13 101 ALA A CA 1
ATOM 5585 C C . ALA D 1 106 ? -23.861 -20.768 58.795 1.00 29.33 101 ALA A C 1
ATOM 5586 O O . ALA D 1 106 ? -22.627 -20.646 58.809 1.00 25.37 101 ALA A O 1
ATOM 5588 N N . PRO D 1 107 ? -24.472 -21.591 59.669 1.00 26.19 102 PRO A N 1
ATOM 5589 C CA . PRO D 1 107 ? -25.923 -21.663 59.834 1.00 23.81 102 PRO A CA 1
ATOM 5590 C C . PRO D 1 107 ? -26.382 -20.568 60.809 1.00 21.95 102 PRO A C 1
ATOM 5591 O O . PRO D 1 107 ? -25.581 -19.852 61.379 1.00 23.79 102 PRO A O 1
ATOM 5595 N N . ALA D 1 108 ? -27.692 -20.469 61.033 1.00 21.14 103 ALA A N 1
ATOM 5596 C CA . ALA D 1 108 ? -28.242 -19.432 61.908 1.00 20.90 103 ALA A CA 1
ATOM 5597 C C . ALA D 1 108 ? -29.676 -19.837 62.215 1.00 18.91 103 ALA A C 1
ATOM 5598 O O . ALA D 1 108 ? -30.183 -20.808 61.647 1.00 21.38 103 ALA A O 1
ATOM 5600 N N . ALA D 1 109 ? -30.255 -19.074 63.112 1.00 20.80 104 ALA A N 1
ATOM 5601 C CA . ALA D 1 109 ? -31.687 -19.138 63.460 1.00 20.25 104 ALA A CA 1
ATOM 5602 C C . ALA D 1 109 ? -32.147 -17.695 63.580 1.00 18.94 104 ALA A C 1
ATOM 5603 O O . ALA D 1 109 ? -31.378 -16.813 63.961 1.00 19.57 104 ALA A O 1
ATOM 5605 N N . PRO D 1 110 ? -33.420 -17.416 63.259 1.00 18.91 105 PRO A N 1
ATOM 5606 C CA . PRO D 1 110 ? -33.940 -16.069 63.389 1.00 17.89 105 PRO A CA 1
ATOM 5607 C C . PRO D 1 110 ? -34.106 -15.725 64.872 1.00 16.11 105 PRO A C 1
ATOM 5608 O O . PRO D 1 110 ? -34.064 -16.614 65.760 1.00 20.58 105 PRO A O 1
ATOM 5612 N N . THR D 1 111 ? -34.365 -14.451 65.155 1.00 17.86 106 THR A N 1
ATOM 5613 C CA . THR D 1 111 ? -34.738 -14.039 66.522 1.00 18.47 106 THR A CA 1
ATOM 5614 C C . THR D 1 111 ? -35.692 -12.850 66.411 1.00 18.59 106 THR A C 1
ATOM 5615 O O . THR D 1 111 ? -36.012 -12.388 65.285 1.00 17.29 106 THR A O 1
ATOM 5619 N N . TRP D 1 112 ? -36.073 -12.320 67.553 1.00 18.27 107 TRP A N 1
ATOM 5620 C CA . TRP D 1 112 ? -36.832 -11.061 67.621 1.00 17.67 107 TRP A CA 1
ATOM 5621 C C . TRP D 1 112 ? -36.097 -10.150 68.586 1.00 19.52 107 TRP A C 1
ATOM 5622 O O . TRP D 1 112 ? -36.006 -10.513 69.777 1.00 18.92 107 TRP A O 1
ATOM 5633 N N . ASN D 1 113 ? -35.484 -9.078 68.093 1.00 15.39 108 ASN A N 1
ATOM 5634 C CA . ASN D 1 113 ? -34.902 -8.107 69.010 1.00 15.78 108 ASN A CA 1
ATOM 5635 C C . ASN D 1 113 ? -36.038 -7.430 69.713 1.00 11.00 108 ASN A C 1
ATOM 5636 O O . ASN D 1 113 ? -36.946 -6.869 69.014 1.00 15.37 108 ASN A O 1
ATOM 5641 N N . PHE D 1 114 ? -35.967 -7.230 70.979 1.00 13.05 109 PHE A N 1
ATOM 5642 C CA . PHE D 1 114 ? -37.004 -6.455 71.647 1.00 15.20 109 PHE A CA 1
ATOM 5643 C C . PHE D 1 114 ? -36.495 -5.861 72.945 1.00 17.00 109 PHE A C 1
ATOM 5644 O O . PHE D 1 114 ? -35.443 -6.265 73.457 1.00 16.11 109 PHE A O 1
ATOM 5652 N N . THR D 1 115 ? -37.307 -4.972 73.481 1.00 16.97 110 THR A N 1
ATOM 5653 C CA . THR D 1 115 ? -37.026 -4.256 74.756 1.00 17.41 110 THR A CA 1
ATOM 5654 C C . THR D 1 115 ? -38.218 -4.381 75.700 1.00 18.99 110 THR A C 1
ATOM 5655 O O . THR D 1 115 ? -39.354 -4.162 75.283 1.00 16.91 110 THR A O 1
ATOM 5659 N N . SER D 1 116 ? -37.960 -4.656 76.971 1.00 19.72 111 SER A N 1
ATOM 5660 C CA . SER D 1 116 ? -39.057 -4.846 77.943 1.00 20.01 111 SER A CA 1
ATOM 5661 C C . SER D 1 116 ? -38.529 -4.432 79.310 1.00 19.82 111 SER A C 1
ATOM 5662 O O . SER D 1 116 ? -37.344 -4.702 79.613 1.00 19.84 111 SER A O 1
ATOM 5665 N N . VAL D 1 117 ? -39.309 -3.690 80.043 1.00 17.50 112 VAL A N 1
ATOM 5666 C CA . VAL D 1 117 ? -39.056 -3.523 81.499 1.00 16.73 112 VAL A CA 1
ATOM 5667 C C . VAL D 1 117 ? -40.212 -4.182 82.235 1.00 18.19 112 VAL A C 1
ATOM 5668 O O . VAL D 1 117 ? -41.335 -3.854 81.909 1.00 18.27 112 VAL A O 1
ATOM 5672 N N . GLN D 1 118 ? -39.913 -4.934 83.290 1.00 18.87 113 GLN A N 1
ATOM 5673 C CA . GLN D 1 118 ? -40.946 -5.464 84.206 1.00 17.57 113 GLN A CA 1
ATOM 5674 C C . GLN D 1 118 ? -40.626 -4.902 85.585 1.00 19.96 113 GLN A C 1
ATOM 5675 O O . GLN D 1 118 ? -39.481 -5.037 86.091 1.00 20.35 113 GLN A O 1
ATOM 5681 N N . VAL D 1 119 ? -41.549 -4.161 86.114 1.00 18.89 114 VAL A N 1
ATOM 5682 C CA . VAL D 1 119 ? -41.400 -3.689 87.517 1.00 20.50 114 VAL A CA 1
ATOM 5683 C C . VAL D 1 119 ? -42.359 -4.478 88.373 1.00 20.59 114 VAL A C 1
ATOM 5684 O O . VAL D 1 119 ? -43.492 -4.728 87.963 1.00 21.81 114 VAL A O 1
ATOM 5688 N N . ARG D 1 120 ? -41.908 -4.771 89.574 1.00 22.42 115 ARG A N 1
ATOM 5689 C CA . ARG D 1 120 ? -42.687 -5.550 90.540 1.00 23.63 115 ARG A CA 1
ATOM 5690 C C . ARG D 1 120 ? -42.762 -4.769 91.838 1.00 21.86 115 ARG A C 1
ATOM 5691 O O . ARG D 1 120 ? -41.739 -4.221 92.286 1.00 22.56 115 ARG A O 1
ATOM 5699 N N . GLY D 1 121 ? -43.939 -4.772 92.419 1.00 22.02 116 GLY A N 1
ATOM 5700 C CA . GLY D 1 121 ? -44.071 -4.369 93.821 1.00 25.56 116 GLY A CA 1
ATOM 5701 C C . GLY D 1 121 ? -45.489 -4.534 94.262 1.00 26.39 116 GLY A C 1
ATOM 5702 O O . GLY D 1 121 ? -46.273 -5.239 93.604 1.00 27.04 116 GLY A O 1
ATOM 5703 N N . GLU D 1 122 ? -45.805 -3.874 95.347 1.00 24.87 117 GLU A N 1
ATOM 5704 C CA . GLU D 1 122 ? -47.151 -3.906 95.933 1.00 27.49 117 GLU A CA 1
ATOM 5705 C C . GLU D 1 122 ? -47.961 -2.751 95.347 1.00 26.65 117 GLU A C 1
ATOM 5706 O O . GLU D 1 122 ? -47.518 -1.576 95.399 1.00 31.16 117 GLU A O 1
ATOM 5712 N N . LEU D 1 123 ? -49.156 -3.059 94.852 1.00 27.68 118 LEU A N 1
ATOM 5713 C CA . LEU D 1 123 ? -50.044 -2.049 94.264 1.00 26.39 118 LEU A CA 1
ATOM 5714 C C . LEU D 1 123 ? -50.949 -1.589 95.399 1.00 29.51 118 LEU A C 1
ATOM 5715 O O . LEU D 1 123 ? -51.550 -2.435 96.063 1.00 28.86 118 LEU A O 1
ATOM 5720 N N . ARG D 1 124 ? -50.956 -0.290 95.665 1.00 26.17 119 ARG A N 1
ATOM 5721 C CA . ARG D 1 124 ? -51.831 0.307 96.689 1.00 28.50 119 ARG A CA 1
ATOM 5722 C C . ARG D 1 124 ? -52.898 1.106 95.975 1.00 25.19 119 ARG A C 1
ATOM 5723 O O . ARG D 1 124 ? -52.557 1.974 95.171 1.00 22.67 119 ARG A O 1
ATOM 5731 N N . LYS D 1 125 ? -54.161 0.837 96.278 1.00 25.07 120 LYS A N 1
ATOM 5732 C CA . LYS D 1 125 ? -55.271 1.597 95.710 1.00 25.11 120 LYS A CA 1
ATOM 5733 C C . LYS D 1 125 ? -55.335 2.973 96.358 1.00 28.54 120 LYS A C 1
ATOM 5734 O O . LYS D 1 125 ? -55.117 3.090 97.593 1.00 28.90 120 LYS A O 1
ATOM 5740 N N . VAL D 1 126 ? -55.546 3.991 95.532 1.00 25.44 121 VAL A N 1
ATOM 5741 C CA . VAL D 1 126 ? -55.879 5.352 95.981 1.00 25.64 121 VAL A CA 1
ATOM 5742 C C . VAL D 1 126 ? -57.403 5.372 96.201 1.00 30.57 121 VAL A C 1
ATOM 5743 O O . VAL D 1 126 ? -58.193 5.080 95.248 1.00 31.83 121 VAL A O 1
ATOM 5747 N N . GLU D 1 127 ? -57.821 5.688 97.427 1.00 34.23 122 GLU A N 1
ATOM 5748 C CA . GLU D 1 127 ? -59.269 5.821 97.748 1.00 41.58 122 GLU A CA 1
ATOM 5749 C C . GLU D 1 127 ? -59.533 7.216 98.339 1.00 44.90 122 GLU A C 1
ATOM 5750 O O . GLU D 1 127 ? -60.470 7.328 99.127 1.00 48.85 122 GLU A O 1
ATOM 5756 N N . SER D 1 128 ? -58.738 8.233 97.994 1.00 39.92 123 SER A N 1
ATOM 5757 C CA . SER D 1 128 ? -59.103 9.673 98.142 1.00 37.30 123 SER A CA 1
ATOM 5758 C C . SER D 1 128 ? -59.391 10.252 96.745 1.00 32.43 123 SER A C 1
ATOM 5759 O O . SER D 1 128 ? -58.538 10.112 95.867 1.00 31.56 123 SER A O 1
ATOM 5762 N N . ALA D 1 129 ? -60.562 10.834 96.526 1.00 29.99 124 ALA A N 1
ATOM 5763 C CA . ALA D 1 129 ? -60.911 11.620 95.316 1.00 30.53 124 ALA A CA 1
ATOM 5764 C C . ALA D 1 129 ? -59.815 12.650 94.975 1.00 32.60 124 ALA A C 1
ATOM 5765 O O . ALA D 1 129 ? -59.482 12.806 93.788 1.00 30.16 124 ALA A O 1
ATOM 5767 N N . ASP D 1 130 ? -59.259 13.357 95.954 1.00 31.72 125 ASP A N 1
ATOM 5768 C CA . ASP D 1 130 ? -58.215 14.377 95.656 1.00 32.41 125 ASP A CA 1
ATOM 5769 C C . ASP D 1 130 ? -56.982 13.697 95.021 1.00 31.24 125 ASP A C 1
ATOM 5770 O O . ASP D 1 130 ? -56.405 14.277 94.066 1.00 25.69 125 ASP A O 1
ATOM 5775 N N . ASP D 1 131 ? -56.641 12.485 95.436 1.00 25.96 126 ASP A N 1
ATOM 5776 C CA . ASP D 1 131 ? -55.409 11.785 94.970 1.00 28.56 126 ASP A CA 1
ATOM 5777 C C . ASP D 1 131 ? -55.698 11.132 93.605 1.00 25.72 126 ASP A C 1
ATOM 5778 O O . ASP D 1 131 ? -54.774 10.941 92.809 1.00 23.86 126 ASP A O 1
ATOM 5783 N N . THR D 1 132 ? -56.952 10.823 93.354 1.00 22.28 127 THR A N 1
ATOM 5784 C CA . THR D 1 132 ? -57.443 10.235 92.080 1.00 21.82 127 THR A CA 1
ATOM 5785 C C . THR D 1 132 ? -57.401 11.329 91.013 1.00 21.76 127 THR A C 1
ATOM 5786 O O . THR D 1 132 ? -56.940 11.076 89.896 1.00 20.25 127 THR A O 1
ATOM 5790 N N . LEU D 1 133 ? -57.871 12.533 91.353 1.00 20.33 128 LEU A N 1
ATOM 5791 C CA . LEU D 1 133 ? -57.745 13.703 90.464 1.00 20.48 128 LEU A CA 1
ATOM 5792 C C . LEU D 1 133 ? -56.276 14.013 90.183 1.00 18.83 128 LEU A C 1
ATOM 5793 O O . LEU D 1 133 ? -55.931 14.230 89.006 1.00 20.51 128 LEU A O 1
ATOM 5798 N N . ALA D 1 134 ? -55.426 14.037 91.197 1.00 17.72 129 ALA A N 1
ATOM 5799 C CA . ALA D 1 134 ? -53.966 14.261 91.025 1.00 17.66 129 ALA A CA 1
ATOM 5800 C C . ALA D 1 134 ? -53.401 13.263 89.997 1.00 18.73 129 ALA A C 1
ATOM 5801 O O . ALA D 1 134 ? -52.609 13.659 89.122 1.00 21.88 129 ALA A O 1
ATOM 5803 N N . THR D 1 135 ? -53.742 11.975 90.154 1.00 18.71 130 THR A N 1
ATOM 5804 C CA . THR D 1 135 ? -53.248 10.895 89.284 1.00 17.09 130 THR A CA 1
ATOM 5805 C C . THR D 1 135 ? -53.578 11.244 87.827 1.00 17.13 130 THR A C 1
ATOM 5806 O O . THR D 1 135 ? -52.662 11.214 87.003 1.00 19.40 130 THR A O 1
ATOM 5810 N N . VAL D 1 136 ? -54.836 11.521 87.495 1.00 17.22 131 VAL A N 1
ATOM 5811 C CA . VAL D 1 136 ? -55.206 11.730 86.068 1.00 18.07 131 VAL A CA 1
ATOM 5812 C C . VAL D 1 136 ? -54.635 13.052 85.520 1.00 18.77 131 VAL A C 1
ATOM 5813 O O . VAL D 1 136 ? -54.236 13.093 84.317 1.00 16.83 131 VAL A O 1
ATOM 5817 N N . ARG D 1 137 ? -54.517 14.098 86.341 1.00 17.04 132 ARG A N 1
ATOM 5818 C CA . ARG D 1 137 ? -54.001 15.390 85.818 1.00 16.85 132 ARG A CA 1
ATOM 5819 C C . ARG D 1 137 ? -52.511 15.224 85.580 1.00 15.79 132 ARG A C 1
ATOM 5820 O O . ARG D 1 137 ? -51.993 15.809 84.612 1.00 16.52 132 ARG A O 1
ATOM 5828 N N . ALA D 1 138 ? -51.854 14.497 86.472 1.00 16.06 133 ALA A N 1
ATOM 5829 C CA . ALA D 1 138 ? -50.401 14.286 86.359 1.00 15.94 133 ALA A CA 1
ATOM 5830 C C . ALA D 1 138 ? -50.189 13.474 85.078 1.00 17.53 133 ALA A C 1
ATOM 5831 O O . ALA D 1 138 ? -49.194 13.709 84.401 1.00 17.09 133 ALA A O 1
ATOM 5833 N N . THR D 1 139 ? -51.137 12.576 84.769 1.00 16.75 134 THR A N 1
ATOM 5834 C CA . THR D 1 139 ? -51.018 11.669 83.591 1.00 16.93 134 THR A CA 1
ATOM 5835 C C . THR D 1 139 ? -51.138 12.532 82.327 1.00 16.18 134 THR A C 1
ATOM 5836 O O . THR D 1 139 ? -50.378 12.333 81.377 1.00 15.59 134 THR A O 1
ATOM 5840 N N . VAL D 1 140 ? -52.131 13.410 82.295 1.00 15.60 135 VAL A N 1
ATOM 5841 C CA . VAL D 1 140 ? -52.334 14.333 81.163 1.00 15.13 135 VAL A CA 1
ATOM 5842 C C . VAL D 1 140 ? -51.057 15.154 80.970 1.00 19.30 135 VAL A C 1
ATOM 5843 O O . VAL D 1 140 ? -50.538 15.198 79.797 1.00 17.97 135 VAL A O 1
ATOM 5847 N N . ALA D 1 141 ? -50.566 15.783 82.027 1.00 17.92 136 ALA A N 1
ATOM 5848 C CA . ALA D 1 141 ? -49.378 16.635 81.909 1.00 20.22 136 ALA A CA 1
ATOM 5849 C C . ALA D 1 141 ? -48.204 15.862 81.268 1.00 21.68 136 ALA A C 1
ATOM 5850 O O . ALA D 1 141 ? -47.546 16.390 80.291 1.00 23.35 136 ALA A O 1
ATOM 5852 N N . ALA D 1 142 ? -47.957 14.646 81.731 1.00 18.57 137 ALA A N 1
ATOM 5853 C CA . ALA D 1 142 ? -46.803 13.812 81.334 1.00 19.33 137 ALA A CA 1
ATOM 5854 C C . ALA D 1 142 ? -47.022 13.329 79.894 1.00 17.92 137 ALA A C 1
ATOM 5855 O O . ALA D 1 142 ? -46.080 13.441 79.077 1.00 21.26 137 ALA A O 1
ATOM 5857 N N . LEU D 1 143 ? -48.222 12.822 79.569 1.00 16.10 138 LEU A N 1
ATOM 5858 C CA . LEU D 1 143 ? -48.410 12.181 78.244 1.00 16.12 138 LEU A CA 1
ATOM 5859 C C . LEU D 1 143 ? -48.677 13.240 77.177 1.00 19.18 138 LEU A C 1
ATOM 5860 O O . LEU D 1 143 ? -48.215 13.024 76.017 1.00 16.78 138 LEU A O 1
ATOM 5865 N N . GLU D 1 144 ? -49.472 14.267 77.461 1.00 18.54 139 GLU A N 1
ATOM 5866 C CA . GLU D 1 144 ? -49.748 15.289 76.419 1.00 18.67 139 GLU A CA 1
ATOM 5867 C C . GLU D 1 144 ? -48.429 15.979 76.038 1.00 20.24 139 GLU A C 1
ATOM 5868 O O . GLU D 1 144 ? -48.209 16.230 74.847 1.00 20.58 139 GLU A O 1
ATOM 5874 N N . SER D 1 145 ? -47.546 16.246 76.981 1.00 20.89 140 SER A N 1
ATOM 5875 C CA . SER D 1 145 ? -46.249 16.912 76.659 1.00 23.87 140 SER A CA 1
ATOM 5876 C C . SER D 1 145 ? -45.412 15.988 75.771 1.00 24.35 140 SER A C 1
ATOM 5877 O O . SER D 1 145 ? -44.923 16.427 74.723 1.00 26.44 140 SER A O 1
ATOM 5880 N N . ARG D 1 146 ? -45.298 14.715 76.127 1.00 24.07 141 ARG A N 1
ATOM 5881 C CA . ARG D 1 146 ? -44.398 13.765 75.417 1.00 23.09 141 ARG A CA 1
ATOM 5882 C C . ARG D 1 146 ? -44.989 13.240 74.105 1.00 21.70 141 ARG A C 1
ATOM 5883 O O . ARG D 1 146 ? -44.207 12.992 73.175 1.00 23.24 141 ARG A O 1
ATOM 5891 N N . PHE D 1 147 ? -46.305 13.019 73.991 1.00 18.76 142 PHE A N 1
ATOM 5892 C CA . PHE D 1 147 ? -46.916 12.334 72.820 1.00 19.73 142 PHE A CA 1
ATOM 5893 C C . PHE D 1 147 ? -48.012 13.166 72.130 1.00 19.08 142 PHE A C 1
ATOM 5894 O O . PHE D 1 147 ? -48.518 12.712 71.073 1.00 19.78 142 PHE A O 1
ATOM 5902 N N . GLY D 1 148 ? -48.363 14.312 72.690 1.00 19.19 143 GLY A N 1
ATOM 5903 C CA . GLY D 1 148 ? -49.611 15.009 72.291 1.00 20.36 143 GLY A CA 1
ATOM 5904 C C . GLY D 1 148 ? -49.367 16.124 71.287 1.00 23.90 143 GLY A C 1
ATOM 5905 O O . GLY D 1 148 ? -48.306 16.135 70.612 1.00 22.63 143 GLY A O 1
ATOM 5906 N N . ALA D 1 149 ? -50.340 17.031 71.187 1.00 21.79 144 ALA A N 1
ATOM 5907 C CA . ALA D 1 149 ? -50.424 18.094 70.158 1.00 23.13 144 ALA A CA 1
ATOM 5908 C C . ALA D 1 149 ? -50.812 19.429 70.811 1.00 21.95 144 ALA A C 1
ATOM 5909 O O . ALA D 1 149 ? -51.537 20.227 70.196 1.00 29.56 144 ALA A O 1
ATOM 5911 N N . GLY D 1 150 ? -50.352 19.695 72.031 1.00 22.96 145 GLY A N 1
ATOM 5912 C CA . GLY D 1 150 ? -50.487 21.001 72.680 1.00 20.77 145 GLY A CA 1
ATOM 5913 C C . GLY D 1 150 ? -51.847 21.223 73.297 1.00 25.72 145 GLY A C 1
ATOM 5914 O O . GLY D 1 150 ? -52.190 22.367 73.536 1.00 26.52 145 GLY A O 1
ATOM 5915 N N . TRP D 1 151 ? -52.612 20.163 73.576 1.00 22.08 146 TRP A N 1
ATOM 5916 C CA . TRP D 1 151 ? -53.962 20.329 74.196 1.00 19.90 146 TRP A CA 1
ATOM 5917 C C . TRP D 1 151 ? -53.808 20.891 75.615 1.00 20.40 146 TRP A C 1
ATOM 5918 O O . TRP D 1 151 ? -52.887 20.465 76.383 1.00 21.18 146 TRP A O 1
ATOM 5929 N N . ASP D 1 152 ? -54.718 21.786 75.970 1.00 21.62 147 ASP A N 1
ATOM 5930 C CA . ASP D 1 152 ? -54.795 22.422 77.300 1.00 20.02 147 ASP A CA 1
ATOM 5931 C C . ASP D 1 152 ? -55.988 21.810 78.023 1.00 21.61 147 ASP A C 1
ATOM 5932 O O . ASP D 1 152 ? -57.146 22.020 77.536 1.00 21.47 147 ASP A O 1
ATOM 5937 N N . MET D 1 153 ? -55.711 21.093 79.112 1.00 21.03 148 MET A N 1
ATOM 5938 C CA . MET D 1 153 ? -56.758 20.426 79.922 1.00 20.57 148 MET A CA 1
ATOM 5939 C C . MET D 1 153 ? -57.612 21.453 80.722 1.00 20.16 148 MET A C 1
ATOM 5940 O O . MET D 1 153 ? -58.631 21.039 81.369 1.00 22.19 148 MET A O 1
ATOM 5945 N N . THR D 1 154 ? -57.268 22.724 80.721 1.00 23.64 149 THR A N 1
ATOM 5946 C CA . THR D 1 154 ? -57.866 23.685 81.703 1.00 22.52 149 THR A CA 1
ATOM 5947 C C . THR D 1 154 ? -59.398 23.663 81.648 1.00 23.52 149 THR A C 1
ATOM 5948 O O . THR D 1 154 ? -60.012 23.499 82.716 1.00 25.98 149 THR A O 1
ATOM 5952 N N . GLY D 1 155 ? -59.974 23.786 80.458 1.00 23.84 150 GLY A N 1
ATOM 5953 C CA . GLY D 1 155 ? -61.445 23.801 80.232 1.00 26.35 150 GLY A CA 1
ATOM 5954 C C . GLY D 1 155 ? -62.161 22.492 80.557 1.00 25.91 150 GLY A C 1
ATOM 5955 O O . GLY D 1 155 ? -63.427 22.454 80.491 1.00 27.86 150 GLY A O 1
ATOM 5956 N N . SER D 1 156 ? -61.419 21.423 80.836 1.00 23.20 151 SER A N 1
ATOM 5957 C CA . SER D 1 156 ? -61.927 20.060 81.084 1.00 18.12 151 SER A CA 1
ATOM 5958 C C . SER D 1 156 ? -61.718 19.654 82.537 1.00 17.49 151 SER A C 1
ATOM 5959 O O . SER D 1 156 ? -62.129 18.536 82.861 1.00 17.63 151 SER A O 1
ATOM 5962 N N . LEU D 1 157 ? -61.321 20.569 83.441 1.00 19.24 152 LEU A N 1
ATOM 5963 C CA . LEU D 1 157 ? -61.174 20.202 84.895 1.00 20.07 152 LEU A CA 1
ATOM 5964 C C . LEU D 1 157 ? -62.508 19.778 85.481 1.00 20.18 152 LEU A C 1
ATOM 5965 O O . LEU D 1 157 ? -62.579 18.763 86.233 1.00 21.78 152 LEU A O 1
ATOM 5970 N N . ASP D 1 158 ? -63.589 20.481 85.141 1.00 21.49 153 ASP A N 1
ATOM 5971 C CA . ASP D 1 158 ? -64.919 20.125 85.710 1.00 22.34 153 ASP A CA 1
ATOM 5972 C C . ASP D 1 158 ? -65.340 18.740 85.219 1.00 19.26 153 ASP A C 1
ATOM 5973 O O . ASP D 1 158 ? -65.860 17.943 86.014 1.00 21.22 153 ASP A O 1
ATOM 5978 N N . TYR D 1 159 ? -65.128 18.475 83.935 1.00 20.30 154 TYR A N 1
ATOM 5979 C CA . TYR D 1 159 ? -65.370 17.162 83.300 1.00 21.06 154 TYR A CA 1
ATOM 5980 C C . TYR D 1 159 ? -64.593 16.074 84.037 1.00 19.57 154 TYR A C 1
ATOM 5981 O O . TYR D 1 159 ? -65.157 15.038 84.432 1.00 20.15 154 TYR A O 1
ATOM 5990 N N . PHE D 1 160 ? -63.264 16.269 84.239 1.00 18.79 155 PHE A N 1
ATOM 5991 C CA . PHE D 1 160 ? -62.464 15.276 84.965 1.00 18.08 155 PHE A CA 1
ATOM 5992 C C . PHE D 1 160 ? -63.101 14.962 86.332 1.00 19.71 155 PHE A C 1
ATOM 5993 O O . PHE D 1 160 ? -63.113 13.758 86.771 1.00 18.86 155 PHE A O 1
ATOM 6001 N N . ARG D 1 161 ? -63.545 16.006 87.038 1.00 18.97 156 ARG A N 1
ATOM 6002 C CA . ARG D 1 161 ? -64.017 15.822 88.434 1.00 20.71 156 ARG A CA 1
ATOM 6003 C C . ARG D 1 161 ? -65.338 15.039 88.406 1.00 22.01 156 ARG A C 1
ATOM 6004 O O . ARG D 1 161 ? -65.586 14.239 89.320 1.00 24.75 156 ARG A O 1
ATOM 6012 N N . ARG D 1 162 ? -66.100 15.237 87.356 1.00 18.47 157 ARG A N 1
ATOM 6013 C CA . ARG D 1 162 ? -67.400 14.557 87.218 1.00 22.19 157 ARG A CA 1
ATOM 6014 C C . ARG D 1 162 ? -67.169 13.069 86.930 1.00 23.52 157 ARG A C 1
ATOM 6015 O O . ARG D 1 162 ? -67.965 12.260 87.502 1.00 23.67 157 ARG A O 1
ATOM 6023 N N . ILE D 1 163 ? -66.146 12.684 86.128 1.00 23.49 158 ILE A N 1
ATOM 6024 C CA . ILE D 1 163 ? -65.982 11.256 85.713 1.00 20.95 158 ILE A CA 1
ATOM 6025 C C . ILE D 1 163 ? -65.085 10.520 86.707 1.00 22.84 158 ILE A C 1
ATOM 6026 O O . ILE D 1 163 ? -65.040 9.275 86.658 1.00 24.65 158 ILE A O 1
ATOM 6031 N N . LEU D 1 164 ? -64.560 11.238 87.667 1.00 19.06 159 LEU A N 1
ATOM 6032 C CA . LEU D 1 164 ? -63.535 10.738 88.597 1.00 23.70 159 LEU A CA 1
ATOM 6033 C C . LEU D 1 164 ? -64.012 9.485 89.332 1.00 22.76 159 LEU A C 1
ATOM 6034 O O . LEU D 1 164 ? -63.168 8.668 89.670 1.00 22.58 159 LEU A O 1
ATOM 6039 N N . PRO D 1 165 ? -65.323 9.312 89.691 1.00 23.69 160 PRO A N 1
ATOM 6040 C CA . PRO D 1 165 ? -65.791 8.100 90.374 1.00 24.26 160 PRO A CA 1
ATOM 6041 C C . PRO D 1 165 ? -65.488 6.781 89.642 1.00 23.15 160 PRO A C 1
ATOM 6042 O O . PRO D 1 165 ? -65.411 5.792 90.321 1.00 25.22 160 PRO A O 1
ATOM 6046 N N . GLY D 1 166 ? -65.337 6.811 88.314 1.00 22.31 161 GLY A N 1
ATOM 6047 C CA . GLY D 1 166 ? -65.006 5.674 87.437 1.00 22.26 161 GLY A CA 1
ATOM 6048 C C . GLY D 1 166 ? -63.542 5.287 87.479 1.00 22.24 161 GLY A C 1
ATOM 6049 O O . GLY D 1 166 ? -63.213 4.198 86.989 1.00 20.84 161 GLY A O 1
ATOM 6050 N N . VAL D 1 167 ? -62.696 6.140 88.054 1.00 21.47 162 VAL A N 1
ATOM 6051 C CA . VAL D 1 167 ? -61.219 5.928 88.056 1.00 18.68 162 VAL A CA 1
ATOM 6052 C C . VAL D 1 167 ? -60.826 5.087 89.270 1.00 21.11 162 VAL A C 1
ATOM 6053 O O . VAL D 1 167 ? -61.083 5.517 90.446 1.00 21.57 162 VAL A O 1
ATOM 6057 N N . GLY D 1 168 ? -60.102 3.993 89.020 1.00 21.22 163 GLY A N 1
ATOM 6058 C CA . GLY D 1 168 ? -59.301 3.293 90.026 1.00 20.00 163 GLY A CA 1
ATOM 6059 C C . GLY D 1 168 ? -57.850 3.742 89.942 1.00 20.98 163 GLY A C 1
ATOM 6060 O O . GLY D 1 168 ? -57.104 3.159 89.155 1.00 19.28 163 GLY A O 1
ATOM 6061 N N . ALA D 1 169 ? -57.445 4.744 90.723 1.00 20.79 164 ALA A N 1
ATOM 6062 C CA . ALA D 1 169 ? -56.046 5.208 90.745 1.00 19.11 164 ALA A CA 1
ATOM 6063 C C . ALA D 1 169 ? -55.232 4.337 91.683 1.00 19.95 164 ALA A C 1
ATOM 6064 O O . ALA D 1 169 ? -55.760 3.800 92.685 1.00 21.71 164 ALA A O 1
ATOM 6066 N N . PHE D 1 170 ? -53.922 4.241 91.457 1.00 19.74 165 PHE A N 1
ATOM 6067 C CA . PHE D 1 170 ? -53.088 3.363 92.271 1.00 19.00 165 PHE A CA 1
ATOM 6068 C C . PHE D 1 170 ? -51.676 3.907 92.249 1.00 19.81 165 PHE A C 1
ATOM 6069 O O . PHE D 1 170 ? -51.377 4.804 91.457 1.00 18.94 165 PHE A O 1
ATOM 6077 N N . ARG D 1 171 ? -50.921 3.428 93.199 1.00 19.16 166 ARG A N 1
ATOM 6078 C CA . ARG D 1 171 ? -49.476 3.679 93.394 1.00 20.42 166 ARG A CA 1
ATOM 6079 C C . ARG D 1 171 ? -48.771 2.342 93.403 1.00 23.01 166 ARG A C 1
ATOM 6080 O O . ARG D 1 171 ? -49.208 1.379 94.121 1.00 23.62 166 ARG A O 1
ATOM 6088 N N . LEU D 1 172 ? -47.628 2.261 92.746 1.00 23.81 167 LEU A N 1
ATOM 6089 C CA . LEU D 1 172 ? -46.837 1.027 92.733 1.00 22.87 167 LEU A CA 1
ATOM 6090 C C . LEU D 1 172 ? -45.419 1.405 93.120 1.00 25.74 167 LEU A C 1
ATOM 6091 O O . LEU D 1 172 ? -44.741 2.049 92.316 1.00 25.33 167 LEU A O 1
ATOM 6096 N N . ARG D 1 173 ? -45.025 1.107 94.355 1.00 24.17 168 ARG A N 1
ATOM 6097 C CA . ARG D 1 173 ? -43.638 1.340 94.786 1.00 26.77 168 ARG A CA 1
ATOM 6098 C C . ARG D 1 173 ? -42.847 0.206 94.166 1.00 22.73 168 ARG A C 1
ATOM 6099 O O . ARG D 1 173 ? -43.137 -0.951 94.471 1.00 24.31 168 ARG A O 1
ATOM 6107 N N . VAL D 1 174 ? -41.838 0.539 93.389 1.00 25.39 169 VAL A N 1
ATOM 6108 C CA . VAL D 1 174 ? -41.021 -0.455 92.676 1.00 24.20 169 VAL A CA 1
ATOM 6109 C C . VAL D 1 174 ? -40.070 -1.125 93.674 1.00 26.06 169 VAL A C 1
ATOM 6110 O O . VAL D 1 174 ? -39.149 -0.454 94.147 1.00 27.96 169 VAL A O 1
ATOM 6114 N N . ALA D 1 175 ? -40.284 -2.412 93.941 1.00 26.65 170 ALA A N 1
ATOM 6115 C CA . ALA D 1 175 ? -39.399 -3.265 94.771 1.00 27.90 170 ALA A CA 1
ATOM 6116 C C . ALA D 1 175 ? -38.310 -3.890 93.905 1.00 28.66 170 ALA A C 1
ATOM 6117 O O . ALA D 1 175 ? -37.140 -3.953 94.338 1.00 28.72 170 ALA A O 1
ATOM 6119 N N . GLU D 1 176 ? -38.663 -4.301 92.680 1.00 26.83 171 GLU A N 1
ATOM 6120 C CA . GLU D 1 176 ? -37.704 -4.884 91.723 1.00 28.99 171 GLU A CA 1
ATOM 6121 C C . GLU D 1 176 ? -37.999 -4.339 90.322 1.00 25.28 171 GLU A C 1
ATOM 6122 O O . GLU D 1 176 ? -39.168 -4.184 89.938 1.00 21.53 171 GLU A O 1
ATOM 6128 N N . ALA D 1 177 ? -36.949 -4.144 89.567 1.00 22.72 172 ALA A N 1
ATOM 6129 C CA . ALA D 1 177 ? -37.091 -3.727 88.159 1.00 24.83 172 ALA A CA 1
ATOM 6130 C C . ALA D 1 177 ? -36.084 -4.493 87.328 1.00 27.94 172 ALA A C 1
ATOM 6131 O O . ALA D 1 177 ? -34.879 -4.473 87.653 1.00 30.21 172 ALA A O 1
ATOM 6133 N N . ASP D 1 178 ? -36.558 -5.107 86.263 1.00 23.92 173 ASP A N 1
ATOM 6134 C CA . ASP D 1 178 ? -35.698 -5.901 85.362 1.00 23.61 173 ASP A CA 1
ATOM 6135 C C . ASP D 1 178 ? -35.892 -5.379 83.941 1.00 23.23 173 ASP A C 1
ATOM 6136 O O . ASP D 1 178 ? -37.043 -5.040 83.589 1.00 21.75 173 ASP A O 1
ATOM 6141 N N . GLY D 1 179 ? -34.802 -5.264 83.196 1.00 21.89 174 GLY A N 1
ATOM 6142 C CA . GLY D 1 179 ? -34.830 -4.783 81.807 1.00 21.76 174 GLY A CA 1
ATOM 6143 C C . GLY D 1 179 ? -34.255 -5.828 80.879 1.00 24.72 174 GLY A C 1
ATOM 6144 O O . GLY D 1 179 ? -33.073 -6.214 81.060 1.00 24.99 174 GLY A O 1
ATOM 6145 N N . MET D 1 180 ? -35.027 -6.218 79.877 1.00 21.39 175 MET A N 1
ATOM 6146 C CA . MET D 1 180 ? -34.552 -7.020 78.735 1.00 20.83 175 MET A CA 1
ATOM 6147 C C . MET D 1 180 ? -34.258 -6.084 77.557 1.00 20.23 175 MET A C 1
ATOM 6148 O O . MET D 1 180 ? -35.211 -5.445 77.060 1.00 20.56 175 MET A O 1
ATOM 6153 N N . PHE D 1 181 ? -32.982 -5.917 77.187 1.00 18.03 176 PHE A N 1
ATOM 6154 C CA . PHE D 1 181 ? -32.591 -5.129 76.006 1.00 20.62 176 PHE A CA 1
ATOM 6155 C C . PHE D 1 181 ? -31.970 -6.085 74.982 1.00 20.17 176 PHE A C 1
ATOM 6156 O O . PHE D 1 181 ? -30.711 -6.244 74.928 1.00 20.91 176 PHE A O 1
ATOM 6164 N N . LYS D 1 182 ? -32.826 -6.822 74.281 1.00 19.91 177 LYS A N 1
ATOM 6165 C CA . LYS D 1 182 ? -32.389 -7.915 73.372 1.00 17.30 177 LYS A CA 1
ATOM 6166 C C . LYS D 1 182 ? -32.108 -7.298 71.996 1.00 19.21 177 LYS A C 1
ATOM 6167 O O . LYS D 1 182 ? -33.047 -7.020 71.262 1.00 14.76 177 LYS A O 1
ATOM 6173 N N . LEU D 1 183 ? -30.816 -6.993 71.739 1.00 18.17 178 LEU A N 1
ATOM 6174 C CA . LEU D 1 183 ? -30.373 -6.068 70.661 1.00 20.11 178 LEU A CA 1
ATOM 6175 C C . LEU D 1 183 ? -29.123 -6.640 69.970 1.00 18.89 178 LEU A C 1
ATOM 6176 O O . LEU D 1 183 ? -28.267 -5.846 69.553 1.00 21.87 178 LEU A O 1
ATOM 6181 N N . SER D 1 184 ? -29.109 -7.947 69.762 1.00 18.98 179 SER A N 1
ATOM 6182 C CA . SER D 1 184 ? -28.120 -8.703 68.950 1.00 20.55 179 SER A CA 1
ATOM 6183 C C . SER D 1 184 ? -26.773 -8.711 69.665 1.00 21.09 179 SER A C 1
ATOM 6184 O O . SER D 1 184 ? -25.766 -9.015 68.985 1.00 22.21 179 SER A O 1
ATOM 6187 N N . GLN D 1 185 ? -26.746 -8.466 70.979 1.00 20.44 180 GLN A N 1
ATOM 6188 C CA . GLN D 1 185 ? -25.444 -8.440 71.727 1.00 22.40 180 GLN A CA 1
ATOM 6189 C C . GLN D 1 185 ? -24.749 -9.808 71.652 1.00 25.25 180 GLN A C 1
ATOM 6190 O O . GLN D 1 185 ? -23.471 -9.854 71.742 1.00 26.39 180 GLN A O 1
ATOM 6196 N N . GLU D 1 186 ? -25.474 -10.891 71.420 1.00 25.06 181 GLU A N 1
ATOM 6197 C CA . GLU D 1 186 ? -24.912 -12.264 71.365 1.00 28.35 181 GLU A CA 1
ATOM 6198 C C . GLU D 1 186 ? -24.133 -12.475 70.058 1.00 28.50 181 GLU A C 1
ATOM 6199 O O . GLU D 1 186 ? -23.446 -13.492 69.929 1.00 29.01 181 GLU A O 1
ATOM 6205 N N . GLN D 1 187 ? -24.337 -11.631 69.051 1.00 25.97 182 GLN A N 1
ATOM 6206 C CA . GLN D 1 187 ? -23.706 -11.838 67.722 1.00 24.48 182 GLN A CA 1
ATOM 6207 C C . GLN D 1 187 ? -22.286 -11.271 67.768 1.00 24.16 182 GLN A C 1
ATOM 6208 O O . GLN D 1 187 ? -22.024 -10.440 68.649 1.00 25.15 182 GLN A O 1
ATOM 6214 N N . GLN D 1 188 ? -21.440 -11.705 66.836 1.00 25.59 183 GLN A N 1
ATOM 6215 C CA . GLN D 1 188 ? -20.090 -11.135 66.589 1.00 27.79 183 GLN A CA 1
ATOM 6216 C C . GLN D 1 188 ? -20.273 -9.685 66.135 1.00 30.28 183 GLN A C 1
ATOM 6217 O O . GLN D 1 188 ? -21.272 -9.360 65.495 1.00 28.95 183 GLN A O 1
ATOM 6223 N N . PRO D 1 189 ? -19.349 -8.761 66.476 1.00 33.33 184 PRO A N 1
ATOM 6224 C CA . PRO D 1 189 ? -19.549 -7.333 66.217 1.00 33.41 184 PRO A CA 1
ATOM 6225 C C . PRO D 1 189 ? -19.849 -6.965 64.749 1.00 32.73 184 PRO A C 1
ATOM 6226 O O . PRO D 1 189 ? -20.628 -6.041 64.552 1.00 32.59 184 PRO A O 1
ATOM 6230 N N . ALA D 1 190 ? -19.253 -7.659 63.771 1.00 30.85 185 ALA A N 1
ATOM 6231 C CA . ALA D 1 190 ? -19.525 -7.460 62.327 1.00 29.27 185 ALA A CA 1
ATOM 6232 C C . ALA D 1 190 ? -20.993 -7.799 62.010 1.00 28.01 185 ALA A C 1
ATOM 6233 O O . ALA D 1 190 ? -21.621 -7.069 61.218 1.00 25.20 185 ALA A O 1
ATOM 6235 N N . ILE D 1 191 ? -21.533 -8.845 62.617 1.00 24.36 186 ILE A N 1
ATOM 6236 C CA . ILE D 1 191 ? -22.961 -9.239 62.388 1.00 23.78 186 ILE A CA 1
ATOM 6237 C C . ILE D 1 191 ? -23.869 -8.218 63.079 1.00 23.74 186 ILE A C 1
ATOM 6238 O O . ILE D 1 191 ? -24.902 -7.832 62.457 1.00 22.64 186 ILE A O 1
ATOM 6243 N N . ARG D 1 192 ? -23.549 -7.810 64.303 1.00 20.48 187 ARG A N 1
ATOM 6244 C CA . ARG D 1 192 ? -24.300 -6.758 65.040 1.00 23.48 187 ARG A CA 1
ATOM 6245 C C . ARG D 1 192 ? -24.402 -5.502 64.178 1.00 23.93 187 ARG A C 1
ATOM 6246 O O . ARG D 1 192 ? -25.473 -4.890 64.112 1.00 22.05 187 ARG A O 1
ATOM 6254 N N . ARG D 1 193 ? -23.298 -5.127 63.539 1.00 23.68 188 ARG A N 1
ATOM 6255 C CA . ARG D 1 193 ? -23.258 -3.972 62.614 1.00 24.17 188 ARG A CA 1
ATOM 6256 C C . ARG D 1 193 ? -24.231 -4.197 61.450 1.00 20.62 188 ARG A C 1
ATOM 6257 O O . ARG D 1 193 ? -24.925 -3.233 61.090 1.00 21.61 188 ARG A O 1
ATOM 6265 N N . ARG D 1 194 ? -24.270 -5.402 60.870 1.00 20.06 189 ARG A N 1
ATOM 6266 C CA . ARG D 1 194 ? -25.134 -5.672 59.695 1.00 19.29 189 ARG A CA 1
ATOM 6267 C C . ARG D 1 194 ? -26.600 -5.545 60.128 1.00 18.85 189 ARG A C 1
ATOM 6268 O O . ARG D 1 194 ? -27.412 -4.999 59.383 1.00 20.34 189 ARG A O 1
ATOM 6276 N N . VAL D 1 195 ? -26.923 -5.978 61.337 1.00 17.80 190 VAL A N 1
ATOM 6277 C CA . VAL D 1 195 ? -28.324 -5.854 61.838 1.00 16.99 190 VAL A CA 1
ATOM 6278 C C . VAL D 1 195 ? -28.660 -4.370 62.068 1.00 17.63 190 VAL A C 1
ATOM 6279 O O . VAL D 1 195 ? -29.739 -3.885 61.652 1.00 18.10 190 VAL A O 1
ATOM 6283 N N . ARG D 1 196 ? -27.759 -3.617 62.678 1.00 18.89 191 ARG A N 1
ATOM 6284 C CA . ARG D 1 196 ? -27.992 -2.193 62.975 1.00 18.63 191 ARG A CA 1
ATOM 6285 C C . ARG D 1 196 ? -28.157 -1.424 61.654 1.00 19.68 191 ARG A C 1
ATOM 6286 O O . ARG D 1 196 ? -29.126 -0.654 61.557 1.00 19.05 191 ARG A O 1
ATOM 6294 N N . HIS D 1 197 ? -27.274 -1.593 60.664 1.00 21.54 192 HIS A N 1
ATOM 6295 C CA . HIS D 1 197 ? -27.446 -0.972 59.315 1.00 22.22 192 HIS A CA 1
ATOM 6296 C C . HIS D 1 197 ? -28.785 -1.370 58.662 1.00 21.05 192 HIS A C 1
A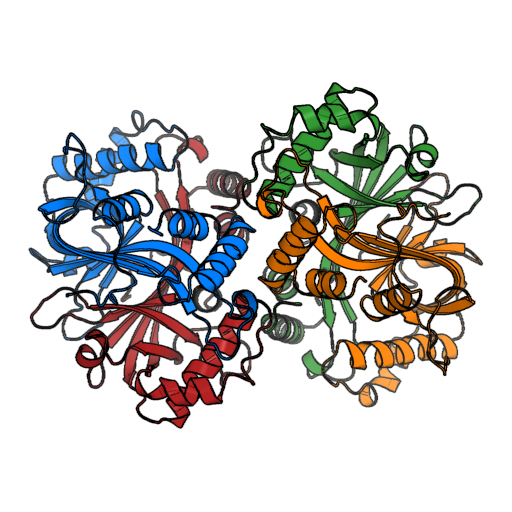TOM 6297 O O . HIS D 1 197 ? -29.469 -0.476 58.155 1.00 19.93 192 HIS A O 1
ATOM 6304 N N . SER D 1 198 ? -29.177 -2.631 58.644 1.00 18.43 193 SER A N 1
ATOM 6305 C CA . SER D 1 198 ? -30.494 -3.084 58.124 1.00 20.75 193 SER A CA 1
ATOM 6306 C C . SER D 1 198 ? -31.640 -2.321 58.796 1.00 20.79 193 SER A C 1
ATOM 6307 O O . SER D 1 198 ? -32.490 -1.745 58.112 1.00 22.13 193 SER A O 1
ATOM 6310 N N . PHE D 1 199 ? -31.681 -2.290 60.099 1.00 17.82 194 PHE A N 1
ATOM 6311 C CA . PHE D 1 199 ? -32.793 -1.660 60.852 1.00 18.77 194 PHE A CA 1
ATOM 6312 C C . PHE D 1 199 ? -32.782 -0.148 60.657 1.00 18.83 194 PHE A C 1
ATOM 6313 O O . PHE D 1 199 ? -33.860 0.439 60.725 1.00 15.22 194 PHE A O 1
ATOM 6321 N N . GLY D 1 200 ? -31.634 0.447 60.298 1.00 18.71 195 GLY A N 1
ATOM 6322 C CA . GLY D 1 200 ? -31.607 1.899 60.046 1.00 19.57 195 GLY A CA 1
ATOM 6323 C C . GLY D 1 200 ? -32.168 2.270 58.684 1.00 21.25 195 GLY A C 1
ATOM 6324 O O . GLY D 1 200 ? -32.335 3.488 58.435 1.00 20.89 195 GLY A O 1
ATOM 6325 N N . GLY D 1 201 ? -32.533 1.281 57.870 1.00 19.00 196 GLY A N 1
ATOM 6326 C CA . GLY D 1 201 ? -32.977 1.487 56.481 1.00 19.00 196 GLY A CA 1
ATOM 6327 C C . GLY D 1 201 ? -34.485 1.569 56.355 1.00 21.37 196 GLY A C 1
ATOM 6328 O O . GLY D 1 201 ? -34.952 1.699 55.206 1.00 23.13 196 GLY A O 1
ATOM 6329 N N . ALA D 1 202 ? -35.234 1.452 57.453 1.00 17.92 197 ALA A N 1
ATOM 6330 C CA . ALA D 1 202 ? -36.711 1.651 57.408 1.00 20.28 197 ALA A CA 1
ATOM 6331 C C . ALA D 1 202 ? -37.184 2.311 58.686 1.00 22.20 197 ALA A C 1
ATOM 6332 O O . ALA D 1 202 ? -36.702 1.949 59.799 1.00 20.49 197 ALA A O 1
ATOM 6334 N N . GLU D 1 203 ? -38.177 3.189 58.563 1.00 19.87 198 GLU A N 1
ATOM 6335 C CA . GLU D 1 203 ? -38.692 3.937 59.724 1.00 21.77 198 GLU A CA 1
ATOM 6336 C C . GLU D 1 203 ? -39.174 2.952 60.809 1.00 21.69 198 GLU A C 1
ATOM 6337 O O . GLU D 1 203 ? -38.985 3.238 61.967 1.00 22.27 198 GLU A O 1
ATOM 6343 N N . AL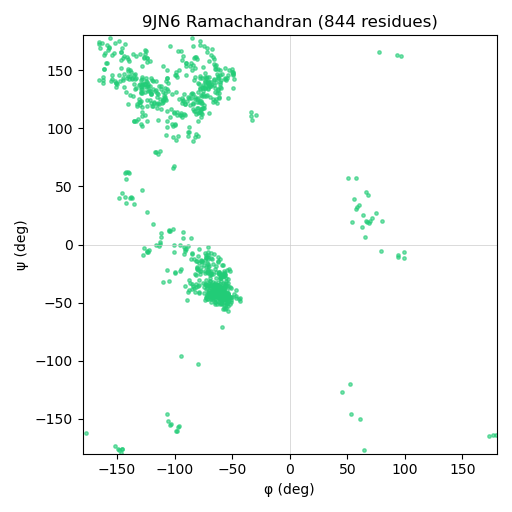A D 1 204 ? -39.797 1.850 60.427 1.00 21.00 199 ALA A N 1
ATOM 6344 C CA . ALA D 1 204 ? -40.427 0.884 61.355 1.00 23.65 199 ALA A CA 1
ATOM 6345 C C . ALA D 1 204 ? -39.386 0.312 62.328 1.00 23.13 199 ALA A C 1
ATOM 6346 O O . ALA D 1 204 ? -39.767 -0.120 63.427 1.00 23.56 199 ALA A O 1
ATOM 6348 N N . THR D 1 205 ? -38.134 0.246 61.911 1.00 19.36 200 THR A N 1
ATOM 6349 C CA . THR D 1 205 ? -37.064 -0.427 62.699 1.00 21.23 200 THR A CA 1
ATOM 6350 C C . THR D 1 205 ? -36.017 0.570 63.193 1.00 18.42 200 THR A C 1
ATOM 6351 O O . THR D 1 205 ? -35.093 0.127 63.879 1.00 19.79 200 THR A O 1
ATOM 6355 N N . ARG D 1 206 ? -36.152 1.848 62.867 1.00 19.17 201 ARG A N 1
ATOM 6356 C CA . ARG D 1 206 ? -35.123 2.854 63.182 1.00 21.95 201 ARG A CA 1
ATOM 6357 C C . ARG D 1 206 ? -34.925 3.007 64.703 1.00 19.04 201 ARG A C 1
ATOM 6358 O O . ARG D 1 206 ? -33.771 3.125 65.126 1.00 21.08 201 ARG A O 1
ATOM 6366 N N . ALA D 1 207 ? -35.974 2.892 65.522 1.00 18.66 202 ALA A N 1
A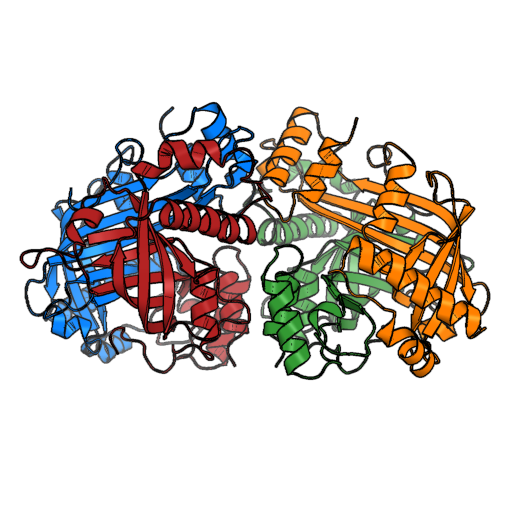TOM 6367 C CA . ALA D 1 207 ? -35.837 3.022 66.996 1.00 21.72 202 ALA A CA 1
ATOM 6368 C C . ALA D 1 207 ? -34.972 1.886 67.528 1.00 19.25 202 ALA A C 1
ATOM 6369 O O . ALA D 1 207 ? -34.225 2.096 68.472 1.00 22.65 202 ALA A O 1
ATOM 6371 N N . VAL D 1 208 ? -35.082 0.679 66.964 1.00 20.05 203 VAL A N 1
ATOM 6372 C CA . VAL D 1 208 ? -34.254 -0.466 67.398 1.00 20.58 203 VAL A CA 1
ATOM 6373 C C . VAL D 1 208 ? -32.820 -0.138 67.003 1.00 17.27 203 VAL A C 1
ATOM 6374 O O . VAL D 1 208 ? -31.941 -0.352 67.798 1.00 18.60 203 VAL A O 1
ATOM 6378 N N . ALA D 1 209 ? -32.603 0.360 65.792 1.00 18.22 204 ALA A N 1
ATOM 6379 C CA . ALA D 1 209 ? -31.237 0.708 65.317 1.00 18.27 204 ALA A CA 1
ATOM 6380 C C . ALA D 1 209 ? -30.626 1.762 66.260 1.00 19.23 204 ALA A C 1
ATOM 6381 O O . ALA D 1 209 ? -29.422 1.625 66.580 1.00 21.86 204 ALA A O 1
ATOM 6383 N N . GLY D 1 210 ? -31.419 2.747 66.688 1.00 21.33 205 GLY A N 1
ATOM 6384 C CA . GLY D 1 210 ? -31.059 3.831 67.644 1.00 22.78 205 GLY A CA 1
ATOM 6385 C C . GLY D 1 210 ? -30.499 3.258 68.934 1.00 23.61 205 GLY A C 1
ATOM 6386 O O . GLY D 1 210 ? -29.379 3.698 69.439 1.00 23.57 205 GLY A O 1
ATOM 6387 N N . LEU D 1 211 ? -31.212 2.272 69.496 1.00 22.58 206 LEU A N 1
ATOM 6388 C CA . LEU D 1 211 ? -30.745 1.623 70.746 1.00 20.98 206 LEU A CA 1
ATOM 6389 C C . LEU D 1 211 ? -29.468 0.849 70.481 1.00 23.15 206 LEU A C 1
ATOM 6390 O O . LEU D 1 211 ? -28.541 0.939 71.314 1.00 22.60 206 LEU A O 1
ATOM 6395 N N . MET D 1 212 ? -29.381 0.144 69.358 1.00 19.93 207 MET A N 1
ATOM 6396 C CA . MET D 1 212 ? -28.181 -0.656 69.049 1.00 19.49 207 MET A CA 1
ATOM 6397 C C . MET D 1 212 ? -26.995 0.295 68.914 1.00 21.78 207 MET A C 1
ATOM 6398 O O . MET D 1 212 ? -25.856 -0.084 69.305 1.00 22.34 207 MET A O 1
ATOM 6403 N N . ASP D 1 213 ? -27.223 1.482 68.358 1.00 23.98 208 ASP A N 1
ATOM 6404 C CA . ASP D 1 213 ? -26.138 2.469 68.132 1.00 28.00 208 ASP A CA 1
ATOM 6405 C C . ASP D 1 213 ? -25.638 3.010 69.477 1.00 25.73 208 ASP A C 1
ATOM 6406 O O . ASP D 1 213 ? -24.497 3.483 69.485 1.00 30.53 208 ASP A O 1
ATOM 6411 N N . ARG D 1 214 ? -26.457 3.002 70.536 1.00 23.40 209 ARG A N 1
ATOM 6412 C CA . ARG D 1 214 ? -26.169 3.619 71.843 1.00 25.21 209 ARG A CA 1
ATOM 6413 C C . ARG D 1 214 ? -25.498 2.589 72.756 1.00 28.77 209 ARG A C 1
ATOM 6414 O O . ARG D 1 214 ? -25.114 2.986 73.870 1.00 34.04 209 ARG A O 1
ATOM 6422 N N . LEU D 1 215 ? -25.385 1.325 72.333 1.00 26.71 210 LEU A N 1
ATOM 6423 C CA . LEU D 1 215 ? -24.739 0.266 73.146 1.00 31.19 210 LEU A CA 1
ATOM 6424 C C . LEU D 1 215 ? -23.235 0.486 73.135 1.00 35.89 210 LEU A C 1
ATOM 6425 O O . LEU D 1 215 ? -22.692 0.855 72.106 1.00 35.13 210 LEU A O 1
ATOM 6430 N N . PRO D 1 216 ? -22.528 0.200 74.252 1.00 41.27 211 PRO A N 1
ATOM 6431 C CA . PRO D 1 216 ? -21.069 0.354 74.289 1.00 48.32 211 PRO A CA 1
ATOM 6432 C C . PRO D 1 216 ? -20.356 -0.606 73.318 1.00 52.28 211 PRO A C 1
ATOM 6433 O O . PRO D 1 216 ? -20.917 -1.642 73.023 1.00 52.22 211 PRO A O 1
ATOM 6437 N N . THR D 1 217 ? -19.146 -0.230 72.869 1.00 64.26 212 THR A N 1
ATOM 6438 C CA . THR D 1 217 ? -18.317 -0.885 71.808 1.00 71.62 212 THR A CA 1
ATOM 6439 C C . THR D 1 217 ? -19.021 -0.732 70.456 1.00 73.35 212 THR A C 1
ATOM 6440 O O . THR D 1 217 ? -18.788 0.272 69.798 1.00 73.57 212 THR A O 1
#

Foldseek 3Di:
DVDDAPPLFADPFQQVLLVLCLVFQQWWKWFPDPPPDHIDTDGKGKAWDPPDDDDDRHQAQTKIKIKDFCVPVVLVVLPAFTKMKIKGWGAKAKADCVLLVDPDDDIDMFTKMKIFIFTKHWDDDLVVQLVRVVSSCVSCCVPPHDPDDCVVCSVVCSVPRPRMTMIMGNGNDMGMGGRQCSVPDPVSSVSRLVVLCVDPSRVVSSVSSVPDD/DDDAPPLQADPFQQVLLVLCLQFQQWWKWFPDPPNDHIDTDGKGKHWDPPDPDDDRHQAQTKIKIKDFCPPVVVVVCPAWTKMKIKGWDAKAKADCVLLVDPDDDIDMFTKMKIFIGTKGWDPDLVVLLVRVVVSCVSCCVNPNDPDDCVVCSVVCSVCSVRMGMIMGNGNDMGMGRRQCSVPDPVSSVSRLVVLCPDPSRPVSNVVSVVGD/DVDDAPPLQADPFQQVLLVLCLQFQQWWKWFQDPPNDHIDTDGKGKHWDPPDDDDDRHQAQTKIKIKDFCPPVVVVVLPAWTWIKIKGWDAKAKADCVLLVDPDDDIDIFTKMKIFIATKHWDPDLVVLLVRVVVSCVSCCVNPHDPDDCVVCSVVCSVVSVRIGMIMGNGNDMGMGRRQCSVPDPVSSVSRLVVQCPDPSRVVSSVSSVVGD/DVDDAPPLQADPFQQVLLVLCLQFQQWWKWFPDPPNDHIDTDGKGKDWDLPDDDDDGHQAQTKIKIKDFCPPVVVVVLPAFTKIKIKGWDAKAKADCVLLVDPDDDIDIFTKMKIFIATKGWDPDLVVLLVRVVSSCVSCCVVPHDPDDCPVCSVVCSVCSVRITMIMGNGNDMGMGRRQCSVPDVVSSVSRLVVLCPDPSRVVSSVSSVVDDD

Sequence (852 aa):
GAMFVPGPYHAPEDRWLVDLVRGHPLAQLASNGAGGAAPHITHVPIIVDPELDGPVDRLVGITLWGHMNRANPHWAALGGAANVVATFAGPNAYVSPAVYRTAPAAPTWNFTSVQVRGELRKVESADDTLATVRATVAALESRFGAGWDMTGSLDYFRRILPGVGAFRLRVAEADGMFKLSQEQQPAIRRRVRHSFGGAEATRAVAGLMDRLPAMFVPGPYHAPEDRWLVDLVRGHPLAQLASNGAGGAAPHITHVPIIVDPELDGPVDRLVGITLWGHMNRANPHWAALGGAANVVATFAGPNAYVSPAVYRTAPAAPTWNFTSVQVRGELRKVESADDTLATVRATVAALESRFGAGWDMTGSLDYFRRILPGVGAFRLRVAEADGMFKLSQEQQPAIRRRVRHSFGGAEATRAVAGLMDRLPGAMFVPGPYHAPEDRWLVDLVRGHPLAQLASNGAGGAAPHITHVPIIVDPELDGPVDRLVGITLWGHMNRANPHWAALGGAANVVATFAGPNAYVSPAVYRTAPAAPTWNFTSVQVRGELRKVESADDTLATVRATVAALESRFGAGWDMTGSLDYFRRILPGVGAFRLRVAEADGMFKLSQEQQPAIRRRVRHSFGGAEATRAVAGLMDRLPGAMFVPGPYHAPEDRWLVDLVRGHPLAQLASNGAGGAAPHITHVPIIVDPELDGPVDRLVGITLWGHMNRANPHWAALGGAANVVATFAGPNAYVSPAVYRTAPAAPTWNFTSVQVRGELRKVESADDTLATVRATVAALESRFGAGWDMTGSLDYFRRILPGVGAFRLRVAEADGMFKLSQEQQPAIRRRVRHSFGGAEATRAVAGLMDRLPT

Nearest PDB structures (foldseek):
  2ol5-assembly1_A  TM=8.878E-01  e=2.689E-15  Geobacillus stearothermophilus
  2ol5-assembly1_B  TM=8.662E-01  e=7.989E-15  Geobacillus stearothermophilus
  4ybn-assembly1_B  TM=7.306E-01  e=1.185E-06  Mycolicibacterium smegmatis MC2 155
  8g8v-assembly1_A  TM=1.492E-01  e=7.144E-01  Burkholderia pseudomallei
  2r5r-assembly1_A  TM=1.391E-01  e=1.027E+00  Nitrosomonas europaea ATCC 19718

Solvent-accessible surface area: 35558 Å² total; per-residue (Å²): 108,35,15,62,20,43,55,70,20,105,23,51,109,81,94,14,20,0,56,10,1,87,22,60,2,34,0,10,0,1,6,43,10,89,90,47,48,12,0,41,10,22,25,1,25,0,12,12,26,59,127,70,137,54,111,18,55,142,5,83,28,22,30,0,29,0,43,10,62,78,72,10,82,3,16,78,56,6,38,61,63,21,70,0,0,0,3,0,50,7,27,69,8,18,1,4,1,28,15,4,100,58,91,66,9,32,28,32,27,0,12,2,0,0,1,0,12,11,89,0,135,48,9,113,55,69,119,72,5,19,33,0,20,98,18,10,11,55,38,12,14,95,135,66,32,64,77,35,98,42,86,67,2,58,89,61,8,155,162,86,20,111,40,23,0,0,0,17,0,151,2,69,76,25,37,9,21,3,31,0,0,36,77,44,129,80,61,16,85,125,70,0,63,47,22,12,21,16,44,46,75,25,106,60,1,8,33,30,15,94,140,33,154,75,19,64,19,37,57,69,18,103,22,51,116,82,77,14,22,0,49,12,0,77,20,61,2,34,0,11,0,0,5,44,7,91,88,47,48,13,0,46,9,20,24,1,25,1,11,7,26,65,136,72,143,30,71,15,68,149,5,79,41,24,35,0,29,0,45,11,64,76,74,8,75,5,18,78,51,8,33,62,70,17,66,0,0,0,2,0,49,7,29,68,7,19,2,6,1,36,28,5,173,60,87,56,8,34,27,35,28,0,13,2,0,0,0,0,16,10,92,0,124,41,2,119,52,68,119,64,6,18,41,0,20,91,14,10,13,57,41,11,10,44,86,62,4,2,44,42,101,34,92,69,3,29,103,66,9,126,158,85,22,106,38,20,0,0,0,23,0,138,0,65,75,24,35,8,20,4,31,0,0,35,77,46,131,68,37,15,83,123,64,0,56,68,50,12,21,59,44,69,81,23,51,59,1,6,33,30,15,58,72,38,155,104,37,10,63,20,41,55,74,20,105,22,48,115,84,53,15,20,0,54,11,1,70,23,60,2,35,0,11,0,0,4,42,7,89,87,49,46,13,0,42,9,21,24,1,24,0,11,9,27,64,134,73,141,28,68,11,73,147,4,76,45,22,23,0,27,0,46,10,64,78,73,8,75,4,17,80,54,7,28,70,62,21,62,0,0,0,1,0,49,7,28,69,8,18,1,5,1,37,28,5,172,59,91,76,9,32,29,31,29,0,13,2,0,0,1,0,11,10,102,1,134,39,1,120,49,66,118,66,6,26,40,0,18,90,15,11,12,56,39,10,10,38,84,66,6,2,41,41,98,32,92,71,4,25,96,64,8,119,154,86,21,109,37,20,0,0,0,25,0,138,2,68,75,25,31,8,20,3,31,0,0,38,76,44,130,62,42,12,73,125,68,0,64,78,50,13,24,60,44,66,83,23,53,58,1,6,31,37,7,63,68,34,151,108,35,12,64,21,42,56,69,19,107,23,50,108,82,91,30,20,0,72,10,1,84,22,61,2,35,0,12,0,1,5,42,7,92,88,46,47,13,0,42,10,21,23,1,27,1,11,13,28,61,130,68,139,56,112,18,55,147,4,85,32,23,28,0,27,0,45,8,63,78,73,8,71,2,16,78,56,5,40,57,63,20,70,0,0,0,2,0,50,6,29,72,8,18,0,4,1,30,14,5,99,58,91,61,9,33,27,32,30,0,13,2,0,0,1,0,14,10,60,0,153,48,14,119,48,68,119,68,5,20,35,0,18,95,17,10,13,57,40,12,13,93,135,66,29,65,73,39,98,48,102,68,4,64,110,81,8,149,202,76,17,101,39,18,0,0,0,44,0,150,2,68,78,24,33,9,21,2,33,0,0,36,77,44,128,75,60,15,67,127,70,0,64,46,22,11,22,18,42,47,73,26,110,57,2,8,27,25,14,95,162,28,98,173

B-factor: mean 26.86, std 10.45, range [11.0, 85.88]

Radius of gyration: 29.09 Å; Cα contacts (8 Å, |Δi|>4): 1783; chains: 4; bounding box: 51×64×87 Å

Secondary structure (DSSP, 8-state):
--S---GGGS-SSTHHHHHHHHH--EEEEEEPPSTTPPPEEEEEEEEE-TT--S-----TTPEEEEEEETTSHHHHHT-SSEEEEEEEEEEEEEE-TTTTT-SS---EEEEEEEEEEEEEEE---HHHHHHHHHHHHHHHHHHHS-----GGGHHHHHHHGGGEEEEEEEEEEEEEEEESSTTS-HHHHHHHHHHHTTSHHHHHHHHHHHTS--/--S---GGGS-SSTHHHHHHHHH--EEEEEEPPSTTPPPEEEEEEEEE-TT--S-----TTPEEEEEEETTSHHHHHH-SSEEEEEEEEEEEEEE-GGGTT-SS---EEEEEEEEEEEEEEE---HHHHHHHHHHHHHHHHHHHSS---GGGGHHHHHHTGGGEEEEEEEEEEEEEEEESSTTS-HHHHHHHHHHHTTSHHHHHHHHHHHT--/-----GGGS-SSTHHHHHHHHH--EEEEEEPPGGGPPPEEEEEEEEE-TT--S----STT-EEEEEEETTSHHHHHH-SSEEEEEEEEEEEEEE-GGGTT-SS---EEEEEEEEEEEEEEE---HHHHHHHHHHHHHHHHHHHS-----GGGHHHHHHHGGGEEEEEEEEEEEEEEEESSTTS-HHHHHHHHHHHHTSTTTHHHHHHHHH--/--S---GGGS-SSTHHHHHHHHH--EEEEEEPPSTTPPPEEEEEEEEE-TT--S----STT-EEEEEEETTSHHHHHH-SEEEEEEEEEEEEEEE-HHHHT-SS---EEEEEEEEEEEEEEE---HHHHHHHHHHHHHHHHHHHS-----GGGHHHHHHHGGGEEEEEEEEEEEEEEEESSTTS-HHHHHHHHHHHHTSHHHHHHHHHHHT--

InterPro domains:
  IPR007396 Transcriptional regulator PAI 2-type [PF04299] (1-170)
  IPR007396 Transcriptional regulator PAI 2-type [PTHR35802] (1-208)
  IPR012349 FMN-binding split barrel [G3DSA:2.30.110.10] (2-210)

Organism: Kutzneria sp. (strain 744) (NCBI:txid345341)

=== Feature glossary ===
A reading guide for the features in this record.

Start from the sequence.

  · This is the polypeptide sequence — one letter per residue, N-terminus first. Length ranges from a few dozen residues for small domains to over a thousand for large multi-domain proteins.

Fold it, and you get atomic coordinates and the backbone conformation that goes with them.

  · Structure coordinates are given as an mmCIF _atom_site loop: one row per atom with element, residue name, chain id, sequence number, and x/y/z position in Å. Only the four main-chain atoms per residue are included here; side chains are omitted to keep the record compact.

  · Backbone dihedral angles. Every residue except chain termini has a φ (preceding-C → N → Cα → C) and a ψ (N → Cα → C → next-N). They are reported in degrees following the IUPAC sign convention. Secondary structure is essentially a statement about which (φ, ψ) basin each residue occupies.

  · The SS8 string is DSSP's per-residue secondary-structure call. α-helix (H) means an i→i+4 H-bond ladder; β-strand (E) means the residue participates in a β-sheet; 3₁₀ (G) and π (I) are tighter and wider helices; T/S are turns/bends; '-' is loop.

  · SS3 is a coarse helix/strand/coil call (letters a/b/c) made by the P-SEA algorithm from inter-Cα distances and dihedrals. It is less detailed than DSSP but needs only Cα positions.

Summarize the fold with a handful of shape descriptors and a per-residue structural alphabet.

  · Radius of gyration (Rg) is the root-mean-square distance of Cα atoms from their centroid — a single number for overall size and compactness. A globular domain of N residues has Rg ≈ 2.2·N^0.38 Å; an extended or disordered chain has a much larger Rg. The Cα contact count is the number of residue pairs whose Cα atoms are within 8 Å and are more than four positions apart in sequence — a standard proxy for tertiary packing density. The bounding box is the smallest axis-aligned box enclosing all Cα atoms.

  · The Foldseek 3Di string encodes local tertiary geometry as a 20-letter alphabet — one character per residue — derived from the relative positions of nearby Cα atoms. Unlike the amino-acid sequence, 3Di is a direct function of the 3D structure, so two proteins with the same fold have similar 3Di strings even at low sequence identity.

  · Solvent-accessible surface area (SASA) is the area in Å² traced out by the centre of a 1.4 Å probe sphere (a water molecule) rolled over the protein's van der Waals surface (Shrake–Rupley / Lee–Richards construction). Buried residues have near-zero SASA; fully exposed residues can exceed 200 Å². The total SASA scales roughly with the number of surface residues.

Ask how reliable the model is.

  · pLDDT (predicted Local Distance Difference Test) is AlphaFold's per-residue confidence score, ranging from 0 to 100. Values above 90 indicate high confidence (typically well-packed cores); 70–90 is confident; 50–70 low confidence; below 50 usually means the region is disordered or the prediction is unreliable there. AlphaFold stores pLDDT in the mmCIF B-factor column.

  · B-factor (Debye–Waller factor) reflects atomic displacement in the crystal lattice. It is an experimental observable (units Å²), not a prediction; low values mean the atom is pinned down, high values mean it moves or is heterogeneous across the crystal.

  · Predicted Aligned Error (PAE) is an AlphaFold confidence matrix: entry (i, j) is the expected error in the position of residue j, in ångströms, when the prediction is superimposed on the true structure at residue i. Low PAE within a block of residues means that block is internally rigid and well-predicted; high PAE between two blocks means their relative placement is uncertain even if each block individually is confident.

Place it in context: what it resembles, what it is annotated as, and how it looks.

  · Nearest PDB neighbors are the top structural matches found by Foldseek when searching this structure against the entire Protein Data Bank. Each hit reports a TM-score (0 to 1; >0.5 almost always implies the same fold) and an E-value. These are *structural* homologs — they may share no detectable sequence similarity.

  · Functional annotations link the protein to curated databases. InterPro entries identify conserved domains and families by matching the sequence against member-database signatures (Pfam, PROSITE, CDD, …). Gene Ontology (GO) terms describe molecular function, biological process, and cellular component in a controlled vocabulary. CATH places the structure in a hierarchical fold classification (Class/Architecture/Topology/Homologous-superfamily). The organism is the source species.

  · Three diagnostic plots accompany the record. The Cα contact map visualizes the tertiary structure as a 2D adjacency matrix (8 Å cutoff, sequence-local contacts suppressed). The Ramachandran plot shows the distribution of backbone (φ, ψ) torsions, with points in the α and β basins reflecting secondary structure content. The PAE plot shows AlphaFold's inter-residue confidence as a color matrix.

  · Six rendered views show the 3D structure from the faces of a cube — i.e. along ±x, ±y, ±z. Rendering representation is drawn randomly per protein from cartoon (secondary-structure ribbons), sticks (backbone bonds), or molecular surface; coloring is either N→C rainbow (blue at the N-terminus through red at the C-terminus) or one color per chain.